Protein AF-0000000076987814 (afdb_homodimer)

Foldseek 3Di:
DWWDFDDADPLGFTWTWDAQPDDPCHRDIATWPAAAQEDDLLHNPPDDPVLVCQLQVVHDQLRHEYEAECQSPVVPLVVLLVVVPASCVVSPNPNHAYEYYHARLADFDDPDAADLFFGWYAYPVGIDTAGLVNVLSSCLRRLHQAYEFGFQLRAEPPDDQVRLLVRLVSQLVSVVVNVVCQVVGDSSVNHAYEGEQHRALDLVSSQVSLLSVLVDPGQAYEYGNNHRHHCCVVVDDLVSVLVSLVSHVVSHDPTHAYEYEHQDDPLSVLVVSSSHHIYYYLSNLLNCLVQQKAFEADQPLPPQDPVLLVVPPDLPQQPDDGIDRLLDPVQLPFFAFSYPPDDFPLRVPGGSNVLNVCVPVVHSVSSSSRSSRSSSVVNVSRVSCSVCSVVVNSSSSSSCRRVPDVPDPD/DWWDFDDADPLGFTWTWDAACDDPCHRDIATWPAAAQEDDLLHNPPDDPVLVCQLQVVHDQLRHEYEAECQSQVVPLVVLLVVVPAQCVVSPNPNHAYEYYHARQADFDDADAADLFFGWYAYPVGIDTAGLVNVLSSCLRRLHQAYEFGFQLRAEPPDDQVRLLVRLVSQLVSVVVNVVCQVVGDSNVNHAYEGEQHRALDLVSSQVSLLSVLVDPGQAYEYGNNHRHHPCVVVDDLVSVVVSLVSHVVSHDPTHAYEYEHQDDPLSVLVVSSSHHIYYYLSNLLNCLVQQKAFEADQPLPPQDPVLLVVPPDLPQFPDDGIDRLLDPVQLPFFAFSYPPDDFPLRVPGGSNVLNVCVPVVHSVSSSSRSSRSSSVVNVSRVSCSVCSVVVNSSSSSSCRRVPDVPDPD

Organism: Strigamia maritima (NCBI:txid126957)

Secondary structure (DSSP, 8-state):
-EEEEEEE-TTS-EEEEEE--SGGGTT-EEEESEEEEE-BTTB-TT--HHHHHHHTTTS-GGGSPEEEEHHHHTTTHHHHHHH-SHHHHHTT-TT--EEEESS-TTSPPPSS---SSEEEEEETTEEEEEEHHHHHHHHHHH--SEEEPP------TT--HHHHHHHHHHHHHHHHHHHHHGGG-TTGGGSEEEEEE--TT-HHHHHHHHHHHTTS--SEEEE--SS-SGGGGGTS-HHHHHHHHHHHGGGS-TTSEEE--S---HHHHHHHHHTT--EEESHHHHHHHHTTEEE------TT--HHHHHH---TT------EEETTSGGGTT--S-SSTT--SHHHHH--HHHHHHHHHTT-HHHHHHHHHHHHHHHHHHHHHHHHHHHTT-HHHHHHHHHH--SS---/-EEEEEEE-TTS-EEEEEE--SGGGTT-EEEESEEEEE-BTTB-TT--HHHHHHHTTTS-GGGSPEEEEHHHHTTTHHHHHHH-SHHHHHTT-TT--EEEESS-TTSPPPSS---SSEEEEEETTEEEEEEHHHHHHHHHHH--SEEEPP------TT--HHHHHHHHHHHHHHHHHHHHHGGG-TTGGGSEEEEEE--TT-HHHHHHHHHHHTTS--SEEEE--SS-SGGGGGTS-HHHHHHHHHHHGGGS-TTSEEE--S---HHHHHHHHHTT--EEESHHHHHHHHTTEEE------TT--HHHHHH---TT------EEETTSGGGTT--S-SSTT--SHHHHH--HHHHHHHHHTT-HHHHHHHHHHHHHHHHHHHHHHHHHHHTT-HHHHHHHHHH--SS---

pLDDT: mean 90.35, std 12.12, range [30.5, 98.62]

Structure (mmCIF, N/CA/C/O backbone):
data_AF-0000000076987814-model_v1
#
loop_
_entity.id
_entity.type
_entity.pdbx_description
1 polymer 'Queuine tRNA-ribosyltransferase accessory subunit 2'
#
loop_
_atom_site.group_PDB
_atom_site.id
_atom_site.type_symbol
_atom_site.label_atom_id
_atom_site.label_alt_id
_atom_site.label_comp_id
_atom_site.label_asym_id
_atom_site.label_entity_id
_atom_site.label_seq_id
_atom_site.pdbx_PDB_ins_code
_atom_site.Cartn_x
_atom_site.Cartn_y
_atom_site.Cartn_z
_atom_site.occupancy
_atom_site.B_iso_or_equiv
_atom_site.auth_seq_id
_atom_site.auth_comp_id
_atom_site.auth_asym_id
_atom_site.auth_atom_id
_atom_site.pdbx_PDB_model_num
ATOM 1 N N . MET A 1 1 ? -7.602 22.953 26.453 1 87.62 1 MET A N 1
ATOM 2 C CA . MET A 1 1 ? -6.246 22.641 26.016 1 87.62 1 MET A CA 1
ATOM 3 C C . MET A 1 1 ? -5.273 23.75 26.406 1 87.62 1 MET A C 1
ATOM 5 O O . MET A 1 1 ? -5.621 24.938 26.359 1 87.62 1 MET A O 1
ATOM 9 N N . LYS A 1 2 ? -4.133 23.297 26.922 1 86.75 2 LYS A N 1
ATOM 10 C CA . LYS A 1 2 ? -3.143 24.281 27.359 1 86.75 2 LYS A CA 1
ATOM 11 C C . LYS A 1 2 ? -1.746 23.906 26.875 1 86.75 2 LYS A C 1
ATOM 13 O O . LYS A 1 2 ? -1.392 22.734 26.828 1 86.75 2 LYS A O 1
ATOM 18 N N . ILE A 1 3 ? -1.062 24.922 26.453 1 90 3 ILE A N 1
ATOM 19 C CA . ILE A 1 3 ? 0.344 24.703 26.125 1 90 3 ILE A CA 1
ATOM 20 C C . ILE A 1 3 ? 1.221 25.219 27.266 1 90 3 ILE A C 1
ATOM 22 O O . ILE A 1 3 ? 0.977 26.297 27.812 1 90 3 ILE A O 1
ATOM 26 N N . ALA A 1 4 ? 2.102 24.391 27.688 1 90.5 4 ALA A N 1
ATOM 27 C CA . ALA A 1 4 ? 3.146 24.766 28.641 1 90.5 4 ALA A CA 1
ATOM 28 C C . ALA A 1 4 ? 4.504 24.859 27.953 1 90.5 4 ALA A C 1
ATOM 30 O O . ALA A 1 4 ? 4.988 23.875 27.391 1 90.5 4 ALA A O 1
ATOM 31 N N . ILE A 1 5 ? 5.043 26.062 28.047 1 91.5 5 ILE A N 1
ATOM 32 C CA . ILE A 1 5 ? 6.344 26.266 27.422 1 91.5 5 ILE A CA 1
ATOM 33 C C . ILE A 1 5 ? 7.453 25.969 28.422 1 91.5 5 ILE A C 1
ATOM 35 O O . ILE A 1 5 ? 7.5 26.578 29.5 1 91.5 5 ILE A O 1
ATOM 39 N N . GLU A 1 6 ? 8.289 25.109 28.109 1 89.81 6 GLU A N 1
ATOM 40 C CA . GLU A 1 6 ? 9.367 24.672 28.984 1 89.81 6 GLU A CA 1
ATOM 41 C C . GLU A 1 6 ? 10.625 25.5 28.766 1 89.81 6 GLU A C 1
ATOM 43 O O . GLU A 1 6 ? 11.367 25.781 29.719 1 89.81 6 GLU A O 1
ATOM 48 N N . ASN A 1 7 ? 10.836 25.766 27.516 1 87.75 7 ASN A N 1
ATOM 49 C CA . ASN A 1 7 ? 12.047 26.484 27.141 1 87.75 7 ASN A CA 1
ATOM 50 C C . ASN A 1 7 ? 11.812 27.391 25.938 1 87.75 7 ASN A C 1
ATOM 52 O O . ASN A 1 7 ? 11.117 27 24.984 1 87.75 7 ASN A O 1
ATOM 56 N N . ILE A 1 8 ? 12.312 28.609 26.109 1 86.25 8 ILE A N 1
ATOM 57 C CA . ILE A 1 8 ? 12.305 29.547 24.984 1 86.25 8 ILE A CA 1
ATOM 58 C C . ILE A 1 8 ? 13.742 29.828 24.562 1 86.25 8 ILE A C 1
ATOM 60 O O . ILE A 1 8 ? 14.555 30.312 25.359 1 86.25 8 ILE A O 1
ATOM 64 N N . GLY A 1 9 ? 13.977 29.484 23.359 1 83.31 9 GLY A N 1
ATOM 65 C CA . GLY A 1 9 ? 15.32 29.719 22.844 1 83.31 9 GLY A CA 1
ATOM 66 C C . GLY A 1 9 ? 15.625 31.188 22.625 1 83.31 9 GLY A C 1
ATOM 67 O O . GLY A 1 9 ? 14.727 32.031 22.672 1 83.31 9 GLY A O 1
ATOM 68 N N . LYS A 1 10 ? 16.875 31.375 22.312 1 78.75 10 LYS A N 1
ATOM 69 C CA . LYS A 1 10 ? 17.359 32.75 22.141 1 78.75 10 LYS A CA 1
ATOM 70 C C . LYS A 1 10 ? 16.625 33.438 21 1 78.75 10 LYS A C 1
ATOM 72 O O . LYS A 1 10 ? 16.391 34.656 21.062 1 78.75 10 LYS A O 1
ATOM 77 N N . LEU A 1 11 ? 16.234 32.688 20.047 1 78.88 11 LEU A N 1
ATOM 78 C CA . LEU A 1 11 ? 15.633 33.281 18.875 1 78.88 11 LEU A CA 1
ATOM 79 C C . LEU A 1 11 ? 14.125 33.031 18.859 1 78.88 11 LEU A C 1
ATOM 81 O O . LEU A 1 11 ? 13.461 33.281 17.844 1 78.88 11 LEU A O 1
ATOM 85 N N . GLY A 1 12 ? 13.578 32.562 19.922 1 84.69 12 GLY A N 1
ATOM 86 C CA . GLY A 1 12 ? 12.125 32.5 20.031 1 84.69 12 GLY A CA 1
ATOM 87 C C . GLY A 1 12 ? 11.562 31.109 19.891 1 84.69 12 GLY A C 1
ATOM 88 O O . GLY A 1 12 ? 10.344 30.922 19.922 1 84.69 12 GLY A O 1
ATOM 89 N N . SER A 1 13 ? 12.43 30.141 19.781 1 91.56 13 SER A N 1
ATOM 90 C CA . SER A 1 13 ? 11.961 28.766 19.688 1 91.56 13 SER A CA 1
ATOM 91 C C . SER A 1 13 ? 11.258 28.328 20.969 1 91.56 13 SER A C 1
ATOM 93 O O . SER A 1 13 ? 11.688 28.688 22.062 1 91.56 13 SER A O 1
ATOM 95 N N . ARG A 1 14 ? 10.172 27.625 20.797 1 94.81 14 ARG A N 1
ATOM 96 C CA . ARG A 1 14 ? 9.344 27.234 21.938 1 94.81 14 ARG A CA 1
ATOM 97 C C . ARG A 1 14 ? 9.305 25.719 22.109 1 94.81 14 ARG A C 1
ATOM 99 O O . ARG A 1 14 ? 8.648 25.016 21.344 1 94.81 14 ARG A O 1
ATOM 106 N N . LEU A 1 15 ? 10.07 25.266 23.078 1 96.44 15 LEU A N 1
ATOM 107 C CA . LEU A 1 15 ? 9.945 23.875 23.5 1 96.44 15 LEU A CA 1
ATOM 108 C C . LEU A 1 15 ? 8.883 23.734 24.578 1 96.44 15 LEU A C 1
ATOM 110 O O . LEU A 1 15 ? 8.93 24.422 25.609 1 96.44 15 LEU A O 1
ATOM 114 N N . GLY A 1 16 ? 7.883 22.938 24.312 1 95.31 16 GLY A N 1
ATOM 115 C CA . GLY A 1 16 ? 6.816 22.812 25.297 1 95.31 16 GLY A CA 1
ATOM 116 C C . GLY A 1 16 ? 6.004 21.531 25.125 1 95.31 16 GLY A C 1
ATOM 117 O O . GLY A 1 16 ? 6.477 20.562 24.531 1 95.31 16 GLY A O 1
ATOM 118 N N . HIS A 1 17 ? 4.918 21.469 25.875 1 95.31 17 HIS A N 1
ATOM 119 C CA . HIS A 1 17 ? 3.986 20.344 25.75 1 95.31 17 HIS A CA 1
ATOM 120 C C . HIS A 1 17 ? 2.541 20.828 25.828 1 95.31 17 HIS A C 1
ATOM 122 O O . HIS A 1 17 ? 2.246 21.797 26.531 1 95.31 17 HIS A O 1
ATOM 128 N N . ILE A 1 18 ? 1.669 20.203 25.016 1 94.81 18 ILE A N 1
ATOM 129 C CA . ILE A 1 18 ? 0.233 20.453 24.984 1 94.81 18 ILE A CA 1
ATOM 130 C C . ILE A 1 18 ? -0.492 19.438 25.859 1 94.81 18 ILE A C 1
ATOM 132 O O . ILE A 1 18 ? -0.278 18.234 25.734 1 94.81 18 ILE A O 1
ATOM 136 N N . THR A 1 19 ? -1.303 19.891 26.734 1 91.94 19 THR A N 1
ATOM 137 C CA . THR A 1 19 ? -2.152 19.016 27.531 1 91.94 19 THR A CA 1
ATOM 138 C C . THR A 1 19 ? -3.619 19.188 27.156 1 91.94 19 THR A C 1
ATOM 140 O O . THR A 1 19 ? -4.125 20.312 27.109 1 91.94 19 THR A O 1
ATOM 143 N N . LEU A 1 20 ? -4.207 18.062 26.875 1 87 20 LEU A N 1
ATOM 144 C CA . LEU A 1 20 ? -5.629 18.078 26.547 1 87 20 LEU A CA 1
ATOM 145 C C . LEU A 1 20 ? -6.469 17.938 27.812 1 87 20 LEU A C 1
ATOM 147 O O . LEU A 1 20 ? -6.188 17.094 28.672 1 87 20 LEU A O 1
ATOM 151 N N . GLU A 1 21 ? -7.414 18.75 27.984 1 80 21 GLU A N 1
ATOM 152 C CA . GLU A 1 21 ? -8.109 18.828 29.266 1 80 21 GLU A CA 1
ATOM 153 C C . GLU A 1 21 ? -9.477 18.156 29.203 1 80 21 GLU A C 1
ATOM 155 O O . GLU A 1 21 ? -10.031 17.766 30.234 1 80 21 GLU A O 1
ATOM 160 N N . THR A 1 22 ? -10.008 17.984 28 1 71.94 22 THR A N 1
ATOM 161 C CA . THR A 1 22 ? -11.383 17.516 27.922 1 71.94 22 THR A CA 1
ATOM 162 C C . THR A 1 22 ? -11.508 16.391 26.891 1 71.94 22 THR A C 1
ATOM 164 O O . THR A 1 22 ? -10.602 16.188 26.078 1 71.94 22 THR A O 1
ATOM 167 N N . GLY A 1 23 ? -12.539 15.648 27.125 1 72.19 23 GLY A N 1
ATOM 168 C CA . GLY A 1 23 ? -12.883 14.648 26.125 1 72.19 23 GLY A CA 1
ATOM 169 C C . GLY A 1 23 ? -12.227 13.305 26.375 1 72.19 23 GLY A C 1
ATOM 170 O O . GLY A 1 23 ? -11.734 13.039 27.469 1 72.19 23 GLY A O 1
ATOM 171 N N . ILE A 1 24 ? -12.227 12.492 25.359 1 77.69 24 ILE A N 1
ATOM 172 C CA . ILE A 1 24 ? -11.773 11.109 25.484 1 77.69 24 ILE A CA 1
ATOM 173 C C . ILE A 1 24 ? -10.25 11.062 25.516 1 77.69 24 ILE A C 1
ATOM 175 O O . ILE A 1 24 ? -9.664 10.047 25.891 1 77.69 24 ILE A O 1
ATOM 179 N N . HIS A 1 25 ? -9.672 12.203 25.234 1 84.88 25 HIS A N 1
ATOM 180 C CA . HIS A 1 25 ? -8.219 12.25 25.172 1 84.88 25 HIS A CA 1
ATOM 181 C C . HIS A 1 25 ? -7.645 13.039 26.344 1 84.88 25 HIS A C 1
ATOM 183 O O . HIS A 1 25 ? -6.48 13.445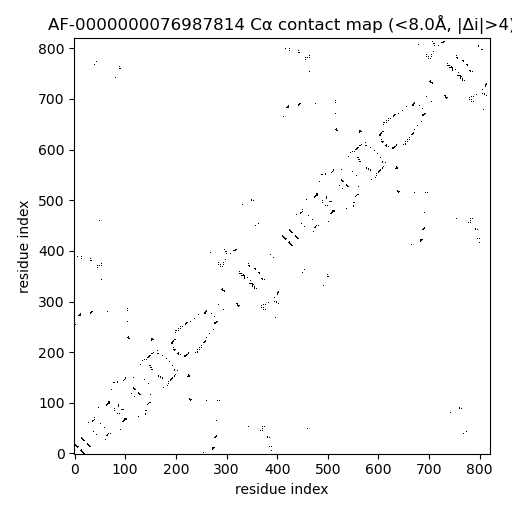 26.328 1 84.88 25 HIS A O 1
ATOM 189 N N . ALA A 1 26 ? -8.445 13.125 27.281 1 83.75 26 ALA A N 1
ATOM 190 C CA . ALA A 1 26 ? -8 13.891 28.453 1 83.75 26 ALA A CA 1
ATOM 191 C C . ALA A 1 26 ? -6.707 13.32 29.016 1 83.75 26 ALA A C 1
ATOM 193 O O . ALA A 1 26 ? -6.516 12.102 29.047 1 83.75 26 ALA A O 1
ATOM 194 N N . ASP A 1 27 ? -5.762 14.188 29.344 1 82.25 27 ASP A N 1
ATOM 195 C CA . ASP A 1 27 ? -4.496 13.914 30.016 1 82.25 27 ASP A CA 1
ATOM 196 C C . ASP A 1 27 ? -3.436 13.445 29.016 1 82.25 27 ASP A C 1
ATOM 198 O O . ASP A 1 27 ? -2.328 13.078 29.422 1 82.25 27 ASP A O 1
ATOM 202 N N . ARG A 1 28 ? -3.854 13.508 27.781 1 89.06 28 ARG A N 1
ATOM 203 C CA . ARG A 1 28 ? -2.818 13.242 26.781 1 89.06 28 ARG A CA 1
ATOM 204 C C . ARG A 1 28 ? -1.859 14.422 26.656 1 89.06 28 ARG A C 1
ATOM 206 O O . ARG A 1 28 ? -2.275 15.578 26.75 1 89.06 28 ARG A O 1
ATOM 213 N N . VAL A 1 29 ? -0.636 14.031 26.469 1 92.31 29 VAL A N 1
ATOM 214 C CA . VAL A 1 29 ? 0.39 15.062 26.375 1 92.31 29 VAL A CA 1
ATOM 215 C C . VAL A 1 29 ? 1.074 14.984 25 1 92.31 29 VAL A C 1
ATOM 217 O O . VAL A 1 29 ? 1.509 13.906 24.578 1 92.31 29 VAL A O 1
ATOM 220 N N . LEU A 1 30 ? 1.099 16.109 24.328 1 95.12 30 LEU A N 1
ATOM 221 C CA . LEU A 1 30 ? 1.775 16.219 23.047 1 95.12 30 LEU A CA 1
ATOM 222 C C . LEU A 1 30 ? 2.971 17.156 23.141 1 95.12 30 LEU A C 1
ATOM 224 O O . LEU A 1 30 ? 2.855 18.266 23.688 1 95.12 30 LEU A O 1
ATOM 228 N N . GLN A 1 31 ? 4.082 16.734 22.594 1 95.31 31 GLN A N 1
ATOM 229 C CA . GLN A 1 31 ? 5.277 17.562 22.656 1 95.31 31 GLN A CA 1
ATOM 230 C C . GLN A 1 31 ? 5.352 18.516 21.453 1 95.31 31 GLN A C 1
ATOM 232 O O . GLN A 1 31 ? 4.941 18.156 20.359 1 95.31 31 GLN A O 1
ATOM 237 N N . THR A 1 32 ? 5.848 19.688 21.641 1 96.5 32 THR A N 1
ATOM 238 C CA . THR A 1 32 ? 6.082 20.656 20.578 1 96.5 32 THR A CA 1
ATOM 239 C C . THR A 1 32 ? 7.57 20.953 20.438 1 96.5 32 THR A C 1
ATOM 241 O O . THR A 1 32 ? 8.312 20.922 21.422 1 96.5 32 THR A O 1
ATOM 244 N N . PRO A 1 33 ? 8.023 21.281 19.297 1 97.38 33 PRO A N 1
ATOM 245 C CA . PRO A 1 33 ? 7.324 21.297 18.016 1 97.38 33 PRO A CA 1
ATOM 246 C C . PRO A 1 33 ? 6.742 19.953 17.625 1 97.38 33 PRO A C 1
ATOM 248 O O . PRO A 1 33 ? 7.418 18.922 17.75 1 97.38 33 PRO A O 1
ATOM 251 N N . LEU A 1 34 ? 5.504 20.016 17.172 1 97.69 34 LEU A N 1
ATOM 252 C CA . LEU A 1 34 ? 4.734 18.812 16.859 1 97.69 34 LEU A CA 1
ATOM 253 C C . LEU A 1 34 ? 4.586 18.625 15.359 1 97.69 34 LEU A C 1
ATOM 255 O O . LEU A 1 34 ? 4.41 19.609 14.625 1 97.69 34 LEU A O 1
ATOM 259 N N . CYS A 1 35 ? 4.676 17.406 14.93 1 97.69 35 CYS A N 1
ATOM 260 C CA . CYS A 1 35 ? 4.395 17.047 13.547 1 97.69 35 CYS A CA 1
ATOM 261 C C . CYS A 1 35 ? 3.125 16.203 13.453 1 97.69 35 CYS A C 1
ATOM 263 O O . CYS A 1 35 ? 3.08 15.078 13.938 1 97.69 35 CYS A O 1
ATOM 265 N N . LEU A 1 36 ? 2.129 16.75 12.82 1 97.94 36 LEU A N 1
ATOM 266 C CA . LEU A 1 36 ? 0.872 16.047 12.617 1 97.94 36 LEU A CA 1
ATOM 267 C C . LEU A 1 36 ? 1.036 14.93 11.594 1 97.94 36 LEU A C 1
ATOM 269 O O . LEU A 1 36 ? 1.896 15.016 10.711 1 97.94 36 LEU A O 1
ATOM 273 N N . LEU A 1 37 ? 0.213 13.914 11.75 1 97 37 LEU A N 1
ATOM 274 C CA . LEU A 1 37 ? 0.14 12.891 10.711 1 97 37 LEU A CA 1
ATOM 275 C C . LEU A 1 37 ? -0.795 13.328 9.586 1 97 37 LEU A C 1
ATOM 277 O O . LEU A 1 37 ? -2.014 13.375 9.773 1 97 37 LEU A O 1
ATOM 281 N N . TYR A 1 38 ? -0.224 13.617 8.508 1 97.12 38 TYR A N 1
ATOM 282 C CA . TYR A 1 38 ? -0.969 14.008 7.316 1 97.12 38 TYR A CA 1
ATOM 283 C C . TYR A 1 38 ? -1.786 12.844 6.773 1 97.12 38 TYR A C 1
ATOM 285 O O . TYR A 1 38 ? -1.31 11.703 6.738 1 97.12 38 TYR A O 1
ATOM 293 N N . THR A 1 39 ? -3.043 13.086 6.414 1 96.56 39 THR A N 1
ATOM 294 C CA . THR A 1 39 ? -3.861 12.062 5.781 1 96.56 39 THR A CA 1
ATOM 295 C C . THR A 1 39 ? -4.434 12.562 4.461 1 96.56 39 THR A C 1
ATOM 297 O O . THR A 1 39 ? -4.586 13.773 4.262 1 96.56 39 THR A O 1
ATOM 300 N N . LYS A 1 40 ? -4.703 11.68 3.617 1 93.56 40 LYS A N 1
ATOM 301 C CA . LYS A 1 40 ? -5.438 11.891 2.371 1 93.56 40 LYS A CA 1
ATOM 302 C C . LYS A 1 40 ? -6.668 10.992 2.303 1 93.56 40 LYS A C 1
ATOM 304 O O . LYS A 1 40 ? -6.559 9.773 2.402 1 93.56 40 LYS A O 1
ATOM 309 N N . SER A 1 41 ? -7.828 11.594 2.25 1 91.12 41 SER A N 1
ATOM 310 C CA . SER A 1 41 ? -9.109 10.891 2.266 1 91.12 41 SER A CA 1
ATOM 311 C C . SER A 1 41 ? -9.227 9.992 3.488 1 91.12 41 SER A C 1
ATOM 313 O O . SER A 1 41 ? -9.75 8.875 3.396 1 91.12 41 SER A O 1
ATOM 315 N N . GLY A 1 42 ? -8.562 10.445 4.531 1 90.5 42 GLY A N 1
ATOM 316 C CA . GLY A 1 42 ? -8.734 9.766 5.809 1 90.5 42 GLY A CA 1
ATOM 317 C C . GLY A 1 42 ? -7.73 8.656 6.035 1 90.5 42 GLY A C 1
ATOM 318 O O . GLY A 1 42 ? -7.859 7.883 6.988 1 90.5 42 GLY A O 1
ATOM 319 N N . CYS A 1 43 ? -6.797 8.492 5.238 1 93.19 43 CYS A N 1
ATOM 320 C CA . CYS A 1 43 ? -5.766 7.488 5.473 1 93.19 43 CYS A CA 1
ATOM 321 C C . CYS A 1 43 ? -4.375 8.102 5.387 1 93.19 43 CYS A C 1
ATOM 323 O O . CYS A 1 43 ? -4.164 9.07 4.652 1 93.19 43 CYS A O 1
ATOM 325 N N . VAL A 1 44 ? -3.48 7.621 6.289 1 94.56 44 VAL A N 1
ATOM 326 C CA . VAL A 1 44 ? -2.082 7.957 6.051 1 94.56 44 VAL A CA 1
ATOM 327 C C . VAL A 1 44 ? -1.615 7.328 4.742 1 94.56 44 VAL A C 1
ATOM 329 O O . VAL A 1 44 ? -1.631 6.102 4.59 1 94.56 44 VAL A O 1
ATOM 332 N N . PRO A 1 45 ? -1.238 8.102 3.855 1 93.12 45 PRO A N 1
ATOM 333 C CA . PRO A 1 45 ? -1.082 7.613 2.484 1 93.12 45 PRO A CA 1
ATOM 334 C C . PRO A 1 45 ? -0.227 6.352 2.402 1 93.12 45 PRO A C 1
ATOM 336 O O . PRO A 1 45 ? 0.875 6.309 2.955 1 93.12 45 PRO A O 1
ATOM 339 N N . HIS A 1 46 ? -0.776 5.305 1.727 1 88.5 46 HIS A N 1
ATOM 340 C CA . HIS A 1 46 ? -0.124 4.066 1.319 1 88.5 46 HIS A CA 1
ATOM 341 C C . HIS A 1 46 ? 0.036 3.115 2.5 1 88.5 46 HIS A C 1
ATOM 343 O O . HIS A 1 46 ? 0.441 1.963 2.324 1 88.5 46 HIS A O 1
ATOM 349 N N . LEU A 1 47 ? -0.259 3.537 3.762 1 92.88 47 LEU A N 1
ATOM 350 C CA . LEU A 1 47 ? 0.087 2.719 4.918 1 92.88 47 LEU A CA 1
ATOM 351 C C . LEU A 1 47 ? -1.166 2.154 5.582 1 92.88 47 LEU A C 1
ATOM 353 O O . LEU A 1 47 ? -2.16 2.865 5.742 1 92.88 47 LEU A O 1
ATOM 357 N N . THR A 1 48 ? -1.095 0.914 5.945 1 90.12 48 THR A N 1
ATOM 358 C CA . THR A 1 48 ? -2.08 0.341 6.855 1 90.12 48 THR A CA 1
ATOM 359 C C . THR A 1 48 ? -1.818 0.793 8.289 1 90.12 48 THR A C 1
ATOM 361 O O . THR A 1 48 ? -0.747 1.321 8.594 1 90.12 48 THR A O 1
ATOM 364 N N . TYR A 1 49 ? -2.809 0.57 9.102 1 88.88 49 TYR A N 1
ATOM 365 C CA . TYR A 1 49 ? -2.664 0.93 10.508 1 88.88 49 TYR A CA 1
ATOM 366 C C . TYR A 1 49 ? -1.511 0.17 11.148 1 88.88 49 TYR A C 1
ATOM 368 O O . TYR A 1 49 ? -0.743 0.739 11.93 1 88.88 49 TYR A O 1
ATOM 376 N N . ASP A 1 50 ? -1.338 -1.052 10.844 1 87.44 50 ASP A N 1
ATOM 377 C CA . ASP A 1 50 ? -0.288 -1.886 11.422 1 87.44 50 ASP A CA 1
ATOM 378 C C . ASP A 1 50 ? 1.097 -1.377 11.023 1 87.44 50 ASP A C 1
ATOM 380 O O . ASP A 1 50 ? 2.004 -1.319 11.859 1 87.44 50 ASP A O 1
ATOM 384 N N . VAL A 1 51 ? 1.214 -1.104 9.805 1 91.25 51 VAL A N 1
ATOM 385 C CA . VAL A 1 51 ? 2.49 -0.583 9.32 1 91.25 51 VAL A CA 1
ATOM 386 C C . VAL A 1 51 ? 2.771 0.772 9.969 1 91.25 51 VAL A C 1
ATOM 388 O O . VAL A 1 51 ? 3.904 1.056 10.367 1 91.25 51 VAL A O 1
ATOM 391 N N . LEU A 1 52 ? 1.759 1.61 10.078 1 92.94 52 LEU A N 1
ATOM 392 C CA . LEU A 1 52 ? 1.901 2.912 10.727 1 92.94 52 LEU A CA 1
ATOM 393 C C . LEU A 1 52 ? 2.389 2.756 12.164 1 92.94 52 LEU A C 1
ATOM 395 O O . LEU A 1 52 ? 3.229 3.531 12.625 1 92.94 52 LEU A O 1
ATOM 399 N N . GLN A 1 53 ? 1.881 1.774 12.828 1 90.31 53 GLN A N 1
ATOM 400 C CA . GLN A 1 53 ? 2.322 1.503 14.195 1 90.31 53 GLN A CA 1
ATOM 401 C C . GLN A 1 53 ? 3.811 1.17 14.234 1 90.31 53 GLN A C 1
ATOM 403 O O . GLN A 1 53 ? 4.523 1.606 15.141 1 90.31 53 GLN A O 1
ATOM 408 N N . THR A 1 54 ? 4.219 0.486 13.234 1 89.81 54 THR A N 1
ATOM 409 C CA . THR A 1 54 ? 5.633 0.128 13.156 1 89.81 54 THR A CA 1
ATOM 410 C C . THR A 1 54 ? 6.488 1.359 12.875 1 89.81 54 THR A C 1
ATOM 412 O O . THR A 1 54 ? 7.562 1.521 13.453 1 89.81 54 THR A O 1
ATOM 415 N N . VAL A 1 55 ? 6.008 2.203 12.062 1 91.69 55 VAL A N 1
ATOM 416 C CA . VAL A 1 55 ? 6.723 3.41 11.664 1 91.69 55 VAL A CA 1
ATOM 417 C C . VAL A 1 55 ? 6.855 4.352 12.859 1 91.69 55 VAL A C 1
ATOM 419 O O . VAL A 1 55 ? 7.871 5.035 13.016 1 91.69 55 VAL A O 1
ATOM 422 N N . THR A 1 56 ? 5.828 4.289 13.688 1 89.75 56 THR A N 1
ATOM 423 C CA . THR A 1 56 ? 5.773 5.238 14.789 1 89.75 56 THR A CA 1
ATOM 424 C C . THR A 1 56 ? 6.164 4.566 16.109 1 89.75 56 THR A C 1
ATOM 426 O O . THR A 1 56 ? 5.84 5.066 17.188 1 89.75 56 THR A O 1
ATOM 429 N N . GLU A 1 57 ? 6.77 3.416 16 1 83.44 57 GLU A N 1
ATOM 430 C CA . GLU A 1 57 ? 7.086 2.619 17.188 1 83.44 57 GLU A CA 1
ATOM 431 C C . GLU A 1 57 ? 7.906 3.424 18.188 1 83.44 57 GLU A C 1
ATOM 433 O O . GLU A 1 57 ? 7.75 3.256 19.391 1 83.44 57 GLU A O 1
ATOM 438 N N . SER A 1 58 ? 8.828 4.195 17.672 1 80.44 58 SER A N 1
ATOM 439 C CA . SER A 1 58 ? 9.688 4.996 18.531 1 80.44 58 SER A CA 1
ATOM 440 C C . SER A 1 58 ? 8.945 6.211 19.078 1 80.44 58 SER A C 1
ATOM 442 O O . SER A 1 58 ? 9.516 6.996 19.844 1 80.44 58 SER A O 1
ATOM 444 N N . HIS A 1 59 ? 7.758 6.336 18.609 1 81.19 59 HIS A N 1
ATOM 445 C CA . HIS A 1 59 ? 6.883 7.422 19.031 1 81.19 59 HIS A CA 1
ATOM 446 C C . HIS A 1 59 ? 5.617 6.883 19.703 1 81.19 59 HIS A C 1
ATOM 448 O O . HIS A 1 59 ? 5.328 5.688 19.609 1 81.19 59 HIS A O 1
ATOM 454 N N . ASP A 1 60 ? 5.051 7.676 20.484 1 78.56 60 ASP A N 1
ATOM 455 C CA . ASP A 1 60 ? 3.691 7.371 20.922 1 78.56 60 ASP A CA 1
ATOM 456 C C . ASP A 1 60 ? 2.666 7.785 19.875 1 78.56 60 ASP A C 1
ATOM 458 O O . ASP A 1 60 ? 2.354 8.969 19.734 1 78.56 60 ASP A O 1
ATOM 462 N N . LEU A 1 61 ? 2.225 6.762 19.125 1 78.06 61 LEU A N 1
ATOM 463 C CA . LEU A 1 61 ? 1.267 7.016 18.062 1 78.06 61 LEU A CA 1
ATOM 464 C C . LEU A 1 61 ? 0.058 7.785 18.578 1 78.06 61 LEU A C 1
ATOM 466 O O . LEU A 1 61 ? -0.51 8.617 17.875 1 78.06 61 LEU A O 1
ATOM 470 N N . SER A 1 62 ? -0.278 7.52 19.781 1 76.88 62 SER A N 1
ATOM 471 C CA . SER A 1 62 ? -1.425 8.203 20.375 1 76.88 62 SER A CA 1
ATOM 472 C C . SER A 1 62 ? -1.15 9.688 20.547 1 76.88 62 SER A C 1
ATOM 474 O O . SER A 1 62 ? -2.08 10.484 20.719 1 76.88 62 SER A O 1
ATOM 476 N N . ALA A 1 63 ? 0.062 10.078 20.422 1 82.12 63 ALA A N 1
ATOM 477 C CA . ALA A 1 63 ? 0.464 11.469 20.625 1 82.12 63 ALA A CA 1
ATOM 478 C C . ALA A 1 63 ? 0.702 12.164 19.281 1 82.12 63 ALA A C 1
ATOM 480 O O . ALA A 1 63 ? 1.309 13.234 19.234 1 82.12 63 ALA A O 1
ATOM 481 N N . LEU A 1 64 ? 0.252 11.539 18.281 1 91.5 64 LEU A N 1
ATOM 482 C CA . LEU A 1 64 ? 0.351 12.125 16.938 1 91.5 64 LEU A CA 1
ATOM 483 C C . LEU A 1 64 ? -1.032 12.328 16.328 1 91.5 64 LEU A C 1
ATOM 485 O O . LEU A 1 64 ? -1.631 11.383 15.82 1 91.5 64 LEU A O 1
ATOM 489 N N . PRO A 1 65 ? -1.512 13.547 16.375 1 95.38 65 PRO A N 1
ATOM 490 C CA . PRO A 1 65 ? -2.846 13.781 15.82 1 95.38 65 PRO A CA 1
ATOM 491 C C . PRO A 1 65 ? -2.904 13.562 14.312 1 95.38 65 PRO A C 1
ATOM 493 O O . PRO A 1 65 ? -1.947 13.875 13.602 1 95.38 65 PRO A O 1
ATOM 496 N N . LEU A 1 66 ? -4.02 13.055 13.891 1 96.75 66 LEU A N 1
ATOM 497 C CA . LEU A 1 66 ? -4.289 12.898 12.461 1 96.75 66 LEU A CA 1
ATOM 498 C C . LEU A 1 66 ? -4.836 14.188 11.867 1 96.75 66 LEU A C 1
ATOM 500 O O . LEU A 1 66 ? -5.785 14.766 12.398 1 96.75 66 LEU A O 1
ATOM 504 N N . GLN A 1 67 ? -4.215 14.617 10.859 1 98.06 67 GLN A N 1
ATOM 505 C CA . GLN A 1 67 ? -4.699 15.789 10.141 1 98.06 67 GLN A CA 1
ATOM 506 C C . GLN A 1 67 ? -5.621 15.391 8.992 1 98.06 67 GLN A C 1
ATOM 508 O O . GLN A 1 67 ? -5.203 14.688 8.062 1 98.06 67 GLN A O 1
ATOM 513 N N . LEU A 1 68 ? -6.859 15.828 9.102 1 97.56 68 LEU A N 1
ATOM 514 C CA . LEU A 1 68 ? -7.852 15.672 8.047 1 97.56 68 LEU A CA 1
ATOM 515 C C . LEU A 1 68 ? -8.102 17 7.332 1 97.56 68 LEU A C 1
ATOM 517 O O . LEU A 1 68 ? -7.723 18.062 7.832 1 97.56 68 LEU A O 1
ATOM 521 N N . ASN A 1 69 ? -8.703 16.922 6.191 1 96.62 69 ASN A N 1
ATOM 522 C CA . ASN A 1 69 ? -9.117 18.141 5.492 1 96.62 69 ASN A CA 1
ATOM 523 C C . ASN A 1 69 ? -10.555 18.031 4.996 1 96.62 69 ASN A C 1
ATOM 525 O O . ASN A 1 69 ? -11.094 16.938 4.875 1 96.62 69 ASN A O 1
ATOM 529 N N . LEU A 1 70 ? -11.109 19.109 4.742 1 97.12 70 LEU A N 1
ATOM 530 C CA . LEU A 1 70 ? -12.523 19.188 4.387 1 97.12 70 LEU A CA 1
ATOM 531 C C . LEU A 1 70 ? -12.82 18.359 3.135 1 97.12 70 LEU A C 1
ATOM 533 O O . LEU A 1 70 ? -13.883 17.75 3.02 1 97.12 70 LEU A O 1
ATOM 537 N N . SER A 1 71 ? -11.914 18.359 2.227 1 94.81 71 SER A N 1
ATOM 538 C CA . SER A 1 71 ? -12.117 17.641 0.979 1 94.81 71 SER A CA 1
ATOM 539 C C . SER A 1 71 ? -12.25 16.141 1.229 1 94.81 71 SER A C 1
ATOM 541 O O . SER A 1 71 ? -12.867 15.422 0.435 1 94.81 71 SER A O 1
ATOM 543 N N . SER A 1 72 ? -11.727 15.664 2.35 1 94.62 72 SER A N 1
ATOM 544 C CA . SER A 1 72 ? -11.75 14.242 2.666 1 94.62 72 SER A CA 1
ATOM 545 C C . SER A 1 72 ? -13.094 13.828 3.262 1 94.62 72 SER A C 1
ATOM 547 O O . SER A 1 72 ? -13.453 12.648 3.236 1 94.62 72 SER A O 1
ATOM 549 N N . VAL A 1 73 ? -13.867 14.789 3.775 1 96 73 VAL A N 1
ATOM 550 C CA . VAL A 1 73 ? -15.008 14.359 4.586 1 96 73 VAL A CA 1
ATOM 551 C C . VAL A 1 73 ? -16.281 15.008 4.062 1 96 73 VAL A C 1
ATOM 553 O O . VAL A 1 73 ? -17.391 14.609 4.441 1 96 73 VAL A O 1
ATOM 556 N N . VAL A 1 74 ? -16.203 15.992 3.174 1 96.75 74 VAL A N 1
ATOM 557 C CA . VAL A 1 74 ? -17.359 16.766 2.744 1 96.75 74 VAL A CA 1
ATOM 558 C C . VAL A 1 74 ? -18.391 15.852 2.094 1 96.75 74 VAL A C 1
ATOM 560 O O . VAL A 1 74 ? -19.594 16.047 2.246 1 96.75 74 VAL A O 1
ATOM 563 N N . GLU A 1 75 ? -17.969 14.812 1.478 1 93.25 75 GLU A N 1
ATOM 564 C CA . GLU A 1 75 ? -18.875 13.914 0.77 1 93.25 75 GLU A CA 1
ATOM 565 C C . GLU A 1 75 ? -19.328 12.766 1.665 1 93.25 75 GLU A C 1
ATOM 567 O O . GLU A 1 75 ? -20.328 12.102 1.379 1 93.25 75 GLU A O 1
ATOM 572 N N . SER A 1 76 ? -18.594 12.516 2.719 1 93.5 76 SER A N 1
ATOM 573 C CA . SER A 1 76 ? -18.844 11.305 3.49 1 93.5 76 SER A CA 1
ATOM 574 C C . SER A 1 76 ? -19.375 11.641 4.887 1 93.5 76 SER A C 1
ATOM 576 O O . SER A 1 76 ? -19.609 10.742 5.695 1 93.5 76 SER A O 1
ATOM 578 N N . HIS A 1 77 ? -19.562 12.914 5.191 1 96 77 HIS A N 1
ATOM 579 C CA . HIS A 1 77 ? -19.906 13.297 6.555 1 96 77 HIS A CA 1
ATOM 580 C C . HIS A 1 77 ? -21.25 12.719 6.965 1 96 77 HIS A C 1
ATOM 582 O O . HIS A 1 77 ? -21.469 12.391 8.141 1 96 77 HIS A O 1
ATOM 588 N N . LYS A 1 78 ? -22.172 12.453 6.039 1 94.81 78 LYS A N 1
ATOM 589 C CA . LYS A 1 78 ? -23.469 11.852 6.367 1 94.81 78 LYS A CA 1
ATOM 590 C C . LYS A 1 78 ? -23.312 10.391 6.754 1 94.81 78 LYS A C 1
ATOM 592 O O . LYS A 1 78 ? -23.938 9.922 7.707 1 94.81 78 LYS A O 1
ATOM 597 N N . ALA A 1 79 ? -22.531 9.75 6.023 1 93.81 79 ALA A N 1
ATOM 598 C CA . ALA A 1 79 ? -22.234 8.359 6.359 1 93.81 79 ALA A CA 1
ATOM 599 C C . ALA A 1 79 ? -21.547 8.25 7.719 1 93.81 79 ALA A C 1
ATOM 601 O O . ALA A 1 79 ? -21.859 7.352 8.508 1 93.81 79 ALA A O 1
ATOM 602 N N . ILE A 1 80 ? -20.609 9.133 7.969 1 95.5 80 ILE A N 1
ATOM 603 C CA . ILE A 1 80 ? -19.906 9.148 9.242 1 95.5 80 ILE A CA 1
ATOM 604 C C . ILE A 1 80 ? -20.875 9.422 10.383 1 95.5 80 ILE A C 1
ATOM 606 O O . ILE A 1 80 ? -20.781 8.812 11.453 1 95.5 80 ILE A O 1
ATOM 610 N N . LYS A 1 81 ? -21.812 10.305 10.109 1 95.94 81 LYS A N 1
ATOM 611 C CA . LYS A 1 81 ? -22.859 10.578 11.094 1 95.94 81 LYS A CA 1
ATOM 612 C C . LYS A 1 81 ? -23.656 9.312 11.414 1 95.94 81 LYS A C 1
ATOM 614 O O . LYS A 1 81 ? -23.906 9.008 12.586 1 95.94 81 LYS A O 1
ATOM 619 N N . ALA A 1 82 ? -23.969 8.602 10.375 1 95.31 82 ALA A N 1
ATOM 620 C CA . ALA A 1 82 ? -24.75 7.371 10.531 1 95.31 82 ALA A CA 1
ATOM 621 C C . ALA A 1 82 ? -23.953 6.312 11.289 1 95.31 82 ALA A C 1
ATOM 623 O O . ALA A 1 82 ? -24.516 5.488 12.008 1 95.31 82 ALA A O 1
ATOM 624 N N . PHE A 1 83 ? -22.672 6.332 11.125 1 93.94 83 PHE A N 1
ATOM 625 C CA . PHE A 1 83 ? -21.766 5.41 11.805 1 93.94 83 PHE A CA 1
ATOM 626 C C . PHE A 1 83 ? -21.781 5.656 13.312 1 93.94 83 PHE A C 1
ATOM 628 O O . PHE A 1 83 ? -21.594 4.723 14.094 1 93.94 83 PHE A O 1
ATOM 635 N N . LYS A 1 84 ? -21.906 6.887 13.805 1 92.56 84 LYS A N 1
ATOM 636 C CA . LYS A 1 84 ? -22.188 7.355 15.156 1 92.56 84 LYS A CA 1
ATOM 637 C C . LYS A 1 84 ? -20.953 7.27 16.047 1 92.56 84 LYS A C 1
ATOM 639 O O . LYS A 1 84 ? -21 7.645 17.219 1 92.56 84 LYS A O 1
ATOM 644 N N . LYS A 1 85 ? -19.812 6.836 15.5 1 92.69 85 LYS A N 1
ATOM 645 C CA . LYS A 1 85 ? -18.656 6.664 16.375 1 92.69 85 LYS A CA 1
ATOM 646 C C . LYS A 1 85 ? -17.547 7.652 16.016 1 92.69 85 LYS A C 1
ATOM 648 O O . LYS A 1 85 ? -16.406 7.508 16.469 1 92.69 85 LYS A O 1
ATOM 653 N N . GLY A 1 86 ? -17.828 8.57 15.133 1 93.44 86 GLY A N 1
ATOM 654 C CA . GLY A 1 86 ? -16.859 9.602 14.789 1 93.44 86 GLY A CA 1
ATOM 655 C C . GLY A 1 86 ? -15.922 9.188 13.664 1 93.44 86 GLY A C 1
ATOM 656 O O . GLY A 1 86 ? -15.852 8.008 13.305 1 93.44 86 GLY A O 1
ATOM 657 N N . VAL A 1 87 ? -15.172 10.18 13.219 1 95.62 87 VAL A N 1
ATOM 658 C CA . VAL A 1 87 ? -14.375 10 12.008 1 95.62 87 VAL A CA 1
ATOM 659 C C . VAL A 1 87 ? -13.164 9.117 12.32 1 95.62 87 VAL A C 1
ATOM 661 O O . VAL A 1 87 ? -12.75 8.312 11.484 1 95.62 87 VAL A O 1
ATOM 664 N N . ALA A 1 88 ? -12.578 9.258 13.469 1 93.69 88 ALA A N 1
ATOM 665 C CA . ALA A 1 88 ? -11.414 8.453 13.844 1 93.69 88 ALA A CA 1
ATOM 666 C C . ALA A 1 88 ? -11.742 6.969 13.789 1 93.69 88 ALA A C 1
ATOM 668 O O . ALA A 1 88 ? -11.023 6.188 13.156 1 93.69 88 ALA A O 1
ATOM 669 N N . SER A 1 89 ? -12.875 6.594 14.336 1 93.62 89 SER A N 1
ATOM 670 C CA . SER A 1 89 ? -13.312 5.199 14.336 1 93.62 89 SER A CA 1
ATOM 671 C C . SER A 1 89 ? -13.719 4.746 12.938 1 93.62 89 SER A C 1
ATOM 673 O O . SER A 1 89 ? -13.461 3.604 12.555 1 93.62 89 SER A O 1
ATOM 675 N N . PHE A 1 90 ? -14.359 5.629 12.242 1 95.06 90 PHE A N 1
ATOM 676 C CA . PHE A 1 90 ? -14.773 5.32 10.875 1 95.06 90 PHE A CA 1
ATOM 677 C C . PHE A 1 90 ? -13.578 4.926 10.023 1 95.06 90 PHE A C 1
ATOM 679 O O . PHE A 1 90 ? -13.664 3.996 9.219 1 95.06 90 PHE A O 1
ATOM 686 N N . MET A 1 91 ? -12.461 5.582 10.258 1 93.94 91 MET A N 1
ATOM 687 C CA . MET A 1 91 ? -11.25 5.383 9.461 1 93.94 91 MET A CA 1
ATOM 688 C C . MET A 1 91 ? -10.406 4.246 10.031 1 93.94 91 MET A C 1
ATOM 690 O O . MET A 1 91 ? -9.367 3.9 9.461 1 93.94 91 MET A O 1
ATOM 694 N N . GLY A 1 92 ? -10.727 3.738 11.141 1 89.5 92 GLY A N 1
ATOM 695 C CA . GLY A 1 92 ? -9.992 2.639 11.742 1 89.5 92 GLY A CA 1
ATOM 696 C C . GLY A 1 92 ? -8.898 3.102 12.68 1 89.5 92 GLY A C 1
ATOM 697 O O . GLY A 1 92 ? -7.996 2.328 13.023 1 89.5 92 GLY A O 1
ATOM 698 N N . PHE A 1 93 ? -8.844 4.301 13.062 1 90.12 93 PHE A N 1
ATOM 699 C CA . PHE A 1 93 ? -7.879 4.867 14 1 90.12 93 PHE A CA 1
ATOM 700 C C . PHE A 1 93 ? -8.508 5.059 15.375 1 90.12 93 PHE A C 1
ATOM 702 O O . PHE A 1 93 ? -8.531 6.172 15.898 1 90.12 93 PHE A O 1
ATOM 709 N N . ASN A 1 94 ? -8.805 3.99 15.961 1 83.88 94 ASN A N 1
ATOM 710 C CA . ASN A 1 94 ? -9.547 4.086 17.219 1 83.88 94 ASN A CA 1
ATOM 711 C C . ASN A 1 94 ? -8.766 4.867 18.266 1 83.88 94 ASN A C 1
ATOM 713 O O . ASN A 1 94 ? -7.586 4.586 18.5 1 83.88 94 ASN A O 1
ATOM 717 N N . ASN A 1 95 ? -9.266 5.98 18.734 1 81.69 95 ASN A N 1
ATOM 718 C CA . ASN A 1 95 ? -8.781 6.777 19.859 1 81.69 95 ASN A CA 1
ATOM 719 C C . ASN A 1 95 ? -7.664 7.727 19.438 1 81.69 95 ASN A C 1
ATOM 721 O O . ASN A 1 95 ? -6.844 8.141 20.25 1 81.69 95 ASN A O 1
ATOM 725 N N . GLN A 1 96 ? -7.582 7.93 18.188 1 90.88 96 GLN A N 1
ATOM 726 C CA . GLN A 1 96 ? -6.609 8.914 17.719 1 90.88 96 GLN A CA 1
ATOM 727 C C . GLN A 1 96 ? -7.203 10.312 17.703 1 90.88 96 GLN A C 1
ATOM 729 O O . GLN A 1 96 ? -8.375 10.492 17.375 1 90.88 96 GLN A O 1
ATOM 734 N N . LEU A 1 97 ? -6.352 11.25 18.109 1 93.88 97 LEU A N 1
ATOM 735 C CA . LEU A 1 97 ? -6.746 12.648 18 1 93.88 97 LEU A CA 1
ATOM 736 C C . LEU A 1 97 ? -6.852 13.062 16.531 1 93.88 97 LEU A C 1
ATOM 738 O O . LEU A 1 97 ? -6 12.703 15.719 1 93.88 97 LEU A O 1
ATOM 742 N N . THR A 1 98 ? -7.945 13.789 16.234 1 95.62 98 THR A N 1
ATOM 743 C CA . THR A 1 98 ? -8.133 14.234 14.859 1 95.62 98 THR A CA 1
ATOM 744 C C . THR A 1 98 ? -8.234 15.75 14.789 1 95.62 98 THR A C 1
ATOM 746 O O . THR A 1 98 ? -8.789 16.391 15.695 1 95.62 98 THR A O 1
ATOM 749 N N . TYR A 1 99 ? -7.672 16.328 13.797 1 97.69 99 TYR A N 1
ATOM 750 C CA . TYR A 1 99 ? -7.668 17.75 13.492 1 97.69 99 TYR A CA 1
ATOM 751 C C . TYR A 1 99 ? -8.211 18.016 12.094 1 97.69 99 TYR A C 1
ATOM 753 O O . TYR A 1 99 ? -7.625 17.578 11.094 1 97.69 99 TYR A O 1
ATOM 761 N N . LEU A 1 100 ? -9.359 18.719 11.992 1 98.25 100 LEU A N 1
ATOM 762 C CA . LEU A 1 100 ? -9.945 19.047 10.695 1 98.25 100 LEU A CA 1
ATOM 763 C C . LEU A 1 100 ? -9.438 20.391 10.188 1 98.25 100 LEU A C 1
ATOM 765 O O . LEU A 1 100 ? -9.617 21.422 10.844 1 98.25 100 LEU A O 1
ATOM 769 N N . THR A 1 101 ? -8.797 20.328 9.055 1 98.06 101 THR A N 1
ATOM 770 C CA . THR A 1 101 ? -8.305 21.531 8.398 1 98.06 101 THR A CA 1
ATOM 771 C C . THR A 1 101 ? -9.094 21.828 7.125 1 98.06 101 THR A C 1
ATOM 773 O O . THR A 1 101 ? -9.906 21 6.688 1 98.06 101 THR A O 1
ATOM 776 N N . ASN A 1 102 ? -8.906 23 6.566 1 96.94 102 ASN A N 1
ATOM 777 C CA . ASN A 1 102 ? -9.734 23.453 5.457 1 96.94 102 ASN A CA 1
ATOM 778 C C . ASN A 1 102 ? -9.305 22.812 4.137 1 96.94 102 ASN A C 1
ATOM 780 O O . ASN A 1 102 ? -10.141 22.359 3.359 1 96.94 102 ASN A O 1
ATOM 784 N N . HIS A 1 103 ? -8.023 22.812 3.932 1 95.31 103 HIS A N 1
ATOM 785 C CA . HIS A 1 103 ? -7.512 22.359 2.646 1 95.31 103 HIS A CA 1
ATOM 786 C C . HIS A 1 103 ? -6.438 21.281 2.832 1 95.31 103 HIS A C 1
ATOM 788 O O . HIS A 1 103 ? -5.844 21.172 3.906 1 95.31 103 HIS A O 1
ATOM 794 N N . ASP A 1 104 ? -6.281 20.469 1.822 1 94.56 104 ASP A N 1
ATOM 795 C CA . ASP A 1 104 ? -5.168 19.531 1.762 1 94.56 104 ASP A CA 1
ATOM 796 C C . ASP A 1 104 ? -3.85 20.25 1.499 1 94.56 104 ASP A C 1
ATOM 798 O O . ASP A 1 104 ? -3.65 20.812 0.422 1 94.56 104 ASP A O 1
ATOM 802 N N . PRO A 1 105 ? -2.955 20.203 2.475 1 93.81 105 PRO A N 1
ATOM 803 C CA . PRO A 1 105 ? -1.707 20.953 2.301 1 93.81 105 PRO A CA 1
ATOM 804 C C . PRO A 1 105 ? -0.88 20.453 1.119 1 93.81 105 PRO A C 1
ATOM 806 O O . PRO A 1 105 ? 0.014 21.156 0.645 1 93.81 105 PRO A O 1
ATOM 809 N N . ALA A 1 106 ? -1.155 19.266 0.607 1 92.19 106 ALA A N 1
ATOM 810 C CA . ALA A 1 106 ? -0.343 18.688 -0.456 1 92.19 106 ALA A CA 1
ATOM 811 C C . ALA A 1 106 ? -0.985 18.906 -1.822 1 92.19 106 ALA A C 1
ATOM 813 O O . ALA A 1 106 ? -0.441 18.484 -2.846 1 92.19 106 ALA A O 1
ATOM 814 N N . THR A 1 107 ? -2.092 19.562 -1.876 1 90.38 107 THR A N 1
ATOM 815 C CA . THR A 1 107 ? -2.807 19.766 -3.133 1 90.38 107 THR A CA 1
ATOM 816 C C . THR A 1 107 ? -3.031 21.25 -3.396 1 90.38 107 THR A C 1
ATOM 818 O O . THR A 1 107 ? -3.479 21.984 -2.512 1 90.38 107 THR A O 1
ATOM 821 N N . LYS A 1 108 ? -2.816 21.625 -4.555 1 88.06 108 LYS A N 1
ATOM 822 C CA . LYS A 1 108 ? -3.035 23.031 -4.941 1 88.06 108 LYS A CA 1
ATOM 823 C C . LYS A 1 108 ? -4.52 23.375 -4.898 1 88.06 108 LYS A C 1
ATOM 825 O O . LYS A 1 108 ? -5.359 22.609 -5.359 1 88.06 108 LYS A O 1
ATOM 830 N N . VAL A 1 109 ? -4.754 24.484 -4.281 1 88.25 109 VAL A N 1
ATOM 831 C CA . VAL A 1 109 ? -6.125 24.969 -4.211 1 88.25 109 VAL A CA 1
ATOM 832 C C . VAL A 1 109 ? -6.418 25.875 -5.406 1 88.25 109 VAL A C 1
ATOM 834 O O . VAL A 1 109 ? -5.641 26.781 -5.707 1 88.25 109 VAL A O 1
ATOM 837 N N . ILE A 1 110 ? -7.52 25.641 -6.047 1 89.75 110 ILE A N 1
ATOM 838 C CA . ILE A 1 110 ? -7.934 26.469 -7.172 1 89.75 110 ILE A CA 1
ATOM 839 C C . ILE A 1 110 ? -8.477 27.797 -6.664 1 89.75 110 ILE A C 1
ATOM 841 O O . ILE A 1 110 ? -9.367 27.828 -5.809 1 89.75 110 ILE A O 1
ATOM 845 N N . SER A 1 111 ? -8.023 28.859 -7.215 1 91.31 111 SER A N 1
ATOM 846 C CA . SER A 1 111 ? -8.328 30.203 -6.73 1 91.31 111 SER A CA 1
ATOM 847 C C . SER A 1 111 ? -9.633 30.719 -7.324 1 91.31 111 SER A C 1
ATOM 849 O O . SER A 1 111 ? -10.055 30.281 -8.398 1 91.31 111 SER A O 1
ATOM 851 N N . GLY A 1 112 ? -10.25 31.625 -6.539 1 91.38 112 GLY A N 1
ATOM 852 C CA . GLY A 1 112 ? -11.297 32.438 -7.117 1 91.38 112 GLY A CA 1
ATOM 853 C C . GLY A 1 112 ? -12.695 31.938 -6.832 1 91.38 112 GLY A C 1
ATOM 854 O O . GLY A 1 112 ? -13.672 32.438 -7.375 1 91.38 112 GLY A O 1
ATOM 855 N N . TYR A 1 113 ? -12.781 30.984 -5.938 1 93.94 113 TYR A N 1
ATOM 856 C CA . TYR A 1 113 ? -14.086 30.359 -5.812 1 93.94 113 TYR A CA 1
ATOM 857 C C . TYR A 1 113 ? -14.648 30.531 -4.406 1 93.94 113 TYR A C 1
ATOM 859 O O . TYR A 1 113 ? -15.734 30.031 -4.098 1 93.94 113 TYR A O 1
ATOM 867 N N . ASN A 1 114 ? -13.93 31.25 -3.539 1 95.56 114 ASN A N 1
ATOM 868 C CA . ASN A 1 114 ? -14.438 31.547 -2.205 1 95.56 114 ASN A CA 1
ATOM 869 C C . ASN A 1 114 ? -15.445 32.688 -2.234 1 95.56 114 ASN A C 1
ATOM 871 O O . ASN A 1 114 ? -15.484 33.469 -3.189 1 95.56 114 ASN A O 1
ATOM 875 N N . GLY A 1 115 ? -16.344 32.719 -1.247 1 94.5 115 GLY A N 1
ATOM 876 C CA . GLY A 1 115 ? -17.375 33.75 -1.226 1 94.5 115 GLY A CA 1
ATOM 877 C C . GLY A 1 115 ? -17.609 34.312 0.159 1 94.5 115 GLY A C 1
ATOM 878 O O . GLY A 1 115 ? -16.875 34.031 1.097 1 94.5 115 GLY A O 1
ATOM 879 N N . LYS A 1 116 ? -18.641 35.094 0.248 1 94.81 116 LYS A N 1
ATOM 880 C CA . LYS A 1 116 ? -18.984 35.812 1.469 1 94.81 116 LYS A CA 1
ATOM 881 C C . LYS A 1 116 ? -19.391 34.875 2.588 1 94.81 116 LYS A C 1
ATOM 883 O O . LYS A 1 116 ? -19.141 35.125 3.764 1 94.81 116 LYS A O 1
ATOM 888 N N . GLN A 1 117 ? -19.875 33.75 2.176 1 95.19 117 GLN A N 1
ATOM 889 C CA . GLN A 1 117 ? -20.469 32.906 3.205 1 95.19 117 GLN A CA 1
ATOM 890 C C . GLN A 1 117 ? -19.609 31.656 3.449 1 95.19 117 GLN A C 1
ATOM 892 O O . GLN A 1 117 ? -19.828 30.922 4.414 1 95.19 117 GLN A O 1
ATOM 897 N N . GLY A 1 118 ? -18.688 31.453 2.525 1 97.75 118 GLY A N 1
ATOM 898 C CA . GLY A 1 118 ? -17.922 30.219 2.686 1 97.75 118 GLY A CA 1
ATOM 899 C C . GLY A 1 118 ? -16.844 30.047 1.643 1 97.75 118 GLY A C 1
ATOM 900 O O . GLY A 1 118 ? -16.484 31 0.952 1 97.75 118 GLY A O 1
ATOM 901 N N . ILE A 1 119 ? -16.297 28.844 1.627 1 97.81 119 ILE A N 1
ATOM 902 C CA . ILE A 1 119 ? -15.156 28.594 0.747 1 97.81 119 ILE A CA 1
ATOM 903 C C . ILE A 1 119 ? -15.469 27.391 -0.158 1 97.81 119 ILE A C 1
ATOM 905 O O . ILE A 1 119 ? -16.375 26.609 0.127 1 97.81 119 ILE A O 1
ATOM 909 N N . ALA A 1 120 ? -14.656 27.359 -1.191 1 97 120 ALA A N 1
ATOM 910 C CA . ALA A 1 120 ? -14.742 26.219 -2.094 1 97 120 ALA A CA 1
ATOM 911 C C . ALA A 1 120 ? -13.703 25.156 -1.729 1 97 120 ALA A C 1
ATOM 913 O O . ALA A 1 120 ? -12.57 25.484 -1.372 1 97 120 ALA A O 1
ATOM 914 N N . VAL A 1 121 ? -14.148 23.938 -1.744 1 95.56 121 VAL A N 1
ATOM 915 C CA . VAL A 1 121 ? -13.25 22.797 -1.562 1 95.56 121 VAL A CA 1
ATOM 916 C C . VAL A 1 121 ? -13.367 21.844 -2.75 1 95.56 121 VAL A C 1
ATOM 918 O O . VAL A 1 121 ? -14.43 21.75 -3.369 1 95.56 121 VAL A O 1
ATOM 921 N N . TRP A 1 122 ? -12.312 21.172 -3.055 1 92.81 122 TRP A N 1
ATOM 922 C CA . TRP A 1 122 ? -12.266 20.344 -4.254 1 92.81 122 TRP A CA 1
ATOM 923 C C . TRP A 1 122 ? -12.023 18.875 -3.893 1 92.81 122 TRP A C 1
ATOM 925 O O . TRP A 1 122 ? -11.102 18.562 -3.143 1 92.81 122 TRP A O 1
ATOM 935 N N . THR A 1 123 ? -12.883 18 -4.41 1 92.44 123 THR A N 1
ATOM 936 C CA . THR A 1 123 ? -12.719 16.547 -4.316 1 92.44 123 THR A CA 1
ATOM 937 C C . THR A 1 123 ? -12.5 15.938 -5.695 1 92.44 123 THR A C 1
ATOM 939 O O . THR A 1 123 ? -12.438 16.656 -6.695 1 92.44 123 THR A O 1
ATOM 942 N N . LYS A 1 124 ? -12.383 14.648 -5.727 1 86.31 124 LYS A N 1
ATOM 943 C CA . LYS A 1 124 ? -12.258 13.961 -7.012 1 86.31 124 LYS A CA 1
ATOM 944 C C . LYS A 1 124 ? -13.547 14.086 -7.828 1 86.31 124 LYS A C 1
ATOM 946 O O . LYS A 1 124 ? -13.516 13.992 -9.055 1 86.31 124 LYS A O 1
ATOM 951 N N . LYS A 1 125 ? -14.602 14.328 -7.199 1 88.38 125 LYS A N 1
ATOM 952 C CA . LYS A 1 125 ? -15.898 14.406 -7.859 1 88.38 125 LYS A CA 1
ATOM 953 C C . LYS A 1 125 ? -16.219 15.844 -8.266 1 88.38 125 LYS A C 1
ATOM 955 O O . LYS A 1 125 ? -17.234 16.094 -8.93 1 88.38 125 LYS A O 1
ATOM 960 N N . GLY A 1 126 ? -15.32 16.797 -7.836 1 91.81 126 GLY A N 1
ATOM 961 C CA . GLY A 1 126 ? -15.539 18.172 -8.266 1 91.81 126 GLY A CA 1
ATOM 962 C C . GLY A 1 126 ? -15.578 19.156 -7.109 1 91.81 126 GLY A C 1
ATOM 963 O O . GLY A 1 126 ? -15.047 18.875 -6.027 1 91.81 126 GLY A O 1
ATOM 964 N N . LYS A 1 127 ? -16.141 20.328 -7.426 1 95.44 127 LYS A N 1
ATOM 965 C CA . LYS A 1 127 ? -16.156 21.453 -6.488 1 95.44 127 LYS A CA 1
ATOM 966 C C . LYS A 1 127 ? -17.328 21.344 -5.512 1 95.44 127 LYS A C 1
ATOM 968 O O . LYS A 1 127 ? -18.438 20.969 -5.902 1 95.44 127 LYS A O 1
ATOM 973 N N . HIS A 1 128 ? -17.094 21.656 -4.223 1 96.75 128 HIS A N 1
ATOM 974 C CA . HIS A 1 128 ? -18.109 21.781 -3.182 1 96.75 128 HIS A CA 1
ATOM 975 C C . HIS A 1 128 ? -18 23.109 -2.463 1 96.75 128 HIS A C 1
ATOM 977 O O . HIS A 1 128 ? -16.906 23.5 -2.008 1 96.75 128 HIS A O 1
ATOM 983 N N . PHE A 1 129 ? -19.047 23.812 -2.418 1 97.69 129 PHE A N 1
ATOM 984 C CA . PHE A 1 129 ? -19.078 25.047 -1.637 1 97.69 129 PHE A CA 1
ATOM 985 C C . PHE A 1 129 ? -19.516 24.766 -0.202 1 97.69 129 PHE A C 1
ATOM 987 O O . PHE A 1 129 ? -20.547 24.141 0.029 1 97.69 129 PHE A O 1
ATOM 994 N N . VAL A 1 130 ? -18.719 25.172 0.763 1 98.31 130 VAL A N 1
ATOM 995 C CA . VAL A 1 130 ? -18.984 24.938 2.178 1 98.31 130 VAL A CA 1
ATOM 996 C C . VAL A 1 130 ? -19.156 26.266 2.908 1 98.31 130 VAL A C 1
ATOM 998 O O . VAL A 1 130 ? -18.172 26.984 3.139 1 98.31 130 VAL A O 1
ATOM 1001 N N . ASP A 1 131 ? -20.328 26.594 3.289 1 98.25 131 ASP A N 1
ATOM 1002 C CA . ASP A 1 131 ? -20.531 27.766 4.133 1 98.25 131 ASP A CA 1
ATOM 1003 C C . ASP A 1 131 ? -20.422 27.406 5.613 1 98.25 131 ASP A C 1
ATOM 1005 O O . ASP A 1 131 ? -20.219 26.25 5.961 1 98.25 131 ASP A O 1
ATOM 1009 N N . VAL A 1 132 ? -20.547 28.406 6.48 1 97.94 132 VAL A N 1
ATOM 1010 C CA . VAL A 1 132 ? -20.312 28.188 7.906 1 97.94 132 VAL A CA 1
ATOM 1011 C C . VAL A 1 132 ? -21.328 27.203 8.453 1 97.94 132 VAL A C 1
ATOM 1013 O O . VAL A 1 132 ? -20.984 26.328 9.258 1 97.94 132 VAL A O 1
ATOM 1016 N N . SER A 1 133 ? -22.547 27.25 8 1 96.94 133 SER A N 1
ATOM 1017 C CA . SER A 1 133 ? -23.594 26.344 8.469 1 96.94 133 SER A CA 1
ATOM 1018 C C . SER A 1 133 ? -23.266 24.906 8.086 1 96.94 133 SER A C 1
ATOM 1020 O O . SER A 1 133 ? -23.344 24 8.93 1 96.94 133 SER A O 1
ATOM 1022 N N . HIS A 1 134 ? -23.016 24.766 6.863 1 97.62 134 HIS A N 1
ATOM 1023 C CA . HIS A 1 134 ? -22.656 23.438 6.391 1 97.62 134 HIS A CA 1
ATOM 1024 C C . HIS A 1 134 ? -21.422 22.906 7.105 1 97.62 134 HIS A C 1
ATOM 1026 O O . HIS A 1 134 ? -21.328 21.734 7.438 1 97.62 134 HIS A O 1
ATOM 1032 N N . PHE A 1 135 ? -20.469 23.766 7.277 1 98.19 135 PHE A N 1
ATOM 1033 C CA . PHE A 1 135 ? -19.234 23.406 7.984 1 98.19 135 PHE A CA 1
ATOM 1034 C C . PHE A 1 135 ? -19.547 22.906 9.391 1 98.19 135 PHE A C 1
ATOM 1036 O O . PHE A 1 135 ? -19 21.906 9.828 1 98.19 135 PHE A O 1
ATOM 1043 N N . MET A 1 136 ? -20.391 23.578 10.039 1 97.06 136 MET A N 1
ATOM 1044 C CA . MET A 1 136 ? -20.766 23.172 11.391 1 97.06 136 MET A CA 1
ATOM 1045 C C . MET A 1 136 ? -21.453 21.812 11.383 1 97.06 136 MET A C 1
ATOM 1047 O O . MET A 1 136 ? -21.234 21 12.281 1 97.06 136 MET A O 1
ATOM 1051 N N . GLU A 1 137 ? -22.234 21.578 10.375 1 96.81 137 GLU A N 1
ATOM 1052 C CA . GLU A 1 137 ? -22.875 20.266 10.227 1 96.81 137 GLU A CA 1
ATOM 1053 C C . GLU A 1 137 ? -21.828 19.172 10.039 1 96.81 137 GLU A C 1
ATOM 1055 O O . GLU A 1 137 ? -21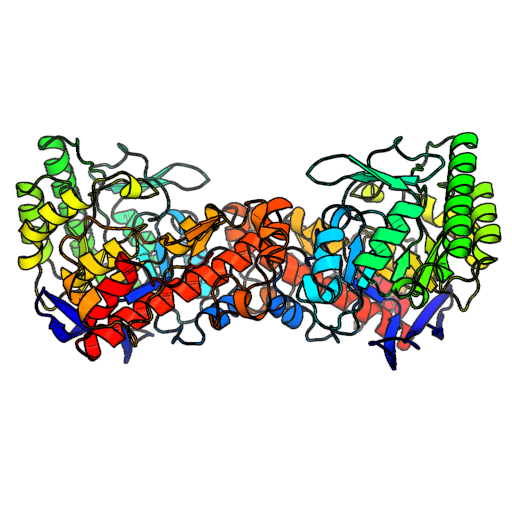.953 18.078 10.625 1 96.81 137 GLU A O 1
ATOM 1060 N N . ILE A 1 138 ? -20.891 19.453 9.219 1 97.94 138 ILE A N 1
ATOM 1061 C CA . ILE A 1 138 ? -19.812 18.5 8.969 1 97.94 138 ILE A CA 1
ATOM 1062 C C . ILE A 1 138 ? -19.078 18.219 10.273 1 97.94 138 ILE A C 1
ATOM 1064 O O . ILE A 1 138 ? -18.844 17.062 10.625 1 97.94 138 ILE A O 1
ATOM 1068 N N . CYS A 1 139 ? -18.734 19.266 11 1 97.38 139 CYS A N 1
ATOM 1069 C CA . CYS A 1 139 ? -18.016 19.109 12.266 1 97.38 139 CYS A CA 1
ATOM 1070 C C . CYS A 1 139 ? -18.828 18.281 13.25 1 97.38 139 CYS A C 1
ATOM 1072 O O . CYS A 1 139 ? -18.297 17.422 13.938 1 97.38 139 CYS A O 1
ATOM 1074 N N . GLU A 1 140 ? -20.094 18.531 13.281 1 96.19 140 GLU A N 1
ATOM 1075 C CA . GLU A 1 140 ? -20.984 17.781 14.172 1 96.19 140 GLU A CA 1
ATOM 1076 C C . GLU A 1 140 ? -21.016 16.297 13.797 1 96.19 140 GLU A C 1
ATOM 1078 O O . GLU A 1 140 ? -21.094 15.438 14.672 1 96.19 140 GLU A O 1
ATOM 1083 N N . SER A 1 141 ? -20.969 16.078 12.547 1 96.19 141 SER A N 1
ATOM 1084 C CA . SER A 1 141 ? -21.062 14.719 12.023 1 96.19 141 SER A CA 1
ATOM 1085 C C . SER A 1 141 ? -19.781 13.938 12.289 1 96.19 141 SER A C 1
ATOM 1087 O O . SER A 1 141 ? -19.828 12.805 12.781 1 96.19 141 SER A O 1
ATOM 1089 N N . ILE A 1 142 ? -18.641 14.508 12.039 1 96.25 142 ILE A N 1
ATOM 1090 C CA . ILE A 1 142 ? -17.406 13.727 12.031 1 96.25 142 ILE A CA 1
ATOM 1091 C C . ILE A 1 142 ? -16.766 13.766 13.422 1 96.25 142 ILE A C 1
ATOM 1093 O O . ILE A 1 142 ? -15.883 12.953 13.727 1 96.25 142 ILE A O 1
ATOM 1097 N N . GLN A 1 143 ? -17.078 14.781 14.234 1 94.31 143 GLN A N 1
ATOM 1098 C CA . GLN A 1 143 ? -16.656 14.891 15.633 1 94.31 143 GLN A CA 1
ATOM 1099 C C . GLN A 1 143 ? -15.133 14.922 15.75 1 94.31 143 GLN A C 1
ATOM 1101 O O . GLN A 1 143 ? -14.547 14.133 16.5 1 94.31 143 GLN A O 1
ATOM 1106 N N . PRO A 1 144 ? -14.531 15.906 15.125 1 95.38 144 PRO A N 1
ATOM 1107 C CA . PRO A 1 144 ? -13.086 16.062 15.312 1 95.38 144 PRO A CA 1
ATOM 1108 C C . PRO A 1 144 ? -12.727 16.594 16.703 1 95.38 144 PRO A C 1
ATOM 1110 O O . PRO A 1 144 ? -13.602 17.094 17.422 1 95.38 144 PRO A O 1
ATOM 1113 N N . ASP A 1 145 ? -11.477 16.422 17.094 1 94.69 145 ASP A N 1
ATOM 1114 C CA . ASP A 1 145 ? -10.992 16.969 18.359 1 94.69 145 ASP A CA 1
ATOM 1115 C C . ASP A 1 145 ? -10.562 18.422 18.203 1 94.69 145 ASP A C 1
ATOM 1117 O O . ASP A 1 145 ? -10.758 19.234 19.109 1 94.69 145 ASP A O 1
ATOM 1121 N N . TRP A 1 146 ? -9.891 18.719 17.125 1 96.5 146 TRP A N 1
ATOM 1122 C CA . TRP A 1 146 ? -9.43 20.047 16.766 1 96.5 146 TRP A CA 1
ATOM 1123 C C . TRP A 1 146 ? -10.062 20.5 15.453 1 96.5 146 TRP A C 1
ATOM 1125 O O . TRP A 1 146 ? -10.273 19.703 14.539 1 96.5 146 TRP A O 1
ATOM 1135 N N . ILE A 1 147 ? -10.383 21.844 15.391 1 97.69 147 ILE A N 1
ATOM 1136 C CA . ILE A 1 147 ? -11.016 22.375 14.195 1 97.69 147 ILE A CA 1
ATOM 1137 C C . ILE A 1 147 ? -10.32 23.672 13.781 1 97.69 147 ILE A C 1
ATOM 1139 O O . ILE A 1 147 ? -10.188 24.594 14.586 1 97.69 147 ILE A O 1
ATOM 1143 N N . GLN A 1 148 ? -9.875 23.688 12.602 1 98.56 148 GLN A N 1
ATOM 1144 C CA . GLN A 1 148 ? -9.578 24.984 12.008 1 98.56 148 GLN A CA 1
ATOM 1145 C C . GLN A 1 148 ? -10.836 25.641 11.453 1 98.56 148 GLN A C 1
ATOM 1147 O O . GLN A 1 148 ? -11.484 25.094 10.555 1 98.56 148 GLN A O 1
ATOM 1152 N N . ILE A 1 149 ? -11.109 26.781 11.914 1 98.25 149 ILE A N 1
ATOM 1153 C CA . ILE A 1 149 ? -12.289 27.484 11.43 1 98.25 149 ILE A CA 1
ATOM 1154 C C . ILE A 1 149 ? -12.086 27.906 9.977 1 98.25 149 ILE A C 1
ATOM 1156 O O . ILE A 1 149 ? -10.961 28.203 9.57 1 98.25 149 ILE A O 1
ATOM 1160 N N . LEU A 1 150 ? -13.18 27.969 9.234 1 98.31 150 LEU A N 1
ATOM 1161 C CA . LEU A 1 150 ? -13.117 28.359 7.828 1 98.31 150 LEU A CA 1
ATOM 1162 C C . LEU A 1 150 ? -12.359 29.672 7.664 1 98.31 150 LEU A C 1
ATOM 1164 O O . LEU A 1 150 ? -12.492 30.578 8.484 1 98.31 150 LEU A O 1
ATOM 1168 N N . SER A 1 151 ? -11.641 29.734 6.586 1 97.75 151 SER A N 1
ATOM 1169 C CA . SER A 1 151 ? -10.906 30.953 6.266 1 97.75 151 SER A CA 1
ATOM 1170 C C . SER A 1 151 ? -10.75 31.125 4.758 1 97.75 151 SER A C 1
ATOM 1172 O O . SER A 1 151 ? -10.703 30.141 4.016 1 97.75 151 SER A O 1
ATOM 1174 N N . ASP A 1 152 ? -10.773 32.312 4.312 1 97 152 ASP A N 1
ATOM 1175 C CA . ASP A 1 152 ? -10.461 32.625 2.926 1 97 152 ASP A CA 1
ATOM 1176 C C . ASP A 1 152 ? -8.977 32.938 2.758 1 97 152 ASP A C 1
ATOM 1178 O O . ASP A 1 152 ? -8.578 34.125 2.719 1 97 152 ASP A O 1
ATOM 1182 N N . ASN A 1 153 ? -8.203 31.922 2.623 1 92.25 153 ASN A N 1
ATOM 1183 C CA . ASN A 1 153 ? -6.75 32.062 2.555 1 92.25 153 ASN A CA 1
ATOM 1184 C C . ASN A 1 153 ? -6.262 32.156 1.111 1 92.25 153 ASN A C 1
ATOM 1186 O O . ASN A 1 153 ? -5.082 31.922 0.835 1 92.25 153 ASN A O 1
ATOM 1190 N N . ASP A 1 154 ? -7.172 32.438 0.194 1 92.94 154 ASP A N 1
ATOM 1191 C CA . ASP A 1 154 ? -6.863 32.469 -1.232 1 92.94 154 ASP A CA 1
ATOM 1192 C C . ASP A 1 154 ? -6.117 33.75 -1.594 1 92.94 154 ASP A C 1
ATOM 1194 O O . ASP A 1 154 ? -6.66 34.625 -2.283 1 92.94 154 ASP A O 1
ATOM 1198 N N . THR A 1 155 ? -4.895 33.844 -1.16 1 91.81 155 THR A N 1
ATOM 1199 C CA . THR A 1 155 ? -4.023 35 -1.451 1 91.81 155 THR A CA 1
ATOM 1200 C C . THR A 1 155 ? -2.67 34.5 -1.969 1 91.81 155 THR A C 1
ATOM 1202 O O . THR A 1 155 ? -2.25 33.375 -1.682 1 91.81 155 THR A O 1
ATOM 1205 N N . GLU A 1 156 ? -2.057 35.312 -2.74 1 86.31 156 GLU A N 1
ATOM 1206 C CA . GLU A 1 156 ? -0.71 35.094 -3.258 1 86.31 156 GLU A CA 1
ATOM 1207 C C . GLU A 1 156 ? 0.106 36.406 -3.244 1 86.31 156 GLU A C 1
ATOM 1209 O O . GLU A 1 156 ? -0.37 37.438 -2.775 1 86.31 156 GLU A O 1
ATOM 1214 N N . ALA A 1 157 ? 1.337 36.219 -3.705 1 83.5 157 ALA A N 1
ATOM 1215 C CA . ALA A 1 157 ? 2.262 37.344 -3.627 1 83.5 157 ALA A CA 1
ATOM 1216 C C . ALA A 1 157 ? 1.744 38.562 -4.43 1 83.5 157 ALA A C 1
ATOM 1218 O O . ALA A 1 157 ? 1.958 39.688 -4.047 1 83.5 157 ALA A O 1
ATOM 1219 N N . ASP A 1 158 ? 0.984 38.219 -5.449 1 86.25 158 ASP A N 1
ATOM 1220 C CA . ASP A 1 158 ? 0.581 39.312 -6.363 1 86.25 158 ASP A CA 1
ATOM 1221 C C . ASP A 1 158 ? -0.855 39.75 -6.09 1 86.25 158 ASP A C 1
ATOM 1223 O O . ASP A 1 158 ? -1.418 40.531 -6.84 1 86.25 158 ASP A O 1
ATOM 1227 N N . SER A 1 159 ? -1.416 39.312 -4.996 1 91.38 159 SER A N 1
ATOM 1228 C CA . SER A 1 159 ? -2.781 39.719 -4.672 1 91.38 159 SER A CA 1
ATOM 1229 C C . SER A 1 159 ? -2.865 41.188 -4.375 1 91.38 159 SER A C 1
ATOM 1231 O O . SER A 1 159 ? -1.98 41.75 -3.723 1 91.38 159 SER A O 1
ATOM 1233 N N . SER A 1 160 ? -3.979 41.844 -4.867 1 94.38 160 SER A N 1
ATOM 1234 C CA . SER A 1 160 ? -4.172 43.25 -4.613 1 94.38 160 SER A CA 1
ATOM 1235 C C . SER A 1 160 ? -4.551 43.5 -3.16 1 94.38 160 SER A C 1
ATOM 1237 O O . SER A 1 160 ? -5.109 42.625 -2.494 1 94.38 160 SER A O 1
ATOM 1239 N N . ASN A 1 161 ? -4.273 44.75 -2.719 1 95 161 ASN A N 1
ATOM 1240 C CA . ASN A 1 161 ? -4.637 45.156 -1.359 1 95 161 ASN A CA 1
ATOM 1241 C C . ASN A 1 161 ? -6.133 45 -1.113 1 95 161 ASN A C 1
ATOM 1243 O O . ASN A 1 161 ? -6.551 44.562 -0.041 1 95 161 ASN A O 1
ATOM 1247 N N . LYS A 1 162 ? -6.855 45.375 -2.078 1 96.25 162 LYS A N 1
ATOM 1248 C CA . LYS A 1 162 ? -8.305 45.281 -1.961 1 96.25 162 LYS A CA 1
ATOM 1249 C C . LYS A 1 162 ? -8.758 43.844 -1.804 1 96.25 162 LYS A C 1
ATOM 1251 O O . LYS A 1 162 ? -9.625 43.531 -0.981 1 96.25 162 LYS A O 1
ATOM 1256 N N . SER A 1 163 ? -8.219 43.062 -2.596 1 95.88 163 SER A N 1
ATOM 1257 C CA . SER A 1 163 ? -8.555 41.625 -2.541 1 95.88 163 SER A CA 1
ATOM 1258 C C . SER A 1 163 ? -8.164 41.031 -1.2 1 95.88 163 SER A C 1
ATOM 1260 O O . SER A 1 163 ? -8.93 40.281 -0.604 1 95.88 163 SER A O 1
ATOM 1262 N N . VAL A 1 164 ? -6.977 41.312 -0.707 1 97.25 164 VAL A N 1
ATOM 1263 C CA . VAL A 1 164 ? -6.48 40.812 0.561 1 97.25 164 VAL A CA 1
ATOM 1264 C C . VAL A 1 164 ? -7.375 41.281 1.703 1 97.25 164 VAL A C 1
ATOM 1266 O O . VAL A 1 164 ? -7.738 40.5 2.584 1 97.25 164 VAL A O 1
ATOM 1269 N N . ASN A 1 165 ? -7.703 42.531 1.646 1 97.75 165 ASN A N 1
ATOM 1270 C CA . ASN A 1 165 ? -8.586 43.094 2.66 1 97.75 165 ASN A CA 1
ATOM 1271 C C . ASN A 1 165 ? -9.93 42.344 2.705 1 97.75 165 ASN A C 1
ATOM 1273 O O . ASN A 1 165 ? -10.406 42 3.781 1 97.75 165 ASN A O 1
ATOM 1277 N N . LYS A 1 166 ? -10.477 42.156 1.576 1 97.56 166 LYS A N 1
ATOM 1278 C CA . LYS A 1 166 ? -11.758 41.469 1.463 1 97.56 166 LYS A CA 1
ATOM 1279 C C . LYS A 1 166 ? -11.656 40.062 2.041 1 97.56 166 LYS A C 1
ATOM 1281 O O . LYS A 1 166 ? -12.57 39.594 2.738 1 97.56 166 LYS A O 1
ATOM 1286 N N . LYS A 1 167 ? -10.648 39.406 1.755 1 97.56 167 LYS A N 1
ATOM 1287 C CA . LYS A 1 167 ? -10.469 38 2.18 1 97.56 167 LYS A CA 1
ATOM 1288 C C . LYS A 1 167 ? -10.25 37.938 3.688 1 97.56 167 LYS A C 1
ATOM 1290 O O . LYS A 1 167 ? -10.766 37.031 4.344 1 97.56 167 LYS A O 1
ATOM 1295 N N . VAL A 1 168 ? -9.484 38.844 4.27 1 98.19 168 VAL A N 1
ATOM 1296 C CA . VAL A 1 168 ? -9.312 38.906 5.715 1 98.19 168 VAL A CA 1
ATOM 1297 C C . VAL A 1 168 ? -10.656 39.156 6.395 1 98.19 168 VAL A C 1
ATOM 1299 O O . VAL A 1 168 ? -10.984 38.5 7.387 1 98.19 168 VAL A O 1
ATOM 1302 N N . ASN A 1 169 ? -11.438 40.062 5.797 1 98.44 169 ASN A N 1
ATOM 1303 C CA . ASN A 1 169 ? -12.758 40.344 6.34 1 98.44 169 ASN A CA 1
ATOM 1304 C C . ASN A 1 169 ? -13.648 39.125 6.32 1 98.44 169 ASN A C 1
ATOM 1306 O O . ASN A 1 169 ? -14.375 38.844 7.281 1 98.44 169 ASN A O 1
ATOM 1310 N N . ARG A 1 170 ? -13.617 38.469 5.293 1 98.38 170 ARG A N 1
ATOM 1311 C CA . ARG A 1 170 ? -14.43 37.25 5.172 1 98.38 170 ARG A CA 1
ATOM 1312 C C . ARG A 1 170 ? -14.039 36.219 6.23 1 98.38 170 ARG A C 1
ATOM 1314 O O . ARG A 1 170 ? -14.906 35.625 6.871 1 98.38 170 ARG A O 1
ATOM 1321 N N . SER A 1 171 ? -12.766 36.031 6.387 1 98.31 171 SER A N 1
ATOM 1322 C CA . SER A 1 171 ? -12.281 35.062 7.371 1 98.31 171 SER A CA 1
ATOM 1323 C C . SER A 1 171 ? -12.742 35.438 8.781 1 98.31 171 SER A C 1
ATOM 1325 O O . SER A 1 171 ? -13.156 34.562 9.547 1 98.31 171 SER A O 1
ATOM 1327 N N . LEU A 1 172 ? -12.656 36.719 9.094 1 98.38 172 LEU A N 1
ATOM 1328 C CA . LEU A 1 172 ? -13.109 37.188 10.398 1 98.38 172 LEU A CA 1
ATOM 1329 C C . LEU A 1 172 ? -14.609 36.969 10.57 1 98.38 172 LEU A C 1
ATOM 1331 O O . LEU A 1 172 ? -15.062 36.594 11.648 1 98.38 172 LEU A O 1
ATOM 1335 N N . GLN A 1 173 ? -15.328 37.188 9.5 1 98.38 173 GLN A N 1
ATOM 1336 C CA . GLN A 1 173 ? -16.766 36.969 9.547 1 98.38 173 GLN A CA 1
ATOM 1337 C C . GLN A 1 173 ? -17.094 35.469 9.75 1 98.38 173 GLN A C 1
ATOM 1339 O O . GLN A 1 173 ? -17.984 35.156 10.523 1 98.38 173 GLN A O 1
ATOM 1344 N N . TYR A 1 174 ? -16.406 34.594 8.969 1 98.56 174 TYR A N 1
ATOM 1345 C CA . TYR A 1 174 ? -16.594 33.188 9.156 1 98.56 174 TYR A CA 1
ATOM 1346 C C . TYR A 1 174 ? -16.375 32.781 10.609 1 98.56 174 TYR A C 1
ATOM 1348 O O . TYR A 1 174 ? -17.141 31.984 11.172 1 98.56 174 TYR A O 1
ATOM 1356 N N . LEU A 1 175 ? -15.305 33.281 11.219 1 98.38 175 LEU A N 1
ATOM 1357 C CA . LEU A 1 175 ? -14.922 33 12.602 1 98.38 175 LEU A CA 1
ATOM 1358 C C . LEU A 1 175 ? -16.016 33.438 13.57 1 98.38 175 LEU A C 1
ATOM 1360 O O . LEU A 1 175 ? -16.438 32.656 14.422 1 98.38 175 LEU A O 1
ATOM 1364 N N . ASP A 1 176 ? -16.484 34.656 13.422 1 98.38 176 ASP A N 1
ATOM 1365 C CA . ASP A 1 176 ? -17.531 35.188 14.297 1 98.38 176 ASP A CA 1
ATOM 1366 C C . ASP A 1 176 ? -18.828 34.406 14.148 1 98.38 176 ASP A C 1
ATOM 1368 O O . ASP A 1 176 ? -19.469 34.062 15.148 1 98.38 176 ASP A O 1
ATOM 1372 N N . ASP A 1 177 ? -19.188 34.125 12.914 1 97.88 177 ASP A N 1
ATOM 1373 C CA . ASP A 1 177 ? -20.406 33.344 12.656 1 97.88 177 ASP A CA 1
ATOM 1374 C C . ASP A 1 177 ? -20.328 31.969 13.32 1 97.88 177 ASP A C 1
ATOM 1376 O O . ASP A 1 177 ? -21.312 31.484 13.867 1 97.88 177 ASP A O 1
ATOM 1380 N N . PHE A 1 178 ? -19.188 31.328 13.227 1 97.75 178 PHE A N 1
ATOM 1381 C CA . PHE A 1 178 ? -19 30.016 13.82 1 97.75 178 PHE A CA 1
ATOM 1382 C C . PHE A 1 178 ? -19.109 30.078 15.344 1 97.75 178 PHE A C 1
ATOM 1384 O O . PHE A 1 178 ? -19.844 29.297 15.953 1 97.75 178 PHE A O 1
ATOM 1391 N N . LEU A 1 179 ? -18.422 31.031 15.992 1 97.12 179 LEU A N 1
ATOM 1392 C CA . LEU A 1 179 ? -18.406 31.172 17.453 1 97.12 179 LEU A CA 1
ATOM 1393 C C . LEU A 1 179 ? -19.797 31.5 17.984 1 97.12 179 LEU A C 1
ATOM 1395 O O . LEU A 1 179 ? -20.172 31 19.047 1 97.12 179 LEU A O 1
ATOM 1399 N N . GLU A 1 180 ? -20.5 32.281 17.219 1 96.56 180 GLU A N 1
ATOM 1400 C CA . GLU A 1 180 ? -21.828 32.688 17.656 1 96.56 180 GLU A CA 1
ATOM 1401 C C . GLU A 1 180 ? -22.797 31.5 17.656 1 96.56 180 GLU A C 1
ATOM 1403 O O . GLU A 1 180 ? -23.75 31.469 18.438 1 96.56 180 GLU A O 1
ATOM 1408 N N . ASN A 1 181 ? -22.516 30.531 16.828 1 94.88 181 ASN A N 1
ATOM 1409 C CA . ASN A 1 181 ? -23.438 29.406 16.672 1 94.88 181 ASN A CA 1
ATOM 1410 C C . ASN A 1 181 ? -22.891 28.141 17.328 1 94.88 181 ASN A C 1
ATOM 1412 O O . ASN A 1 181 ? -23.516 27.078 17.234 1 94.88 181 ASN A O 1
ATOM 1416 N N . LEU A 1 182 ? -21.844 28.188 18.016 1 93.5 182 LEU A N 1
ATOM 1417 C CA . LEU A 1 182 ? -21.141 27.047 18.578 1 93.5 182 LEU A CA 1
ATOM 1418 C C . LEU A 1 182 ? -22.031 26.281 19.547 1 93.5 182 LEU A C 1
ATOM 1420 O O . LEU A 1 182 ? -22.031 25.047 19.562 1 93.5 182 LEU A O 1
ATOM 1424 N N . ASN A 1 183 ? -22.828 26.922 20.312 1 90 183 ASN A N 1
ATOM 1425 C CA . ASN A 1 183 ? -23.641 26.328 21.375 1 90 183 ASN A CA 1
ATOM 1426 C C . ASN A 1 183 ? -24.812 25.531 20.812 1 90 183 ASN A C 1
ATOM 1428 O O . ASN A 1 183 ? -25.438 24.766 21.531 1 90 183 ASN A O 1
ATOM 1432 N N . LYS A 1 184 ? -25 25.672 19.531 1 90.88 184 LYS A N 1
ATOM 1433 C CA . LYS A 1 184 ? -26.109 24.969 18.891 1 90.88 184 LYS A CA 1
ATOM 1434 C C . LYS A 1 184 ? -25.734 23.516 18.562 1 90.88 184 LYS A C 1
ATOM 1436 O O . LYS A 1 184 ? -26.594 22.688 18.281 1 90.88 184 LYS A O 1
ATOM 1441 N N . PHE A 1 185 ? -24.5 23.219 18.719 1 89.75 185 PHE A N 1
ATOM 1442 C CA . PHE A 1 185 ? -24.016 21.906 18.328 1 89.75 185 PHE A CA 1
ATOM 1443 C C . PHE A 1 185 ? -23.344 21.203 19.5 1 89.75 185 PHE A C 1
ATOM 1445 O O . PHE A 1 185 ? -22.328 21.672 20.016 1 89.75 185 PHE A O 1
ATOM 1452 N N . GLU A 1 186 ? -23.766 20.078 19.875 1 86.69 186 GLU A N 1
ATOM 1453 C CA . GLU A 1 186 ? -23.375 19.375 21.094 1 86.69 186 GLU A CA 1
ATOM 1454 C C . GLU A 1 186 ? -21.969 18.797 20.984 1 86.69 186 GLU A C 1
ATOM 1456 O O . GLU A 1 186 ? -21.172 18.906 21.922 1 86.69 186 GLU A O 1
ATOM 1461 N N . ASN A 1 187 ? -21.641 18.188 19.906 1 85.62 187 ASN A N 1
ATOM 1462 C CA . ASN A 1 187 ? -20.344 17.547 19.75 1 85.62 187 ASN A CA 1
ATOM 1463 C C . ASN A 1 187 ? -19.25 18.547 19.453 1 85.62 187 ASN A C 1
ATOM 1465 O O . ASN A 1 187 ? -18.078 18.328 19.812 1 85.62 187 ASN A O 1
ATOM 1469 N N . THR A 1 188 ? -19.578 19.641 18.922 1 83.81 188 THR A N 1
ATOM 1470 C CA . THR A 1 188 ? -18.609 20.625 18.453 1 83.81 188 THR A CA 1
ATOM 1471 C C . THR A 1 188 ? -18.141 21.5 19.609 1 83.81 188 THR A C 1
ATOM 1473 O O . THR A 1 188 ? -17.016 22.016 19.594 1 83.81 188 THR A O 1
ATOM 1476 N N . LYS A 1 189 ? -18.906 21.609 20.625 1 78.81 189 LYS A N 1
ATOM 1477 C CA . LYS A 1 189 ? -18.625 22.531 21.719 1 78.81 189 LYS A CA 1
ATOM 1478 C C . LYS A 1 189 ? -17.375 22.109 22.5 1 78.81 189 LYS A C 1
ATOM 1480 O O . LYS A 1 189 ? -16.75 22.938 23.156 1 78.81 189 LYS A O 1
ATOM 1485 N N . HIS A 1 190 ? -16.953 20.891 22.359 1 82.25 190 HIS A N 1
ATOM 1486 C CA . HIS A 1 190 ? -15.82 20.391 23.125 1 82.25 190 HIS A CA 1
ATOM 1487 C C . HIS A 1 190 ? -14.555 20.375 22.281 1 82.25 190 HIS A C 1
ATOM 1489 O O . HIS A 1 190 ? -13.477 20.031 22.781 1 82.25 190 HIS A O 1
ATOM 1495 N N . CYS A 1 191 ? -14.664 20.812 21.078 1 91.62 191 CYS A N 1
ATOM 1496 C CA . CYS A 1 191 ? -13.516 20.828 20.172 1 91.62 191 CYS A CA 1
ATOM 1497 C C . CYS A 1 191 ? -12.625 22.031 20.453 1 91.62 191 CYS A C 1
ATOM 1499 O O . CYS A 1 191 ? -13.102 23.078 20.891 1 91.62 191 CYS A O 1
ATOM 1501 N N . GLU A 1 192 ? -11.344 21.828 20.312 1 94.56 192 GLU A N 1
ATOM 1502 C CA . GLU A 1 192 ? -10.422 22.953 20.328 1 94.56 192 GLU A CA 1
ATOM 1503 C C . GLU A 1 192 ? -10.43 23.688 18.984 1 94.56 192 GLU A C 1
ATOM 1505 O O . GLU A 1 192 ? -10.32 23.062 17.922 1 94.56 192 GLU A O 1
ATOM 1510 N N . LEU A 1 193 ? -10.609 25.016 19.062 1 96.81 193 LEU A N 1
ATOM 1511 C CA . LEU A 1 193 ? -10.781 25.797 17.859 1 96.81 193 LEU A CA 1
ATOM 1512 C C . LEU A 1 193 ? -9.508 26.562 17.516 1 96.81 193 LEU A C 1
ATOM 1514 O O . LEU A 1 193 ? -8.844 27.094 18.406 1 96.81 193 LEU A O 1
ATOM 1518 N N . PHE A 1 194 ? -9.188 26.562 16.234 1 98.38 194 PHE A N 1
ATOM 1519 C CA . PHE A 1 194 ? -8.047 27.328 15.734 1 98.38 194 PHE A CA 1
ATOM 1520 C C . PHE A 1 194 ? -8.492 28.312 14.656 1 98.38 194 PHE A C 1
ATOM 1522 O O . PHE A 1 194 ? -9.234 27.953 13.75 1 98.38 194 PHE A O 1
ATOM 1529 N N . ALA A 1 195 ? -8.062 29.547 14.773 1 98.62 195 ALA A N 1
ATOM 1530 C CA . ALA A 1 195 ? -8.398 30.594 13.82 1 98.62 195 ALA A CA 1
ATOM 1531 C C . ALA A 1 195 ? -7.219 30.922 12.914 1 98.62 195 ALA A C 1
ATOM 1533 O O . ALA A 1 195 ? -6.062 30.75 13.305 1 98.62 195 ALA A O 1
ATOM 1534 N N . SER A 1 196 ? -7.508 31.438 11.758 1 98.31 196 SER A N 1
ATOM 1535 C CA . SER A 1 196 ? -6.469 31.688 10.766 1 98.31 196 SER A CA 1
ATOM 1536 C C . SER A 1 196 ? -6.008 33.125 10.797 1 98.31 196 SER A C 1
ATOM 1538 O O . SER A 1 196 ? -6.824 34.062 10.945 1 98.31 196 SER A O 1
ATOM 1540 N N . ILE A 1 197 ? -4.723 33.312 10.789 1 98.25 197 ILE A N 1
ATOM 1541 C CA . ILE A 1 197 ? -4.105 34.594 10.539 1 98.25 197 ILE A CA 1
ATOM 1542 C C . ILE A 1 197 ? -3.59 34.656 9.102 1 98.25 197 ILE A C 1
ATOM 1544 O O . ILE A 1 197 ? -2.719 33.875 8.719 1 98.25 197 ILE A O 1
ATOM 1548 N N . GLU A 1 198 ? -4.148 35.594 8.359 1 96.06 198 GLU A N 1
ATOM 1549 C CA . GLU A 1 198 ? -3.848 35.688 6.934 1 96.06 198 GLU A CA 1
ATOM 1550 C C . GLU A 1 198 ? -3.545 37.125 6.523 1 96.06 198 GLU A C 1
ATOM 1552 O O . GLU A 1 198 ? -3.287 37.969 7.375 1 96.06 198 GLU A O 1
ATOM 1557 N N . GLY A 1 199 ? -3.422 37.312 5.223 1 95.56 199 GLY A N 1
ATOM 1558 C CA . GLY A 1 199 ? -3.104 38.625 4.707 1 95.56 199 GLY A CA 1
ATOM 1559 C C . GLY A 1 199 ? -2.053 38.625 3.613 1 95.56 199 GLY A C 1
ATOM 1560 O O . GLY A 1 199 ? -1.556 39.656 3.199 1 95.56 199 GLY A O 1
ATOM 1561 N N . GLY A 1 200 ? -1.768 37.406 3.18 1 93.62 200 GLY A N 1
ATOM 1562 C CA . GLY A 1 200 ? -0.75 37.281 2.146 1 93.62 200 GLY A CA 1
ATOM 1563 C C . GLY A 1 200 ? 0.562 37.938 2.523 1 93.62 200 GLY A C 1
ATOM 1564 O O . GLY A 1 200 ? 1.095 37.688 3.609 1 93.62 200 GLY A O 1
ATOM 1565 N N . PHE A 1 201 ? 1.013 38.781 1.572 1 93.38 201 PHE A N 1
ATOM 1566 C CA . PHE A 1 201 ? 2.279 39.469 1.811 1 93.38 201 PHE A CA 1
ATOM 1567 C C . PHE A 1 201 ? 2.045 40.938 2.17 1 93.38 201 PHE A C 1
ATOM 1569 O O . PHE A 1 201 ? 2.996 41.719 2.26 1 93.38 201 PHE A O 1
ATOM 1576 N N . ASN A 1 202 ? 0.814 41.281 2.4 1 95.31 202 ASN A N 1
ATOM 1577 C CA . ASN A 1 202 ? 0.456 42.625 2.865 1 95.31 202 ASN A CA 1
ATOM 1578 C C . ASN A 1 202 ? 0.645 42.75 4.375 1 95.31 202 ASN A C 1
ATOM 1580 O O . ASN A 1 202 ? -0.179 42.25 5.152 1 95.31 202 ASN A O 1
ATOM 1584 N N . ILE A 1 203 ? 1.602 43.5 4.777 1 96.06 203 ILE A N 1
ATOM 1585 C CA . ILE A 1 203 ? 2.006 43.594 6.176 1 96.06 203 ILE A CA 1
ATOM 1586 C C . ILE A 1 203 ? 0.867 44.219 7.004 1 96.06 203 ILE A C 1
ATOM 1588 O O . ILE A 1 203 ? 0.568 43.719 8.094 1 96.06 203 ILE A O 1
ATOM 1592 N N . ASN A 1 204 ? 0.276 45.219 6.465 1 97.19 204 ASN A N 1
ATOM 1593 C CA . ASN A 1 204 ? -0.806 45.875 7.199 1 97.19 204 ASN A CA 1
ATOM 1594 C C . ASN A 1 204 ? -1.965 44.906 7.457 1 97.19 204 ASN A C 1
ATOM 1596 O O . ASN A 1 204 ? -2.518 44.875 8.555 1 97.19 204 ASN A O 1
ATOM 1600 N N . GLU A 1 205 ? -2.309 44.156 6.457 1 97.62 205 GLU A N 1
ATOM 1601 C CA . GLU A 1 205 ? -3.418 43.219 6.605 1 97.62 205 GLU A CA 1
ATOM 1602 C C . GLU A 1 205 ? -3.035 42.062 7.508 1 97.62 205 GLU A C 1
ATOM 1604 O O . GLU A 1 205 ? -3.875 41.531 8.234 1 97.62 205 GLU A O 1
ATOM 1609 N N . ARG A 1 206 ? -1.774 41.656 7.477 1 97.62 206 ARG A N 1
ATOM 1610 C CA . ARG A 1 206 ? -1.283 40.625 8.383 1 97.62 206 ARG A CA 1
ATOM 1611 C C . ARG A 1 206 ? -1.416 41.062 9.836 1 97.62 206 ARG A C 1
ATOM 1613 O O . ARG A 1 206 ? -1.89 40.281 10.688 1 97.62 206 ARG A O 1
ATOM 1620 N N . ILE A 1 207 ? -1.001 42.281 10.07 1 98.12 207 ILE A N 1
ATOM 1621 C CA . ILE A 1 207 ? -1.068 42.844 11.414 1 98.12 207 ILE A CA 1
ATOM 1622 C C . ILE A 1 207 ? -2.527 42.969 11.844 1 98.12 207 ILE A C 1
ATOM 1624 O O . ILE A 1 207 ? -2.883 42.594 12.961 1 98.12 207 ILE A O 1
ATOM 1628 N N . ARG A 1 208 ? -3.334 43.469 10.945 1 98.38 208 ARG A N 1
ATOM 1629 C CA . ARG A 1 208 ? -4.75 43.594 11.266 1 98.38 208 ARG A CA 1
ATOM 1630 C C . ARG A 1 208 ? -5.391 42.25 11.547 1 98.38 208 ARG A C 1
ATOM 1632 O O . ARG A 1 208 ? -6.145 42.094 12.508 1 98.38 208 ARG A O 1
ATOM 1639 N N . SER A 1 209 ? -5.152 41.312 10.672 1 98.31 209 SER A N 1
ATOM 1640 C CA . SER A 1 209 ? -5.672 39.938 10.844 1 98.31 209 SER A CA 1
ATOM 1641 C C . SER A 1 209 ? -5.266 39.375 12.195 1 98.31 209 SER A C 1
ATOM 1643 O O . SER A 1 209 ? -6.09 38.812 12.906 1 98.31 209 SER A O 1
ATOM 1645 N N . ALA A 1 210 ? -4.004 39.531 12.586 1 98.56 210 ALA A N 1
ATOM 1646 C CA . ALA A 1 210 ? -3.492 39 13.852 1 98.56 210 ALA A CA 1
ATOM 1647 C C . ALA A 1 210 ? -4.176 39.688 15.031 1 98.56 210 ALA A C 1
ATOM 1649 O O . ALA A 1 210 ? -4.672 39 15.938 1 98.56 210 ALA A O 1
ATOM 1650 N N . LYS A 1 211 ? -4.23 41 15 1 98.44 211 LYS A N 1
ATOM 1651 C CA . LYS A 1 211 ? -4.809 41.75 16.109 1 98.44 211 LYS A CA 1
ATOM 1652 C C . LYS A 1 211 ? -6.277 41.406 16.312 1 98.44 211 LYS A C 1
ATOM 1654 O O . LYS A 1 211 ? -6.723 41.219 17.438 1 98.44 211 LYS A O 1
ATOM 1659 N N . GLU A 1 212 ? -6.965 41.344 15.234 1 98.31 212 GLU A N 1
ATOM 1660 C CA . GLU A 1 212 ? -8.398 41.062 15.32 1 98.31 212 GLU A CA 1
ATOM 1661 C C . GLU A 1 212 ? -8.648 39.625 15.734 1 98.31 212 GLU A C 1
ATOM 1663 O O . GLU A 1 212 ? -9.469 39.344 16.609 1 98.31 212 GLU A O 1
ATOM 1668 N N . THR A 1 213 ? -7.992 38.688 15.133 1 98.44 213 THR A N 1
ATOM 1669 C CA . THR A 1 213 ? -8.227 37.25 15.367 1 98.44 213 THR A CA 1
ATOM 1670 C C . THR A 1 213 ? -7.867 36.875 16.797 1 98.44 213 THR A C 1
ATOM 1672 O O . THR A 1 213 ? -8.531 36.031 17.406 1 98.44 213 THR A O 1
ATOM 1675 N N . THR A 1 214 ? -6.832 37.5 17.391 1 97.81 214 THR A N 1
ATOM 1676 C CA . THR A 1 214 ? -6.32 37.125 18.703 1 97.81 214 THR A CA 1
ATOM 1677 C C . THR A 1 214 ? -7.297 37.531 19.797 1 97.81 214 THR A C 1
ATOM 1679 O O . THR A 1 214 ? -7.172 37.125 20.953 1 97.81 214 THR A O 1
ATOM 1682 N N . THR A 1 215 ? -8.266 38.375 19.453 1 97.75 215 THR A N 1
ATOM 1683 C CA . THR A 1 215 ? -9.25 38.812 20.438 1 97.75 215 THR A CA 1
ATOM 1684 C C . THR A 1 215 ? -10.32 37.75 20.641 1 97.75 215 THR A C 1
ATOM 1686 O O . THR A 1 215 ? -11.094 37.812 21.609 1 97.75 215 THR A O 1
ATOM 1689 N N . ARG A 1 216 ? -10.414 36.75 19.781 1 97.38 216 ARG A N 1
ATOM 1690 C CA . ARG A 1 216 ? -11.438 35.719 19.859 1 97.38 216 ARG A CA 1
ATOM 1691 C C . ARG A 1 216 ? -10.969 34.562 20.719 1 97.38 216 ARG A C 1
ATOM 1693 O O . ARG A 1 216 ? -9.773 34.281 20.828 1 97.38 216 ARG A O 1
ATOM 1700 N N . PRO A 1 217 ? -11.875 33.875 21.359 1 95.38 217 PRO A N 1
ATOM 1701 C CA . PRO A 1 217 ? -11.547 32.781 22.297 1 95.38 217 PRO A CA 1
ATOM 1702 C C . PRO A 1 217 ? -11.258 31.469 21.594 1 95.38 217 PRO A C 1
ATOM 1704 O O . PRO A 1 217 ? -12.078 30.562 21.625 1 95.38 217 PRO A O 1
ATOM 1707 N N . VAL A 1 218 ? -10.07 31.344 21.031 1 96.56 218 VAL A N 1
ATOM 1708 C CA . VAL A 1 218 ? -9.641 30.125 20.359 1 96.56 218 VAL A CA 1
ATOM 1709 C C . VAL A 1 218 ? -8.391 29.578 21.016 1 96.56 218 VAL A C 1
ATOM 1711 O O . VAL A 1 218 ? -7.766 30.25 21.844 1 96.56 218 VAL A O 1
ATOM 1714 N N . ALA A 1 219 ? -8.078 28.344 20.719 1 95.62 219 ALA A N 1
ATOM 1715 C CA . ALA A 1 219 ? -6.965 27.641 21.344 1 95.62 219 ALA A CA 1
ATOM 1716 C C . ALA A 1 219 ? -5.633 28.016 20.703 1 95.62 219 ALA A C 1
ATOM 1718 O O . ALA A 1 219 ? -4.574 27.875 21.312 1 95.62 219 ALA A O 1
ATOM 1719 N N . GLY A 1 220 ? -5.688 28.469 19.484 1 97.81 220 GLY A N 1
ATOM 1720 C CA . GLY A 1 220 ? -4.484 28.844 18.766 1 97.81 220 GLY A CA 1
ATOM 1721 C C . GLY A 1 220 ? -4.762 29.406 17.391 1 97.81 220 GLY A 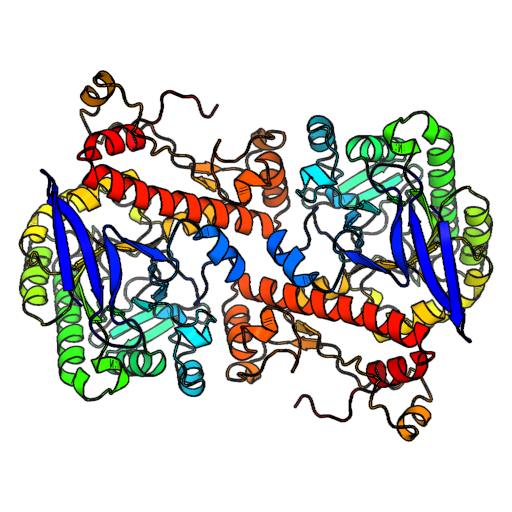C 1
ATOM 1722 O O . GLY A 1 220 ? -5.91 29.703 17.047 1 97.81 220 GLY A O 1
ATOM 1723 N N . PHE A 1 221 ? -3.637 29.562 16.656 1 98.62 221 PHE A N 1
ATOM 1724 C CA . PHE A 1 221 ? -3.766 30.281 15.406 1 98.62 221 PHE A CA 1
ATOM 1725 C C . PHE A 1 221 ? -3.027 29.562 14.281 1 98.62 221 PHE A C 1
ATOM 1727 O O . PHE A 1 221 ? -1.926 29.047 14.492 1 98.62 221 PHE A O 1
ATOM 1734 N N . VAL A 1 222 ? -3.693 29.438 13.125 1 98.44 222 VAL A N 1
ATOM 1735 C CA . VAL A 1 222 ? -3.096 28.891 11.914 1 98.44 222 VAL A CA 1
ATOM 1736 C C . VAL A 1 222 ? -2.545 30.031 11.055 1 98.44 222 VAL A C 1
ATOM 1738 O O . VAL A 1 222 ? -3.285 30.938 10.664 1 98.44 222 VAL A O 1
ATOM 1741 N N . ILE A 1 223 ? -1.273 30.016 10.812 1 97.38 223 ILE A N 1
ATOM 1742 C CA . ILE A 1 223 ? -0.639 31.016 9.961 1 97.38 223 ILE A CA 1
ATOM 1743 C C . ILE A 1 223 ? -0.641 30.531 8.508 1 97.38 223 ILE A C 1
ATOM 1745 O O . ILE A 1 223 ? 0.02 29.547 8.18 1 97.38 223 ILE A O 1
ATOM 1749 N N . GLU A 1 224 ? -1.395 31.203 7.625 1 95.25 224 GLU A N 1
ATOM 1750 C CA . GLU A 1 224 ? -1.552 30.719 6.25 1 95.25 224 GLU A CA 1
ATOM 1751 C C . GLU A 1 224 ? -1.857 31.875 5.301 1 95.25 224 GLU A C 1
ATOM 1753 O O . GLU A 1 224 ? -1.747 33.031 5.68 1 95.25 224 GLU A O 1
ATOM 1758 N N . GLY A 1 225 ? -2.031 31.609 4.066 1 92.88 225 GLY A N 1
ATOM 1759 C CA . GLY A 1 225 ? -2.391 32.594 3.07 1 92.88 225 GLY A CA 1
ATOM 1760 C C . GLY A 1 225 ? -1.199 33.125 2.283 1 92.88 225 GLY A C 1
ATOM 1761 O O . GLY A 1 225 ? -1.291 34.156 1.604 1 92.88 225 GLY A O 1
ATOM 1762 N N . PHE A 1 226 ? -0.093 32.438 2.418 1 90 226 PHE A N 1
ATOM 1763 C CA . PHE A 1 226 ? 1.079 32.875 1.66 1 90 226 PHE A CA 1
ATOM 1764 C C . PHE A 1 226 ? 1.053 32.281 0.254 1 90 226 PHE A C 1
ATOM 1766 O O . PHE A 1 226 ? 1.65 32.844 -0.669 1 90 226 PHE A O 1
ATOM 1773 N N . HIS A 1 227 ? 0.465 31.094 0.153 1 80.31 227 HIS A N 1
ATOM 1774 C CA . HIS A 1 227 ? 0.354 30.391 -1.116 1 80.31 227 HIS A CA 1
ATOM 1775 C C . HIS A 1 227 ? -0.867 29.469 -1.131 1 80.31 227 HIS A C 1
ATOM 1777 O O . HIS A 1 227 ? -1.506 29.266 -0.097 1 80.31 227 HIS A O 1
ATOM 1783 N N . ASN A 1 228 ? -1.128 29 -2.361 1 76.5 228 ASN A N 1
ATOM 1784 C CA . ASN A 1 228 ? -2.293 28.141 -2.551 1 76.5 228 ASN A CA 1
ATOM 1785 C C . ASN A 1 228 ? -1.928 26.672 -2.439 1 76.5 228 ASN A C 1
ATOM 1787 O O . ASN A 1 228 ? -2.285 25.875 -3.305 1 76.5 228 ASN A O 1
ATOM 1791 N N . GLU A 1 229 ? -1.221 26.328 -1.396 1 70.69 229 GLU A N 1
ATOM 1792 C CA . GLU A 1 229 ? -0.898 24.953 -1.002 1 70.69 229 GLU A CA 1
ATOM 1793 C C . GLU A 1 229 ? -0.222 24.203 -2.141 1 70.69 229 GLU A C 1
ATOM 1795 O O . GLU A 1 229 ? 0.145 24.797 -3.156 1 70.69 229 GLU A O 1
ATOM 1800 N N . GLY A 1 230 ? 0.133 22.906 -1.961 1 73 230 GLY A N 1
ATOM 1801 C CA . GLY A 1 230 ? 0.825 22.109 -2.961 1 73 230 GLY A CA 1
ATOM 1802 C C . GLY A 1 230 ? 2.312 22.406 -3.031 1 73 230 GLY A C 1
ATOM 1803 O O . GLY A 1 230 ? 2.975 22.531 -1.999 1 73 230 GLY A O 1
ATOM 1804 N N . THR A 1 231 ? 2.777 22.328 -4.273 1 68.75 231 THR A N 1
ATOM 1805 C CA . THR A 1 231 ? 4.219 22.453 -4.461 1 68.75 231 THR A CA 1
ATOM 1806 C C . THR A 1 231 ? 4.617 23.906 -4.664 1 68.75 231 THR A C 1
ATOM 1808 O O . THR A 1 231 ? 5.77 24.203 -5 1 68.75 231 THR A O 1
ATOM 1811 N N . GLU A 1 232 ? 3.705 24.703 -4.41 1 58.38 232 GLU A N 1
ATOM 1812 C CA . GLU A 1 232 ? 3.945 26.109 -4.699 1 58.38 232 GLU A CA 1
ATOM 1813 C C . GLU A 1 232 ? 4.906 26.719 -3.686 1 58.38 232 GLU A C 1
ATOM 1815 O O . GLU A 1 232 ? 5.566 27.719 -3.973 1 58.38 232 GLU A O 1
ATOM 1820 N N . ILE A 1 233 ? 4.965 26.156 -2.65 1 54.06 233 ILE A N 1
ATOM 1821 C CA . ILE A 1 233 ? 5.859 26.688 -1.629 1 54.06 233 ILE A CA 1
ATOM 1822 C C . ILE A 1 233 ? 7.305 26.594 -2.109 1 54.06 233 ILE A C 1
ATOM 1824 O O . ILE A 1 233 ? 8.125 27.453 -1.801 1 54.06 233 ILE A O 1
ATOM 1828 N N . GLU A 1 234 ? 7.512 25.547 -2.824 1 56.25 234 GLU A N 1
ATOM 1829 C CA . GLU A 1 234 ? 8.852 25.406 -3.381 1 56.25 234 GLU A CA 1
ATOM 1830 C C . GLU A 1 234 ? 9.211 26.594 -4.27 1 56.25 234 GLU A C 1
ATOM 1832 O O . GLU A 1 234 ? 10.391 26.953 -4.402 1 56.25 234 GLU A O 1
ATOM 1837 N N . LYS A 1 235 ? 8.086 27.203 -4.738 1 52.31 235 LYS A N 1
ATOM 1838 C CA . LYS A 1 235 ? 8.281 28.312 -5.68 1 52.31 235 LYS A CA 1
ATOM 1839 C C . LYS A 1 235 ? 8.375 29.641 -4.953 1 52.31 235 LYS A C 1
ATOM 1841 O O . LYS A 1 235 ? 9.039 30.562 -5.426 1 52.31 235 LYS A O 1
ATOM 1846 N N . SER A 1 236 ? 7.508 29.781 -3.936 1 57.72 236 SER A N 1
ATOM 1847 C CA . SER A 1 236 ? 7.512 31.047 -3.203 1 57.72 236 SER A CA 1
ATOM 1848 C C . SER A 1 236 ? 8.836 31.266 -2.469 1 57.72 236 SER A C 1
ATOM 1850 O O . SER A 1 236 ? 9.453 30.297 -2.004 1 57.72 236 SER A O 1
ATOM 1852 N N . LYS A 1 237 ? 9.312 32.469 -2.621 1 72.62 237 LYS A N 1
ATOM 1853 C CA . LYS A 1 237 ? 10.562 32.781 -1.95 1 72.62 237 LYS A CA 1
ATOM 1854 C C . LYS A 1 237 ? 10.398 32.75 -0.433 1 72.62 237 LYS A C 1
ATOM 1856 O O . LYS A 1 237 ? 9.695 33.594 0.137 1 72.62 237 LYS A O 1
ATOM 1861 N N . PHE A 1 238 ? 10.695 31.766 0.249 1 85 238 PHE A N 1
ATOM 1862 C CA . PHE A 1 238 ? 10.648 31.578 1.693 1 85 238 PHE A CA 1
ATOM 1863 C C . PHE A 1 238 ? 11.203 32.781 2.422 1 85 238 PHE A C 1
ATOM 1865 O O . PHE A 1 238 ? 10.758 33.125 3.525 1 85 238 PHE A O 1
ATOM 1872 N N . GLU A 1 239 ? 12.039 33.531 1.706 1 85.69 239 GLU A N 1
ATOM 1873 C CA . GLU A 1 239 ? 12.594 34.75 2.297 1 85.69 239 GLU A CA 1
ATOM 1874 C C . GLU A 1 239 ? 11.508 35.812 2.508 1 85.69 239 GLU A C 1
ATOM 1876 O O . GLU A 1 239 ? 11.523 36.531 3.508 1 85.69 239 GLU A O 1
ATOM 1881 N N . ASP A 1 240 ? 10.695 35.875 1.602 1 88.25 240 ASP A N 1
ATOM 1882 C CA . ASP A 1 240 ? 9.586 36.812 1.713 1 88.25 240 ASP A CA 1
ATOM 1883 C C . ASP A 1 240 ? 8.656 36.438 2.863 1 88.25 240 ASP A C 1
ATOM 1885 O O . ASP A 1 240 ? 8.148 37.344 3.564 1 88.25 240 ASP A O 1
ATOM 1889 N N . ILE A 1 241 ? 8.461 35.219 3.049 1 90.5 241 ILE A N 1
ATOM 1890 C CA . ILE A 1 241 ? 7.613 34.719 4.133 1 90.5 241 ILE A CA 1
ATOM 1891 C C . ILE A 1 241 ? 8.25 35.094 5.477 1 90.5 241 ILE A C 1
ATOM 1893 O O . ILE A 1 241 ? 7.562 35.562 6.391 1 90.5 241 ILE A O 1
ATOM 1897 N N . LYS A 1 242 ? 9.555 34.969 5.508 1 90.56 242 LYS A N 1
ATOM 1898 C CA . LYS A 1 242 ? 10.281 35.281 6.73 1 90.56 242 LYS A CA 1
ATOM 1899 C C . LYS A 1 242 ? 10.07 36.75 7.129 1 90.56 242 LYS A C 1
ATOM 1901 O O . LYS A 1 242 ? 9.828 37.031 8.297 1 90.56 242 LYS A O 1
ATOM 1906 N N . ASN A 1 243 ? 10.141 37.531 6.156 1 91.06 243 ASN A N 1
ATOM 1907 C CA . ASN A 1 243 ? 10.031 38.938 6.391 1 91.06 243 ASN A CA 1
ATOM 1908 C C . ASN A 1 243 ? 8.641 39.344 6.891 1 91.06 243 ASN A C 1
ATOM 1910 O O . ASN A 1 243 ? 8.5 40.25 7.715 1 91.06 243 ASN A O 1
ATOM 1914 N N . VAL A 1 244 ? 7.703 38.656 6.395 1 93.62 244 VAL A N 1
ATOM 1915 C CA . VAL A 1 244 ? 6.328 38.969 6.793 1 93.62 244 VAL A CA 1
ATOM 1916 C C . VAL A 1 244 ? 6.074 38.438 8.203 1 93.62 244 VAL A C 1
ATOM 1918 O O . VAL A 1 244 ? 5.426 39.094 9.016 1 93.62 244 VAL A O 1
ATOM 1921 N N . LEU A 1 245 ? 6.609 37.312 8.547 1 94.44 245 LEU A N 1
ATOM 1922 C CA . LEU A 1 245 ? 6.367 36.656 9.82 1 94.44 245 LEU A CA 1
ATOM 1923 C C . LEU A 1 245 ? 6.832 37.5 10.984 1 94.44 245 LEU A C 1
ATOM 1925 O O . LEU A 1 245 ? 6.141 37.625 12 1 94.44 245 LEU A O 1
ATOM 1929 N N . VAL A 1 246 ? 7.93 38.188 10.844 1 91.94 246 VAL A N 1
ATOM 1930 C CA . VAL A 1 246 ? 8.531 38.938 11.938 1 91.94 246 VAL A CA 1
ATOM 1931 C C . VAL A 1 246 ? 7.645 40.125 12.281 1 91.94 246 VAL A C 1
ATOM 1933 O O . VAL A 1 246 ? 7.699 40.656 13.398 1 91.94 246 VAL A O 1
ATOM 1936 N N . GLU A 1 247 ? 6.766 40.5 11.398 1 94.81 247 GLU A N 1
ATOM 1937 C CA . GLU A 1 247 ? 5.992 41.75 11.547 1 94.81 247 GLU A CA 1
ATOM 1938 C C . GLU A 1 247 ? 4.773 41.5 12.445 1 94.81 247 GLU A C 1
ATOM 1940 O O . GLU A 1 247 ? 4.219 42.469 12.992 1 94.81 247 GLU A O 1
ATOM 1945 N N . PHE A 1 248 ? 4.371 40.25 12.578 1 95.38 248 PHE A N 1
ATOM 1946 C CA . PHE A 1 248 ? 3.107 40.094 13.289 1 95.38 248 PHE A CA 1
ATOM 1947 C C . PHE A 1 248 ? 3.193 39 14.328 1 95.38 248 PHE A C 1
ATOM 1949 O O . PHE A 1 248 ? 2.322 38.875 15.195 1 95.38 248 PHE A O 1
ATOM 1956 N N . MET A 1 249 ? 4.184 38.188 14.383 1 94.94 249 MET A N 1
ATOM 1957 C CA . MET A 1 249 ? 4.246 37 15.234 1 94.94 249 MET A CA 1
ATOM 1958 C C . MET A 1 249 ? 4.164 37.406 16.703 1 94.94 249 MET A C 1
ATOM 1960 O O . MET A 1 249 ? 3.59 36.656 17.516 1 94.94 249 MET A O 1
ATOM 1964 N N . ASP A 1 250 ? 4.719 38.5 17.062 1 93.5 250 ASP A N 1
ATOM 1965 C CA . ASP A 1 250 ? 4.758 38.969 18.453 1 93.5 250 ASP A CA 1
ATOM 1966 C C . ASP A 1 250 ? 3.365 39.344 18.938 1 93.5 250 ASP A C 1
ATOM 1968 O O . ASP A 1 250 ? 3.141 39.5 20.141 1 93.5 250 ASP A O 1
ATOM 1972 N N . LEU A 1 251 ? 2.441 39.562 17.984 1 96.69 251 LEU A N 1
ATOM 1973 C CA . LEU A 1 251 ? 1.076 39.938 18.344 1 96.69 251 LEU A CA 1
ATOM 1974 C C . LEU A 1 251 ? 0.299 38.719 18.844 1 96.69 251 LEU A C 1
ATOM 1976 O O . LEU A 1 251 ? -0.77 38.875 19.438 1 96.69 251 LEU A O 1
ATOM 1980 N N . ILE A 1 252 ? 0.783 37.5 18.609 1 96.5 252 ILE A N 1
ATOM 1981 C CA . ILE A 1 252 ? 0.119 36.281 19.047 1 96.5 252 ILE A CA 1
ATOM 1982 C C . ILE A 1 252 ? 0.46 36 20.5 1 96.5 252 ILE A C 1
ATOM 1984 O O . ILE A 1 252 ? 1.635 35.969 20.875 1 96.5 252 ILE A O 1
ATOM 1988 N N . PRO A 1 253 ? -0.536 35.812 21.328 1 95.5 253 PRO A N 1
ATOM 1989 C CA . PRO A 1 253 ? -0.27 35.562 22.75 1 95.5 253 PRO A CA 1
ATOM 1990 C C . PRO A 1 253 ? 0.656 34.344 22.953 1 95.5 253 PRO A C 1
ATOM 1992 O O . PRO A 1 253 ? 0.55 33.344 22.234 1 95.5 253 PRO A O 1
ATOM 1995 N N . ARG A 1 254 ? 1.489 34.375 23.969 1 91.69 254 ARG A N 1
ATOM 1996 C CA . ARG A 1 254 ? 2.518 33.375 24.234 1 91.69 254 ARG A CA 1
ATOM 1997 C C . ARG A 1 254 ? 1.895 32.062 24.641 1 91.69 254 ARG A C 1
ATOM 1999 O O . ARG A 1 254 ? 2.484 31 24.422 1 91.69 254 ARG A O 1
ATOM 2006 N N . ASP A 1 255 ? 0.742 32.125 25.188 1 93.75 255 ASP A N 1
ATOM 2007 C CA . ASP A 1 255 ? 0.121 30.922 25.703 1 93.75 255 ASP A CA 1
ATOM 2008 C C . ASP A 1 255 ? -0.798 30.281 24.672 1 93.75 255 ASP A C 1
ATOM 2010 O O . ASP A 1 255 ? -1.581 29.391 25 1 93.75 255 ASP A O 1
ATOM 2014 N N . LYS A 1 256 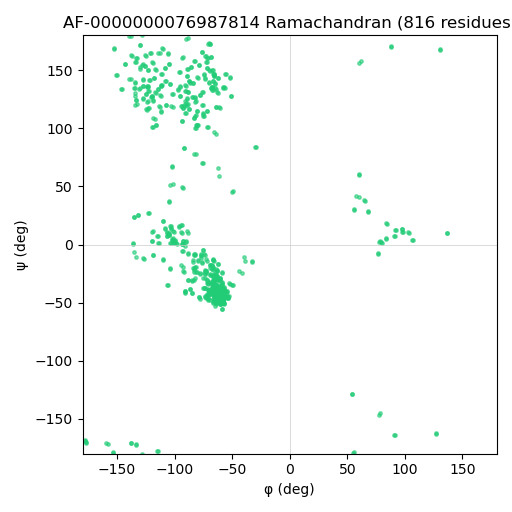? -0.762 30.75 23.438 1 96.31 256 LYS A N 1
ATOM 2015 C CA . LYS A 1 256 ? -1.568 30.188 22.359 1 96.31 256 LYS A CA 1
ATOM 2016 C C . LYS A 1 256 ? -0.694 29.469 21.328 1 96.31 256 LYS A C 1
ATOM 2018 O O . LYS A 1 256 ? 0.45 29.859 21.094 1 96.31 256 LYS A O 1
ATOM 2023 N N . LEU A 1 257 ? -1.247 28.438 20.781 1 97.19 257 LEU A N 1
ATOM 2024 C CA . LEU A 1 257 ? -0.524 27.609 19.828 1 97.19 257 LEU A CA 1
ATOM 2025 C C . LEU A 1 257 ? -0.406 28.328 18.469 1 97.19 257 LEU A C 1
ATOM 2027 O O . LEU A 1 257 ? -1.308 29.062 18.078 1 97.19 257 LEU A O 1
ATOM 2031 N N . ARG A 1 258 ? 0.693 28.094 17.812 1 97.88 258 ARG A N 1
ATOM 2032 C CA . ARG A 1 258 ? 0.969 28.594 16.469 1 97.88 258 ARG A CA 1
ATOM 2033 C C . ARG A 1 258 ? 1.175 27.422 15.492 1 97.88 258 ARG A C 1
ATOM 2035 O O . ARG A 1 258 ? 2.072 26.609 15.688 1 97.88 258 ARG A O 1
ATOM 2042 N N . ILE A 1 259 ? 0.363 27.406 14.406 1 98.25 259 ILE A N 1
ATOM 2043 C CA . ILE A 1 259 ? 0.364 26.266 13.5 1 98.25 259 ILE A CA 1
ATOM 2044 C C . ILE A 1 259 ? 0.688 26.734 12.078 1 98.25 259 ILE A C 1
ATOM 2046 O O . ILE A 1 259 ? 0.184 27.766 11.633 1 98.25 259 ILE A O 1
ATOM 2050 N N . MET A 1 260 ? 1.51 26.062 11.422 1 97.12 260 MET A N 1
ATOM 2051 C CA . MET A 1 260 ? 1.729 26.25 9.992 1 97.12 260 MET A CA 1
ATOM 2052 C C . MET A 1 260 ? 1.734 24.922 9.25 1 97.12 260 MET A C 1
ATOM 2054 O O . MET A 1 260 ? 2.57 24.062 9.523 1 97.12 260 MET A O 1
ATOM 2058 N N . HIS A 1 261 ? 0.797 24.828 8.297 1 94.88 261 HIS A N 1
ATOM 2059 C CA . HIS A 1 261 ? 0.7 23.641 7.449 1 94.88 261 HIS A CA 1
ATOM 2060 C C . HIS A 1 261 ? 1.49 23.828 6.16 1 94.88 261 HIS A C 1
ATOM 2062 O O . HIS A 1 261 ? 1.82 24.953 5.781 1 94.88 261 HIS A O 1
ATOM 2068 N N . GLY A 1 262 ? 1.812 22.641 5.492 1 93.56 262 GLY A N 1
ATOM 2069 C CA . GLY A 1 262 ? 2.318 22.703 4.129 1 93.56 262 GLY A CA 1
ATOM 2070 C C . GLY A 1 262 ? 3.576 21.891 3.92 1 93.56 262 GLY A C 1
ATOM 2071 O O . GLY A 1 262 ? 4.176 21.406 4.883 1 93.56 262 GLY A O 1
ATOM 2072 N N . ILE A 1 263 ? 3.836 21.766 2.643 1 93.75 263 ILE A N 1
ATOM 2073 C CA . ILE A 1 263 ? 5.082 21.109 2.262 1 93.75 263 ILE A CA 1
ATOM 2074 C C . ILE A 1 263 ? 6.266 22.016 2.6 1 93.75 263 ILE A C 1
ATOM 2076 O O . ILE A 1 263 ? 6.551 22.984 1.874 1 93.75 263 ILE A O 1
ATOM 2080 N N . LEU A 1 264 ? 6.926 21.719 3.715 1 92.88 264 LEU A N 1
ATOM 2081 C CA . LEU A 1 264 ? 8.039 22.531 4.199 1 92.88 264 LEU A CA 1
ATOM 2082 C C . LEU A 1 264 ? 9.336 21.734 4.207 1 92.88 264 LEU A C 1
ATOM 2084 O O . LEU A 1 264 ? 9.375 20.609 4.738 1 92.88 264 LEU A O 1
ATOM 2088 N N . LEU A 1 265 ? 10.336 22.328 3.648 1 91.25 265 LEU A N 1
ATOM 2089 C CA . LEU A 1 265 ? 11.656 21.719 3.66 1 91.25 265 LEU A CA 1
ATOM 2090 C C . LEU A 1 265 ? 12.266 21.75 5.059 1 91.25 265 LEU A C 1
ATOM 2092 O O . LEU A 1 265 ? 11.891 22.594 5.879 1 91.25 265 LEU A O 1
ATOM 2096 N N . PRO A 1 266 ? 13.25 20.891 5.285 1 93.81 266 PRO A N 1
ATOM 2097 C CA . PRO A 1 266 ? 13.836 20.812 6.625 1 93.81 266 PRO A CA 1
ATOM 2098 C C . PRO A 1 266 ? 14.406 22.141 7.102 1 93.81 266 PRO A C 1
ATOM 2100 O O . PRO A 1 266 ? 14.219 22.516 8.258 1 93.81 266 PRO A O 1
ATOM 2103 N N . HIS A 1 267 ? 15.102 22.891 6.258 1 91 267 HIS A N 1
ATOM 2104 C CA . HIS A 1 267 ? 15.656 24.172 6.68 1 91 267 HIS A CA 1
ATOM 2105 C C . HIS A 1 267 ? 14.555 25.172 6.98 1 91 267 HIS A C 1
ATOM 2107 O O . HIS A 1 267 ? 14.719 26.047 7.84 1 91 267 HIS A O 1
ATOM 2113 N N . GLN A 1 268 ? 13.453 25.047 6.289 1 92.38 268 GLN A N 1
ATOM 2114 C CA . GLN A 1 268 ? 12.32 25.922 6.543 1 92.38 268 GLN A CA 1
ATOM 2115 C C . GLN A 1 268 ? 11.672 25.609 7.887 1 92.38 268 GLN A C 1
ATOM 2117 O O . GLN A 1 268 ? 11.297 26.516 8.633 1 92.38 268 GLN A O 1
ATOM 2122 N N . ILE A 1 269 ? 11.555 24.312 8.172 1 96.12 269 ILE A N 1
ATOM 2123 C CA . ILE A 1 269 ? 11.031 23.875 9.461 1 96.12 269 ILE A CA 1
ATOM 2124 C C . ILE A 1 269 ? 11.875 24.469 10.586 1 96.12 269 ILE A C 1
ATOM 2126 O O . ILE A 1 269 ? 11.336 25.031 11.547 1 96.12 269 ILE A O 1
ATOM 2130 N N . LEU A 1 270 ? 13.156 24.391 10.445 1 94.56 270 LEU A N 1
ATOM 2131 C CA . LEU A 1 270 ? 14.055 24.875 11.484 1 94.56 270 LEU A CA 1
ATOM 2132 C C . LEU A 1 270 ? 13.914 26.375 11.688 1 94.56 270 LEU A C 1
ATOM 2134 O O . LEU A 1 270 ? 13.898 26.859 12.82 1 94.56 270 LEU A O 1
ATOM 2138 N N . HIS A 1 271 ? 13.805 27.062 10.609 1 92.94 271 HIS A N 1
ATOM 2139 C CA . HIS A 1 271 ? 13.609 28.5 10.695 1 92.94 271 HIS A CA 1
ATOM 2140 C C . HIS A 1 271 ? 12.297 28.844 11.391 1 92.94 271 HIS A C 1
ATOM 2142 O O . HIS A 1 271 ? 12.258 29.719 12.258 1 92.94 271 HIS A O 1
ATOM 2148 N N . LEU A 1 272 ? 11.273 28.156 11 1 96.06 272 LEU A N 1
ATOM 2149 C CA . LEU A 1 272 ? 9.945 28.438 11.539 1 96.06 272 LEU A CA 1
ATOM 2150 C C . LEU A 1 272 ? 9.875 28.078 13.016 1 96.06 272 LEU A C 1
ATOM 2152 O O . LEU A 1 272 ? 9.203 28.75 13.797 1 96.06 272 LEU A O 1
ATOM 2156 N N . VAL A 1 273 ? 10.531 27 13.367 1 96.88 273 VAL A N 1
ATOM 2157 C CA . VAL A 1 273 ? 10.641 26.656 14.773 1 96.88 273 VAL A CA 1
ATOM 2158 C C . VAL A 1 273 ? 11.312 27.781 15.547 1 96.88 273 VAL A C 1
ATOM 2160 O O . VAL A 1 273 ? 10.859 28.156 16.625 1 96.88 273 VAL A O 1
ATOM 2163 N N . GLU A 1 274 ? 12.305 28.344 14.969 1 93.5 274 GLU A N 1
ATOM 2164 C CA . GLU A 1 274 ? 13.039 29.438 15.594 1 93.5 274 GLU A CA 1
ATOM 2165 C C . GLU A 1 274 ? 12.148 30.672 15.75 1 93.5 274 GLU A C 1
ATOM 2167 O O . GLU A 1 274 ? 12.359 31.484 16.641 1 93.5 274 GLU A O 1
ATOM 2172 N N . LYS A 1 275 ? 11.195 30.75 14.914 1 93.69 275 LYS A N 1
ATOM 2173 C CA . LYS A 1 275 ? 10.289 31.891 14.953 1 93.69 275 LYS A CA 1
ATOM 2174 C C . LYS A 1 275 ? 9.086 31.609 15.844 1 93.69 275 LYS A C 1
ATOM 2176 O O . LYS A 1 275 ? 8.18 32.438 15.953 1 93.69 275 LYS A O 1
ATOM 2181 N N . GLY A 1 276 ? 9.008 30.438 16.406 1 95 276 GLY A N 1
ATOM 2182 C CA . GLY A 1 276 ? 8.039 30.172 17.453 1 95 276 GLY A CA 1
ATOM 2183 C C . GLY A 1 276 ? 6.836 29.375 16.969 1 95 276 GLY A C 1
ATOM 2184 O O . GLY A 1 276 ? 5.84 29.266 17.688 1 95 276 GLY A O 1
ATOM 2185 N N . ILE A 1 277 ? 6.871 28.828 15.789 1 97.25 277 ILE A N 1
ATOM 2186 C CA . ILE A 1 277 ? 5.797 27.953 15.336 1 97.25 277 ILE A CA 1
ATOM 2187 C C . ILE A 1 277 ? 5.844 26.641 16.109 1 97.25 277 ILE A C 1
ATOM 2189 O O . ILE A 1 277 ? 6.914 26.062 16.297 1 97.25 277 ILE A O 1
ATOM 2193 N N . ASP A 1 278 ? 4.668 26.109 16.5 1 97.81 278 ASP A N 1
ATOM 2194 C CA . ASP A 1 278 ? 4.59 24.969 17.422 1 97.81 278 ASP A CA 1
ATOM 2195 C C . ASP A 1 278 ? 4.215 23.688 16.688 1 97.81 278 ASP A C 1
ATOM 2197 O O . ASP A 1 278 ? 4.57 22.594 17.109 1 97.81 278 ASP A O 1
ATOM 2201 N N . ILE A 1 279 ? 3.371 23.781 15.656 1 98.38 279 ILE A N 1
ATOM 2202 C CA . ILE A 1 279 ? 2.783 22.594 15.047 1 98.38 279 ILE A CA 1
ATOM 2203 C C . ILE A 1 279 ? 2.957 22.656 13.531 1 98.38 279 ILE A C 1
ATOM 2205 O O . ILE A 1 279 ? 2.721 23.703 12.914 1 98.38 279 ILE A O 1
ATOM 2209 N N . PHE A 1 280 ? 3.369 21.578 12.977 1 98.25 280 PHE A N 1
ATOM 2210 C CA . PHE A 1 280 ? 3.568 21.359 11.547 1 98.25 280 PHE A CA 1
ATOM 2211 C C . PHE A 1 280 ? 2.855 20.094 11.086 1 98.25 280 PHE A C 1
ATOM 2213 O O . PHE A 1 280 ? 2.107 19.484 11.852 1 98.25 280 PHE A O 1
ATOM 2220 N N . ASP A 1 281 ? 2.961 19.781 9.781 1 97.44 281 ASP A N 1
ATOM 2221 C CA . ASP A 1 281 ? 2.354 18.547 9.32 1 97.44 281 ASP A CA 1
ATOM 2222 C C . ASP A 1 281 ? 3.34 17.719 8.492 1 97.44 281 ASP A C 1
ATOM 2224 O O . ASP A 1 281 ? 4.465 18.156 8.242 1 97.44 281 ASP A O 1
ATOM 2228 N N . SER A 1 282 ? 2.959 16.516 8.164 1 97.38 282 SER A N 1
ATOM 2229 C CA . SER A 1 282 ? 3.838 15.578 7.469 1 97.38 282 SER A CA 1
ATOM 2230 C C . SER A 1 282 ? 3.451 15.453 6 1 97.38 282 SER A C 1
ATOM 2232 O O . SER A 1 282 ? 3.561 14.375 5.414 1 97.38 282 SER A O 1
ATOM 2234 N N . SER A 1 283 ? 3.033 16.531 5.352 1 96.56 283 SER A N 1
ATOM 2235 C CA . SER A 1 283 ? 2.709 16.5 3.93 1 96.56 283 SER A CA 1
ATOM 2236 C C . SER A 1 283 ? 3.969 16.406 3.076 1 96.56 283 SER A C 1
ATOM 2238 O O . SER A 1 283 ? 3.938 15.867 1.972 1 96.56 283 SER A O 1
ATOM 2240 N N . TYR A 1 284 ? 5.09 16.828 3.629 1 96.25 284 TYR A N 1
ATOM 2241 C CA . TYR A 1 284 ? 6.352 16.797 2.896 1 96.25 284 TYR A CA 1
ATOM 2242 C C . TYR A 1 284 ? 6.777 15.359 2.605 1 96.25 284 TYR A C 1
ATOM 2244 O O . TYR A 1 284 ? 7.121 15.031 1.469 1 96.25 284 TYR A O 1
ATOM 2252 N N . PRO A 1 285 ? 6.758 14.461 3.605 1 97.38 285 PRO A N 1
ATOM 2253 C CA . PRO A 1 285 ? 7.086 13.055 3.33 1 97.38 285 PRO A CA 1
ATOM 2254 C C . PRO A 1 285 ? 6.23 12.461 2.217 1 97.38 285 PRO A C 1
ATOM 2256 O O . PRO A 1 285 ? 6.734 11.703 1.385 1 97.38 285 PRO A O 1
ATOM 2259 N N . PHE A 1 286 ? 5.02 12.734 2.164 1 96.75 286 PHE A N 1
ATOM 2260 C CA . PHE A 1 286 ? 4.141 12.25 1.108 1 96.75 286 PHE A CA 1
ATOM 2261 C C . PHE A 1 286 ? 4.566 12.797 -0.249 1 96.75 286 PHE A C 1
ATOM 2263 O O . PHE A 1 286 ? 4.688 12.039 -1.217 1 96.75 286 PHE A O 1
ATOM 2270 N N . TYR A 1 287 ? 4.762 14.109 -0.266 1 95.38 287 TYR A N 1
ATOM 2271 C CA . TYR A 1 287 ? 5.164 14.781 -1.498 1 95.38 287 TYR A CA 1
ATOM 2272 C C . TYR A 1 287 ? 6.438 14.164 -2.064 1 95.38 287 TYR A C 1
ATOM 2274 O O . TYR A 1 287 ? 6.523 13.898 -3.266 1 95.38 287 TYR A O 1
ATOM 2282 N N . ILE A 1 288 ? 7.414 13.93 -1.152 1 96 288 ILE A N 1
ATOM 2283 C CA . ILE A 1 288 ? 8.695 13.359 -1.546 1 96 288 ILE A CA 1
ATOM 2284 C C . ILE A 1 288 ? 8.492 11.938 -2.059 1 96 288 ILE A C 1
ATOM 2286 O O . ILE A 1 288 ? 9.156 11.508 -3.006 1 96 288 ILE A O 1
ATOM 2290 N N . THR A 1 289 ? 7.629 11.203 -1.471 1 97.12 289 THR A N 1
ATOM 2291 C CA . THR A 1 289 ? 7.312 9.836 -1.887 1 97.12 289 THR A CA 1
ATOM 2292 C C . THR A 1 289 ? 6.723 9.828 -3.293 1 97.12 289 THR A C 1
ATOM 2294 O O . THR A 1 289 ? 7.105 9 -4.125 1 97.12 289 THR A O 1
ATOM 2297 N N . GLU A 1 290 ? 5.797 10.766 -3.57 1 94.75 290 GLU A N 1
ATOM 2298 C CA . GLU A 1 290 ? 5.156 10.852 -4.879 1 94.75 290 GLU A CA 1
ATOM 2299 C C . GLU A 1 290 ? 6.176 11.164 -5.973 1 94.75 290 GLU A C 1
ATOM 2301 O O . GLU A 1 290 ? 5.973 10.812 -7.137 1 94.75 290 GLU A O 1
ATOM 2306 N N . LYS A 1 291 ? 7.285 11.727 -5.539 1 94.88 291 LYS A N 1
ATOM 2307 C CA . LYS A 1 291 ? 8.359 12.039 -6.477 1 94.88 291 LYS A CA 1
ATOM 2308 C C . LYS A 1 291 ? 9.336 10.875 -6.609 1 94.88 291 LYS A C 1
ATOM 2310 O O . LYS A 1 291 ? 10.375 11 -7.27 1 94.88 291 LYS A O 1
ATOM 2315 N N . LYS A 1 292 ? 9.055 9.781 -5.934 1 97.44 292 LYS A N 1
ATOM 2316 C CA . LYS A 1 292 ? 9.875 8.57 -5.938 1 97.44 292 LYS A CA 1
ATOM 2317 C C . LYS A 1 292 ? 11.211 8.812 -5.242 1 97.44 292 LYS A C 1
ATOM 2319 O O . LYS A 1 292 ? 12.203 8.156 -5.555 1 97.44 292 LYS A O 1
ATOM 2324 N N . CYS A 1 293 ? 11.195 9.758 -4.293 1 97.25 293 CYS A N 1
ATOM 2325 C CA . CYS A 1 293 ? 12.422 10.125 -3.596 1 97.25 293 CYS A CA 1
ATOM 2326 C C . CYS A 1 293 ? 12.406 9.617 -2.16 1 97.25 293 CYS A C 1
ATOM 2328 O O . CYS A 1 293 ? 11.344 9.375 -1.594 1 97.25 293 CYS A O 1
ATOM 2330 N N . GLY A 1 294 ? 13.602 9.367 -1.616 1 98 294 GLY A N 1
ATOM 2331 C CA . GLY A 1 294 ? 13.812 9.094 -0.202 1 98 294 GLY A CA 1
ATOM 2332 C C . GLY A 1 294 ? 14.57 10.203 0.509 1 98 294 GLY A C 1
ATOM 2333 O O . GLY A 1 294 ? 15.516 10.766 -0.044 1 98 294 GLY A O 1
ATOM 2334 N N . LEU A 1 295 ? 14.07 10.539 1.719 1 97.38 295 LEU A N 1
ATOM 2335 C CA . LEU A 1 295 ? 14.766 11.523 2.543 1 97.38 295 LEU A CA 1
ATOM 2336 C C . LEU A 1 295 ? 16.109 10.969 3.033 1 97.38 295 LEU A C 1
ATOM 2338 O O . LEU A 1 295 ? 16.172 9.828 3.486 1 97.38 295 LEU A O 1
ATOM 2342 N N . VAL A 1 296 ? 17.188 11.844 2.914 1 96.06 296 VAL A N 1
ATOM 2343 C CA . VAL A 1 296 ? 18.484 11.297 3.25 1 96.06 296 VAL A CA 1
ATOM 2344 C C . VAL A 1 296 ? 19.266 12.305 4.098 1 96.06 296 VAL A C 1
ATOM 2346 O O . VAL A 1 296 ? 20.422 12.047 4.473 1 96.06 296 VAL A O 1
ATOM 2349 N N . PHE A 1 297 ? 18.75 13.43 4.438 1 93 297 PHE A N 1
ATOM 2350 C CA . PHE A 1 297 ? 19.469 14.445 5.191 1 93 297 PHE A CA 1
ATOM 2351 C C . PHE A 1 297 ? 19.75 13.969 6.609 1 93 297 PHE A C 1
ATOM 2353 O O . PHE A 1 297 ? 18.969 13.195 7.176 1 93 297 PHE A O 1
ATOM 2360 N N . SER A 1 298 ? 20.844 14.453 7.152 1 91.75 298 SER A N 1
ATOM 2361 C CA . SER A 1 298 ? 21.234 14.047 8.5 1 91.75 298 SER A CA 1
ATOM 2362 C C . SER A 1 298 ? 20.75 15.055 9.539 1 91.75 298 SER A C 1
ATOM 2364 O O . SER A 1 298 ? 20.656 16.25 9.258 1 91.75 298 SER A O 1
ATOM 2366 N N . PHE A 1 299 ? 20.469 14.508 10.695 1 93.25 299 PHE A N 1
ATOM 2367 C CA . PHE A 1 299 ? 20.172 15.359 11.844 1 93.25 299 PHE A CA 1
ATOM 2368 C C . PHE A 1 299 ? 20.906 14.859 13.094 1 93.25 299 PHE A C 1
ATOM 2370 O O . PHE A 1 299 ? 20.438 15.055 14.211 1 93.25 299 PHE A O 1
ATOM 2377 N N . ASP A 1 300 ? 21.969 14.156 12.789 1 89.62 300 ASP A N 1
ATOM 2378 C CA . ASP A 1 300 ? 22.859 13.75 13.867 1 89.62 300 ASP A CA 1
ATOM 2379 C C . ASP A 1 300 ? 23.812 14.883 14.25 1 89.62 300 ASP A C 1
ATOM 2381 O O . ASP A 1 300 ? 24.859 15.055 13.633 1 89.62 300 ASP A O 1
ATOM 2385 N N . TYR A 1 301 ? 23.609 15.578 15.32 1 88.75 301 TYR A N 1
ATOM 2386 C CA . TYR A 1 301 ? 24.359 16.781 15.688 1 88.75 301 TYR A CA 1
ATOM 2387 C C . TYR A 1 301 ? 25.344 16.469 16.797 1 88.75 301 TYR A C 1
ATOM 2389 O O . TYR A 1 301 ? 25.969 17.391 17.344 1 88.75 301 TYR A O 1
ATOM 2397 N N . ASN A 1 302 ? 25.5 15.234 17.125 1 82.62 302 ASN A N 1
ATOM 2398 C CA . ASN A 1 302 ? 26.375 14.883 18.234 1 82.62 302 ASN A CA 1
ATOM 2399 C C . ASN A 1 302 ? 27.844 15.055 17.859 1 82.62 302 ASN A C 1
ATOM 2401 O O . ASN A 1 302 ? 28.703 15.242 18.734 1 82.62 302 ASN A O 1
ATOM 2405 N N . HIS A 1 303 ? 28.234 15.008 16.562 1 70.81 303 HIS A N 1
ATOM 2406 C CA . HIS A 1 303 ? 29.641 15.055 16.172 1 70.81 303 HIS A CA 1
ATOM 2407 C C . HIS A 1 303 ? 29.984 16.391 15.516 1 70.81 303 HIS A C 1
ATOM 2409 O O . HIS A 1 303 ? 31.016 16.5 14.836 1 70.81 303 HIS A O 1
ATOM 2415 N N . VAL A 1 304 ? 29.219 17.281 15.617 1 65.06 304 VAL A N 1
ATOM 2416 C CA . VAL A 1 304 ? 29.5 18.547 14.938 1 65.06 304 VAL A CA 1
ATOM 2417 C C . VAL A 1 304 ? 30.594 19.297 15.688 1 65.06 304 VAL A C 1
ATOM 2419 O O . VAL A 1 304 ? 30.5 19.5 16.891 1 65.06 304 VAL A O 1
ATOM 2422 N N . GLU A 1 305 ? 31.812 19.312 14.898 1 58.94 305 GLU A N 1
ATOM 2423 C CA . GLU A 1 305 ? 32.969 20.047 15.422 1 58.94 305 GLU A CA 1
ATOM 2424 C C . GLU A 1 305 ? 32.688 21.547 15.492 1 58.94 305 GLU A C 1
ATOM 2426 O O . GLU A 1 305 ? 31.906 22.078 14.695 1 58.94 305 GLU A O 1
ATOM 2431 N N . ASN A 1 306 ? 33.219 22.234 16.453 1 54.47 306 ASN A N 1
ATOM 2432 C CA . ASN A 1 306 ? 33.094 23.656 16.75 1 54.47 306 ASN A CA 1
ATOM 2433 C C . ASN A 1 306 ? 33.344 24.516 15.516 1 54.47 306 ASN A C 1
ATOM 2435 O O . ASN A 1 306 ? 32.688 25.547 15.344 1 54.47 306 ASN A O 1
ATOM 2439 N N . ASP A 1 307 ? 34.25 24.109 14.633 1 49.31 307 ASP A N 1
ATOM 2440 C CA . ASP A 1 307 ? 34.625 24.938 13.484 1 49.31 307 ASP A CA 1
ATOM 2441 C C . ASP A 1 307 ? 33.5 25.031 12.484 1 49.31 307 ASP A C 1
ATOM 2443 O O . ASP A 1 307 ? 33.281 26.078 11.875 1 49.31 307 ASP A O 1
ATOM 2447 N N . LYS A 1 308 ? 32.812 24.047 12.203 1 52.94 308 LYS A N 1
ATOM 2448 C CA . LYS A 1 308 ? 31.719 24.109 11.258 1 52.94 308 LYS A CA 1
ATOM 2449 C C . LYS A 1 308 ? 30.562 24.938 11.82 1 52.94 308 LYS A C 1
ATOM 2451 O O . LYS A 1 308 ? 29.812 25.562 11.062 1 52.94 308 LYS A O 1
ATOM 2456 N N . LEU A 1 309 ? 30.594 25.047 13.055 1 51.91 309 LEU A N 1
ATOM 2457 C CA . LEU A 1 309 ? 29.609 25.859 13.758 1 51.91 309 LEU A CA 1
ATOM 2458 C C . LEU A 1 309 ? 29.75 27.344 13.391 1 51.91 309 LEU A C 1
ATOM 2460 O O . LEU A 1 309 ? 28.766 28.062 13.266 1 51.91 309 LEU A O 1
ATOM 2464 N N . ASN A 1 310 ? 31.016 27.609 13.109 1 49.59 310 ASN A N 1
ATOM 2465 C CA . ASN A 1 310 ? 31.328 29 12.773 1 49.59 310 ASN A CA 1
ATOM 2466 C C . ASN A 1 310 ? 31.062 29.281 11.297 1 49.59 310 ASN A C 1
ATOM 2468 O O . ASN A 1 310 ? 31.031 30.438 10.883 1 49.59 310 ASN A O 1
ATOM 2472 N N . GLN A 1 311 ? 30.891 28.297 10.57 1 46.66 311 GLN A N 1
ATOM 2473 C CA . GLN A 1 311 ? 30.703 28.484 9.141 1 46.66 311 GLN A CA 1
ATOM 2474 C C . GLN A 1 311 ? 29.234 28.812 8.828 1 46.66 311 GLN A C 1
ATOM 2476 O O . GLN A 1 311 ? 28.938 29.422 7.801 1 46.66 311 GLN A O 1
ATOM 2481 N N . LEU A 1 312 ? 28.281 28.391 9.516 1 51.22 312 LEU A N 1
ATOM 2482 C CA . LEU A 1 312 ? 26.875 28.703 9.242 1 51.22 312 LEU A CA 1
ATOM 2483 C C . LEU A 1 312 ? 26.625 30.203 9.352 1 51.22 312 LEU A C 1
ATOM 2485 O O . LEU A 1 312 ? 26.406 30.719 10.445 1 51.22 312 LEU A O 1
ATOM 2489 N N . LYS A 1 313 ? 27.281 31.078 8.375 1 46.78 313 LYS A N 1
ATOM 2490 C CA . LYS A 1 313 ? 27.156 32.531 8.391 1 46.78 313 LYS A CA 1
ATOM 2491 C C . LYS A 1 313 ? 25.812 32.969 7.812 1 46.78 313 LYS A C 1
ATOM 2493 O O . LYS A 1 313 ? 25.281 34.031 8.188 1 46.78 313 LYS A O 1
ATOM 2498 N N . SER A 1 314 ? 25.422 32.406 6.672 1 45.5 314 SER A N 1
ATOM 2499 C CA . SER A 1 314 ? 24.188 32.844 6.051 1 45.5 314 SER A CA 1
ATOM 2500 C C . SER A 1 314 ? 23.344 31.656 5.586 1 45.5 314 SER A C 1
ATOM 2502 O O . SER A 1 314 ? 23.891 30.578 5.34 1 45.5 314 SER A O 1
ATOM 2504 N N . THR A 1 315 ? 22.078 31.484 5.902 1 49.75 315 THR A N 1
ATOM 2505 C CA . THR A 1 315 ? 21.062 30.531 5.457 1 49.75 315 THR A CA 1
ATOM 2506 C C . THR A 1 315 ? 21.172 30.281 3.955 1 49.75 315 THR A C 1
ATOM 2508 O O . THR A 1 315 ? 20.484 29.422 3.41 1 49.75 315 THR A O 1
ATOM 2511 N N . GLN A 1 316 ? 21.953 31.078 3.332 1 48.47 316 GLN A N 1
ATOM 2512 C CA . GLN A 1 316 ? 22 31.031 1.874 1 48.47 316 GLN A CA 1
ATOM 2513 C C . GLN A 1 316 ? 22.812 29.828 1.391 1 48.47 316 GLN A C 1
ATOM 2515 O O . GLN A 1 316 ? 22.672 29.391 0.244 1 48.47 316 GLN A O 1
ATOM 2520 N N . ASP A 1 317 ? 23.469 29.266 2.326 1 54.06 317 ASP A N 1
ATOM 2521 C CA . ASP A 1 317 ? 24.438 28.281 1.853 1 54.06 317 ASP A CA 1
ATOM 2522 C C . ASP A 1 317 ? 23.906 26.859 2.016 1 54.06 317 ASP A C 1
ATOM 2524 O O . ASP A 1 317 ? 24.359 26.109 2.883 1 54.06 317 ASP A O 1
ATOM 2528 N N . ILE A 1 318 ? 22.672 26.734 1.456 1 61.56 318 ILE A N 1
ATOM 2529 C CA . ILE A 1 318 ? 22.141 25.391 1.54 1 61.56 318 ILE A CA 1
ATOM 2530 C C . ILE A 1 318 ? 22.844 24.484 0.524 1 61.56 318 ILE A C 1
ATOM 2532 O O . ILE A 1 318 ? 22.781 24.734 -0.682 1 61.56 318 ILE A O 1
ATOM 2536 N N . ASN A 1 319 ? 23.609 23.531 1.016 1 63.75 319 ASN A N 1
ATOM 2537 C CA . ASN A 1 319 ? 24.312 22.578 0.15 1 63.75 319 ASN A CA 1
ATOM 2538 C C . ASN A 1 319 ? 23.875 21.156 0.439 1 63.75 319 ASN A C 1
ATOM 2540 O O . ASN A 1 319 ? 24.469 20.203 -0.072 1 63.75 319 ASN A O 1
ATOM 2544 N N . THR A 1 320 ? 22.812 21.156 1.22 1 74.81 320 THR A N 1
ATOM 2545 C CA . THR A 1 320 ? 22.438 19.812 1.641 1 74.81 320 THR A CA 1
ATOM 2546 C C . THR A 1 320 ? 21.438 19.203 0.656 1 74.81 320 THR A C 1
ATOM 2548 O O . THR A 1 320 ? 20.531 19.875 0.17 1 74.81 320 THR A O 1
ATOM 2551 N N . ILE A 1 321 ? 21.688 18.016 0.394 1 83.81 321 ILE A N 1
ATOM 2552 C CA . ILE A 1 321 ? 20.734 17.188 -0.336 1 83.81 321 ILE A CA 1
ATOM 2553 C C . ILE A 1 321 ? 19.75 16.547 0.644 1 83.81 321 ILE A C 1
ATOM 2555 O O . ILE A 1 321 ? 20.156 15.789 1.522 1 83.81 321 ILE A O 1
ATOM 2559 N N . TYR A 1 322 ? 18.484 16.922 0.491 1 92.56 322 TYR A N 1
ATOM 2560 C CA . TYR A 1 322 ? 17.5 16.438 1.451 1 92.56 322 TYR A CA 1
ATOM 2561 C C . TYR A 1 322 ? 16.922 15.094 1.002 1 92.56 322 TYR A C 1
ATOM 2563 O O . TYR A 1 322 ? 16.516 14.281 1.831 1 92.56 322 TYR A O 1
ATOM 2571 N N . GLU A 1 323 ? 16.875 14.945 -0.318 1 94.06 323 GLU A N 1
ATOM 2572 C CA . GLU A 1 323 ? 16.234 13.758 -0.86 1 94.06 323 GLU A CA 1
ATOM 2573 C C . GLU A 1 323 ? 16.953 13.25 -2.105 1 94.06 323 GLU A C 1
ATOM 2575 O O . GLU A 1 323 ? 17.656 14.008 -2.77 1 94.06 323 GLU A O 1
ATOM 2580 N N . ILE A 1 324 ? 16.828 12.008 -2.389 1 96 324 ILE A N 1
ATOM 2581 C CA . ILE A 1 324 ? 17.406 11.359 -3.561 1 96 324 ILE A CA 1
ATOM 2582 C C . ILE A 1 324 ? 16.328 10.602 -4.324 1 96 324 ILE A C 1
ATOM 2584 O O . ILE A 1 324 ? 15.469 9.953 -3.719 1 96 324 ILE A O 1
ATOM 2588 N N . ASP A 1 325 ? 16.312 10.711 -5.652 1 97 325 ASP A N 1
ATOM 2589 C CA . ASP A 1 325 ? 15.406 9.961 -6.523 1 97 325 ASP A CA 1
ATOM 2590 C C . ASP A 1 325 ? 15.922 8.539 -6.754 1 97 325 ASP A C 1
ATOM 2592 O O . ASP A 1 325 ? 16.891 8.336 -7.484 1 97 325 ASP A O 1
ATOM 2596 N N . PHE A 1 326 ? 15.219 7.582 -6.297 1 97.12 326 PHE A N 1
ATOM 2597 C CA . PHE A 1 326 ? 15.711 6.211 -6.32 1 97.12 326 PHE A CA 1
ATOM 2598 C C . PHE A 1 326 ? 15.258 5.496 -7.586 1 97.12 326 PHE A C 1
ATOM 2600 O O . PHE A 1 326 ? 15.578 4.32 -7.789 1 97.12 326 PHE A O 1
ATOM 2607 N N . SER A 1 327 ? 14.594 6.188 -8.445 1 96.56 327 SER A N 1
ATOM 2608 C CA . SER A 1 327 ? 14.227 5.605 -9.734 1 96.56 327 SER A CA 1
ATOM 2609 C C . SER A 1 327 ? 15.383 5.699 -10.727 1 96.56 327 SER A C 1
ATOM 2611 O O . SER A 1 327 ? 15.328 5.102 -11.805 1 96.56 327 SER A O 1
ATOM 2613 N N . GLU A 1 328 ? 16.406 6.418 -10.32 1 96.31 328 GLU A N 1
ATOM 2614 C CA . GLU A 1 328 ? 17.562 6.586 -11.195 1 96.31 328 GLU A CA 1
ATOM 2615 C C . GLU A 1 328 ? 18.281 5.262 -11.422 1 96.31 328 GLU A C 1
ATOM 2617 O O . GLU A 1 328 ? 18.406 4.449 -10.5 1 96.31 328 GLU A O 1
ATOM 2622 N N . LYS A 1 329 ? 18.859 5.02 -12.547 1 93.75 329 LYS A N 1
ATOM 2623 C CA . LYS A 1 329 ? 19.484 3.775 -12.977 1 93.75 329 LYS A CA 1
ATOM 2624 C C . LYS A 1 329 ? 20.703 3.445 -12.109 1 93.75 329 LYS A C 1
ATOM 2626 O O . LYS A 1 329 ? 21.016 2.273 -11.883 1 93.75 329 LYS A O 1
ATOM 2631 N N . ARG A 1 330 ? 21.312 4.43 -11.555 1 94.88 330 ARG A N 1
ATOM 2632 C CA . ARG A 1 330 ? 22.547 4.23 -10.789 1 94.88 330 ARG A CA 1
ATOM 2633 C C . ARG A 1 330 ? 22.266 3.416 -9.523 1 94.88 330 ARG A C 1
ATOM 2635 O O . ARG A 1 330 ? 23.188 2.863 -8.93 1 94.88 330 ARG A O 1
ATOM 2642 N N . PHE A 1 331 ? 21.031 3.266 -9.172 1 96.5 331 PHE A N 1
ATOM 2643 C CA . PHE A 1 331 ? 20.734 2.572 -7.926 1 96.5 331 PHE A CA 1
ATOM 2644 C C . PHE A 1 331 ? 20.344 1.125 -8.195 1 96.5 331 PHE A C 1
ATOM 2646 O O . PHE A 1 331 ? 20.078 0.364 -7.258 1 96.5 331 PHE A O 1
ATOM 2653 N N . SER A 1 332 ? 20.391 0.667 -9.383 1 94.56 332 SER A N 1
ATOM 2654 C CA . SER A 1 332 ? 19.938 -0.672 -9.75 1 94.56 332 SER A CA 1
ATOM 2655 C C . SER A 1 332 ? 20.828 -1.742 -9.125 1 94.56 332 SER A C 1
ATOM 2657 O O . SER A 1 332 ? 20.422 -2.898 -9 1 94.56 332 SER A O 1
ATOM 2659 N N . ASP A 1 333 ? 22.031 -1.413 -8.711 1 94.62 333 ASP A N 1
ATOM 2660 C CA . ASP A 1 333 ? 22.938 -2.385 -8.102 1 94.62 333 ASP A CA 1
ATOM 2661 C C . ASP A 1 333 ? 23.547 -1.836 -6.812 1 94.62 333 ASP A C 1
ATOM 2663 O O . ASP A 1 333 ? 24.672 -2.191 -6.449 1 94.62 333 ASP A O 1
ATOM 2667 N N . ASP A 1 334 ? 22.859 -0.916 -6.172 1 96.5 334 ASP A N 1
ATOM 2668 C CA . ASP A 1 334 ? 23.234 -0.399 -4.859 1 96.5 334 ASP A CA 1
ATOM 2669 C C . ASP A 1 334 ? 22.516 -1.164 -3.742 1 96.5 334 ASP A C 1
ATOM 2671 O O . ASP A 1 334 ? 21.328 -0.966 -3.512 1 96.5 334 ASP A O 1
ATOM 2675 N N . PHE A 1 335 ? 23.25 -1.994 -3.051 1 96.5 335 PHE A N 1
ATOM 2676 C CA . PHE A 1 335 ? 22.609 -2.908 -2.107 1 96.5 335 PHE A CA 1
ATOM 2677 C C . PHE A 1 335 ? 22.641 -2.332 -0.697 1 96.5 335 PHE A C 1
ATOM 2679 O O . PHE A 1 335 ? 22.406 -3.053 0.278 1 96.5 335 PHE A O 1
ATOM 2686 N N . SER A 1 336 ? 22.906 -1.044 -0.585 1 96.88 336 SER A N 1
ATOM 2687 C CA . SER A 1 336 ? 22.828 -0.342 0.691 1 96.88 336 SER A CA 1
ATOM 2688 C C . SER A 1 336 ? 21.391 0.083 0.998 1 96.88 336 SER A C 1
ATOM 2690 O O . SER A 1 336 ? 20.547 0.122 0.103 1 96.88 336 SER A O 1
ATOM 2692 N N . PRO A 1 337 ? 21.125 0.308 2.297 1 97.19 337 PRO A N 1
ATOM 2693 C CA . PRO A 1 337 ? 19.828 0.901 2.633 1 97.19 337 PRO A CA 1
ATOM 2694 C C . PRO A 1 337 ? 19.703 2.357 2.188 1 97.19 337 PRO A C 1
ATOM 2696 O O . PRO A 1 337 ? 20.688 2.947 1.729 1 97.19 337 PRO A O 1
ATOM 2699 N N . ILE A 1 338 ? 18.531 2.922 2.314 1 97.62 338 ILE A N 1
ATOM 2700 C CA . ILE A 1 338 ? 18.344 4.324 1.954 1 97.62 338 ILE A CA 1
ATOM 2701 C C . ILE A 1 338 ? 19.281 5.195 2.799 1 97.62 338 ILE A C 1
ATOM 2703 O O . ILE A 1 338 ? 20.047 6 2.262 1 97.62 338 ILE A O 1
ATOM 2707 N N . VAL A 1 339 ? 19.172 5.059 4.105 1 96.44 339 VAL A N 1
ATOM 2708 C CA . VAL A 1 339 ? 20.047 5.727 5.062 1 96.44 339 VAL A CA 1
ATOM 2709 C C . VAL A 1 339 ? 20.688 4.691 5.988 1 96.44 339 VAL A C 1
ATOM 2711 O O . VAL A 1 339 ? 19.984 3.857 6.57 1 96.44 339 VAL A O 1
ATOM 2714 N N . HIS A 1 340 ? 22.016 4.766 6.121 1 94.62 340 HIS A N 1
ATOM 2715 C CA . HIS A 1 340 ? 22.734 3.846 6.992 1 94.62 340 HIS A CA 1
ATOM 2716 C C . HIS A 1 340 ? 22.297 4.02 8.445 1 94.62 340 HIS A C 1
ATOM 2718 O O . HIS A 1 340 ? 22.109 5.145 8.914 1 94.62 340 HIS A O 1
ATOM 2724 N N . ASN A 1 341 ? 21.984 2.992 9.156 1 91.5 341 ASN A N 1
ATOM 2725 C CA . ASN A 1 341 ? 21.656 2.93 10.578 1 91.5 341 ASN A CA 1
ATOM 2726 C C . ASN A 1 341 ? 20.219 3.379 10.844 1 91.5 341 ASN A C 1
ATOM 2728 O O . ASN A 1 341 ? 19.812 3.521 11.992 1 91.5 341 ASN A O 1
ATOM 2732 N N . CYS A 1 342 ? 19.547 3.689 9.773 1 95.25 342 CYS A N 1
ATOM 2733 C CA . CYS A 1 342 ? 18.125 3.971 9.961 1 95.25 342 CYS A CA 1
ATOM 2734 C C . CYS A 1 342 ? 17.391 2.742 10.484 1 95.25 342 CYS A C 1
ATOM 2736 O O . CYS A 1 342 ? 17.672 1.619 10.062 1 95.25 342 CYS A O 1
ATOM 2738 N N . GLN A 1 343 ? 16.422 2.918 11.359 1 94.44 343 GLN A N 1
ATOM 2739 C CA . GLN A 1 343 ? 15.797 1.796 12.039 1 94.44 343 GLN A CA 1
ATOM 2740 C C . GLN A 1 343 ? 14.43 1.484 11.438 1 94.44 343 GLN A C 1
ATOM 2742 O O . GLN A 1 343 ? 13.711 0.616 11.938 1 94.44 343 GLN A O 1
ATOM 2747 N N . CYS A 1 344 ? 14.023 2.188 10.43 1 95.25 344 CYS A N 1
ATOM 2748 C CA . CYS A 1 344 ? 12.719 1.89 9.836 1 95.25 344 CYS A CA 1
ATOM 2749 C C . CYS A 1 344 ? 12.734 0.538 9.133 1 95.25 344 CYS A C 1
ATOM 2751 O O . CYS A 1 344 ? 13.805 0.027 8.789 1 95.25 344 CYS A O 1
ATOM 2753 N N . ILE A 1 345 ? 11.633 -0.046 8.867 1 92.81 345 ILE A N 1
ATOM 2754 C CA . ILE A 1 345 ? 11.531 -1.395 8.32 1 92.81 345 ILE A CA 1
ATOM 2755 C C . ILE A 1 345 ? 12.031 -1.406 6.883 1 92.81 345 ILE A C 1
ATOM 2757 O O . ILE A 1 345 ? 12.594 -2.406 6.422 1 92.81 345 ILE A O 1
ATOM 2761 N N . THR A 1 346 ? 11.859 -0.359 6.148 1 96.5 346 THR A N 1
ATOM 2762 C CA . THR A 1 346 ? 12.367 -0.278 4.785 1 96.5 346 THR A CA 1
ATOM 2763 C C . THR A 1 346 ? 13.883 -0.418 4.762 1 96.5 346 THR A C 1
ATOM 2765 O O . THR A 1 346 ? 14.422 -1.268 4.051 1 96.5 346 THR A O 1
ATOM 2768 N N . CYS A 1 347 ? 14.539 0.345 5.543 1 96.75 347 CYS A N 1
ATOM 2769 C CA . CYS A 1 347 ? 16 0.352 5.543 1 96.75 347 CYS A CA 1
ATOM 2770 C C . CYS A 1 347 ? 16.547 -0.929 6.16 1 96.75 347 CYS A C 1
ATOM 2772 O O . CYS A 1 347 ? 17.609 -1.407 5.758 1 96.75 347 CYS A O 1
ATOM 2774 N N . LYS A 1 348 ? 15.836 -1.479 7.059 1 94.31 348 LYS A N 1
ATOM 2775 C CA . LYS A 1 348 ? 16.297 -2.689 7.727 1 94.31 348 LYS A CA 1
ATOM 2776 C C . LYS A 1 348 ? 16.188 -3.906 6.816 1 94.31 348 LYS A C 1
ATOM 2778 O O . LYS A 1 348 ? 16.984 -4.832 6.898 1 94.31 348 LYS A O 1
ATOM 2783 N N . ASN A 1 349 ? 15.211 -3.848 5.902 1 92.88 349 ASN A N 1
ATOM 2784 C CA . ASN A 1 349 ? 14.867 -5.09 5.215 1 92.88 349 ASN A CA 1
ATOM 2785 C C . ASN A 1 349 ? 15.094 -4.98 3.711 1 92.88 349 ASN A C 1
ATOM 2787 O O . ASN A 1 349 ? 15.047 -5.98 2.996 1 92.88 349 ASN A O 1
ATOM 2791 N N . HIS A 1 350 ? 15.367 -3.838 3.236 1 95.56 350 HIS A N 1
ATOM 2792 C CA . HIS A 1 350 ? 15.445 -3.66 1.79 1 95.56 350 HIS A CA 1
ATOM 2793 C C . HIS A 1 350 ? 16.641 -2.787 1.41 1 95.56 350 HIS A C 1
ATOM 2795 O O . HIS A 1 350 ? 17.188 -2.084 2.256 1 95.56 350 HIS A O 1
ATOM 2801 N N . THR A 1 351 ? 16.984 -2.861 0.152 1 96.75 351 THR A N 1
ATOM 2802 C CA . THR A 1 351 ? 18.109 -2.107 -0.394 1 96.75 351 THR A CA 1
ATOM 2803 C C . THR A 1 351 ? 17.625 -1.069 -1.401 1 96.75 351 THR A C 1
ATOM 2805 O O . THR A 1 351 ? 16.484 -1.144 -1.881 1 96.75 351 THR A O 1
ATOM 2808 N N . ARG A 1 352 ? 18.516 -0.155 -1.706 1 97.69 352 ARG A N 1
ATOM 2809 C CA . ARG A 1 352 ? 18.25 0.828 -2.75 1 97.69 352 ARG A CA 1
ATOM 2810 C C . ARG A 1 352 ? 17.984 0.146 -4.086 1 97.69 352 ARG A C 1
ATOM 2812 O O . ARG A 1 352 ? 17.125 0.591 -4.859 1 97.69 352 ARG A O 1
ATOM 2819 N N . ALA A 1 353 ? 18.672 -0.969 -4.312 1 96.88 353 ALA A N 1
ATOM 2820 C CA . ALA A 1 353 ? 18.5 -1.703 -5.562 1 96.88 353 ALA A CA 1
ATOM 2821 C C . ALA A 1 353 ? 17.094 -2.275 -5.68 1 96.88 353 ALA A C 1
ATOM 2823 O O . ALA A 1 353 ? 16.469 -2.193 -6.742 1 96.88 353 ALA A O 1
ATOM 2824 N N . TYR A 1 354 ? 16.609 -2.852 -4.633 1 96.31 354 TYR A N 1
ATOM 2825 C CA . TYR A 1 354 ? 15.266 -3.41 -4.648 1 96.31 354 TYR A CA 1
ATOM 2826 C C . TYR A 1 354 ? 14.219 -2.312 -4.82 1 96.31 354 TYR A C 1
ATOM 2828 O O . TYR A 1 354 ? 13.273 -2.459 -5.598 1 96.31 354 TYR A O 1
ATOM 2836 N N . ILE A 1 355 ? 14.414 -1.235 -4.129 1 97.38 355 ILE A N 1
ATOM 2837 C CA . ILE A 1 355 ? 13.492 -0.108 -4.25 1 97.38 355 ILE A CA 1
ATOM 2838 C C . ILE A 1 355 ? 13.484 0.4 -5.691 1 97.38 355 ILE A C 1
ATOM 2840 O O . ILE A 1 355 ? 12.422 0.659 -6.258 1 97.38 355 ILE A O 1
ATOM 2844 N N . ASN A 1 356 ? 14.656 0.553 -6.246 1 97.25 356 ASN A N 1
ATOM 2845 C CA . ASN A 1 356 ? 14.773 0.956 -7.645 1 97.25 356 ASN A CA 1
ATOM 2846 C C . ASN A 1 356 ? 14 0.023 -8.562 1 97.25 356 ASN A C 1
ATOM 2848 O O . ASN A 1 356 ? 13.266 0.482 -9.445 1 97.25 356 ASN A O 1
ATOM 2852 N N . HIS A 1 357 ? 14.164 -1.248 -8.297 1 94.94 357 HIS A N 1
ATOM 2853 C CA . HIS A 1 357 ? 13.453 -2.26 -9.07 1 94.94 357 HIS A CA 1
ATOM 2854 C C . HIS A 1 357 ? 11.945 -2.047 -8.992 1 94.94 357 HIS A C 1
ATOM 2856 O O . HIS A 1 357 ? 11.258 -2.041 -10.023 1 94.94 357 HIS A O 1
ATOM 2862 N N . LEU A 1 358 ? 11.438 -1.87 -7.84 1 95.38 358 LEU A N 1
ATOM 2863 C CA . LEU A 1 358 ? 10 -1.692 -7.633 1 95.38 358 LEU A CA 1
ATOM 2864 C C . LEU A 1 358 ? 9.508 -0.424 -8.32 1 95.38 358 LEU A C 1
ATOM 2866 O O . LEU A 1 358 ? 8.445 -0.426 -8.945 1 95.38 358 LEU A O 1
ATOM 2870 N N . LEU A 1 359 ? 10.266 0.644 -8.234 1 96 359 LEU A N 1
ATOM 2871 C CA . LEU A 1 359 ? 9.867 1.924 -8.812 1 96 359 LEU A CA 1
ATOM 2872 C C . LEU A 1 359 ? 9.891 1.86 -10.336 1 96 359 LEU A C 1
ATOM 2874 O O . LEU A 1 359 ? 8.984 2.377 -10.992 1 96 359 LEU A O 1
ATOM 2878 N N . THR A 1 360 ? 10.875 1.242 -10.852 1 93.25 360 THR A N 1
ATOM 2879 C CA . THR A 1 360 ? 11.023 1.192 -12.297 1 93.25 360 THR A CA 1
ATOM 2880 C C . THR A 1 360 ? 10.023 0.223 -12.914 1 93.25 360 THR A C 1
ATOM 2882 O O . THR A 1 360 ? 9.695 0.331 -14.102 1 93.25 360 THR A O 1
ATOM 2885 N N . THR A 1 361 ? 9.562 -0.758 -12.141 1 91.62 361 THR A N 1
ATOM 2886 C CA . THR A 1 361 ? 8.547 -1.682 -12.625 1 91.62 361 THR A CA 1
ATOM 2887 C C . THR A 1 361 ? 7.152 -1.198 -12.234 1 91.62 361 THR A C 1
ATOM 2889 O O . THR A 1 361 ? 6.16 -1.893 -12.469 1 91.62 361 THR A O 1
ATOM 2892 N N . SER A 1 362 ? 7.023 -0.049 -11.539 1 90.88 362 SER A N 1
ATOM 2893 C CA . SER A 1 362 ? 5.785 0.643 -11.195 1 90.88 362 SER A CA 1
ATOM 2894 C C . SER A 1 362 ? 4.934 -0.191 -10.242 1 90.88 362 SER A C 1
ATOM 2896 O O . SER A 1 362 ? 3.721 -0.3 -10.422 1 90.88 362 SER A O 1
ATOM 2898 N N . GLU A 1 363 ? 5.637 -0.821 -9.383 1 91.25 363 GLU A N 1
ATOM 2899 C CA . GLU A 1 363 ? 4.914 -1.545 -8.336 1 91.25 363 GLU A CA 1
ATOM 2900 C C . GLU A 1 363 ? 4.594 -0.634 -7.156 1 91.25 363 GLU A C 1
ATOM 2902 O O . GLU A 1 363 ? 5.449 0.133 -6.707 1 91.25 363 GLU A O 1
ATOM 2907 N N . MET A 1 364 ? 3.432 -0.793 -6.648 1 91.56 364 MET A N 1
ATOM 2908 C CA . MET A 1 364 ? 2.93 0.082 -5.594 1 91.56 364 MET A CA 1
ATOM 2909 C C . MET A 1 364 ? 3.77 -0.054 -4.328 1 91.56 364 MET A C 1
ATOM 2911 O O . MET A 1 364 ? 3.908 0.902 -3.564 1 91.56 364 MET A O 1
ATOM 2915 N N . LEU A 1 365 ? 4.312 -1.186 -4.137 1 94 365 LEU A N 1
ATOM 2916 C CA . LEU A 1 365 ? 5.109 -1.422 -2.938 1 94 365 LEU A CA 1
ATOM 2917 C C . LEU A 1 365 ? 6.277 -0.442 -2.859 1 94 365 LEU A C 1
ATOM 2919 O O . LEU A 1 365 ? 6.723 -0.089 -1.767 1 94 365 LEU A O 1
ATOM 2923 N N . GLY A 1 366 ? 6.809 -0.042 -4.055 1 95.81 366 GLY A N 1
ATOM 2924 C CA . GLY A 1 366 ? 7.855 0.97 -4.051 1 95.81 366 GLY A CA 1
ATOM 2925 C C . GLY A 1 366 ? 7.457 2.232 -3.311 1 95.81 366 GLY A C 1
ATOM 2926 O O . GLY A 1 366 ? 8.211 2.729 -2.471 1 95.81 366 GLY A O 1
ATOM 2927 N N . SER A 1 367 ? 6.285 2.717 -3.568 1 95.81 367 SER A N 1
ATOM 2928 C CA . SER A 1 367 ? 5.766 3.91 -2.906 1 95.81 367 SER A CA 1
ATOM 2929 C C . SER A 1 367 ? 5.516 3.654 -1.424 1 95.81 367 SER A C 1
ATOM 2931 O O . SER A 1 367 ? 5.746 4.531 -0.59 1 95.81 367 SER A O 1
ATOM 2933 N N . VAL A 1 368 ? 5.055 2.475 -1.12 1 95.69 368 VAL A N 1
ATOM 2934 C CA . VAL A 1 368 ? 4.793 2.121 0.271 1 95.69 368 VAL A CA 1
ATOM 2935 C C . VAL A 1 368 ? 6.094 2.15 1.068 1 95.69 368 VAL A C 1
ATOM 2937 O O . VAL A 1 368 ? 6.156 2.756 2.141 1 95.69 368 VAL A O 1
ATOM 2940 N N . LEU A 1 369 ? 7.121 1.516 0.542 1 96.69 369 LEU A N 1
ATOM 2941 C CA . LEU A 1 369 ? 8.406 1.446 1.23 1 96.69 369 LEU A CA 1
ATOM 2942 C C . LEU A 1 369 ? 9 2.838 1.407 1 96.69 369 LEU A C 1
ATOM 2944 O O . LEU A 1 369 ? 9.539 3.158 2.471 1 96.69 369 LEU A O 1
ATOM 2948 N N . LEU A 1 370 ? 8.852 3.625 0.327 1 97.88 370 LEU A N 1
ATOM 2949 C CA . LEU A 1 370 ? 9.359 4.988 0.419 1 97.88 370 LEU A CA 1
ATOM 2950 C C . LEU A 1 370 ? 8.586 5.789 1.461 1 97.88 370 LEU A C 1
ATOM 2952 O O . LEU A 1 370 ? 9.172 6.551 2.23 1 97.88 370 LEU A O 1
ATOM 2956 N N . MET A 1 371 ? 7.293 5.613 1.493 1 97.62 371 MET A N 1
ATOM 2957 C CA . MET A 1 371 ? 6.465 6.332 2.459 1 97.62 371 MET A CA 1
ATOM 2958 C C . MET A 1 371 ? 6.84 5.945 3.887 1 97.62 371 MET A C 1
ATOM 2960 O O . MET A 1 371 ? 6.906 6.801 4.77 1 97.62 371 MET A O 1
ATOM 2964 N N . ILE A 1 372 ? 7.09 4.684 4.141 1 97.19 372 ILE A N 1
ATOM 2965 C CA . ILE A 1 372 ? 7.512 4.188 5.445 1 97.19 372 ILE A CA 1
ATOM 2966 C C . ILE A 1 372 ? 8.789 4.902 5.879 1 97.19 372 ILE A C 1
ATOM 2968 O O . ILE A 1 372 ? 8.852 5.461 6.977 1 97.19 372 ILE A O 1
ATOM 2972 N N . HIS A 1 373 ? 9.758 4.938 5.016 1 98.19 373 HIS A N 1
ATOM 2973 C CA . HIS A 1 373 ? 11.047 5.547 5.332 1 98.19 373 HIS A CA 1
ATOM 2974 C C . HIS A 1 373 ? 10.906 7.051 5.531 1 98.19 373 HIS A C 1
ATOM 2976 O O . HIS A 1 373 ? 11.398 7.598 6.52 1 98.19 373 HIS A O 1
ATOM 2982 N N . ASN A 1 374 ? 10.25 7.641 4.578 1 98.19 374 ASN A N 1
ATOM 2983 C CA . ASN A 1 374 ? 10.164 9.102 4.586 1 98.19 374 ASN A CA 1
ATOM 2984 C C . ASN A 1 374 ? 9.422 9.609 5.82 1 98.19 374 ASN A C 1
ATOM 2986 O O . ASN A 1 374 ? 9.836 10.586 6.441 1 98.19 374 ASN A O 1
ATOM 2990 N N . LEU A 1 375 ? 8.312 8.969 6.168 1 98.06 375 LEU A N 1
ATOM 2991 C CA . LEU A 1 375 ? 7.566 9.375 7.352 1 98.06 375 LEU A CA 1
ATOM 2992 C C . LEU A 1 375 ? 8.383 9.133 8.617 1 98.06 375 LEU A C 1
ATOM 2994 O O . LEU A 1 375 ? 8.445 10 9.492 1 98.06 375 LEU A O 1
ATOM 2998 N N . HIS A 1 376 ? 9.008 8 8.703 1 97.5 376 HIS A N 1
ATOM 2999 C CA . HIS A 1 376 ? 9.859 7.691 9.852 1 97.5 376 HIS A CA 1
ATOM 3000 C C . HIS A 1 376 ? 10.961 8.734 10.016 1 97.5 376 HIS A C 1
ATOM 3002 O O . HIS A 1 376 ? 11.156 9.266 11.109 1 97.5 376 HIS A O 1
ATOM 3008 N N . HIS A 1 377 ? 11.648 8.984 8.922 1 97.38 377 HIS A N 1
ATOM 3009 C CA . HIS A 1 377 ? 12.773 9.914 8.93 1 97.38 377 HIS A CA 1
ATOM 3010 C C . HIS A 1 377 ? 12.328 11.305 9.367 1 97.38 377 HIS A C 1
ATOM 3012 O O . HIS A 1 377 ? 13.008 11.953 10.172 1 97.38 377 HIS A O 1
ATOM 3018 N N . TYR A 1 378 ? 11.234 11.695 8.898 1 97.56 378 TYR A N 1
ATOM 3019 C CA . TYR A 1 378 ? 10.711 13.023 9.18 1 97.56 378 TYR A CA 1
ATOM 3020 C C . TYR A 1 378 ? 10.273 13.148 10.633 1 97.56 378 TYR A C 1
ATOM 3022 O O . TYR A 1 378 ? 10.531 14.164 11.281 1 97.56 378 TYR A O 1
ATOM 3030 N N . LEU A 1 379 ? 9.609 12.148 11.156 1 97.38 379 LEU A N 1
ATOM 3031 C CA . LEU A 1 379 ? 9.211 12.156 12.555 1 97.38 379 LEU A CA 1
ATOM 3032 C C . LEU A 1 379 ? 10.43 12.141 13.469 1 97.38 379 LEU A C 1
ATOM 3034 O O . LEU A 1 379 ? 10.43 12.805 14.508 1 97.38 379 LEU A O 1
ATOM 3038 N N . MET A 1 380 ? 11.445 11.422 13.07 1 96.81 380 MET A N 1
ATOM 3039 C CA . MET A 1 380 ? 12.68 11.406 13.844 1 96.81 380 MET A CA 1
ATOM 3040 C C . MET A 1 380 ? 13.367 12.766 13.82 1 96.81 380 MET A C 1
ATOM 3042 O O . MET A 1 380 ? 13.992 13.172 14.797 1 96.81 380 MET A O 1
ATOM 3046 N N . PHE A 1 381 ? 13.273 13.391 12.742 1 97.12 381 PHE A N 1
ATOM 3047 C CA . PHE A 1 381 ? 13.789 14.75 12.625 1 97.12 381 PHE A CA 1
ATOM 3048 C C . PHE A 1 381 ? 13.133 15.672 13.648 1 97.12 381 PHE A C 1
ATOM 3050 O O . PHE A 1 381 ? 13.82 16.438 14.336 1 97.12 381 PHE A O 1
ATOM 3057 N N . PHE A 1 382 ? 11.859 15.594 13.805 1 97.69 382 PHE A N 1
ATOM 3058 C CA . PHE A 1 382 ? 11.156 16.406 14.781 1 97.69 382 PHE A CA 1
ATOM 3059 C C . PHE A 1 382 ? 11.57 16.047 16.203 1 97.69 382 PHE A C 1
ATOM 3061 O O . PHE A 1 382 ? 11.664 16.906 17.078 1 97.69 382 PHE A O 1
ATOM 3068 N N . GLN A 1 383 ? 11.75 14.773 16.422 1 96.62 383 GLN A N 1
ATOM 3069 C CA . GLN A 1 383 ? 12.289 14.359 17.703 1 96.62 383 GLN A CA 1
ATOM 3070 C C . GLN A 1 383 ? 13.656 14.977 17.953 1 96.62 383 GLN A C 1
ATOM 3072 O O . GLN A 1 383 ? 13.945 15.43 19.078 1 96.62 383 GLN A O 1
ATOM 3077 N N . ALA A 1 384 ? 14.492 14.984 16.922 1 96.19 384 ALA A N 1
ATOM 3078 C CA . ALA A 1 384 ? 15.82 15.586 17.031 1 96.19 384 ALA A CA 1
ATOM 3079 C C . ALA A 1 384 ? 15.727 17.078 17.344 1 96.19 384 ALA A C 1
ATOM 3081 O O . ALA A 1 384 ? 16.531 17.609 18.109 1 96.19 384 ALA A O 1
ATOM 3082 N N . ILE A 1 385 ? 14.781 17.719 16.75 1 97 385 ILE A N 1
ATOM 3083 C CA . ILE A 1 385 ? 14.562 19.141 17.016 1 97 385 ILE A CA 1
ATOM 3084 C C . ILE A 1 385 ? 14.258 19.344 18.5 1 97 385 ILE A C 1
ATOM 3086 O O . ILE A 1 385 ? 14.922 20.141 19.156 1 97 385 ILE A O 1
ATOM 3090 N N . ARG A 1 386 ? 13.32 18.594 19.078 1 96.62 386 ARG A N 1
ATOM 3091 C CA . ARG A 1 386 ? 12.938 18.719 20.484 1 96.62 386 ARG A CA 1
ATOM 3092 C C . ARG A 1 386 ? 14.117 18.422 21.391 1 96.62 386 ARG A C 1
ATOM 3094 O O . ARG A 1 386 ? 14.375 19.156 22.359 1 96.62 386 ARG A O 1
ATOM 3101 N N . ASN A 1 387 ? 14.789 17.344 21.047 1 95.75 387 ASN A N 1
ATOM 3102 C CA . ASN A 1 387 ? 15.938 16.953 21.859 1 95.75 387 ASN A CA 1
ATOM 3103 C C . ASN A 1 387 ? 17.031 18.016 21.844 1 95.75 387 ASN A C 1
ATOM 3105 O O . ASN A 1 387 ? 17.641 18.312 22.875 1 95.75 387 ASN A O 1
ATOM 3109 N N . SER A 1 388 ? 17.328 18.5 20.688 1 94.5 388 SER A N 1
ATOM 3110 C CA . SER A 1 388 ? 18.375 19.5 20.562 1 94.5 388 SER A CA 1
ATOM 3111 C C . SER A 1 388 ? 18.016 20.766 21.344 1 94.5 388 SER A C 1
ATOM 3113 O O . SER A 1 388 ? 18.891 21.391 21.953 1 94.5 388 SER A O 1
ATOM 3115 N N . MET A 1 389 ? 16.797 21.172 21.297 1 95.12 389 MET A N 1
ATOM 3116 C CA . MET A 1 389 ? 16.328 22.328 22.047 1 95.12 389 MET A CA 1
ATOM 3117 C C . MET A 1 389 ? 16.453 22.094 23.547 1 95.12 389 MET A C 1
ATOM 3119 O O . MET A 1 389 ? 16.891 22.969 24.297 1 95.12 389 MET A O 1
ATOM 3123 N N . ALA A 1 390 ? 16.094 20.891 23.984 1 94.38 390 ALA A N 1
ATOM 3124 C CA . ALA A 1 390 ? 16.172 20.531 25.391 1 94.38 390 ALA A CA 1
ATOM 3125 C C . ALA A 1 390 ? 17.625 20.578 25.891 1 94.38 390 ALA A C 1
ATOM 3127 O O . ALA A 1 390 ? 17.875 20.922 27.047 1 94.38 390 ALA A O 1
ATOM 3128 N N . LEU A 1 391 ? 18.547 20.328 25 1 93 391 LEU A N 1
ATOM 3129 C CA . LEU A 1 391 ? 19.969 20.25 25.359 1 93 391 LEU A CA 1
ATOM 3130 C C . LEU A 1 391 ? 20.703 21.531 24.984 1 93 391 LEU A C 1
ATOM 3132 O O . LEU A 1 391 ? 21.922 21.578 25.047 1 93 391 LEU A O 1
ATOM 3136 N N . ASN A 1 392 ? 20.047 22.484 24.516 1 90.94 392 ASN A N 1
ATOM 3137 C CA . ASN A 1 392 ? 20.625 23.75 24.078 1 90.94 392 ASN A CA 1
ATOM 3138 C C . ASN A 1 392 ? 21.625 23.531 22.953 1 90.94 392 ASN A C 1
ATOM 3140 O O . ASN A 1 392 ? 22.719 24.109 22.984 1 90.94 392 ASN A O 1
ATOM 3144 N N . LYS A 1 393 ? 21.25 22.656 22.062 1 91.31 393 LYS A N 1
ATOM 3145 C CA . LYS A 1 393 ? 22.109 22.344 20.922 1 91.31 393 LYS A CA 1
ATOM 3146 C C . LYS A 1 393 ? 21.375 22.578 19.594 1 91.31 393 LYS A C 1
ATOM 3148 O O . LYS A 1 393 ? 21.625 21.891 18.609 1 91.31 393 LYS A O 1
ATOM 3153 N N . PHE A 1 394 ? 20.438 23.453 19.594 1 92.62 394 PHE A N 1
ATOM 3154 C CA . PHE A 1 394 ? 19.625 23.703 18.406 1 92.62 394 PHE A CA 1
ATOM 3155 C C . PHE A 1 394 ? 20.484 24.234 17.266 1 92.62 394 PHE A C 1
ATOM 3157 O O . PHE A 1 394 ? 20.281 23.875 16.094 1 92.62 394 PHE A O 1
ATOM 3164 N N . THR A 1 395 ? 21.453 25.031 17.578 1 89.25 395 THR A N 1
ATOM 3165 C CA . THR A 1 395 ? 22.328 25.609 16.562 1 89.25 395 THR A CA 1
ATOM 3166 C C . THR A 1 395 ? 23.172 24.516 15.906 1 89.25 395 THR A C 1
ATOM 3168 O O . THR A 1 395 ? 23.406 24.562 14.703 1 89.25 395 THR A O 1
ATOM 3171 N N . ALA A 1 396 ? 23.609 23.562 16.672 1 89.75 396 ALA A N 1
ATOM 3172 C CA . ALA A 1 396 ? 24.359 22.422 16.125 1 89.75 396 ALA A CA 1
ATOM 3173 C C . ALA A 1 396 ? 23.5 21.625 15.141 1 89.75 396 ALA A C 1
ATOM 3175 O O . ALA A 1 396 ? 23.984 21.219 14.078 1 89.75 396 ALA A O 1
ATOM 3176 N N . LEU A 1 397 ? 22.266 21.422 15.531 1 92.88 397 LEU A N 1
ATOM 3177 C CA . LEU A 1 397 ? 21.344 20.703 14.656 1 92.88 397 LEU A CA 1
ATOM 3178 C C . LEU A 1 397 ? 21.156 21.453 13.344 1 92.88 397 LEU A C 1
ATOM 3180 O O . LEU A 1 397 ? 21.219 20.859 12.266 1 92.88 397 LEU A O 1
ATOM 3184 N N . LYS A 1 398 ? 20.938 22.734 13.461 1 90.56 398 LYS A N 1
ATOM 3185 C CA . LYS A 1 398 ? 20.766 23.562 12.273 1 90.56 398 LYS A CA 1
ATOM 3186 C C . LYS A 1 398 ? 21.969 23.453 11.336 1 90.56 398 LYS A C 1
ATOM 3188 O O . LYS A 1 398 ? 21.797 23.359 10.117 1 90.56 398 LYS A O 1
ATOM 3193 N N . THR A 1 399 ? 23.109 23.391 11.906 1 87.94 399 THR A N 1
ATOM 3194 C CA . THR A 1 399 ? 24.344 23.328 11.125 1 87.94 399 THR A CA 1
ATOM 3195 C C . THR A 1 399 ? 24.422 22.016 10.344 1 87.94 399 THR A C 1
ATOM 3197 O O . THR A 1 399 ? 24.734 22.016 9.148 1 87.94 399 THR A O 1
ATOM 3200 N N . VAL A 1 400 ? 24.078 20.984 10.961 1 88.81 400 VAL A N 1
ATOM 3201 C CA . VAL A 1 400 ? 24.156 19.672 10.328 1 88.81 400 VAL A CA 1
ATOM 3202 C C . VAL A 1 400 ? 23.125 19.562 9.211 1 88.81 400 VAL A C 1
ATOM 3204 O O . VAL A 1 400 ? 23.422 19.062 8.125 1 88.81 400 VAL A O 1
ATOM 3207 N N . VAL A 1 401 ? 21.953 20.047 9.477 1 91.38 401 VAL A N 1
ATOM 3208 C CA . VAL A 1 401 ? 20.844 19.891 8.523 1 91.38 401 VAL A CA 1
ATOM 3209 C C . VAL A 1 401 ? 21.078 20.797 7.32 1 91.38 401 VAL A C 1
ATOM 3211 O O . VAL A 1 401 ? 20.75 20.438 6.188 1 91.38 401 VAL A O 1
ATOM 3214 N N . LEU A 1 402 ? 21.688 21.969 7.496 1 86 402 LEU A N 1
ATOM 3215 C CA . LEU A 1 402 ? 21.859 22.953 6.434 1 86 402 LEU A CA 1
ATOM 3216 C C . LEU A 1 402 ? 23.125 22.688 5.629 1 86 402 LEU A C 1
ATOM 3218 O O . LEU A 1 402 ? 23.156 22.906 4.418 1 86 402 LEU A O 1
ATOM 3222 N N . LEU A 1 403 ? 24.188 22.281 6.266 1 76 403 LEU A N 1
ATOM 3223 C CA . LEU A 1 403 ? 25.484 22.172 5.59 1 76 403 LEU A CA 1
ATOM 3224 C C . LEU A 1 403 ? 25.797 20.719 5.258 1 76 403 LEU A C 1
ATOM 3226 O O . LEU A 1 403 ? 26.656 20.453 4.406 1 76 403 LEU A O 1
ATOM 3230 N N . GLY A 1 404 ? 24.922 19.812 5.512 1 68.12 404 GLY A N 1
ATOM 3231 C CA . GLY A 1 404 ? 25.25 18.422 5.289 1 68.12 404 GLY A CA 1
ATOM 3232 C C . GLY A 1 404 ? 26.406 17.922 6.125 1 68.12 404 GLY A C 1
ATOM 3233 O O . GLY A 1 404 ? 27.047 18.719 6.828 1 68.12 404 GLY A O 1
ATOM 3234 N N . HIS A 1 405 ? 26.5 16.484 6.348 1 53.84 405 HIS A N 1
ATOM 3235 C CA . HIS A 1 405 ? 27.75 15.945 6.848 1 53.84 405 HIS A CA 1
ATOM 3236 C C . HIS A 1 405 ? 28.812 15.891 5.746 1 53.84 405 HIS A C 1
ATOM 3238 O O . HIS A 1 405 ? 28.469 15.773 4.566 1 53.84 405 HIS A O 1
ATOM 3244 N N . ASN A 1 406 ? 29.891 16.547 5.902 1 42.38 406 ASN A N 1
ATOM 3245 C CA . ASN A 1 406 ? 30.984 16.219 5 1 42.38 406 ASN A CA 1
ATOM 3246 C C . ASN A 1 406 ? 30.969 14.742 4.625 1 42.38 406 ASN A C 1
ATOM 3248 O O . ASN A 1 406 ? 31.906 14.25 3.99 1 42.38 406 ASN A O 1
ATOM 3252 N N . ASP A 1 407 ? 30.344 13.969 5.215 1 38.91 407 ASP A N 1
ATOM 3253 C CA . ASP A 1 407 ? 30.531 12.578 4.824 1 38.91 407 ASP A CA 1
ATOM 3254 C C . ASP A 1 407 ? 29.719 12.242 3.574 1 38.91 407 ASP A C 1
ATOM 3256 O O . ASP A 1 407 ? 28.531 12.578 3.488 1 38.91 407 ASP A O 1
ATOM 3260 N N . LYS A 1 408 ? 30.25 12.148 2.428 1 34.62 408 LYS A N 1
ATOM 3261 C CA . LYS A 1 408 ? 29.844 11.75 1.079 1 34.62 408 LYS A CA 1
ATOM 3262 C C . LYS A 1 408 ? 28.734 10.711 1.117 1 34.62 408 LYS A C 1
ATOM 3264 O O . LYS A 1 408 ? 28.938 9.594 1.6 1 34.62 408 LYS A O 1
ATOM 3269 N N . VAL A 1 409 ? 27.453 10.867 1.232 1 35.94 409 VAL A N 1
ATOM 3270 C CA . VAL A 1 409 ? 26.5 9.906 0.662 1 35.94 409 VAL A CA 1
ATOM 3271 C C . VAL A 1 409 ? 26.859 9.648 -0.802 1 35.94 409 VAL A C 1
ATOM 3273 O O . VAL A 1 409 ? 26.562 10.477 -1.672 1 35.94 409 VAL A O 1
ATOM 3276 N N . THR A 1 410 ? 28 9.445 -1.171 1 30.5 410 THR A N 1
ATOM 3277 C CA . THR A 1 410 ? 28.359 9 -2.508 1 30.5 410 THR A CA 1
ATOM 3278 C C . THR A 1 410 ? 27.609 7.719 -2.877 1 30.5 410 THR A C 1
ATOM 3280 O O . THR A 1 410 ? 27.438 6.832 -2.039 1 30.5 410 THR A O 1
ATOM 3283 N N . MET B 1 1 ? 12.953 -33.844 -3.963 1 87.56 1 MET B N 1
ATOM 3284 C CA . MET B 1 1 ? 11.602 -33.531 -3.525 1 87.56 1 MET B CA 1
ATOM 3285 C C . MET B 1 1 ? 10.664 -34.719 -3.762 1 87.56 1 MET B C 1
ATOM 3287 O O . MET B 1 1 ? 10.781 -35.406 -4.77 1 87.56 1 MET B O 1
ATOM 3291 N N . LYS B 1 2 ? 9.859 -34.969 -2.732 1 86.62 2 LYS B N 1
ATOM 3292 C CA . LYS B 1 2 ? 8.938 -36.094 -2.84 1 86.62 2 LYS B CA 1
ATOM 3293 C C . LYS B 1 2 ? 7.539 -35.719 -2.381 1 86.62 2 LYS B C 1
ATOM 3295 O O . LYS B 1 2 ? 7.379 -34.938 -1.429 1 86.62 2 LYS B O 1
ATOM 3300 N N . ILE B 1 3 ? 6.594 -36.219 -3.133 1 89.94 3 ILE B N 1
ATOM 3301 C CA . ILE B 1 3 ? 5.211 -36.062 -2.688 1 89.94 3 ILE B CA 1
ATOM 3302 C C . ILE B 1 3 ? 4.715 -37.375 -2.08 1 89.94 3 ILE B C 1
ATOM 3304 O O . ILE B 1 3 ? 4.957 -38.438 -2.629 1 89.94 3 ILE B O 1
ATOM 3308 N N . ALA B 1 4 ? 4.176 -37.25 -0.924 1 90.62 4 ALA B N 1
ATOM 3309 C CA . ALA B 1 4 ? 3.479 -38.344 -0.281 1 90.62 4 ALA B CA 1
ATOM 3310 C C . ALA B 1 4 ? 1.968 -38.125 -0.286 1 90.62 4 ALA B C 1
ATOM 3312 O O . ALA B 1 4 ? 1.479 -37.125 0.263 1 90.62 4 ALA B O 1
ATOM 3313 N N . ILE B 1 5 ? 1.319 -39.094 -0.923 1 91.5 5 ILE B N 1
ATOM 3314 C CA . ILE B 1 5 ? -0.133 -39 -1 1 91.5 5 ILE B CA 1
ATOM 3315 C C . ILE B 1 5 ? -0.767 -39.688 0.196 1 91.5 5 ILE B C 1
ATOM 3317 O O . ILE B 1 5 ? -0.533 -40.875 0.414 1 91.5 5 ILE B O 1
ATOM 3321 N N . GLU B 1 6 ? -1.512 -39 0.932 1 89.88 6 GLU B N 1
ATOM 3322 C CA . GLU B 1 6 ? -2.135 -39.531 2.143 1 89.88 6 GLU B CA 1
ATOM 3323 C C . GLU B 1 6 ? -3.51 -40.125 1.844 1 89.88 6 GLU B C 1
ATOM 3325 O O . GLU B 1 6 ? -3.914 -41.125 2.463 1 89.88 6 GLU B O 1
ATOM 3330 N N . ASN B 1 7 ? -4.188 -39.406 0.99 1 88 7 ASN B N 1
ATOM 3331 C CA . ASN B 1 7 ? -5.551 -39.812 0.657 1 88 7 ASN B CA 1
ATOM 3332 C C . ASN B 1 7 ? -5.891 -39.5 -0.796 1 88 7 ASN B C 1
ATOM 3334 O O . ASN B 1 7 ? -5.516 -38.438 -1.31 1 88 7 ASN B O 1
ATOM 3338 N N . ILE B 1 8 ? -6.484 -40.531 -1.405 1 86.44 8 ILE B N 1
ATOM 3339 C CA . ILE B 1 8 ? -7.012 -40.344 -2.752 1 86.44 8 ILE B CA 1
ATOM 3340 C C . ILE B 1 8 ? -8.539 -40.438 -2.729 1 86.44 8 ILE B C 1
ATOM 3342 O O . ILE B 1 8 ? -9.086 -41.469 -2.322 1 86.44 8 ILE B O 1
ATOM 3346 N N . GLY B 1 9 ? -9.109 -39.375 -3.1 1 83.38 9 GLY B N 1
ATOM 3347 C CA . GLY B 1 9 ? -10.562 -39.375 -3.109 1 83.38 9 GLY B CA 1
ATOM 3348 C C . GLY B 1 9 ? -11.148 -40.25 -4.203 1 83.38 9 GLY B C 1
ATOM 3349 O O . GLY B 1 9 ? -10.43 -40.688 -5.098 1 83.38 9 GLY B O 1
ATOM 3350 N N . LYS B 1 10 ? -12.445 -40.344 -4.102 1 79 10 LYS B N 1
ATOM 3351 C CA . LYS B 1 10 ? -13.172 -41.219 -5.031 1 79 10 LYS B CA 1
ATOM 3352 C C . LYS B 1 10 ? -13 -40.719 -6.473 1 79 10 LYS B C 1
ATOM 3354 O O . LYS B 1 10 ? -12.945 -41.531 -7.398 1 79 10 LYS B O 1
ATOM 3359 N N . LEU B 1 11 ? -12.844 -39.469 -6.609 1 79 11 LEU B N 1
ATOM 3360 C CA . LEU B 1 11 ? -12.781 -38.906 -7.957 1 79 11 LEU B CA 1
ATOM 3361 C C . LEU B 1 11 ? -11.352 -38.5 -8.312 1 79 11 LEU B C 1
ATOM 3363 O O . LEU B 1 11 ? -11.133 -37.844 -9.32 1 79 11 LEU B O 1
ATOM 3367 N N . GLY B 1 12 ? -10.406 -38.875 -7.512 1 84.75 12 GLY B N 1
ATOM 3368 C CA . GLY B 1 12 ? -9.023 -38.688 -7.914 1 84.75 12 GLY B CA 1
ATOM 3369 C C . GLY B 1 12 ? -8.328 -37.562 -7.168 1 84.75 12 GLY B C 1
ATOM 3370 O O . GLY B 1 12 ? -7.164 -37.25 -7.438 1 84.75 12 GLY B O 1
ATOM 3371 N N . SER B 1 13 ? -9.023 -36.969 -6.23 1 91.62 13 SER B N 1
ATOM 3372 C CA . SER B 1 13 ? -8.406 -35.906 -5.449 1 91.62 13 SER B CA 1
ATOM 3373 C C . SER B 1 13 ? -7.246 -36.438 -4.613 1 91.62 13 SER B C 1
ATOM 3375 O O . SER B 1 13 ? -7.312 -37.531 -4.078 1 91.62 13 SER B O 1
ATOM 3377 N N . ARG B 1 14 ? -6.176 -35.656 -4.578 1 94.81 14 ARG B N 1
ATOM 3378 C CA . ARG B 1 14 ? -4.957 -36.094 -3.912 1 94.81 14 ARG B CA 1
ATOM 3379 C C . ARG B 1 14 ? -4.629 -35.219 -2.719 1 94.81 14 ARG B C 1
ATOM 3381 O O . ARG B 1 14 ? -4.203 -34.062 -2.889 1 94.81 14 ARG B O 1
ATOM 3388 N N . LEU B 1 15 ? -4.922 -35.75 -1.54 1 96.44 15 LEU B N 1
ATOM 3389 C CA . LEU B 1 15 ? -4.441 -35.094 -0.319 1 96.44 15 LEU B CA 1
ATOM 3390 C C . LEU B 1 15 ? -3.061 -35.625 0.062 1 96.44 15 LEU B C 1
ATOM 3392 O O . LEU B 1 15 ? -2.863 -36.844 0.186 1 96.44 15 LEU B O 1
ATOM 3396 N N . GLY B 1 16 ? -2.102 -34.75 0.112 1 95.31 16 GLY B N 1
ATOM 3397 C CA . GLY B 1 16 ? -0.755 -35.188 0.419 1 95.31 16 GLY B CA 1
ATOM 3398 C C . GLY B 1 16 ? 0.138 -34.094 0.965 1 95.31 16 GLY B C 1
ATOM 3399 O O . GLY B 1 16 ? -0.352 -33.094 1.479 1 95.31 16 GLY B O 1
ATOM 3400 N N . HIS B 1 17 ? 1.402 -34.406 1.102 1 95.25 17 HIS B N 1
ATOM 3401 C CA . HIS B 1 17 ? 2.393 -33.438 1.511 1 95.25 17 HIS B CA 1
ATOM 3402 C C . HIS B 1 17 ? 3.686 -33.562 0.717 1 95.25 17 HIS B C 1
ATOM 3404 O O . HIS B 1 17 ? 4.051 -34.688 0.324 1 95.25 17 HIS B O 1
ATOM 3410 N N . ILE B 1 18 ? 4.312 -32.438 0.393 1 94.81 18 ILE B N 1
ATOM 3411 C CA . ILE B 1 18 ? 5.594 -32.344 -0.306 1 94.81 18 ILE B CA 1
ATOM 3412 C C . ILE B 1 18 ? 6.723 -32.188 0.707 1 94.81 18 ILE B C 1
ATOM 3414 O O . ILE B 1 18 ? 6.664 -31.344 1.585 1 94.81 18 ILE B O 1
ATOM 3418 N N . THR B 1 19 ? 7.711 -33 0.612 1 91.88 19 THR B N 1
ATOM 3419 C CA . THR B 1 19 ? 8.906 -32.844 1.432 1 91.88 19 THR B CA 1
ATOM 3420 C C . THR B 1 19 ? 10.109 -32.469 0.574 1 91.88 19 THR B C 1
ATOM 3422 O O . THR B 1 19 ? 10.383 -33.094 -0.444 1 91.88 19 THR B O 1
ATOM 3425 N N . LEU B 1 20 ? 10.727 -31.422 1.023 1 87.06 20 LEU B N 1
ATOM 3426 C CA . LEU B 1 20 ? 11.93 -30.984 0.33 1 87.06 20 LEU B CA 1
ATOM 3427 C C . LEU B 1 20 ? 13.164 -31.672 0.886 1 87.06 20 LEU B C 1
ATOM 3429 O O . LEU B 1 20 ? 13.336 -31.781 2.104 1 87.06 20 LEU B O 1
ATOM 3433 N N . GLU B 1 21 ? 13.977 -32.188 0.082 1 80.31 21 GLU B N 1
ATOM 3434 C CA . GLU B 1 21 ? 15.047 -33.062 0.54 1 80.31 21 GLU B CA 1
ATOM 3435 C C . GLU B 1 21 ? 16.391 -32.344 0.52 1 80.31 21 GLU B C 1
ATOM 3437 O O . GLU B 1 21 ? 17.328 -32.75 1.214 1 80.31 21 GLU B O 1
ATOM 3442 N N . THR B 1 22 ? 16.5 -31.281 -0.259 1 72.19 22 THR B N 1
ATOM 3443 C CA . THR B 1 22 ? 17.828 -30.672 -0.433 1 72.19 22 THR B CA 1
ATOM 3444 C C . THR B 1 22 ? 17.75 -29.156 -0.272 1 72.19 22 THR B C 1
ATOM 3446 O O . THR B 1 22 ? 16.672 -28.578 -0.289 1 72.19 22 THR B O 1
ATOM 3449 N N . GLY B 1 23 ? 18.906 -28.672 0.058 1 72.31 23 GLY B N 1
ATOM 3450 C CA . GLY B 1 23 ? 19.031 -27.219 0.074 1 72.31 23 GLY B CA 1
ATOM 3451 C C . GLY B 1 23 ? 18.734 -26.609 1.429 1 72.31 23 GLY B C 1
ATOM 3452 O O . GLY B 1 23 ? 18.703 -27.312 2.439 1 72.31 23 GLY B O 1
ATOM 3453 N N . ILE B 1 24 ? 18.516 -25.328 1.416 1 77.5 24 ILE B N 1
ATOM 3454 C CA . ILE B 1 24 ? 18.359 -24.562 2.652 1 77.5 24 ILE B CA 1
ATOM 3455 C C . ILE B 1 24 ? 16.969 -24.797 3.232 1 77.5 24 ILE B C 1
ATOM 3457 O O . ILE B 1 24 ? 16.719 -24.484 4.402 1 77.5 24 ILE B O 1
ATOM 3461 N N . HIS B 1 25 ? 16.141 -25.453 2.436 1 85 25 HIS B N 1
ATOM 3462 C CA . HIS B 1 25 ? 14.773 -25.672 2.879 1 85 25 HIS B CA 1
ATOM 3463 C C . HIS B 1 25 ? 14.523 -27.141 3.189 1 85 25 HIS B C 1
ATOM 3465 O O . HIS B 1 25 ? 13.375 -27.578 3.268 1 85 25 HIS B O 1
ATOM 3471 N N . ALA B 1 26 ? 15.578 -27.766 3.398 1 83.88 26 ALA B N 1
ATOM 3472 C CA . ALA B 1 26 ? 15.453 -29.188 3.678 1 83.88 26 ALA B CA 1
ATOM 3473 C C . ALA B 1 26 ? 14.539 -29.438 4.875 1 83.88 26 ALA B C 1
ATOM 3475 O O . ALA B 1 26 ? 14.555 -28.672 5.844 1 83.88 26 ALA B O 1
ATOM 3476 N N . ASP B 1 27 ? 13.633 -30.406 4.754 1 82.44 27 ASP B N 1
ATOM 3477 C CA . ASP B 1 27 ? 12.742 -30.906 5.789 1 82.44 27 ASP B CA 1
ATOM 3478 C C . ASP B 1 27 ? 11.492 -30.047 5.906 1 82.44 27 ASP B C 1
ATOM 3480 O O . ASP B 1 27 ? 10.664 -30.266 6.793 1 82.44 27 ASP B O 1
ATOM 3484 N N . ARG B 1 28 ? 11.438 -29.109 4.984 1 89.06 28 ARG B N 1
ATOM 3485 C CA . ARG B 1 28 ? 10.18 -28.375 4.949 1 89.06 28 ARG B CA 1
ATOM 3486 C C . ARG B 1 28 ? 9.062 -29.219 4.352 1 89.06 28 ARG B C 1
ATOM 3488 O O . ARG B 1 28 ? 9.297 -29.984 3.422 1 89.06 28 ARG B O 1
ATOM 3495 N N . VAL B 1 29 ? 7.926 -29 4.945 1 92.25 29 VAL B N 1
ATOM 3496 C CA . VAL B 1 29 ? 6.777 -29.781 4.492 1 92.25 29 VAL B CA 1
ATOM 3497 C C . VAL B 1 29 ? 5.688 -28.844 3.979 1 92.25 29 VAL B C 1
ATOM 3499 O O . VAL B 1 29 ? 5.316 -27.891 4.656 1 92.25 29 VAL B O 1
ATOM 3502 N N . LEU B 1 30 ? 5.258 -29.109 2.777 1 95.12 30 LEU B N 1
ATOM 3503 C CA . LEU B 1 30 ? 4.168 -28.359 2.162 1 95.12 30 LEU B CA 1
ATOM 3504 C C . LEU B 1 30 ? 2.951 -29.25 1.945 1 95.12 30 LEU B C 1
ATOM 3506 O O . LEU B 1 30 ? 3.076 -30.359 1.43 1 95.12 30 LEU B O 1
ATOM 3510 N N . GLN B 1 31 ? 1.804 -28.75 2.312 1 95.31 31 GLN B N 1
ATOM 3511 C CA . GLN B 1 31 ? 0.585 -29.531 2.154 1 95.31 31 GLN B CA 1
ATOM 3512 C C . GLN B 1 31 ? -0.043 -29.297 0.783 1 95.31 31 GLN B C 1
ATOM 3514 O O . GLN B 1 31 ? 0.01 -28.188 0.247 1 95.31 31 GLN B O 1
ATOM 3519 N N . THR B 1 32 ? -0.632 -30.297 0.212 1 96.5 32 THR B N 1
ATOM 3520 C CA . THR B 1 32 ? -1.366 -30.203 -1.045 1 96.5 32 THR B CA 1
ATOM 3521 C C . THR B 1 32 ? -2.84 -30.531 -0.837 1 96.5 32 THR B C 1
ATOM 3523 O O . THR B 1 32 ? -3.182 -31.359 0.022 1 96.5 32 THR B O 1
ATOM 3526 N N . PRO B 1 33 ? -3.705 -30 -1.588 1 97.38 33 PRO B N 1
ATOM 3527 C CA . PRO B 1 33 ? -3.5 -28.969 -2.611 1 97.38 33 PRO B CA 1
ATOM 3528 C C . PRO B 1 33 ? -2.879 -27.688 -2.051 1 97.38 33 PRO B C 1
ATOM 3530 O O . PRO B 1 33 ? -3.303 -27.203 -0.999 1 97.38 33 PRO B O 1
ATOM 3533 N N . LEU B 1 34 ? -1.909 -27.203 -2.803 1 97.69 34 LEU B N 1
ATOM 3534 C CA . LEU B 1 34 ? -1.115 -26.062 -2.373 1 97.69 34 LEU B CA 1
ATOM 3535 C C . LEU B 1 34 ? -1.469 -24.812 -3.186 1 97.69 34 LEU B C 1
ATOM 3537 O O . LEU B 1 34 ? -1.711 -24.906 -4.391 1 97.69 34 LEU B O 1
ATOM 3541 N N . CYS B 1 35 ? -1.504 -23.703 -2.514 1 97.62 35 CYS B N 1
ATOM 3542 C CA . CYS B 1 35 ? -1.669 -22.406 -3.162 1 97.62 35 CYS B CA 1
ATOM 3543 C C . CYS B 1 35 ? -0.396 -21.578 -3.053 1 97.62 35 CYS B C 1
ATOM 3545 O O . CYS B 1 35 ? -0.01 -21.172 -1.956 1 97.62 35 CYS B O 1
ATOM 3547 N N . LEU B 1 36 ? 0.224 -21.328 -4.168 1 97.88 36 LEU B N 1
ATOM 3548 C CA . LEU B 1 36 ? 1.433 -20.5 -4.203 1 97.88 36 LEU B CA 1
ATOM 3549 C C . LEU B 1 36 ? 1.104 -19.031 -3.945 1 97.88 36 LEU B C 1
ATOM 3551 O O . LEU B 1 36 ? -0.007 -18.594 -4.23 1 97.88 36 LEU B O 1
ATOM 3555 N N . LEU B 1 37 ? 2.078 -18.359 -3.404 1 97 37 LEU B N 1
ATOM 3556 C CA . LEU B 1 37 ? 1.949 -16.906 -3.301 1 97 37 LEU B CA 1
ATOM 3557 C C . LEU B 1 37 ? 2.357 -16.219 -4.605 1 97 37 LEU B C 1
ATOM 3559 O O . LEU B 1 37 ? 3.539 -16.203 -4.953 1 97 37 LEU B O 1
ATOM 3563 N N . TYR B 1 38 ? 1.414 -15.719 -5.254 1 97.12 38 TYR B N 1
ATOM 3564 C CA . TYR B 1 38 ? 1.628 -15 -6.504 1 97.12 38 TYR B CA 1
ATOM 3565 C C . TYR B 1 38 ? 2.385 -13.695 -6.262 1 97.12 38 TYR B C 1
ATOM 3567 O O . TYR B 1 38 ? 2.113 -12.984 -5.289 1 97.12 38 TYR B O 1
ATOM 3575 N N . THR B 1 39 ? 3.381 -13.406 -7.09 1 96.56 39 THR B N 1
ATOM 3576 C CA . THR B 1 39 ? 4.082 -12.125 -7 1 96.56 39 THR B CA 1
ATOM 3577 C C . THR B 1 39 ? 4.074 -11.414 -8.352 1 96.56 39 THR B C 1
ATOM 3579 O O . THR B 1 39 ? 3.953 -12.047 -9.398 1 96.56 39 THR B O 1
ATOM 3582 N N . LYS B 1 40 ? 4.168 -10.172 -8.297 1 93.56 40 LYS B N 1
ATOM 3583 C CA . LYS B 1 40 ? 4.383 -9.289 -9.445 1 93.56 40 LYS B CA 1
ATOM 3584 C C . LYS B 1 40 ? 5.641 -8.445 -9.258 1 93.56 40 LYS B C 1
ATOM 3586 O O . LYS B 1 40 ? 5.762 -7.711 -8.273 1 93.56 40 LYS B O 1
ATOM 3591 N N . SER B 1 41 ? 6.602 -8.625 -10.125 1 91.31 41 SER B N 1
ATOM 3592 C CA . SER B 1 41 ? 7.902 -7.961 -10.039 1 91.31 41 SER B CA 1
ATOM 3593 C C . SER B 1 41 ? 8.578 -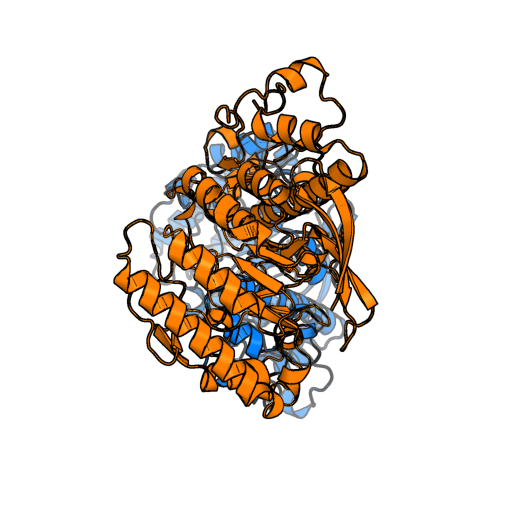8.234 -8.703 1 91.31 41 SER B C 1
ATOM 3595 O O . SER B 1 41 ? 9.195 -7.34 -8.117 1 91.31 41 SER B O 1
ATOM 3597 N N . GLY B 1 42 ? 8.25 -9.398 -8.188 1 90.75 42 GLY B N 1
ATOM 3598 C CA . GLY B 1 42 ? 8.961 -9.852 -7 1 90.75 42 GLY B CA 1
ATOM 3599 C C . GLY B 1 42 ? 8.289 -9.43 -5.707 1 90.75 42 GLY B C 1
ATOM 3600 O O . GLY B 1 42 ? 8.859 -9.586 -4.625 1 90.75 42 GLY B O 1
ATOM 3601 N N . CYS B 1 43 ? 7.18 -8.883 -5.734 1 93.25 43 CYS B N 1
ATOM 3602 C CA . CYS B 1 43 ? 6.465 -8.547 -4.508 1 93.25 43 CYS B CA 1
ATOM 3603 C C . CYS B 1 43 ? 5.051 -9.109 -4.527 1 93.25 43 CYS B C 1
ATOM 3605 O O . CYS B 1 43 ? 4.453 -9.258 -5.594 1 93.25 43 CYS B O 1
ATOM 3607 N N . VAL B 1 44 ? 4.613 -9.578 -3.332 1 94.56 44 VAL B N 1
ATOM 3608 C CA . VAL B 1 44 ? 3.184 -9.852 -3.234 1 94.56 44 VAL B CA 1
ATOM 3609 C C . VAL B 1 44 ? 2.396 -8.555 -3.393 1 94.56 44 VAL B C 1
ATOM 3611 O O . VAL B 1 44 ? 2.553 -7.625 -2.596 1 94.56 44 VAL B O 1
ATOM 3614 N N . PRO B 1 45 ? 1.618 -8.492 -4.352 1 93.19 45 PRO B N 1
ATOM 3615 C CA . PRO B 1 45 ? 1.075 -7.195 -4.754 1 93.19 45 PRO B CA 1
ATOM 3616 C C . PRO B 1 45 ? 0.456 -6.43 -3.586 1 93.19 45 PRO B C 1
ATOM 3618 O O . PRO B 1 45 ? -0.362 -6.98 -2.846 1 93.19 45 PRO B O 1
ATOM 3621 N N . HIS B 1 46 ? 0.898 -5.152 -3.414 1 88.56 46 HIS B N 1
ATOM 3622 C CA . HIS B 1 46 ? 0.346 -4.133 -2.531 1 88.56 46 HIS B CA 1
ATOM 3623 C C . HIS B 1 46 ? 0.752 -4.383 -1.082 1 88.56 46 HIS B C 1
ATOM 3625 O O . HIS B 1 46 ? 0.492 -3.551 -0.208 1 88.56 46 HIS B O 1
ATOM 3631 N N . LEU B 1 47 ? 1.404 -5.531 -0.742 1 92.88 47 LEU B N 1
ATOM 3632 C CA . LEU B 1 47 ? 1.611 -5.883 0.658 1 92.88 47 LEU B CA 1
ATOM 3633 C C . LEU B 1 47 ? 3.088 -5.797 1.027 1 92.88 47 LEU B C 1
ATOM 3635 O O . LEU B 1 47 ? 3.951 -6.234 0.265 1 92.88 47 LEU B O 1
ATOM 3639 N N . THR B 1 48 ? 3.344 -5.242 2.168 1 90.25 48 THR B N 1
ATOM 3640 C CA . THR B 1 48 ? 4.66 -5.367 2.783 1 90.25 48 THR B CA 1
ATOM 3641 C C . THR B 1 48 ? 4.844 -6.754 3.396 1 90.25 48 THR B C 1
ATOM 3643 O O . THR B 1 48 ? 3.873 -7.492 3.566 1 90.25 48 THR B O 1
ATOM 3646 N N . TYR B 1 49 ? 6.074 -7.039 3.688 1 88.94 49 TYR B N 1
ATOM 3647 C CA . TYR B 1 49 ? 6.371 -8.32 4.312 1 88.94 49 TYR B CA 1
ATOM 3648 C C . TYR B 1 49 ? 5.645 -8.461 5.645 1 88.94 49 TYR B C 1
ATOM 3650 O O . TYR B 1 49 ? 5.113 -9.531 5.957 1 88.94 49 TYR B O 1
ATOM 3658 N N . ASP B 1 50 ? 5.57 -7.445 6.414 1 87.44 50 ASP B N 1
ATOM 3659 C CA . ASP B 1 50 ? 4.93 -7.473 7.727 1 87.44 50 ASP B CA 1
ATOM 3660 C C . ASP B 1 50 ? 3.432 -7.742 7.602 1 87.44 50 ASP B C 1
ATOM 3662 O O . ASP B 1 50 ? 2.869 -8.531 8.367 1 87.44 50 ASP B O 1
ATOM 3666 N N . VAL B 1 51 ? 2.854 -7.059 6.715 1 91.25 51 VAL B N 1
ATOM 3667 C CA . VAL B 1 51 ? 1.426 -7.258 6.492 1 91.25 51 VAL B CA 1
ATOM 3668 C C . VAL B 1 51 ? 1.175 -8.68 5.988 1 91.25 51 VAL B C 1
ATOM 3670 O O . VAL B 1 51 ? 0.219 -9.336 6.41 1 91.25 51 VAL B O 1
ATOM 3673 N N . LEU B 1 52 ? 2.01 -9.164 5.098 1 92.94 52 LEU B N 1
ATOM 3674 C CA . LEU B 1 52 ? 1.894 -10.523 4.582 1 92.94 52 LEU B CA 1
ATOM 3675 C C . LEU B 1 52 ? 1.963 -11.539 5.719 1 92.94 52 LEU B C 1
ATOM 3677 O O . LEU B 1 52 ? 1.222 -12.523 5.723 1 92.94 52 LEU B O 1
ATOM 3681 N N . GLN B 1 53 ? 2.834 -11.289 6.652 1 90.25 53 GLN B N 1
ATOM 3682 C CA . GLN B 1 53 ? 2.939 -12.172 7.812 1 90.25 53 GLN B CA 1
ATOM 3683 C C . GLN B 1 53 ? 1.629 -12.211 8.594 1 90.25 53 GLN B C 1
ATOM 3685 O O . GLN B 1 53 ? 1.212 -13.273 9.055 1 90.25 53 GLN B O 1
ATOM 3690 N N . THR B 1 54 ? 1.009 -11.094 8.641 1 89.69 54 THR B N 1
ATOM 3691 C CA . THR B 1 54 ? -0.267 -11.023 9.344 1 89.69 54 THR B CA 1
ATOM 3692 C C . THR B 1 54 ? -1.349 -11.781 8.57 1 89.69 54 THR B C 1
ATOM 3694 O O . THR B 1 54 ? -2.166 -12.484 9.172 1 89.69 54 THR B O 1
ATOM 3697 N N . VAL B 1 55 ? -1.32 -11.68 7.316 1 91.69 55 VAL B N 1
ATOM 3698 C CA . VAL B 1 55 ? -2.312 -12.312 6.449 1 91.69 55 VAL B CA 1
ATOM 3699 C C . VAL B 1 55 ? -2.166 -13.828 6.52 1 91.69 55 VAL B C 1
ATOM 3701 O O . VAL B 1 55 ? -3.16 -14.555 6.465 1 91.69 55 VAL B O 1
ATOM 3704 N N . THR B 1 56 ? -0.914 -14.227 6.695 1 89.62 56 THR B N 1
ATOM 3705 C CA . THR B 1 56 ? -0.633 -15.656 6.637 1 89.62 56 THR B CA 1
ATOM 3706 C C . THR B 1 56 ? -0.438 -16.219 8.039 1 89.62 56 THR B C 1
ATOM 3708 O O . THR B 1 56 ? 0.152 -17.297 8.203 1 89.62 56 THR B O 1
ATOM 3711 N N . GLU B 1 57 ? -0.847 -15.477 9.023 1 83 57 GLU B N 1
ATOM 3712 C CA . GLU B 1 57 ? -0.61 -15.852 10.414 1 83 57 GLU B CA 1
ATOM 3713 C C . GLU B 1 57 ? -1.157 -17.25 10.703 1 83 57 GLU B C 1
ATOM 3715 O O . GLU B 1 57 ? -0.571 -18 11.484 1 83 57 GLU B O 1
ATOM 3720 N N . SER B 1 58 ? -2.316 -17.531 10.164 1 80.19 58 SER B N 1
ATOM 3721 C CA . SER B 1 58 ? -2.951 -18.812 10.383 1 80.19 58 SER B CA 1
ATOM 3722 C C . SER B 1 58 ? -2.273 -19.922 9.57 1 80.19 58 SER B C 1
ATOM 3724 O O . SER B 1 58 ? -2.658 -21.078 9.648 1 80.19 58 SER B O 1
ATOM 3726 N N . HIS B 1 59 ? -1.355 -19.484 8.805 1 81.06 59 HIS B N 1
ATOM 3727 C CA . HIS B 1 59 ? -0.569 -20.375 7.961 1 81.06 59 HIS B CA 1
ATOM 3728 C C . HIS B 1 59 ? 0.914 -20.297 8.312 1 81.06 59 HIS B C 1
ATOM 3730 O O . HIS B 1 59 ? 1.338 -19.391 9.039 1 81.06 59 HIS B O 1
ATOM 3736 N N . ASP B 1 60 ? 1.604 -21.297 7.992 1 78.31 60 ASP B N 1
ATOM 3737 C CA . ASP B 1 60 ? 3.061 -21.188 8.008 1 78.31 60 ASP B CA 1
ATOM 3738 C C . ASP B 1 60 ? 3.582 -20.547 6.73 1 78.31 60 ASP B C 1
ATOM 3740 O O . ASP B 1 60 ? 3.635 -21.188 5.68 1 78.31 60 ASP B O 1
ATOM 3744 N N . LEU B 1 61 ? 3.883 -19.25 6.871 1 77.88 61 LEU B N 1
ATOM 3745 C CA . LEU B 1 61 ? 4.363 -18.484 5.719 1 77.88 61 LEU B CA 1
ATOM 3746 C C . LEU B 1 61 ? 5.539 -19.203 5.055 1 77.88 61 LEU B C 1
ATOM 3748 O O . LEU B 1 61 ? 5.688 -19.156 3.834 1 77.88 61 LEU B O 1
ATOM 3752 N N . SER B 1 62 ? 6.309 -19.844 5.848 1 76.88 62 SER B N 1
ATOM 3753 C CA . SER B 1 62 ? 7.465 -20.547 5.309 1 76.88 62 SER B CA 1
ATOM 3754 C C . SER B 1 62 ? 7.035 -21.719 4.43 1 76.88 62 SER B C 1
ATOM 3756 O O . SER B 1 62 ? 7.828 -22.219 3.633 1 76.88 62 SER B O 1
ATOM 3758 N N . ALA B 1 63 ? 5.809 -22.078 4.484 1 82.12 63 ALA B N 1
ATOM 3759 C CA . ALA B 1 63 ? 5.281 -23.203 3.727 1 82.12 63 ALA B CA 1
ATOM 3760 C C . ALA B 1 63 ? 4.496 -22.734 2.508 1 82.12 63 ALA B C 1
ATOM 3762 O O . ALA B 1 63 ? 3.754 -23.5 1.9 1 82.12 63 ALA B O 1
ATOM 3763 N N . LEU B 1 64 ? 4.66 -21.516 2.215 1 91.44 64 LEU B N 1
ATOM 3764 C CA . LEU B 1 64 ? 4.016 -20.953 1.032 1 91.44 64 LEU B CA 1
ATOM 3765 C C . LEU B 1 64 ? 5.055 -20.422 0.047 1 91.44 64 LEU B C 1
ATOM 3767 O O . LEU B 1 64 ? 5.582 -19.328 0.228 1 91.44 64 LEU B O 1
ATOM 3771 N N . PRO B 1 65 ? 5.328 -21.188 -0.977 1 95.31 65 PRO B N 1
ATOM 3772 C CA . PRO B 1 65 ? 6.336 -20.734 -1.939 1 95.31 65 PRO B CA 1
ATOM 3773 C C . PRO B 1 65 ? 5.902 -19.484 -2.693 1 95.31 65 PRO B C 1
ATOM 3775 O O . PRO B 1 65 ? 4.723 -19.328 -3.016 1 95.31 65 PRO B O 1
ATOM 3778 N N . LEU B 1 66 ? 6.867 -18.672 -2.965 1 96.75 66 LEU B N 1
ATOM 3779 C CA . LEU B 1 66 ? 6.648 -17.484 -3.789 1 96.75 66 LEU B CA 1
ATOM 3780 C C . LEU B 1 66 ? 6.746 -17.828 -5.27 1 96.75 66 LEU B C 1
ATOM 3782 O O . LEU B 1 66 ? 7.715 -18.453 -5.707 1 96.75 66 LEU B O 1
ATOM 3786 N N . GLN B 1 67 ? 5.762 -17.469 -5.965 1 98.06 67 GLN B N 1
ATOM 3787 C CA . GLN B 1 67 ? 5.773 -17.656 -7.41 1 98.06 67 GLN B CA 1
ATOM 3788 C C . GLN B 1 67 ? 6.293 -16.406 -8.117 1 98.06 67 GLN B C 1
ATOM 3790 O O . GLN B 1 67 ? 5.691 -15.336 -8.023 1 98.06 67 GLN B O 1
ATOM 3795 N N . LEU B 1 68 ? 7.41 -16.594 -8.805 1 97.56 68 LEU B N 1
ATOM 3796 C CA . LEU B 1 68 ? 7.988 -15.555 -9.664 1 97.56 68 LEU B CA 1
ATOM 3797 C C . LEU B 1 68 ? 7.762 -15.883 -11.133 1 97.56 68 LEU B C 1
ATOM 3799 O O . LEU B 1 68 ? 7.402 -17.016 -11.477 1 97.56 68 LEU B O 1
ATOM 3803 N N . ASN B 1 69 ? 7.945 -14.914 -11.961 1 96.62 69 ASN B N 1
ATOM 3804 C CA . ASN B 1 69 ? 7.895 -15.156 -13.398 1 96.62 69 ASN B CA 1
ATOM 3805 C C . ASN B 1 69 ? 9.07 -14.5 -14.117 1 96.62 69 ASN B C 1
ATOM 3807 O O . ASN B 1 69 ? 9.703 -13.586 -13.578 1 96.62 69 ASN B O 1
ATOM 3811 N N . LEU B 1 70 ? 9.32 -14.938 -15.234 1 97.12 70 LEU B N 1
ATOM 3812 C CA . LEU B 1 70 ? 10.492 -14.516 -15.992 1 97.12 70 LEU B CA 1
ATOM 3813 C C . LEU B 1 70 ? 10.461 -13.008 -16.25 1 97.12 70 LEU B C 1
ATOM 3815 O O . LEU B 1 70 ? 11.508 -12.352 -16.234 1 97.12 70 LEU B O 1
ATOM 3819 N N . SER B 1 71 ? 9.32 -12.492 -16.469 1 94.81 71 SER B N 1
ATOM 3820 C CA . SER B 1 71 ? 9.195 -11.062 -16.75 1 94.81 71 SER B CA 1
ATOM 3821 C C . SER B 1 71 ? 9.641 -10.227 -15.562 1 94.81 71 SER B C 1
ATOM 3823 O O . SER B 1 71 ? 10.055 -9.07 -15.727 1 94.81 71 SER B O 1
ATOM 3825 N N . SER B 1 72 ? 9.609 -10.805 -14.375 1 94.62 72 SER B N 1
ATOM 3826 C CA . SER B 1 72 ? 9.961 -10.078 -13.156 1 94.62 72 SER B CA 1
ATOM 3827 C C . SER B 1 72 ? 11.477 -10.023 -12.969 1 94.62 72 SER B C 1
ATOM 3829 O O . SER B 1 72 ? 11.984 -9.164 -12.258 1 94.62 72 SER B O 1
ATOM 3831 N N . VAL B 1 73 ? 12.219 -10.914 -13.625 1 96 73 VAL B N 1
ATOM 3832 C CA . VAL B 1 73 ? 13.609 -11.047 -13.227 1 96 73 VAL B CA 1
ATOM 3833 C C . VAL B 1 73 ? 14.516 -10.891 -14.453 1 96 73 VAL B C 1
ATOM 3835 O O . VAL B 1 73 ? 15.727 -10.727 -14.312 1 96 73 VAL B O 1
ATOM 3838 N N . VAL B 1 74 ? 13.969 -10.914 -15.656 1 96.81 74 VAL B N 1
ATOM 3839 C CA . VAL B 1 74 ? 14.773 -10.938 -16.875 1 96.81 74 VAL B CA 1
ATOM 3840 C C . VAL B 1 74 ? 15.641 -9.688 -16.953 1 96.81 74 VAL B C 1
ATOM 3842 O O . VAL B 1 74 ? 16.781 -9.734 -17.422 1 96.81 74 VAL B O 1
ATOM 3845 N N . GLU B 1 75 ? 15.203 -8.609 -16.406 1 93.31 75 GLU B N 1
ATOM 3846 C CA . GLU B 1 75 ? 15.945 -7.355 -16.5 1 93.31 75 GLU B CA 1
ATOM 3847 C C . GLU B 1 75 ? 16.844 -7.164 -15.281 1 93.31 75 GLU B C 1
ATOM 3849 O O . GLU B 1 75 ? 17.781 -6.348 -15.312 1 93.31 75 GLU B O 1
ATOM 3854 N N . SER B 1 76 ? 16.594 -7.879 -14.227 1 93.5 76 SER B N 1
ATOM 3855 C CA . SER B 1 76 ? 17.281 -7.59 -12.977 1 93.5 76 SER B CA 1
ATOM 3856 C C . SER B 1 76 ? 18.203 -8.742 -12.57 1 93.5 76 SER B C 1
ATOM 3858 O O . SER B 1 76 ? 18.844 -8.695 -11.523 1 93.5 76 SER B O 1
ATOM 3860 N N . HIS B 1 77 ? 18.281 -9.797 -13.391 1 95.94 77 HIS B N 1
ATOM 3861 C CA . HIS B 1 77 ? 19.016 -10.992 -12.984 1 95.94 77 HIS B CA 1
ATOM 3862 C C . HIS B 1 77 ? 20.5 -10.688 -12.781 1 95.94 77 HIS B C 1
ATOM 3864 O O . HIS B 1 77 ? 21.141 -11.289 -11.914 1 95.94 77 HIS B O 1
ATOM 3870 N N . LYS B 1 78 ? 21.062 -9.688 -13.453 1 94.75 78 LYS B N 1
ATOM 3871 C CA . LYS B 1 78 ? 22.469 -9.32 -13.273 1 94.75 78 LYS B CA 1
ATOM 3872 C C . LYS B 1 78 ? 22.688 -8.648 -11.922 1 94.75 78 LYS B C 1
ATOM 3874 O O . LYS B 1 78 ? 23.672 -8.922 -11.234 1 94.75 78 LYS B O 1
ATOM 3879 N N . ALA B 1 79 ? 21.797 -7.816 -11.625 1 93.75 79 ALA B N 1
ATOM 3880 C CA . ALA B 1 79 ? 21.875 -7.172 -10.312 1 93.75 79 ALA B CA 1
ATOM 3881 C C . ALA B 1 79 ? 21.734 -8.195 -9.188 1 93.75 79 ALA B C 1
ATOM 3883 O O . ALA B 1 79 ? 22.438 -8.117 -8.18 1 93.75 79 ALA B O 1
ATOM 3884 N N . ILE B 1 80 ? 20.812 -9.109 -9.359 1 95.56 80 ILE B N 1
ATOM 3885 C CA . ILE B 1 80 ? 20.594 -10.148 -8.367 1 95.56 80 ILE B CA 1
ATOM 3886 C C . ILE B 1 80 ? 21.844 -11.008 -8.227 1 95.56 80 ILE B C 1
ATOM 3888 O O . ILE B 1 80 ? 22.219 -11.398 -7.121 1 95.56 80 ILE B O 1
ATOM 3892 N N . LYS B 1 81 ? 22.469 -11.266 -9.352 1 95.94 81 LYS B N 1
ATOM 3893 C CA . LYS B 1 81 ? 23.734 -12 -9.32 1 95.94 81 LYS B CA 1
ATOM 3894 C C . LYS B 1 81 ? 24.781 -11.266 -8.484 1 95.94 81 LYS B C 1
ATOM 3896 O O . LYS B 1 81 ? 25.469 -11.875 -7.66 1 95.94 81 LYS B O 1
ATOM 3901 N N . ALA B 1 82 ? 24.828 -9.984 -8.695 1 95.25 82 ALA B N 1
ATOM 3902 C CA . ALA B 1 82 ? 25.797 -9.148 -7.98 1 95.25 82 ALA B CA 1
ATOM 3903 C C . ALA B 1 82 ? 25.484 -9.117 -6.484 1 95.25 82 ALA B C 1
ATOM 3905 O O . ALA B 1 82 ? 26.391 -8.992 -5.66 1 95.25 82 ALA B O 1
ATOM 3906 N N . PHE B 1 83 ? 24.234 -9.211 -6.16 1 93.81 83 PHE B N 1
ATOM 3907 C CA . PHE B 1 83 ? 23.781 -9.234 -4.773 1 93.81 83 PHE B CA 1
ATOM 3908 C C . PHE B 1 83 ? 24.281 -10.492 -4.066 1 93.81 83 PHE B C 1
ATOM 3910 O O . PHE B 1 83 ? 24.531 -10.477 -2.859 1 93.81 83 PHE B O 1
ATOM 3917 N N . LYS B 1 84 ? 24.359 -11.648 -4.703 1 92.56 84 LYS B N 1
ATOM 3918 C CA . LYS B 1 84 ? 25.016 -12.898 -4.344 1 92.56 84 LYS B CA 1
ATOM 3919 C C . LYS B 1 84 ? 24.203 -13.68 -3.322 1 92.56 84 LYS B C 1
ATOM 3921 O O . LYS B 1 84 ? 24.594 -14.773 -2.906 1 92.56 84 LYS B O 1
ATOM 3926 N N . LYS B 1 85 ? 23.016 -13.188 -2.947 1 92.69 85 LYS B N 1
ATOM 3927 C CA . LYS B 1 85 ? 22.281 -13.891 -1.904 1 92.69 85 LYS B CA 1
ATOM 3928 C C . LYS B 1 85 ? 20.984 -14.469 -2.451 1 92.69 85 LYS B C 1
ATOM 3930 O O . LYS B 1 85 ? 20.109 -14.883 -1.684 1 92.69 85 LYS B O 1
ATOM 3935 N N . GLY B 1 86 ? 20.797 -14.398 -3.734 1 93.38 86 GLY B N 1
ATOM 3936 C CA . GLY B 1 86 ? 19.609 -14.992 -4.348 1 93.38 86 GLY B CA 1
ATOM 3937 C C . GLY B 1 86 ? 18.422 -14.047 -4.395 1 93.38 86 GLY B C 1
ATOM 3938 O O . GLY B 1 86 ? 18.422 -13.008 -3.727 1 93.38 86 GLY B O 1
ATOM 3939 N N . VAL B 1 87 ? 17.422 -14.5 -5.125 1 95.62 87 VAL B N 1
ATOM 3940 C CA . VAL B 1 87 ? 16.297 -13.625 -5.434 1 95.62 87 VAL B CA 1
ATOM 3941 C C . VAL B 1 87 ? 15.422 -13.445 -4.195 1 95.62 87 VAL B C 1
ATOM 3943 O O . VAL B 1 87 ? 14.875 -12.367 -3.963 1 95.62 87 VAL B O 1
ATOM 3946 N N . ALA B 1 88 ? 15.258 -14.477 -3.414 1 93.69 88 ALA B N 1
ATOM 3947 C CA . ALA B 1 88 ? 14.438 -14.391 -2.209 1 93.69 88 ALA B CA 1
ATOM 3948 C C . ALA B 1 88 ? 14.953 -13.312 -1.268 1 93.69 88 ALA B C 1
ATOM 3950 O O . ALA B 1 88 ? 14.203 -12.438 -0.833 1 93.69 88 ALA B O 1
ATOM 3951 N N . SER B 1 89 ? 16.25 -13.281 -1.062 1 93.56 89 SER B N 1
ATOM 3952 C CA . SER B 1 89 ? 16.875 -12.281 -0.197 1 93.56 89 SER B CA 1
ATOM 3953 C C . SER B 1 89 ? 16.844 -10.898 -0.834 1 93.56 89 SER B C 1
ATOM 3955 O O . SER B 1 89 ? 16.656 -9.898 -0.143 1 93.56 89 SER B O 1
ATOM 3957 N N . PHE B 1 90 ? 17.047 -10.875 -2.121 1 94.94 90 PHE B N 1
ATOM 3958 C CA . PHE B 1 90 ? 17.016 -9.617 -2.848 1 94.94 90 PHE B CA 1
ATOM 3959 C C . PHE B 1 90 ? 15.672 -8.914 -2.65 1 94.94 90 PHE B C 1
ATOM 3961 O O . PHE B 1 90 ? 15.625 -7.695 -2.484 1 94.94 90 PHE B O 1
ATOM 3968 N N . MET B 1 91 ? 14.625 -9.703 -2.59 1 94 91 MET B N 1
ATOM 3969 C CA . MET B 1 91 ? 13.266 -9.172 -2.502 1 94 91 MET B CA 1
ATOM 3970 C C . MET B 1 91 ? 12.859 -8.953 -1.048 1 94 91 MET B C 1
ATOM 3972 O O . MET B 1 91 ? 11.758 -8.477 -0.772 1 94 91 MET B O 1
ATOM 3976 N N . GLY B 1 92 ? 13.617 -9.367 -0.137 1 89.56 92 GLY B N 1
ATOM 3977 C CA . GLY B 1 92 ? 13.32 -9.188 1.274 1 89.56 92 GLY B CA 1
ATOM 3978 C C . GLY B 1 92 ? 12.555 -10.352 1.875 1 89.56 92 GLY B C 1
ATOM 3979 O O . GLY B 1 92 ? 11.961 -10.219 2.947 1 89.56 92 GLY B O 1
ATOM 3980 N N . PHE B 1 93 ? 12.445 -11.445 1.248 1 90.06 93 PHE B N 1
ATOM 3981 C CA . PHE B 1 93 ? 11.789 -12.656 1.725 1 90.06 93 PHE B CA 1
ATOM 3982 C C . PHE B 1 93 ? 12.82 -13.68 2.182 1 90.06 93 PHE B C 1
ATOM 3984 O O . PHE B 1 93 ? 12.859 -14.797 1.665 1 90.06 93 PHE B O 1
ATOM 3991 N N . ASN B 1 94 ? 13.453 -13.359 3.211 1 83.81 94 ASN B N 1
ATOM 3992 C CA . ASN B 1 94 ? 14.547 -14.219 3.637 1 83.81 94 ASN B CA 1
ATOM 3993 C C . ASN B 1 94 ? 14.062 -15.625 3.969 1 83.81 94 ASN B C 1
ATOM 3995 O O . ASN B 1 94 ? 13.109 -15.797 4.73 1 83.81 94 ASN B O 1
ATOM 3999 N N . ASN B 1 95 ? 14.523 -16.641 3.262 1 81.62 95 ASN B N 1
ATOM 4000 C CA . ASN B 1 95 ? 14.328 -18.062 3.521 1 81.62 95 ASN B CA 1
ATOM 4001 C C . ASN B 1 95 ? 13 -18.547 2.963 1 81.62 95 ASN B C 1
ATOM 4003 O O . ASN B 1 95 ? 12.445 -19.547 3.441 1 81.62 95 ASN B O 1
ATOM 4007 N N . GLN B 1 96 ? 12.461 -17.812 2.094 1 90.88 96 GLN B N 1
ATOM 4008 C CA . GLN B 1 96 ? 11.242 -18.266 1.438 1 90.88 96 GLN B CA 1
ATOM 4009 C C . GLN B 1 96 ? 11.562 -19.109 0.204 1 90.88 96 GLN B C 1
ATOM 4011 O O . GLN B 1 96 ? 12.516 -18.812 -0.522 1 90.88 96 GLN B O 1
ATOM 4016 N N . LEU B 1 97 ? 10.766 -20.141 0.049 1 93.81 97 LEU B N 1
ATOM 4017 C CA . LEU B 1 97 ? 10.867 -20.938 -1.175 1 93.81 97 LEU B CA 1
ATOM 4018 C C . LEU B 1 97 ? 10.398 -20.125 -2.381 1 93.81 97 LEU B C 1
ATOM 4020 O O . LEU B 1 97 ? 9.391 -19.422 -2.307 1 93.81 97 LEU B O 1
ATOM 4024 N N . THR B 1 98 ? 11.188 -20.234 -3.457 1 95.62 98 THR B N 1
ATOM 4025 C CA . THR B 1 98 ? 10.82 -19.5 -4.664 1 95.62 98 THR B CA 1
ATOM 4026 C C . THR B 1 98 ? 10.648 -20.453 -5.844 1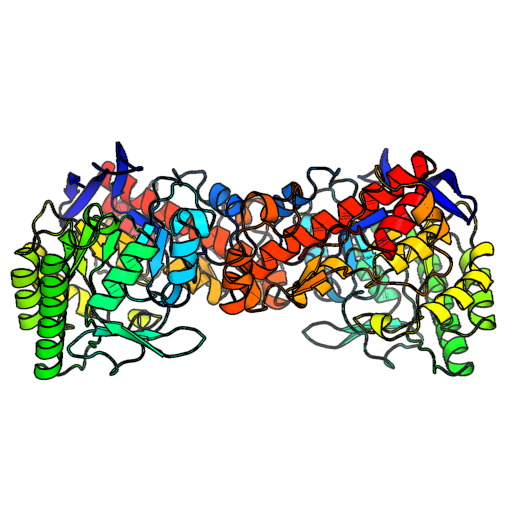 95.62 98 THR B C 1
ATOM 4028 O O . THR B 1 98 ? 11.375 -21.438 -5.961 1 95.62 98 THR B O 1
ATOM 4031 N N . TYR B 1 99 ? 9.703 -20.203 -6.656 1 97.62 99 TYR B N 1
ATOM 4032 C CA . TYR B 1 99 ? 9.367 -20.938 -7.875 1 97.62 99 TYR B CA 1
ATOM 4033 C C . TYR B 1 99 ? 9.344 -20 -9.078 1 97.62 99 TYR B C 1
ATOM 4035 O O . TYR B 1 99 ? 8.523 -19.078 -9.148 1 97.62 99 TYR B O 1
ATOM 4043 N N . LEU B 1 100 ? 10.258 -20.234 -10.047 1 98.25 100 LEU B N 1
ATOM 4044 C CA . LEU B 1 100 ? 10.305 -19.406 -11.258 1 98.25 100 LEU B CA 1
ATOM 4045 C C . LEU B 1 100 ? 9.445 -20.016 -12.359 1 98.25 100 LEU B C 1
ATOM 4047 O O . LEU B 1 100 ? 9.68 -21.156 -12.773 1 98.25 100 LEU B O 1
ATOM 4051 N N . THR B 1 101 ? 8.477 -19.25 -12.781 1 98.06 101 THR B N 1
ATOM 4052 C CA . THR B 1 101 ? 7.598 -19.656 -13.875 1 98.06 101 THR B CA 1
ATOM 4053 C C . THR B 1 101 ? 7.848 -18.797 -15.109 1 98.06 101 THR B C 1
ATOM 4055 O O . THR B 1 101 ? 8.57 -17.797 -15.047 1 98.06 101 THR B O 1
ATOM 4058 N N . ASN B 1 102 ? 7.293 -19.203 -16.219 1 96.88 102 ASN B N 1
ATOM 4059 C CA . ASN B 1 102 ? 7.605 -18.562 -17.5 1 96.88 102 ASN B CA 1
ATOM 4060 C C . ASN B 1 102 ? 6.852 -17.25 -17.672 1 96.88 102 ASN B C 1
ATOM 4062 O O . ASN B 1 102 ? 7.434 -16.25 -18.078 1 96.88 102 ASN B O 1
ATOM 4066 N N . HIS B 1 103 ? 5.59 -17.297 -17.344 1 95.31 103 HIS B N 1
ATOM 4067 C CA . HIS B 1 103 ? 4.746 -16.141 -17.594 1 95.31 103 HIS B CA 1
ATOM 4068 C C . HIS B 1 103 ? 3.986 -15.734 -16.344 1 95.31 103 HIS B C 1
ATOM 4070 O O . HIS B 1 103 ? 3.82 -16.531 -15.422 1 95.31 103 HIS B O 1
ATOM 4076 N N . ASP B 1 104 ? 3.633 -14.477 -16.297 1 94.5 104 ASP B N 1
ATOM 4077 C CA . ASP B 1 104 ? 2.727 -13.984 -15.258 1 94.5 104 ASP B CA 1
ATOM 4078 C C . ASP B 1 104 ? 1.305 -14.484 -15.492 1 94.5 104 ASP B C 1
ATOM 4080 O O . ASP B 1 104 ? 0.658 -14.109 -16.469 1 94.5 104 ASP B O 1
ATOM 4084 N N . PRO B 1 105 ? 0.822 -15.297 -14.57 1 93.81 105 PRO B N 1
ATOM 4085 C CA . PRO B 1 105 ? -0.509 -15.867 -14.781 1 93.81 105 PRO B CA 1
ATOM 4086 C C . PRO B 1 105 ? -1.606 -14.805 -14.836 1 93.81 105 PRO B C 1
ATOM 4088 O O . PRO B 1 105 ? -2.709 -15.078 -15.32 1 93.81 105 PRO B O 1
ATOM 4091 N N . ALA B 1 106 ? -1.342 -13.609 -14.367 1 92.12 106 ALA B N 1
ATOM 4092 C CA . ALA B 1 106 ? -2.371 -12.57 -14.289 1 92.12 106 ALA B CA 1
ATOM 4093 C C . ALA B 1 106 ? -2.287 -11.625 -15.484 1 92.12 106 ALA B C 1
ATOM 4095 O O . ALA B 1 106 ? -3.08 -1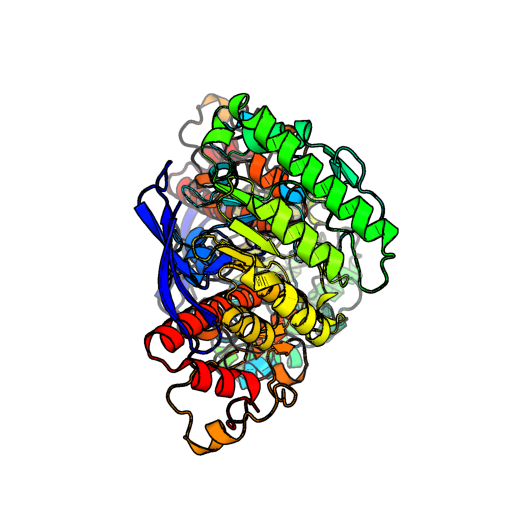0.688 -15.594 1 92.12 106 ALA B O 1
ATOM 4096 N N . THR B 1 107 ? -1.38 -11.844 -16.375 1 90.38 107 THR B N 1
ATOM 4097 C CA . THR B 1 107 ? -1.188 -10.953 -17.516 1 90.38 107 THR B CA 1
ATOM 4098 C C . THR B 1 107 ? -1.301 -11.711 -18.828 1 90.38 107 THR B C 1
ATOM 4100 O O . THR B 1 107 ? -0.687 -12.766 -18.984 1 90.38 107 THR B O 1
ATOM 4103 N N . LYS B 1 108 ? -1.972 -11.172 -19.719 1 88.06 108 LYS B N 1
ATOM 4104 C CA . LYS B 1 108 ? -2.119 -11.789 -21.031 1 88.06 108 LYS B CA 1
ATOM 4105 C C . LYS B 1 108 ? -0.787 -11.82 -21.781 1 88.06 108 LYS B C 1
ATOM 4107 O O . LYS B 1 108 ? -0.05 -10.828 -21.781 1 88.06 108 LYS B O 1
ATOM 4112 N N . VAL B 1 109 ? -0.539 -12.961 -22.297 1 88.19 109 VAL B N 1
ATOM 4113 C CA . VAL B 1 109 ? 0.682 -13.117 -23.078 1 88.19 109 VAL B CA 1
ATOM 4114 C C . VAL B 1 109 ? 0.397 -12.805 -24.547 1 88.19 109 VAL B C 1
ATOM 4116 O O . VAL B 1 109 ? -0.564 -13.32 -25.125 1 88.19 109 VAL B O 1
ATOM 4119 N N . ILE B 1 110 ? 1.229 -12.008 -25.141 1 89.75 110 ILE B N 1
ATOM 4120 C CA . ILE B 1 110 ? 1.096 -11.68 -26.562 1 89.75 110 ILE B CA 1
ATOM 4121 C C . ILE B 1 110 ? 1.563 -12.852 -27.406 1 89.75 110 ILE B C 1
ATOM 4123 O O . ILE B 1 110 ? 2.672 -13.359 -27.219 1 89.75 110 ILE B O 1
ATOM 4127 N N . SER B 1 111 ? 0.787 -13.242 -28.359 1 91.38 111 SER B N 1
ATOM 4128 C CA . SER B 1 111 ? 1.025 -14.438 -29.156 1 91.38 111 SER B CA 1
ATOM 4129 C C . SER B 1 111 ? 1.946 -14.148 -30.328 1 91.38 111 SER B C 1
ATOM 4131 O O . SER B 1 111 ? 2.025 -13.016 -30.797 1 91.38 111 SER B O 1
ATOM 4133 N N . GLY B 1 112 ? 2.646 -15.234 -30.734 1 91.38 112 GLY B N 1
ATOM 4134 C CA . GLY B 1 112 ? 3.283 -15.195 -32.031 1 91.38 112 GLY B CA 1
ATOM 4135 C C . GLY B 1 112 ? 4.758 -14.836 -31.969 1 91.38 112 GLY B C 1
ATOM 4136 O O . GLY B 1 112 ? 5.395 -14.625 -33 1 91.38 112 GLY B O 1
ATOM 4137 N N . TYR B 1 113 ? 5.289 -14.836 -30.781 1 94 113 TYR B N 1
ATOM 4138 C CA . TYR B 1 113 ? 6.641 -14.297 -30.703 1 94 113 TYR B CA 1
ATOM 4139 C C . TYR B 1 113 ? 7.621 -15.344 -30.188 1 94 113 TYR B C 1
ATOM 4141 O O . TYR B 1 113 ? 8.805 -15.062 -30.016 1 94 113 TYR B O 1
ATOM 4149 N N . ASN B 1 114 ? 7.141 -16.578 -29.953 1 95.62 114 ASN B N 1
ATOM 4150 C CA . ASN B 1 114 ? 8.031 -17.672 -29.562 1 95.62 114 ASN B CA 1
ATOM 4151 C C . ASN B 1 114 ? 8.773 -18.25 -30.766 1 95.62 114 ASN B C 1
ATOM 4153 O O . ASN B 1 114 ? 8.359 -18.047 -31.906 1 95.62 114 ASN B O 1
ATOM 4157 N N . GLY B 1 115 ? 9.93 -18.844 -30.5 1 94.56 115 GLY B N 1
ATOM 4158 C CA . GLY B 1 115 ? 10.727 -19.375 -31.578 1 94.56 115 GLY B CA 1
ATOM 4159 C C . GLY B 1 115 ? 11.344 -20.734 -31.266 1 94.56 115 GLY B C 1
ATOM 4160 O O . GLY B 1 115 ? 11.031 -21.328 -30.234 1 94.56 115 GLY B O 1
ATOM 4161 N N . LYS B 1 116 ? 12.203 -21.156 -32.125 1 94.88 116 LYS B N 1
ATOM 4162 C CA . LYS B 1 116 ? 12.82 -22.469 -32.062 1 94.88 116 LYS B CA 1
ATOM 4163 C C . LYS B 1 116 ? 13.734 -22.578 -30.828 1 94.88 116 LYS B C 1
ATOM 4165 O O . LYS B 1 116 ? 13.883 -23.656 -30.25 1 94.88 116 LYS B O 1
ATOM 4170 N N . GLN B 1 117 ? 14.219 -21.453 -30.438 1 95.19 117 GLN B N 1
ATOM 4171 C CA . GLN B 1 117 ? 15.258 -21.547 -29.422 1 95.19 117 GLN B CA 1
ATOM 4172 C C . GLN B 1 117 ? 14.742 -21.031 -28.078 1 95.19 117 GLN B C 1
ATOM 4174 O O . GLN B 1 117 ? 15.406 -21.188 -27.047 1 95.19 117 GLN B O 1
ATOM 4179 N N . GLY B 1 118 ? 13.602 -20.375 -28.156 1 97.75 118 GLY B N 1
ATOM 4180 C CA . GLY B 1 118 ? 13.148 -19.797 -26.906 1 97.75 118 GLY B CA 1
ATOM 4181 C C . GLY B 1 118 ? 11.812 -19.094 -27.016 1 97.75 118 GLY B C 1
ATOM 4182 O O . GLY B 1 118 ? 11.086 -19.281 -28 1 97.75 118 GLY B O 1
ATOM 4183 N N . ILE B 1 119 ? 11.5 -18.359 -25.953 1 97.81 119 ILE B N 1
ATOM 4184 C CA . ILE B 1 119 ? 10.188 -17.719 -25.906 1 97.81 119 ILE B CA 1
ATOM 4185 C C . ILE B 1 119 ? 10.352 -16.219 -25.672 1 97.81 119 ILE B C 1
ATOM 4187 O O . ILE B 1 119 ? 11.414 -15.758 -25.25 1 97.81 119 ILE B O 1
ATOM 4191 N N . ALA B 1 120 ? 9.25 -15.562 -25.984 1 96.94 120 ALA B N 1
ATOM 4192 C CA . ALA B 1 120 ? 9.195 -14.133 -25.719 1 96.94 120 ALA B CA 1
ATOM 4193 C C . ALA B 1 120 ? 8.531 -13.852 -24.375 1 96.94 120 ALA B C 1
ATOM 4195 O O . ALA B 1 120 ? 7.555 -14.508 -24 1 96.94 120 ALA B O 1
ATOM 4196 N N . VAL B 1 121 ? 9.133 -12.961 -23.641 1 95.62 121 VAL B N 1
ATOM 4197 C CA . VAL B 1 121 ? 8.539 -12.477 -22.406 1 95.62 121 VAL B CA 1
ATOM 4198 C C . VAL B 1 121 ? 8.391 -10.953 -22.453 1 95.62 121 VAL B C 1
ATOM 4200 O O . VAL B 1 121 ? 9.172 -10.273 -23.109 1 95.62 121 VAL B O 1
ATOM 4203 N N . TRP B 1 122 ? 7.418 -10.445 -21.781 1 92.75 122 TRP B N 1
ATOM 4204 C CA . TRP B 1 122 ? 7.09 -9.023 -21.875 1 92.75 122 TRP B CA 1
ATOM 4205 C C . TRP B 1 122 ? 7.223 -8.352 -20.516 1 92.75 122 TRP B C 1
ATOM 4207 O O . TRP B 1 122 ? 6.668 -8.828 -19.516 1 92.75 122 TRP B O 1
ATOM 4217 N N . THR B 1 123 ? 7.984 -7.246 -20.484 1 92.38 123 THR B N 1
ATOM 4218 C CA . THR B 1 123 ? 8.094 -6.375 -19.312 1 92.38 123 THR B CA 1
ATOM 4219 C C . THR B 1 123 ? 7.512 -4.996 -19.609 1 92.38 123 THR B C 1
ATOM 4221 O O . THR B 1 123 ? 7 -4.754 -20.703 1 92.38 123 THR B O 1
ATOM 4224 N N . LYS B 1 124 ? 7.594 -4.121 -18.641 1 86.38 124 LYS B N 1
ATOM 4225 C CA . LYS B 1 124 ? 7.145 -2.75 -18.875 1 86.38 124 LYS B CA 1
ATOM 4226 C C . LYS B 1 124 ? 8.039 -2.037 -19.875 1 86.38 124 LYS B C 1
ATOM 4228 O O . LYS B 1 124 ? 7.605 -1.083 -20.531 1 86.38 124 LYS B O 1
ATOM 4233 N N . LYS B 1 125 ? 9.195 -2.504 -20.047 1 88.44 125 LYS B N 1
ATOM 4234 C CA . LYS B 1 125 ? 10.156 -1.869 -20.938 1 88.44 125 LYS B CA 1
ATOM 4235 C C . LYS B 1 125 ? 10.094 -2.475 -22.328 1 88.44 125 LYS B C 1
ATOM 4237 O O . LYS B 1 125 ? 10.758 -1.995 -23.25 1 88.44 125 LYS B O 1
ATOM 4242 N N . GLY B 1 126 ? 9.25 -3.566 -22.469 1 91.75 126 GLY B N 1
ATOM 4243 C CA . GLY B 1 126 ? 9.094 -4.137 -23.797 1 91.75 126 GLY B CA 1
ATOM 4244 C C . GLY B 1 126 ? 9.367 -5.629 -23.828 1 91.75 126 GLY B C 1
ATOM 4245 O O . GLY B 1 126 ? 9.305 -6.309 -22.812 1 91.75 126 GLY B O 1
ATOM 4246 N N . LYS B 1 127 ? 9.586 -6.094 -25.078 1 95.38 127 LYS B N 1
ATOM 4247 C CA . LYS B 1 127 ? 9.742 -7.523 -25.344 1 95.38 127 LYS B CA 1
ATOM 4248 C C . LYS B 1 127 ? 11.18 -7.977 -25.094 1 95.38 127 LYS B C 1
ATOM 4250 O O . LYS B 1 127 ? 12.125 -7.273 -25.438 1 95.38 127 LYS B O 1
ATOM 4255 N N . HIS B 1 128 ? 11.352 -9.164 -24.469 1 96.75 128 HIS B N 1
ATOM 4256 C CA . HIS B 1 128 ? 12.633 -9.852 -24.297 1 96.75 128 HIS B CA 1
ATOM 4257 C C . HIS B 1 128 ? 12.562 -11.281 -24.797 1 96.75 128 HIS B C 1
ATOM 4259 O O . HIS B 1 128 ? 11.656 -12.031 -24.438 1 96.75 128 HIS B O 1
ATOM 4265 N N . PHE B 1 129 ? 13.438 -11.617 -25.656 1 97.69 129 PHE B N 1
ATOM 4266 C CA . PHE B 1 129 ? 13.539 -13 -26.094 1 97.69 129 PHE B CA 1
ATOM 4267 C C . PHE B 1 129 ? 14.484 -13.789 -25.203 1 97.69 129 PHE B C 1
ATOM 4269 O O . PHE B 1 129 ? 15.625 -13.383 -24.984 1 97.69 129 PHE B O 1
ATOM 4276 N N . VAL B 1 130 ? 14.031 -14.898 -24.656 1 98.31 130 VAL B N 1
ATOM 4277 C CA . VAL B 1 130 ? 14.805 -15.719 -23.734 1 98.31 130 VAL B CA 1
ATOM 4278 C C . VAL B 1 130 ? 14.992 -17.125 -24.328 1 98.31 130 VAL B C 1
ATOM 4280 O O . VAL B 1 130 ? 14.055 -17.906 -24.359 1 98.31 130 VAL B O 1
ATOM 4283 N N . ASP B 1 131 ? 16.156 -17.422 -24.734 1 98.25 131 ASP B N 1
ATOM 4284 C CA . ASP B 1 131 ? 16.453 -18.797 -25.156 1 98.25 131 ASP B CA 1
ATOM 4285 C C . ASP B 1 131 ? 16.938 -19.641 -23.984 1 98.25 131 ASP B C 1
ATOM 4287 O O . ASP B 1 131 ? 17.047 -19.156 -22.859 1 98.25 131 ASP B O 1
ATOM 4291 N N . VAL B 1 132 ? 17.172 -20.922 -24.219 1 97.88 132 VAL B N 1
ATOM 4292 C CA . VAL B 1 132 ? 17.484 -21.859 -23.156 1 97.88 132 VAL B CA 1
ATOM 4293 C C . VAL B 1 132 ? 18.766 -21.438 -22.453 1 97.88 132 VAL B C 1
ATOM 4295 O O . VAL B 1 132 ? 18.859 -21.484 -21.219 1 97.88 132 VAL B O 1
ATOM 4298 N N . SER B 1 133 ? 19.734 -20.953 -23.188 1 96.88 133 SER B N 1
ATOM 4299 C CA . SER B 1 133 ? 21 -20.516 -22.609 1 96.88 133 SER B CA 1
ATOM 4300 C C . SER B 1 133 ? 20.812 -19.328 -21.672 1 96.88 133 SER B C 1
ATOM 4302 O O . SER B 1 133 ? 21.297 -19.328 -20.547 1 96.88 133 SER B O 1
ATOM 4304 N N . HIS B 1 134 ? 20.156 -18.391 -22.219 1 97.62 134 HIS B N 1
ATOM 4305 C CA . HIS B 1 134 ? 19.875 -17.203 -21.406 1 97.62 134 HIS B CA 1
ATOM 4306 C C . HIS B 1 134 ? 19.062 -17.578 -20.172 1 97.62 134 HIS B C 1
ATOM 4308 O O . HIS B 1 134 ? 19.297 -17.031 -19.078 1 97.62 134 HIS B O 1
ATOM 4314 N N . PHE B 1 135 ? 18.109 -18.422 -20.359 1 98.19 135 PHE B N 1
ATOM 4315 C CA . PHE B 1 135 ? 17.281 -18.891 -19.266 1 98.19 135 PHE B CA 1
ATOM 4316 C C . PHE B 1 135 ? 18.125 -19.531 -18.172 1 98.19 135 PHE B C 1
ATOM 4318 O O . PHE B 1 135 ? 17.938 -19.266 -16.984 1 98.19 135 PHE B O 1
ATOM 4325 N N . MET B 1 136 ? 19.031 -20.312 -18.547 1 97.06 136 MET B N 1
ATOM 4326 C CA . MET B 1 136 ? 19.906 -20.969 -17.594 1 97.06 136 MET B CA 1
ATOM 4327 C C . MET B 1 136 ? 20.75 -19.953 -16.844 1 97.06 136 MET B C 1
ATOM 4329 O O . MET B 1 136 ? 21 -20.094 -15.641 1 97.06 136 MET B O 1
ATOM 4333 N N . GLU B 1 137 ? 21.172 -18.938 -17.531 1 96.75 137 GLU B N 1
ATOM 4334 C CA . GLU B 1 137 ? 21.906 -17.844 -16.891 1 96.75 137 GLU B CA 1
ATOM 4335 C C . GLU B 1 137 ? 21.062 -17.141 -15.844 1 96.75 137 GLU B C 1
ATOM 4337 O O . GLU B 1 137 ? 21.547 -16.828 -14.75 1 96.75 137 GLU B O 1
ATOM 4342 N N . ILE B 1 138 ? 19.859 -16.891 -16.234 1 97.94 138 ILE B N 1
ATOM 4343 C CA . ILE B 1 138 ? 18.922 -16.234 -15.312 1 97.94 138 ILE B CA 1
ATOM 4344 C C . ILE B 1 138 ? 18.734 -17.109 -14.07 1 97.94 138 ILE B C 1
ATOM 4346 O O . ILE B 1 138 ? 18.844 -16.625 -12.938 1 97.94 138 ILE B O 1
ATOM 4350 N N . CYS B 1 139 ? 18.516 -18.391 -14.289 1 97.31 139 CYS B N 1
ATOM 4351 C CA . CYS B 1 139 ? 18.312 -19.328 -13.18 1 97.31 139 CYS B CA 1
ATOM 4352 C C . CYS B 1 139 ? 19.547 -19.359 -12.273 1 97.31 139 CYS B C 1
ATOM 4354 O O . CYS B 1 139 ? 19.406 -19.359 -11.047 1 97.31 139 CYS B O 1
ATOM 4356 N N . GLU B 1 140 ? 20.672 -19.359 -12.875 1 96.12 140 GLU B N 1
ATOM 4357 C CA . GLU B 1 140 ? 21.922 -19.359 -12.102 1 96.12 140 GLU B CA 1
ATOM 4358 C C . GLU B 1 140 ? 22.047 -18.094 -11.258 1 96.12 140 GLU B C 1
ATOM 4360 O O . GLU B 1 140 ? 22.547 -18.141 -10.133 1 96.12 140 GLU B O 1
ATOM 4365 N N . SER B 1 141 ? 21.625 -17.031 -11.82 1 96.12 141 SER B N 1
ATOM 4366 C CA . SER B 1 141 ? 21.734 -15.727 -11.18 1 96.12 141 SER B CA 1
ATOM 4367 C C . SER B 1 141 ? 20.766 -15.602 -10.008 1 96.12 141 SER B C 1
ATOM 4369 O O . SER B 1 141 ? 21.156 -15.203 -8.914 1 96.12 141 SER B O 1
ATOM 4371 N N . ILE B 1 142 ? 19.531 -15.984 -10.172 1 96.25 142 ILE B N 1
ATOM 4372 C CA . ILE B 1 142 ? 18.5 -15.656 -9.188 1 96.25 142 ILE B CA 1
ATOM 4373 C C . ILE B 1 142 ? 18.391 -16.797 -8.172 1 96.25 142 ILE B C 1
ATOM 4375 O O . ILE B 1 142 ? 17.812 -16.609 -7.09 1 96.25 142 ILE B O 1
ATOM 4379 N N . GLN B 1 143 ? 18.797 -18.016 -8.523 1 94.25 143 GLN B N 1
ATOM 4380 C CA . GLN B 1 143 ? 18.875 -19.172 -7.637 1 94.25 143 GLN B CA 1
ATOM 4381 C C . GLN B 1 143 ? 17.516 -19.516 -7.062 1 94.25 143 GLN B C 1
ATOM 4383 O O . GLN B 1 143 ? 17.344 -19.609 -5.844 1 94.25 143 GLN B O 1
ATOM 4388 N N . PRO B 1 144 ? 16.578 -19.828 -7.938 1 95.31 144 PRO B N 1
ATOM 4389 C CA . PRO B 1 144 ? 15.281 -20.281 -7.441 1 95.31 144 PRO B CA 1
ATOM 4390 C C . PRO B 1 144 ? 15.336 -21.703 -6.883 1 95.31 144 PRO B C 1
ATOM 4392 O O . PRO B 1 144 ? 16.312 -22.438 -7.117 1 95.31 144 PRO B O 1
ATOM 4395 N N . ASP B 1 145 ? 14.336 -22.078 -6.09 1 94.69 145 ASP B N 1
ATOM 4396 C CA . ASP B 1 145 ? 14.242 -23.438 -5.57 1 94.69 145 ASP B CA 1
ATOM 4397 C C . ASP B 1 145 ? 13.555 -24.359 -6.574 1 94.69 145 ASP B C 1
ATOM 4399 O O . ASP B 1 145 ? 13.922 -25.531 -6.695 1 94.69 145 ASP B O 1
ATOM 4403 N N . TRP B 1 146 ? 12.531 -23.875 -7.188 1 96.44 146 TRP B N 1
ATOM 4404 C CA . TRP B 1 146 ? 11.766 -24.578 -8.219 1 96.44 146 TRP B CA 1
ATOM 4405 C C . TRP B 1 146 ? 11.828 -23.828 -9.547 1 96.44 146 TRP B C 1
ATOM 4407 O O . TRP B 1 146 ? 11.828 -22.594 -9.57 1 96.44 146 TRP B O 1
ATOM 4417 N N . ILE B 1 147 ? 11.891 -24.625 -10.656 1 97.62 147 ILE B N 1
ATOM 4418 C CA . ILE B 1 147 ? 11.977 -24.016 -11.977 1 97.62 147 ILE B CA 1
ATOM 4419 C C . ILE B 1 147 ? 10.984 -24.688 -12.922 1 97.62 147 ILE B C 1
ATOM 4421 O O . ILE B 1 147 ? 11 -25.922 -13.078 1 97.62 147 ILE B O 1
ATOM 4425 N N . GLN B 1 148 ? 10.172 -23.922 -13.477 1 98.56 148 GLN B N 1
ATOM 4426 C CA . GLN B 1 148 ? 9.484 -24.391 -14.672 1 98.56 148 GLN B CA 1
ATOM 4427 C C . GLN B 1 148 ? 10.359 -24.234 -15.914 1 98.56 148 GLN B C 1
ATOM 4429 O O . GLN B 1 148 ? 10.734 -23.109 -16.266 1 98.56 148 GLN B O 1
ATOM 4434 N N . ILE B 1 149 ? 10.578 -25.281 -16.578 1 98.19 149 ILE B N 1
ATOM 4435 C CA . ILE B 1 149 ? 11.398 -25.203 -17.781 1 98.19 149 ILE B CA 1
ATOM 4436 C C . ILE B 1 149 ? 10.633 -24.469 -18.875 1 98.19 149 ILE B C 1
ATOM 4438 O O . ILE B 1 149 ? 9.406 -24.547 -18.953 1 98.19 149 ILE B O 1
ATOM 4442 N N . LEU B 1 150 ? 11.375 -23.797 -19.75 1 98.25 150 LEU B N 1
ATOM 4443 C CA . LEU B 1 150 ? 10.773 -23.047 -20.844 1 98.25 150 LEU B CA 1
ATOM 4444 C C . LEU B 1 150 ? 9.805 -23.922 -21.641 1 98.25 150 LEU B C 1
ATOM 4446 O O . LEU B 1 150 ? 10.078 -25.109 -21.859 1 98.25 150 LEU B O 1
ATOM 4450 N N . SER B 1 151 ? 8.766 -23.281 -22.062 1 97.69 151 SER B N 1
ATOM 4451 C CA . SER B 1 151 ? 7.781 -23.984 -22.891 1 97.69 151 SER B CA 1
ATOM 4452 C C . SER B 1 151 ? 7.09 -23.016 -23.859 1 97.69 151 SER B C 1
ATOM 4454 O O . SER B 1 151 ? 6.953 -21.828 -23.562 1 97.69 151 SER B O 1
ATOM 4456 N N . ASP B 1 152 ? 6.773 -23.484 -24.984 1 96.88 152 ASP B N 1
ATOM 4457 C CA . ASP B 1 152 ? 5.953 -22.75 -25.938 1 96.88 152 ASP B CA 1
ATOM 4458 C C . ASP B 1 152 ? 4.473 -23.078 -25.766 1 96.88 152 ASP B C 1
ATOM 4460 O O . ASP B 1 152 ? 3.912 -23.891 -26.5 1 96.88 152 ASP B O 1
ATOM 4464 N N . ASN B 1 153 ? 3.865 -22.406 -24.828 1 92.12 153 ASN B N 1
ATOM 4465 C CA . ASN B 1 153 ? 2.479 -22.688 -24.469 1 92.12 153 ASN B CA 1
ATOM 4466 C C . ASN B 1 153 ? 1.514 -21.766 -25.219 1 92.12 153 ASN B C 1
ATOM 4468 O O . ASN B 1 153 ? 0.365 -21.594 -24.812 1 92.12 153 ASN B O 1
ATOM 4472 N N . ASP B 1 154 ? 2.002 -21.141 -26.266 1 92.81 154 ASP B N 1
ATOM 4473 C CA . ASP B 1 154 ? 1.216 -20.172 -27.047 1 92.81 154 ASP B CA 1
ATOM 4474 C C . ASP B 1 154 ? 0.199 -20.891 -27.938 1 92.81 154 ASP B C 1
ATOM 4476 O O . ASP B 1 154 ? 0.326 -20.891 -29.156 1 92.81 154 ASP B O 1
ATOM 4480 N N . THR B 1 155 ? -0.801 -21.469 -27.328 1 91.81 155 THR B N 1
ATOM 4481 C CA . THR B 1 155 ? -1.884 -22.156 -28.016 1 91.81 155 THR B CA 1
ATOM 4482 C C . THR B 1 155 ? -3.242 -21.688 -27.516 1 91.81 155 THR B C 1
ATOM 4484 O O . THR B 1 155 ? -3.357 -21.219 -26.375 1 91.81 155 THR B O 1
ATOM 4487 N N . GLU B 1 156 ? -4.191 -21.75 -28.359 1 86.38 156 GLU B N 1
ATOM 4488 C CA . GLU B 1 156 ? -5.578 -21.438 -28.047 1 86.38 156 GLU B CA 1
ATOM 4489 C C . GLU B 1 156 ? -6.531 -22.438 -28.688 1 86.38 156 GLU B C 1
ATOM 4491 O O . GLU B 1 156 ? -6.094 -23.391 -29.328 1 86.38 156 GLU B O 1
ATOM 4496 N N . ALA B 1 157 ? -7.801 -22.188 -28.406 1 83.69 157 ALA B N 1
ATOM 4497 C CA . ALA B 1 157 ? -8.805 -23.141 -28.859 1 83.69 157 ALA B CA 1
ATOM 4498 C C . ALA B 1 157 ? -8.797 -23.281 -30.391 1 83.69 157 ALA B C 1
ATOM 4500 O O . ALA B 1 157 ? -9.039 -24.359 -30.922 1 83.69 157 ALA B O 1
ATOM 4501 N N . ASP B 1 158 ? -8.406 -22.203 -31.016 1 86.12 158 ASP B N 1
ATOM 4502 C CA . ASP B 1 158 ? -8.516 -22.172 -32.469 1 86.12 158 ASP B CA 1
ATOM 4503 C C . ASP B 1 158 ? -7.168 -22.453 -33.125 1 86.12 158 ASP B C 1
ATOM 4505 O O . ASP B 1 158 ? -7.031 -22.359 -34.344 1 86.12 158 ASP B O 1
ATOM 4509 N N . SER B 1 159 ? -6.211 -22.875 -32.375 1 91.38 159 SER B N 1
ATOM 4510 C CA . SER B 1 159 ? -4.902 -23.172 -32.938 1 91.38 159 SER B CA 1
ATOM 4511 C C . SER B 1 159 ? -4.957 -24.375 -33.875 1 91.38 159 SER B C 1
ATOM 4513 O O . SER B 1 159 ? -5.637 -25.359 -33.594 1 91.38 159 SER B O 1
ATOM 4515 N N . SER B 1 160 ? -4.188 -24.25 -35 1 94.38 160 SER B N 1
ATOM 4516 C CA . SER B 1 160 ? -4.141 -25.359 -35.969 1 94.38 160 SER B CA 1
ATOM 4517 C C . SER B 1 160 ? -3.33 -26.516 -35.406 1 94.38 160 SER B C 1
ATOM 4519 O O . SER B 1 160 ? -2.447 -26.328 -34.562 1 94.38 160 SER B O 1
ATOM 4521 N N . ASN B 1 161 ? -3.633 -27.719 -35.969 1 95 161 ASN B N 1
ATOM 4522 C CA . ASN B 1 161 ? -2.893 -28.906 -35.562 1 95 161 ASN B CA 1
ATOM 4523 C C . ASN B 1 161 ? -1.397 -28.75 -35.844 1 95 161 ASN B C 1
ATOM 4525 O O . ASN B 1 161 ? -0.571 -29.156 -35 1 95 161 ASN B O 1
ATOM 4529 N N . LYS B 1 162 ? -1.129 -28.188 -36.938 1 96.25 162 LYS B N 1
ATOM 4530 C CA . LYS B 1 162 ? 0.27 -27.984 -37.281 1 96.25 162 LYS B CA 1
ATOM 4531 C C . LYS B 1 162 ? 0.967 -27.062 -36.312 1 96.25 162 LYS B C 1
ATOM 4533 O O . LYS B 1 162 ? 2.102 -27.328 -35.906 1 96.25 162 LYS B O 1
ATOM 4538 N N . SER B 1 163 ? 0.321 -26.047 -36 1 95.88 163 SER B N 1
ATOM 4539 C CA . SER B 1 163 ? 0.872 -25.094 -35.062 1 95.88 163 SER B CA 1
ATOM 4540 C C . SER B 1 163 ? 1.067 -25.719 -33.688 1 95.88 163 SER B C 1
ATOM 4542 O O . SER B 1 163 ? 2.107 -25.531 -33.062 1 95.88 163 SER B O 1
ATOM 4544 N N . VAL B 1 164 ? 0.093 -26.469 -33.219 1 97.19 164 VAL B N 1
ATOM 4545 C CA . VAL B 1 164 ? 0.155 -27.125 -31.906 1 97.19 164 VAL B CA 1
ATOM 4546 C C . VAL B 1 164 ? 1.304 -28.125 -31.891 1 97.19 164 VAL B C 1
ATOM 4548 O O . VAL B 1 164 ? 2.066 -28.188 -30.922 1 97.19 164 VAL B O 1
ATOM 4551 N N . ASN B 1 165 ? 1.391 -28.859 -32.938 1 97.75 165 ASN B N 1
ATOM 4552 C CA . ASN B 1 165 ? 2.471 -29.844 -33.062 1 97.75 165 ASN B CA 1
ATOM 4553 C C . ASN B 1 165 ? 3.84 -29.172 -32.969 1 97.75 165 ASN B C 1
ATOM 4555 O O . ASN B 1 165 ? 4.711 -29.641 -32.219 1 97.75 165 ASN B O 1
ATOM 4559 N N . LYS B 1 166 ? 3.996 -28.125 -33.688 1 97.56 166 LYS B N 1
ATOM 4560 C CA . LYS B 1 166 ? 5.246 -27.375 -33.688 1 97.56 166 LYS B CA 1
ATOM 4561 C C . LYS B 1 166 ? 5.582 -26.859 -32.281 1 97.56 166 LYS B C 1
ATOM 4563 O O . LYS B 1 166 ? 6.734 -26.922 -31.844 1 97.56 166 LYS B O 1
ATOM 4568 N N . LYS B 1 167 ? 4.652 -26.391 -31.625 1 97.5 167 LYS B N 1
ATOM 4569 C CA . LYS B 1 167 ? 4.848 -25.797 -30.297 1 97.5 167 LYS B CA 1
ATOM 4570 C C . LYS B 1 167 ? 5.184 -26.875 -29.266 1 97.5 167 LYS B C 1
ATOM 4572 O O . LYS B 1 167 ? 6.039 -26.672 -28.406 1 97.5 167 LYS B O 1
ATOM 4577 N N . VAL B 1 168 ? 4.527 -28.031 -29.328 1 98.12 168 VAL B N 1
ATOM 4578 C CA . VAL B 1 168 ? 4.855 -29.156 -28.453 1 98.12 168 VAL B CA 1
ATOM 4579 C C . VAL B 1 168 ? 6.297 -29.594 -28.703 1 98.12 168 VAL B C 1
ATOM 4581 O O . VAL B 1 168 ? 7.051 -29.828 -27.75 1 98.12 168 VAL B O 1
ATOM 4584 N N . ASN B 1 169 ? 6.66 -29.656 -29.984 1 98.38 169 ASN B N 1
ATOM 4585 C CA . ASN B 1 169 ? 8.031 -30.031 -30.328 1 98.38 169 ASN B CA 1
ATOM 4586 C C . ASN B 1 169 ? 9.047 -29.047 -29.75 1 98.38 169 ASN B C 1
ATOM 4588 O O . ASN B 1 169 ? 10.086 -29.469 -29.234 1 98.38 169 ASN B O 1
ATOM 4592 N N . ARG B 1 170 ? 8.766 -27.859 -29.859 1 98.38 170 ARG B N 1
ATOM 4593 C CA . ARG B 1 170 ? 9.664 -26.844 -29.328 1 98.38 170 ARG B CA 1
ATOM 4594 C C . ARG B 1 170 ? 9.828 -26.984 -27.828 1 98.38 170 ARG B C 1
ATOM 4596 O O . ARG B 1 170 ? 10.945 -26.938 -27.312 1 98.38 170 ARG B O 1
ATOM 4603 N N . SER B 1 171 ? 8.742 -27.172 -27.141 1 98.25 171 SER B N 1
ATOM 4604 C CA . SER B 1 171 ? 8.789 -27.328 -25.688 1 98.25 171 SER B CA 1
ATOM 4605 C C . SER B 1 171 ? 9.641 -28.516 -25.281 1 98.25 171 SER B C 1
ATOM 4607 O O . SER B 1 171 ? 10.43 -28.438 -24.344 1 98.25 171 SER B O 1
ATOM 4609 N N . LEU B 1 172 ? 9.461 -29.625 -26 1 98.38 172 LEU B N 1
ATOM 4610 C CA . LEU B 1 172 ? 10.258 -30.812 -25.734 1 98.38 172 LEU B CA 1
ATOM 4611 C C . LEU B 1 172 ? 11.734 -30.562 -25.984 1 98.38 172 LEU B C 1
ATOM 4613 O O . LEU B 1 172 ? 12.594 -31.016 -25.219 1 98.38 172 LEU B O 1
ATOM 4617 N N . GLN B 1 173 ? 12 -29.812 -27.016 1 98.38 173 GLN B N 1
ATOM 4618 C CA . GLN B 1 173 ? 13.383 -29.469 -27.328 1 98.38 173 GLN B CA 1
ATOM 4619 C C . GLN B 1 173 ? 13.984 -28.578 -26.25 1 98.38 173 GLN B C 1
ATOM 4621 O O . GLN B 1 173 ? 15.133 -28.766 -25.844 1 98.38 173 GLN B O 1
ATOM 4626 N N . TYR B 1 174 ? 13.227 -27.531 -25.844 1 98.56 174 TYR B N 1
ATOM 4627 C CA . TYR B 1 174 ? 13.695 -26.688 -24.75 1 98.56 174 TYR B CA 1
ATOM 4628 C C . TYR B 1 174 ? 14.047 -27.516 -23.516 1 98.56 174 TYR B C 1
ATOM 4630 O O . TYR B 1 174 ? 15.078 -27.281 -22.891 1 98.56 174 TYR B O 1
ATOM 4638 N N . LEU B 1 175 ? 13.195 -28.469 -23.172 1 98.38 175 LEU B N 1
ATOM 4639 C CA . LEU B 1 175 ? 13.359 -29.344 -22.016 1 98.38 175 LEU B CA 1
ATOM 4640 C C . LEU B 1 175 ? 14.641 -30.172 -22.125 1 98.38 175 LEU B C 1
ATOM 4642 O O . LEU B 1 175 ? 15.453 -30.203 -21.203 1 98.38 175 LEU B O 1
ATOM 4646 N N . ASP B 1 176 ? 14.82 -30.797 -23.266 1 98.38 176 ASP B N 1
ATOM 4647 C CA . ASP B 1 176 ? 16 -31.625 -23.5 1 98.38 176 ASP B CA 1
ATOM 4648 C C . ASP B 1 176 ? 17.281 -30.781 -23.453 1 98.38 176 ASP B C 1
ATOM 4650 O O . ASP B 1 176 ? 18.266 -31.188 -22.828 1 98.38 176 ASP B O 1
ATOM 4654 N N . ASP B 1 177 ? 17.234 -29.641 -24.109 1 97.81 177 ASP B N 1
ATOM 4655 C CA . ASP B 1 177 ? 18.391 -28.734 -24.109 1 97.81 177 ASP B CA 1
ATOM 4656 C C . ASP B 1 177 ? 18.766 -28.312 -22.688 1 97.81 177 ASP B C 1
ATOM 4658 O O . ASP B 1 177 ? 19.938 -28.234 -22.359 1 97.81 177 ASP B O 1
ATOM 4662 N N . PHE B 1 178 ? 17.797 -28.016 -21.891 1 97.69 178 PHE B N 1
ATOM 4663 C CA . PHE B 1 178 ? 18.031 -27.594 -20.516 1 97.69 178 PHE B CA 1
ATOM 4664 C C . PHE B 1 178 ? 18.656 -28.734 -19.703 1 97.69 178 PHE B C 1
ATOM 4666 O O . PHE B 1 178 ? 19.656 -28.531 -19.031 1 97.69 178 PHE B O 1
ATOM 4673 N N . LEU B 1 179 ? 18.094 -29.938 -19.766 1 97.06 179 LEU B N 1
ATOM 4674 C CA . LEU B 1 179 ? 18.547 -31.094 -19 1 97.06 179 LEU B CA 1
ATOM 4675 C C . LEU B 1 179 ? 19.969 -31.484 -19.391 1 97.06 179 LEU B C 1
ATOM 4677 O O . LEU B 1 179 ? 20.781 -31.859 -18.547 1 97.06 179 LEU B O 1
ATOM 4681 N N . GLU B 1 180 ? 20.219 -31.344 -20.656 1 96.5 180 GLU B N 1
ATOM 4682 C CA . GLU B 1 180 ? 21.547 -31.719 -21.172 1 96.5 180 GLU B CA 1
ATOM 4683 C C . GLU B 1 180 ? 22.625 -30.781 -20.625 1 96.5 180 GLU B C 1
ATOM 4685 O O . GLU B 1 180 ? 23.781 -31.172 -20.484 1 96.5 180 GLU B O 1
ATOM 4690 N N . ASN B 1 181 ? 22.234 -29.578 -20.328 1 94.75 181 ASN B N 1
ATOM 4691 C CA . ASN B 1 181 ? 23.219 -28.562 -19.922 1 94.75 181 ASN B CA 1
ATOM 4692 C C . ASN B 1 181 ? 23.141 -28.281 -18.438 1 94.75 181 ASN B C 1
ATOM 4694 O O . ASN B 1 181 ? 23.844 -27.406 -17.922 1 94.75 181 ASN B O 1
ATOM 4698 N N . LEU B 1 182 ? 22.406 -28.984 -17.703 1 93.38 182 LEU B N 1
ATOM 4699 C CA . LEU B 1 182 ? 22.125 -28.734 -16.281 1 93.38 182 LEU B CA 1
ATOM 4700 C C . LEU B 1 182 ? 23.406 -28.781 -15.461 1 93.38 182 LEU B C 1
ATOM 4702 O O . LEU B 1 182 ? 23.609 -27.969 -14.555 1 93.38 182 LEU B O 1
ATOM 4706 N N . ASN B 1 183 ? 24.297 -29.641 -15.75 1 89.94 183 ASN B N 1
ATOM 4707 C CA . ASN B 1 183 ? 25.5 -29.891 -14.961 1 89.94 183 ASN B CA 1
ATOM 4708 C C . ASN B 1 183 ? 26.531 -28.766 -15.133 1 89.94 183 ASN B C 1
ATOM 4710 O O . ASN B 1 183 ? 27.484 -28.672 -14.367 1 89.94 183 ASN B O 1
ATOM 4714 N N . LYS B 1 184 ? 26.234 -27.891 -16.062 1 90.81 184 LYS B N 1
ATOM 4715 C CA . LYS B 1 184 ? 27.156 -26.781 -16.312 1 90.81 184 LYS B CA 1
ATOM 4716 C C . LYS B 1 184 ? 26.922 -25.641 -15.32 1 90.81 184 LYS B C 1
ATOM 4718 O O . LYS B 1 184 ? 27.75 -24.734 -15.203 1 90.81 184 LYS B O 1
ATOM 4723 N N . PHE B 1 185 ? 25.875 -25.75 -14.578 1 89.62 185 PHE B N 1
ATOM 4724 C CA . PHE B 1 185 ? 25.5 -24.656 -13.688 1 89.62 185 PHE B CA 1
ATOM 4725 C C . PHE B 1 185 ? 25.406 -25.141 -12.25 1 89.62 185 PHE B C 1
ATOM 4727 O O . PHE B 1 185 ? 24.578 -26 -11.93 1 89.62 185 PHE B O 1
ATOM 4734 N N . GLU B 1 186 ? 26.109 -24.578 -11.352 1 86.56 186 GLU B N 1
ATOM 4735 C CA . GLU B 1 186 ? 26.281 -25.062 -9.984 1 86.56 186 GLU B CA 1
ATOM 4736 C C . GLU B 1 186 ? 25.031 -24.828 -9.148 1 86.56 186 GLU B C 1
ATOM 4738 O O . GLU B 1 186 ? 24.609 -25.703 -8.391 1 86.56 186 GLU B O 1
ATOM 4743 N N . ASN B 1 187 ? 24.453 -23.688 -9.227 1 85.31 187 ASN B N 1
ATOM 4744 C CA . ASN B 1 187 ? 23.297 -23.344 -8.398 1 85.31 187 ASN B CA 1
ATOM 4745 C C . ASN B 1 187 ? 22.016 -23.984 -8.922 1 85.31 187 ASN B C 1
ATOM 4747 O O . ASN B 1 187 ? 21.109 -24.281 -8.148 1 85.31 187 ASN B O 1
ATOM 4751 N N . THR B 1 188 ? 21.969 -24.266 -10.133 1 83.44 188 THR B N 1
ATOM 4752 C CA . THR B 1 188 ? 20.75 -24.75 -10.789 1 83.44 188 THR B CA 1
ATOM 4753 C C . THR B 1 188 ? 20.578 -26.25 -10.586 1 83.44 188 THR B C 1
ATOM 4755 O O . THR B 1 188 ? 19.453 -26.75 -10.578 1 83.44 188 THR B O 1
ATOM 4758 N N . LYS B 1 189 ? 21.625 -26.922 -10.312 1 78.62 189 LYS B N 1
ATOM 4759 C CA . LYS B 1 189 ? 21.594 -28.391 -10.242 1 78.62 189 LYS B CA 1
ATOM 4760 C C . LYS B 1 189 ? 20.766 -28.875 -9.055 1 78.62 189 LYS B C 1
ATOM 4762 O O . LYS B 1 189 ? 20.297 -30 -9.039 1 78.62 189 LYS B O 1
ATOM 4767 N N . HIS B 1 190 ? 20.531 -28.016 -8.094 1 82 190 HIS B N 1
ATOM 4768 C CA . HIS B 1 190 ? 19.812 -28.422 -6.887 1 82 190 HIS B CA 1
ATOM 4769 C C . HIS B 1 190 ? 18.359 -28 -6.941 1 82 190 HIS B C 1
ATOM 4771 O O . HIS B 1 190 ? 17.578 -28.297 -6.027 1 82 190 HIS B O 1
ATOM 4777 N N . CYS B 1 191 ? 17.969 -27.391 -8.023 1 91.5 191 CYS B N 1
ATOM 4778 C CA . CYS B 1 191 ? 16.594 -26.938 -8.18 1 91.5 191 CYS B CA 1
ATOM 4779 C C . CYS B 1 191 ? 15.672 -28.078 -8.578 1 91.5 191 CYS B C 1
ATOM 4781 O O . CYS B 1 191 ? 16.094 -29.016 -9.258 1 91.5 191 CYS B O 1
ATOM 4783 N N . GLU B 1 192 ? 14.477 -28.047 -8.062 1 94.5 192 GLU B N 1
ATOM 4784 C CA . GLU B 1 192 ? 13.453 -28.953 -8.57 1 94.5 192 GLU B CA 1
ATOM 4785 C C . GLU B 1 192 ? 12.875 -28.453 -9.891 1 94.5 192 GLU B C 1
ATOM 4787 O O . GLU B 1 192 ? 12.516 -27.281 -10.023 1 94.5 192 GLU B O 1
ATOM 4792 N N . LEU B 1 193 ? 12.875 -29.391 -10.859 1 96.75 193 LEU B N 1
ATOM 4793 C CA . LEU B 1 193 ? 12.492 -29 -12.219 1 96.75 193 LEU B CA 1
ATOM 4794 C C . LEU B 1 193 ? 11.078 -29.469 -12.539 1 96.75 193 LEU B C 1
ATOM 4796 O O . LEU B 1 193 ? 10.688 -30.578 -12.164 1 96.75 193 LEU B O 1
ATOM 4800 N N . PHE B 1 194 ? 10.336 -28.594 -13.195 1 98.31 194 PHE B N 1
ATOM 4801 C CA . PHE B 1 194 ? 8.984 -28.922 -13.656 1 98.31 194 PHE B CA 1
ATOM 4802 C C . PHE B 1 194 ? 8.867 -28.719 -15.156 1 98.31 194 PHE B C 1
ATOM 4804 O O . PHE B 1 194 ? 9.305 -27.703 -15.695 1 98.31 194 PHE B O 1
ATOM 4811 N N . ALA B 1 195 ? 8.312 -29.703 -15.836 1 98.62 195 ALA B N 1
ATOM 4812 C CA . ALA B 1 195 ? 8.133 -29.656 -17.281 1 98.62 195 ALA B CA 1
ATOM 4813 C C . ALA B 1 195 ? 6.672 -29.391 -17.641 1 98.62 195 ALA B C 1
ATOM 4815 O O . ALA B 1 195 ? 5.77 -29.734 -16.875 1 98.62 195 ALA B O 1
ATOM 4816 N N . SER B 1 196 ? 6.469 -28.844 -18.812 1 98.25 196 SER B N 1
ATOM 4817 C CA . SER B 1 196 ? 5.125 -28.453 -19.219 1 98.25 196 SER B CA 1
ATOM 4818 C C . SER B 1 196 ? 4.48 -29.531 -20.094 1 98.25 196 SER B C 1
ATOM 4820 O O . SER B 1 196 ? 5.145 -30.109 -20.953 1 98.25 196 SER B O 1
ATOM 4822 N N . ILE B 1 197 ? 3.268 -29.828 -19.781 1 98.19 197 ILE B N 1
ATOM 4823 C CA . ILE B 1 197 ? 2.406 -30.609 -20.672 1 98.19 197 ILE B CA 1
ATOM 4824 C C . ILE B 1 197 ? 1.426 -29.688 -21.375 1 98.19 197 ILE B C 1
ATOM 4826 O O . ILE B 1 197 ? 0.61 -29.016 -20.734 1 98.19 197 ILE B O 1
ATOM 4830 N N . GLU B 1 198 ? 1.533 -29.688 -22.703 1 96.12 198 GLU B N 1
ATOM 4831 C CA . GLU B 1 198 ? 0.75 -28.766 -23.5 1 96.12 198 GLU B CA 1
ATOM 4832 C C . GLU B 1 198 ? 0.096 -29.469 -24.688 1 96.12 198 GLU B C 1
ATOM 4834 O O . GLU B 1 198 ? 0.013 -30.703 -24.703 1 96.12 198 GLU B O 1
ATOM 4839 N N . GLY B 1 199 ? -0.495 -28.656 -25.547 1 95.56 199 GLY B N 1
ATOM 4840 C CA . GLY B 1 199 ? -1.179 -29.219 -26.703 1 95.56 199 GLY B CA 1
ATOM 4841 C C . GLY B 1 199 ? -2.525 -28.578 -26.969 1 95.56 199 GLY B C 1
ATOM 4842 O O . GLY B 1 199 ? -3.295 -29.047 -27.812 1 95.56 199 GLY B O 1
ATOM 4843 N N . GLY B 1 200 ? -2.744 -27.5 -26.25 1 93.56 200 GLY B N 1
ATOM 4844 C CA . GLY B 1 200 ? -4.023 -26.828 -26.422 1 93.56 200 GLY B CA 1
ATOM 4845 C C . GLY B 1 200 ? -5.211 -27.75 -26.234 1 93.56 200 GLY B C 1
ATOM 4846 O O . GLY B 1 200 ? -5.293 -28.453 -25.219 1 93.56 200 GLY B O 1
ATOM 4847 N N . PHE B 1 201 ? -6.082 -27.688 -27.25 1 93.38 201 PHE B N 1
ATOM 4848 C CA . PHE B 1 201 ? -7.281 -28.516 -27.172 1 93.38 201 PHE B CA 1
ATOM 4849 C C . PHE B 1 201 ? -7.176 -29.719 -28.094 1 93.38 201 PHE B C 1
ATOM 4851 O O . PHE B 1 201 ? -8.148 -30.453 -28.281 1 93.38 201 PHE B O 1
ATOM 4858 N N . ASN B 1 202 ? -6.012 -29.922 -28.641 1 95.31 202 ASN B N 1
ATOM 4859 C CA . ASN B 1 202 ? -5.73 -31.094 -29.453 1 95.31 202 ASN B CA 1
ATOM 4860 C C . ASN B 1 202 ? -5.406 -32.312 -28.594 1 95.31 202 ASN B C 1
ATOM 4862 O O . ASN B 1 202 ? -4.301 -32.406 -28.062 1 95.31 202 ASN B O 1
ATOM 4866 N N . ILE B 1 203 ? -6.277 -33.281 -28.594 1 96.06 203 ILE B N 1
ATOM 4867 C CA . ILE B 1 203 ? -6.18 -34.406 -27.688 1 96.06 203 ILE B CA 1
ATOM 4868 C C . ILE B 1 203 ? -4.938 -35.25 -28.031 1 96.06 203 ILE B C 1
ATOM 4870 O O . ILE B 1 203 ? -4.203 -35.656 -27.125 1 96.06 203 ILE B O 1
ATOM 4874 N N . ASN B 1 204 ? -4.746 -35.438 -29.281 1 97.19 204 ASN B N 1
ATOM 4875 C CA . ASN B 1 204 ? -3.596 -36.219 -29.688 1 97.19 204 ASN B CA 1
ATOM 4876 C C . ASN B 1 204 ? -2.285 -35.594 -29.25 1 97.19 204 ASN B C 1
ATOM 4878 O O . ASN B 1 204 ? -1.39 -36.281 -28.75 1 97.19 204 ASN B O 1
ATOM 4882 N N . GLU B 1 205 ? -2.193 -34.312 -29.422 1 97.62 205 GLU B N 1
ATOM 4883 C CA . GLU B 1 205 ? -0.968 -33.625 -29.031 1 97.62 205 GLU B CA 1
ATOM 4884 C C . GLU B 1 205 ? -0.827 -33.562 -27.516 1 97.62 205 GLU B C 1
ATOM 4886 O O . GLU B 1 205 ? 0.286 -33.594 -26.984 1 97.62 205 GLU B O 1
ATOM 4891 N N . ARG B 1 206 ? -1.939 -33.469 -26.797 1 97.62 206 ARG B N 1
ATOM 4892 C CA . ARG B 1 206 ? -1.916 -33.5 -25.328 1 97.62 206 ARG B CA 1
ATOM 4893 C C . ARG B 1 206 ? -1.361 -34.844 -24.844 1 97.62 206 ARG B C 1
ATOM 4895 O O . ARG B 1 206 ? -0.508 -34.875 -23.953 1 97.62 206 ARG B O 1
ATOM 4902 N N . ILE B 1 207 ? -1.859 -35.875 -25.438 1 98.12 207 ILE B N 1
ATOM 4903 C CA . ILE B 1 207 ? -1.423 -37.219 -25.078 1 98.12 207 ILE B CA 1
ATOM 4904 C C . ILE B 1 207 ? 0.057 -37.375 -25.422 1 98.12 207 ILE B C 1
ATOM 4906 O O . ILE B 1 207 ? 0.833 -37.875 -24.594 1 98.12 207 ILE B O 1
ATOM 4910 N N . ARG B 1 208 ? 0.417 -36.938 -26.578 1 98.31 208 ARG B N 1
ATOM 4911 C CA . ARG B 1 208 ? 1.814 -37.031 -26.984 1 98.31 208 ARG B CA 1
ATOM 4912 C C . ARG B 1 208 ? 2.715 -36.25 -26.062 1 98.31 208 ARG B C 1
ATOM 4914 O O . ARG B 1 208 ? 3.77 -36.719 -25.641 1 98.31 208 ARG B O 1
ATOM 4921 N N . SER B 1 209 ? 2.338 -35 -25.812 1 98.31 209 SER B N 1
ATOM 4922 C CA . SER B 1 209 ? 3.092 -34.156 -24.906 1 98.31 209 SER B CA 1
ATOM 4923 C C . SER B 1 209 ? 3.273 -34.812 -23.547 1 98.31 209 SER B C 1
ATOM 4925 O O . SER B 1 209 ? 4.375 -34.812 -23 1 98.31 209 SER B O 1
ATOM 4927 N N . ALA B 1 210 ? 2.219 -35.406 -22.984 1 98.56 210 ALA B N 1
ATOM 4928 C CA . ALA B 1 210 ? 2.266 -36.062 -21.688 1 98.56 210 ALA B CA 1
ATOM 4929 C C . ALA B 1 210 ? 3.201 -37.25 -21.719 1 98.56 210 ALA B C 1
ATOM 4931 O O . ALA B 1 210 ? 4.082 -37.375 -20.859 1 98.56 210 ALA B O 1
ATOM 4932 N N . LYS B 1 211 ? 3.023 -38.094 -22.703 1 98.44 211 LYS B N 1
ATOM 4933 C CA . LYS B 1 211 ? 3.818 -39.312 -22.812 1 98.44 211 LYS B CA 1
ATOM 4934 C C . LYS B 1 211 ? 5.305 -39 -22.938 1 98.44 211 LYS B C 1
ATOM 4936 O O . LYS B 1 211 ? 6.137 -39.625 -22.281 1 98.44 211 LYS B O 1
ATOM 4941 N N . GLU B 1 212 ? 5.582 -38.062 -23.766 1 98.31 212 GLU B N 1
ATOM 4942 C CA . GLU B 1 212 ? 6.98 -37.719 -24 1 98.31 212 GLU B CA 1
ATOM 4943 C C . GLU B 1 212 ? 7.586 -37.031 -22.797 1 98.31 212 GLU B C 1
ATOM 4945 O O . GLU B 1 212 ? 8.695 -37.344 -22.359 1 98.31 212 GLU B O 1
ATOM 4950 N N . THR B 1 213 ? 6.922 -36.062 -22.25 1 98.38 213 THR B N 1
ATOM 4951 C CA . THR B 1 213 ? 7.445 -35.25 -21.156 1 98.38 213 THR B CA 1
ATOM 4952 C C . THR B 1 213 ? 7.668 -36.094 -19.906 1 98.38 213 THR B C 1
ATOM 4954 O O . THR B 1 213 ? 8.633 -35.875 -19.172 1 98.38 213 THR B O 1
ATOM 4957 N N . THR B 1 214 ? 6.809 -37.094 -19.656 1 97.75 214 THR B N 1
ATOM 4958 C CA . THR B 1 214 ? 6.852 -37.875 -18.422 1 97.75 214 THR B CA 1
ATOM 4959 C C . THR B 1 214 ? 8.062 -38.812 -18.422 1 97.75 214 THR B C 1
ATOM 4961 O O . THR B 1 214 ? 8.414 -39.375 -17.391 1 97.75 214 THR B O 1
ATOM 4964 N N . THR B 1 215 ? 8.711 -38.969 -19.562 1 97.75 215 THR B N 1
ATOM 4965 C CA . THR B 1 215 ? 9.898 -39.812 -19.641 1 97.75 215 THR B CA 1
ATOM 4966 C C . THR B 1 215 ? 11.125 -39.062 -19.109 1 97.75 215 THR B C 1
ATOM 4968 O O . THR B 1 215 ? 12.164 -39.688 -18.859 1 97.75 215 THR B O 1
ATOM 4971 N N . ARG B 1 216 ? 11.07 -37.781 -18.938 1 97.38 216 ARG B N 1
ATOM 4972 C CA . ARG B 1 216 ? 12.211 -36.969 -18.484 1 97.38 216 ARG B CA 1
ATOM 4973 C C . ARG B 1 216 ? 12.266 -36.906 -16.969 1 97.38 216 ARG B C 1
ATOM 4975 O O . ARG B 1 216 ? 11.234 -37 -16.297 1 97.38 216 ARG B O 1
ATOM 4982 N N . PRO B 1 217 ? 13.438 -36.75 -16.406 1 95.31 217 PRO B N 1
ATOM 4983 C CA . PRO B 1 217 ? 13.625 -36.781 -14.953 1 95.31 217 PRO B CA 1
ATOM 4984 C C . PRO B 1 217 ? 13.32 -35.438 -14.305 1 95.31 217 PRO B C 1
ATOM 4986 O O . PRO B 1 217 ? 14.234 -34.719 -13.898 1 95.31 217 PRO B O 1
ATOM 4989 N N . VAL B 1 218 ? 12.047 -35.125 -14.125 1 96.5 218 VAL B N 1
ATOM 4990 C CA . VAL B 1 218 ? 11.609 -33.875 -13.5 1 96.5 218 VAL B CA 1
ATOM 4991 C C . VAL B 1 218 ? 10.766 -34.188 -12.266 1 96.5 218 VAL B C 1
ATOM 4993 O O . VAL B 1 218 ? 10.375 -35.344 -12.047 1 96.5 218 VAL B O 1
ATOM 4996 N N . ALA B 1 219 ? 10.562 -33.219 -11.453 1 95.56 219 ALA B N 1
ATOM 4997 C CA . ALA B 1 219 ? 9.867 -33.375 -10.18 1 95.56 219 ALA B CA 1
ATOM 4998 C C . ALA B 1 219 ? 8.359 -33.375 -10.375 1 95.56 219 ALA B C 1
ATOM 5000 O O . ALA B 1 219 ? 7.613 -33.875 -9.531 1 95.56 219 ALA B O 1
ATOM 5001 N N . GLY B 1 220 ? 7.906 -32.781 -11.445 1 97.75 220 GLY B N 1
ATOM 5002 C CA . GLY B 1 220 ? 6.48 -32.688 -11.734 1 97.75 220 GLY B CA 1
ATOM 5003 C C . GLY B 1 220 ? 6.176 -32.031 -13.047 1 97.75 220 GLY B C 1
ATOM 5004 O O . GLY B 1 220 ? 7.074 -31.781 -13.859 1 97.75 220 GLY B O 1
ATOM 5005 N N . PHE B 1 221 ? 4.867 -31.766 -13.195 1 98.56 221 PHE B N 1
ATOM 5006 C CA . PHE B 1 221 ? 4.438 -31.312 -14.516 1 98.56 221 PHE B CA 1
ATOM 5007 C C . PHE B 1 221 ? 3.482 -30.125 -14.398 1 98.56 221 PHE B C 1
ATOM 5009 O O . PHE B 1 221 ? 2.613 -30.109 -13.523 1 98.56 221 PHE B O 1
ATOM 5016 N N . VAL B 1 222 ? 3.721 -29.109 -15.227 1 98.44 222 VAL B N 1
ATOM 5017 C CA . VAL B 1 222 ? 2.836 -27.953 -15.344 1 98.44 222 VAL B CA 1
ATOM 5018 C C . VAL B 1 222 ? 1.851 -28.172 -16.484 1 98.44 222 VAL B C 1
ATOM 5020 O O . VAL B 1 222 ? 2.258 -28.391 -17.641 1 98.44 222 VAL B O 1
ATOM 5023 N N . ILE B 1 223 ? 0.594 -28.188 -16.188 1 97.38 223 ILE B N 1
ATOM 5024 C CA . ILE B 1 223 ? -0.444 -28.344 -17.203 1 97.38 223 ILE B CA 1
ATOM 5025 C C . ILE B 1 223 ? -0.867 -26.969 -17.703 1 97.38 223 ILE B C 1
ATOM 5027 O O . ILE B 1 223 ? -1.438 -26.172 -16.969 1 97.38 223 ILE B O 1
ATOM 5031 N N . GLU B 1 224 ? -0.589 -26.641 -18.984 1 95.25 224 GLU B N 1
ATOM 5032 C CA . GLU B 1 224 ? -0.845 -25.312 -19.5 1 95.25 224 GLU B CA 1
ATOM 5033 C C . GLU B 1 224 ? -1.073 -25.344 -21.016 1 95.25 224 GLU B C 1
ATOM 5035 O O . GLU B 1 224 ? -1.224 -26.406 -21.609 1 95.25 224 GLU B O 1
ATOM 5040 N N . GLY B 1 225 ? -1.287 -24.234 -21.609 1 92.88 225 GLY B N 1
ATOM 5041 C CA . GLY B 1 225 ? -1.461 -24.109 -23.047 1 92.88 225 GLY B CA 1
ATOM 5042 C C . GLY B 1 225 ? -2.916 -24.062 -23.469 1 92.88 225 GLY B C 1
ATOM 5043 O O . GLY B 1 225 ? -3.23 -24.234 -24.656 1 92.88 225 GLY B O 1
ATOM 5044 N N . PHE B 1 226 ? -3.781 -23.875 -22.516 1 90 226 PHE B N 1
ATOM 5045 C CA . PHE B 1 226 ? -5.195 -23.797 -22.859 1 90 226 PHE B CA 1
ATOM 5046 C C . PHE B 1 226 ? -5.566 -22.375 -23.281 1 90 226 PHE B C 1
ATOM 5048 O O . PHE B 1 226 ? -6.535 -22.172 -24.016 1 90 226 PHE B O 1
ATOM 5055 N N . HIS B 1 227 ? -4.855 -21.422 -22.688 1 80.31 227 HIS B N 1
ATOM 5056 C CA . HIS B 1 227 ? -5.078 -20 -22.969 1 80.31 227 HIS B CA 1
ATOM 5057 C C . HIS B 1 227 ? -3.809 -19.188 -22.734 1 80.31 227 HIS B C 1
ATOM 5059 O O . HIS B 1 227 ? -2.824 -19.703 -22.203 1 80.31 227 HIS B O 1
ATOM 5065 N N . ASN B 1 228 ? -3.91 -17.938 -23.219 1 76.5 228 ASN B N 1
ATOM 5066 C CA . ASN B 1 228 ? -2.762 -17.047 -23.109 1 76.5 228 ASN B CA 1
ATOM 5067 C C . ASN B 1 228 ? -2.824 -16.203 -21.844 1 76.5 228 ASN B C 1
ATOM 5069 O O . ASN B 1 228 ? -2.662 -14.984 -21.891 1 76.5 228 ASN B O 1
ATOM 5073 N N . GLU B 1 229 ? -3.086 -16.844 -20.719 1 70.31 229 GLU B N 1
ATOM 5074 C CA . GLU B 1 229 ? -3.039 -16.266 -19.375 1 70.31 229 GLU B CA 1
ATOM 5075 C C . GLU B 1 229 ? -3.947 -15.047 -19.266 1 70.31 229 GLU B C 1
ATOM 5077 O O . GLU B 1 229 ? -4.738 -14.766 -20.172 1 70.31 229 GLU B O 1
ATOM 5082 N N . GLY B 1 230 ? -4 -14.367 -18.109 1 72.62 230 GLY B N 1
ATOM 5083 C CA . GLY B 1 230 ? -4.863 -13.219 -17.891 1 72.62 230 GLY B CA 1
ATOM 5084 C C . GLY B 1 230 ? -6.309 -13.602 -17.641 1 72.62 230 GLY B C 1
ATOM 5085 O O . GLY B 1 230 ? -6.586 -14.555 -16.906 1 72.62 230 GLY B O 1
ATOM 5086 N N . THR B 1 231 ? -7.156 -12.711 -18.125 1 68.31 231 THR B N 1
ATOM 5087 C CA . THR B 1 231 ? -8.57 -12.883 -17.828 1 68.31 231 THR B CA 1
ATOM 5088 C C . THR B 1 231 ? -9.242 -13.773 -18.875 1 68.31 231 THR B C 1
ATOM 5090 O O . THR B 1 231 ? -10.469 -13.914 -18.891 1 68.31 231 THR B O 1
ATOM 5093 N N . GLU B 1 232 ? -8.43 -14.32 -19.625 1 58.47 232 GLU B N 1
ATOM 5094 C CA . GLU B 1 232 ? -8.969 -15.094 -20.75 1 58.47 232 GLU B CA 1
ATOM 5095 C C . GLU B 1 232 ? -9.602 -16.406 -20.25 1 58.47 232 GLU B C 1
ATOM 5097 O O . GLU B 1 232 ? -10.469 -16.969 -20.922 1 58.47 232 GLU B O 1
ATOM 5102 N N . ILE B 1 233 ? -9.188 -16.766 -19.203 1 53.88 233 ILE B N 1
ATOM 5103 C CA . ILE B 1 233 ? -9.734 -18.016 -18.688 1 53.88 233 ILE B CA 1
ATOM 5104 C C . ILE B 1 233 ? -11.227 -17.859 -18.406 1 53.88 233 ILE B C 1
ATOM 5106 O O . ILE B 1 233 ? -12 -18.797 -18.547 1 53.88 233 ILE B O 1
ATOM 5110 N N . GLU B 1 234 ? -11.523 -16.656 -18 1 55.84 234 GLU B N 1
ATOM 5111 C CA . GLU B 1 234 ? -12.938 -16.375 -17.766 1 55.84 234 GLU B CA 1
ATOM 5112 C C . GLU B 1 234 ? -13.766 -16.594 -19.031 1 55.84 234 GLU B C 1
ATOM 5114 O O . GLU B 1 234 ? -14.953 -16.906 -18.969 1 55.84 234 GLU B O 1
ATOM 5119 N N . LYS B 1 235 ? -12.969 -16.469 -20.156 1 53.22 235 LYS B N 1
ATOM 5120 C CA . LYS B 1 235 ? -13.648 -16.547 -21.453 1 53.22 235 LYS B CA 1
ATOM 5121 C C . LYS B 1 235 ? -13.695 -17.984 -21.969 1 53.22 235 LYS B C 1
ATOM 5123 O O . LYS B 1 235 ? -14.602 -18.344 -22.719 1 53.22 235 LYS B O 1
ATOM 5128 N N . SER B 1 236 ? -12.57 -18.703 -21.812 1 57.34 236 SER B N 1
ATOM 5129 C CA . SER B 1 236 ? -12.531 -20.078 -22.297 1 57.34 236 SER B CA 1
ATOM 5130 C C . SER B 1 236 ? -13.523 -20.953 -21.531 1 57.34 236 SER B C 1
ATOM 5132 O O . SER B 1 236 ? -13.781 -20.734 -20.344 1 57.34 236 SER B O 1
ATOM 5134 N N . LYS B 1 237 ? -14.242 -21.719 -22.297 1 71.25 237 LYS B N 1
ATOM 5135 C CA . LYS B 1 237 ? -15.219 -22.625 -21.688 1 71.25 237 LYS B CA 1
ATOM 5136 C C . LYS B 1 237 ? -14.539 -23.672 -20.828 1 71.25 237 LYS B C 1
ATOM 5138 O O . LYS B 1 237 ? -13.82 -24.531 -21.328 1 71.25 237 LYS B O 1
ATOM 5143 N N . PHE B 1 238 ? -14.375 -23.562 -19.594 1 85.12 238 PHE B N 1
ATOM 5144 C CA . PHE B 1 238 ? -13.805 -24.469 -18.609 1 85.12 238 PHE B CA 1
ATOM 5145 C C . PHE B 1 238 ? -14.258 -25.906 -18.875 1 85.12 238 PHE B C 1
ATOM 5147 O O . PHE B 1 238 ? -13.516 -26.859 -18.609 1 85.12 238 PHE B O 1
ATOM 5154 N N . GLU B 1 239 ? -15.383 -26.016 -19.531 1 85.56 239 GLU B N 1
ATOM 5155 C CA . GLU B 1 239 ? -15.891 -27.344 -19.875 1 85.56 239 GLU B CA 1
ATOM 5156 C C . GLU B 1 239 ? -14.977 -28.031 -20.891 1 85.56 239 GLU B C 1
ATOM 5158 O O . GLU B 1 239 ? -14.758 -29.234 -20.812 1 85.56 239 GLU B O 1
ATOM 5163 N N . ASP B 1 240 ? -14.578 -27.281 -21.766 1 88.19 240 ASP B N 1
ATOM 5164 C CA . ASP B 1 240 ? -13.664 -27.828 -22.766 1 88.19 240 ASP B CA 1
ATOM 5165 C C . ASP B 1 240 ? -12.352 -28.266 -22.141 1 88.19 240 ASP B C 1
ATOM 5167 O O . ASP B 1 240 ? -11.773 -29.281 -22.531 1 88.19 240 ASP B O 1
ATOM 5171 N N . ILE B 1 241 ? -11.906 -27.547 -21.203 1 90.56 241 ILE B N 1
ATOM 5172 C CA . ILE B 1 241 ? -10.672 -27.875 -20.5 1 90.56 241 ILE B CA 1
ATOM 5173 C C . ILE B 1 241 ? -10.844 -29.188 -19.734 1 90.56 241 ILE B C 1
ATOM 5175 O O . ILE B 1 241 ? -9.969 -30.047 -19.766 1 90.56 241 ILE B O 1
ATOM 5179 N N . LYS B 1 242 ? -12.031 -29.328 -19.188 1 90.5 242 LYS B N 1
ATOM 5180 C CA . LYS B 1 242 ? -12.336 -30.547 -18.438 1 90.5 242 LYS B CA 1
ATOM 5181 C C . LYS B 1 242 ? -12.234 -31.781 -19.328 1 90.5 242 LYS B C 1
ATOM 5183 O O . LYS B 1 242 ? -11.648 -32.812 -18.938 1 90.5 242 LYS B O 1
ATOM 5188 N N . ASN B 1 243 ? -12.758 -31.609 -20.438 1 91 243 ASN B N 1
ATOM 5189 C CA . ASN B 1 243 ? -12.805 -32.719 -21.391 1 91 243 ASN B CA 1
ATOM 5190 C C . ASN B 1 243 ? -11.406 -33.125 -21.844 1 91 243 ASN B C 1
ATOM 5192 O O . ASN B 1 243 ? -11.133 -34.312 -22.062 1 91 243 ASN B O 1
ATOM 5196 N N . VAL B 1 244 ? -10.609 -32.156 -21.984 1 93.56 244 VAL B N 1
ATOM 5197 C CA . VAL B 1 244 ? -9.242 -32.438 -22.438 1 93.56 244 VAL B CA 1
ATOM 5198 C C . VAL B 1 244 ? -8.445 -33.062 -21.312 1 93.56 244 VAL B C 1
ATOM 5200 O O . VAL B 1 244 ? -7.668 -34 -21.531 1 93.56 244 VAL B O 1
ATOM 5203 N N . LEU B 1 245 ? -8.633 -32.656 -20.109 1 94.38 245 LEU B N 1
ATOM 5204 C CA . LEU B 1 245 ? -7.867 -33.094 -18.938 1 94.38 245 LEU B CA 1
ATOM 5205 C C . LEU B 1 245 ? -8.031 -34.594 -18.734 1 94.38 245 LEU B C 1
ATOM 5207 O O . LEU B 1 245 ? -7.059 -35.312 -18.453 1 94.38 245 LEU B O 1
ATOM 5211 N N . VAL B 1 246 ? -9.195 -35.125 -18.922 1 91.88 246 VAL B N 1
ATOM 5212 C CA . VAL B 1 246 ? -9.492 -36.5 -18.609 1 91.88 246 VAL B CA 1
ATOM 5213 C C . VAL B 1 246 ? -8.742 -37.406 -19.594 1 91.88 246 VAL B C 1
ATOM 5215 O O . VAL B 1 246 ? -8.5 -38.594 -19.281 1 91.88 246 VAL B O 1
ATOM 5218 N N . GLU B 1 247 ? -8.305 -36.875 -20.688 1 94.88 247 GLU B N 1
ATOM 5219 C CA . GLU B 1 247 ? -7.734 -37.688 -21.75 1 94.88 247 GLU B CA 1
ATOM 5220 C C . GLU B 1 247 ? -6.266 -38 -21.484 1 94.88 247 GLU B C 1
ATOM 5222 O O . GLU B 1 247 ? -5.711 -38.969 -22.047 1 94.88 247 GLU B O 1
ATOM 5227 N N . PHE B 1 248 ? -5.633 -37.188 -20.625 1 95.38 248 PHE B N 1
ATOM 5228 C CA . PHE B 1 248 ? -4.195 -37.438 -20.531 1 95.38 248 PHE B CA 1
ATOM 5229 C C . PHE B 1 248 ? -3.738 -37.438 -19.078 1 95.38 248 PHE B C 1
ATOM 5231 O O . PHE B 1 248 ? -2.613 -37.844 -18.781 1 95.38 248 PHE B O 1
ATOM 5238 N N . MET B 1 249 ? -4.504 -37.125 -18.125 1 94.81 249 MET B N 1
ATOM 5239 C CA . MET B 1 249 ? -4.082 -36.969 -16.75 1 94.81 249 MET B CA 1
ATOM 5240 C C . MET B 1 249 ? -3.557 -38.281 -16.172 1 94.81 249 MET B C 1
ATOM 5242 O O . MET B 1 249 ? -2.633 -38.281 -15.359 1 94.81 249 MET B O 1
ATOM 5246 N N . ASP B 1 250 ? -4.137 -39.344 -16.578 1 93.38 250 ASP B N 1
ATOM 5247 C CA . ASP B 1 250 ? -3.764 -40.688 -16.078 1 93.38 250 ASP B CA 1
ATOM 5248 C C . ASP B 1 250 ? -2.371 -41.062 -16.562 1 93.38 250 ASP B C 1
ATOM 5250 O O . ASP B 1 250 ? -1.771 -42 -16.031 1 93.38 250 ASP B O 1
ATOM 5254 N N . LEU B 1 251 ? -1.882 -40.375 -17.578 1 96.62 251 LEU B N 1
ATOM 5255 C CA . LEU B 1 251 ? -0.555 -40.656 -18.109 1 96.62 251 LEU B CA 1
ATOM 5256 C C . LEU B 1 251 ? 0.532 -40.094 -17.203 1 96.62 251 LEU B C 1
ATOM 5258 O O . LEU B 1 251 ? 1.703 -40.469 -17.328 1 96.62 251 LEU B O 1
ATOM 5262 N N . ILE B 1 252 ? 0.193 -39.188 -16.297 1 96.38 252 ILE B N 1
ATOM 5263 C CA . ILE B 1 252 ? 1.15 -38.562 -15.375 1 96.38 252 ILE B CA 1
ATOM 5264 C C . ILE B 1 252 ? 1.383 -39.5 -14.188 1 96.38 252 ILE B C 1
ATOM 5266 O O . ILE B 1 252 ? 0.43 -39.938 -13.531 1 96.38 252 ILE B O 1
ATOM 5270 N N . PRO B 1 253 ? 2.621 -39.812 -13.922 1 95.5 253 PRO B N 1
ATOM 5271 C CA . PRO B 1 253 ? 2.904 -40.719 -12.797 1 95.5 253 PRO B CA 1
ATOM 5272 C C . PRO B 1 253 ? 2.307 -40.219 -11.477 1 95.5 253 PRO B C 1
ATOM 5274 O O . PRO B 1 253 ? 2.314 -39 -11.211 1 95.5 253 PRO B O 1
ATOM 5277 N N . ARG B 1 254 ? 1.884 -41.125 -10.609 1 91.69 254 ARG B N 1
ATOM 5278 C CA . ARG B 1 254 ? 1.18 -40.812 -9.375 1 91.69 254 ARG B CA 1
ATOM 5279 C C . ARG B 1 254 ? 2.107 -40.125 -8.375 1 91.69 254 ARG B C 1
ATOM 5281 O O . ARG B 1 254 ? 1.654 -39.344 -7.531 1 91.69 254 ARG B O 1
ATOM 5288 N N . ASP B 1 255 ? 3.348 -40.375 -8.516 1 93.62 255 ASP B N 1
ATOM 5289 C CA . ASP B 1 255 ? 4.297 -39.844 -7.535 1 93.62 255 ASP B CA 1
ATOM 5290 C C . ASP B 1 255 ? 4.887 -38.531 -8 1 93.62 255 ASP B C 1
ATOM 5292 O O . ASP B 1 255 ? 5.863 -38.031 -7.43 1 93.62 255 ASP B O 1
ATOM 5296 N N . LYS B 1 256 ? 4.352 -37.938 -9.062 1 96.25 256 LYS B N 1
ATOM 5297 C CA . LYS B 1 256 ? 4.812 -36.656 -9.57 1 96.25 256 LYS B CA 1
ATOM 5298 C C . LYS B 1 256 ? 3.762 -35.562 -9.359 1 96.25 256 LYS B C 1
ATOM 5300 O O . LYS B 1 256 ? 2.561 -35.844 -9.391 1 96.25 256 LYS B O 1
ATOM 5305 N N . LEU B 1 257 ? 4.254 -34.375 -9.125 1 97.19 257 LEU B N 1
ATOM 5306 C CA . LEU B 1 257 ? 3.383 -33.25 -8.844 1 97.19 257 LEU B CA 1
ATOM 5307 C C . LEU B 1 257 ? 2.697 -32.781 -10.109 1 97.19 257 LEU B C 1
ATOM 5309 O O . LEU B 1 257 ? 3.279 -32.812 -11.195 1 97.19 257 LEU B O 1
ATOM 5313 N N . ARG B 1 258 ? 1.493 -32.312 -9.961 1 97.88 258 ARG B N 1
ATOM 5314 C CA . ARG B 1 258 ? 0.696 -31.703 -11.023 1 97.88 258 ARG B CA 1
ATOM 5315 C C . ARG B 1 258 ? 0.354 -30.25 -10.68 1 97.88 258 ARG B C 1
ATOM 5317 O O . ARG B 1 258 ? -0.276 -29.984 -9.656 1 97.88 258 ARG B O 1
ATOM 5324 N N . ILE B 1 259 ? 0.726 -29.328 -11.586 1 98.25 259 ILE B N 1
ATOM 5325 C CA . ILE B 1 259 ? 0.591 -27.906 -11.297 1 98.25 259 ILE B CA 1
ATOM 5326 C C . ILE B 1 259 ? -0.271 -27.234 -12.367 1 98.25 259 ILE B C 1
ATOM 5328 O O . ILE B 1 259 ? -0.121 -27.516 -13.562 1 98.25 259 ILE B O 1
ATOM 5332 N N . MET B 1 260 ? -1.144 -26.422 -11.977 1 97.06 260 MET B N 1
ATOM 5333 C CA . MET B 1 260 ? -1.873 -25.547 -12.898 1 97.06 260 MET B CA 1
ATOM 5334 C C . MET B 1 260 ? -1.926 -24.125 -12.367 1 97.06 260 MET B C 1
ATOM 5336 O O . MET B 1 260 ? -2.467 -23.875 -11.289 1 97.06 260 MET B O 1
ATOM 5340 N N . HIS B 1 261 ? -1.368 -23.219 -13.172 1 94.88 261 HIS B N 1
ATOM 5341 C CA . HIS B 1 261 ? -1.384 -21.797 -12.844 1 94.88 261 HIS B CA 1
ATOM 5342 C C . HIS B 1 261 ? -2.59 -21.109 -13.469 1 94.88 261 HIS B C 1
ATOM 5344 O O . HIS B 1 261 ? -3.207 -21.641 -14.398 1 94.88 261 HIS B O 1
ATOM 5350 N N . GLY B 1 262 ? -2.926 -19.875 -12.898 1 93.56 262 GLY B N 1
ATOM 5351 C CA . GLY B 1 262 ? -3.875 -19 -13.578 1 93.56 262 GLY B CA 1
ATOM 5352 C C . GLY B 1 262 ? -4.984 -18.5 -12.672 1 93.56 262 GLY B C 1
ATOM 5353 O O . GLY B 1 262 ? -5.129 -18.969 -11.539 1 93.56 262 GLY B O 1
ATOM 5354 N N . ILE B 1 263 ? -5.652 -17.547 -13.258 1 93.75 263 ILE B N 1
ATOM 5355 C CA . ILE B 1 263 ? -6.832 -17.031 -12.578 1 93.75 263 ILE B CA 1
ATOM 5356 C C . ILE B 1 263 ? -7.953 -18.062 -12.633 1 93.75 263 ILE B C 1
ATOM 5358 O O . ILE B 1 263 ? -8.617 -18.219 -13.656 1 93.75 263 ILE B O 1
ATOM 5362 N N . LEU B 1 264 ? -8.133 -18.766 -11.523 1 92.81 264 LEU B N 1
ATOM 5363 C CA . LEU B 1 264 ? -9.125 -19.844 -11.438 1 92.81 264 LEU B CA 1
ATOM 5364 C C . LEU B 1 264 ? -10.188 -19.516 -10.398 1 92.81 264 LEU B C 1
ATOM 5366 O O . LEU B 1 264 ? -9.867 -19.172 -9.266 1 92.81 264 LEU B O 1
ATOM 5370 N N . LEU B 1 265 ? -11.414 -19.672 -10.82 1 91.25 265 LEU B N 1
ATOM 5371 C CA . LEU B 1 265 ? -12.531 -19.469 -9.906 1 91.25 265 LEU B CA 1
ATOM 5372 C C . LEU B 1 265 ? -12.617 -20.609 -8.898 1 91.25 265 LEU B C 1
ATOM 5374 O O . LEU B 1 265 ? -12.125 -21.719 -9.156 1 91.25 265 LEU B O 1
ATOM 5378 N N . PRO B 1 266 ? -13.32 -20.344 -7.789 1 93.81 266 PRO B N 1
ATOM 5379 C CA . PRO B 1 266 ? -13.383 -21.359 -6.734 1 93.81 266 PRO B CA 1
ATOM 5380 C C . PRO B 1 266 ? -13.961 -22.688 -7.23 1 93.81 266 PRO B C 1
ATOM 5382 O O . PRO B 1 266 ? -13.445 -23.75 -6.887 1 93.81 266 PRO B O 1
ATOM 5385 N N . HIS B 1 267 ? -15.008 -22.688 -8.031 1 91 267 HIS B N 1
ATOM 5386 C CA . HIS B 1 267 ? -15.578 -23.938 -8.523 1 91 267 HIS B CA 1
ATOM 5387 C C . HIS B 1 267 ? -14.617 -24.656 -9.453 1 91 267 HIS B C 1
ATOM 5389 O O . HIS B 1 267 ? -14.609 -25.891 -9.523 1 91 267 HIS B O 1
ATOM 5395 N N . GLN B 1 268 ? -13.828 -23.891 -10.156 1 92.38 268 GLN B N 1
ATOM 5396 C CA . GLN B 1 268 ? -12.82 -24.484 -11.039 1 92.38 268 GLN B CA 1
ATOM 5397 C C . GLN B 1 268 ? -11.711 -25.156 -10.234 1 92.38 268 GLN B C 1
ATOM 5399 O O . GLN B 1 268 ? -11.258 -26.25 -10.586 1 92.38 268 GLN B O 1
ATOM 5404 N N . ILE B 1 269 ? -11.297 -24.484 -9.164 1 96.06 269 ILE B N 1
ATOM 5405 C CA . ILE B 1 269 ? -10.297 -25.047 -8.258 1 96.06 269 ILE B CA 1
ATOM 5406 C C . ILE B 1 269 ? -10.781 -26.391 -7.734 1 96.06 269 ILE B C 1
ATOM 5408 O O . ILE B 1 269 ? -10.047 -27.375 -7.762 1 96.06 269 ILE B O 1
ATOM 5412 N N . LEU B 1 270 ? -12.008 -26.438 -7.328 1 94.62 270 LEU B N 1
ATOM 5413 C CA . LEU B 1 270 ? -12.555 -27.656 -6.742 1 94.62 270 LEU B CA 1
ATOM 5414 C C . LEU B 1 270 ? -12.594 -28.781 -7.773 1 94.62 270 LEU B C 1
ATOM 5416 O O . LEU B 1 270 ? -12.258 -29.922 -7.461 1 94.62 270 LEU B O 1
ATOM 5420 N N . HIS B 1 271 ? -12.969 -28.438 -8.938 1 92.88 271 HIS B N 1
ATOM 5421 C CA . HIS B 1 271 ? -12.992 -29.438 -10 1 92.88 271 HIS B CA 1
ATOM 5422 C C . HIS B 1 271 ? -11.594 -29.953 -10.289 1 92.88 271 HIS B C 1
ATOM 5424 O O . HIS B 1 271 ? -11.391 -31.172 -10.43 1 92.88 271 HIS B O 1
ATOM 5430 N N . LEU B 1 272 ? -10.68 -29.062 -10.391 1 96 272 LEU B N 1
ATOM 5431 C CA . LEU B 1 272 ? -9.312 -29.422 -10.734 1 96 272 LEU B CA 1
ATOM 5432 C C . LEU B 1 272 ? -8.672 -30.25 -9.617 1 96 272 LEU B C 1
ATOM 5434 O O . LEU B 1 272 ? -7.891 -31.172 -9.883 1 96 272 LEU B O 1
ATOM 5438 N N . VAL B 1 273 ? -8.984 -29.891 -8.398 1 96.81 273 VAL B N 1
ATOM 5439 C CA . VAL B 1 273 ? -8.539 -30.703 -7.266 1 96.81 273 VAL B CA 1
ATOM 5440 C C . VAL B 1 273 ? -9.078 -32.125 -7.406 1 96.81 273 VAL B C 1
ATOM 5442 O O . VAL B 1 273 ? -8.344 -33.094 -7.195 1 96.81 273 VAL B O 1
ATOM 5445 N N . GLU B 1 274 ? -10.289 -32.219 -7.812 1 93.44 274 GLU B N 1
ATOM 5446 C CA . GLU B 1 274 ? -10.914 -33.531 -7.992 1 93.44 274 GLU B CA 1
ATOM 5447 C C . GLU B 1 274 ? -10.242 -34.344 -9.109 1 93.44 274 GLU B C 1
ATOM 5449 O O . GLU B 1 274 ? -10.258 -35.562 -9.102 1 93.44 274 GLU B O 1
ATOM 5454 N N . LYS B 1 275 ? -9.656 -33.625 -9.977 1 93.56 275 LYS B N 1
ATOM 5455 C CA . LYS B 1 275 ? -8.992 -34.281 -11.102 1 93.56 275 LYS B CA 1
ATOM 5456 C C . LYS B 1 275 ? -7.523 -34.531 -10.789 1 93.56 275 LYS B C 1
ATOM 5458 O O . LYS B 1 275 ? -6.781 -35.031 -11.641 1 93.56 275 LYS B O 1
ATOM 5463 N N . GLY B 1 276 ? -7.07 -34.156 -9.625 1 94.94 276 GLY B N 1
ATOM 5464 C CA . GLY B 1 276 ? -5.77 -34.594 -9.148 1 94.94 276 GLY B CA 1
ATOM 5465 C C . GLY B 1 276 ? -4.699 -33.5 -9.266 1 94.94 276 GLY B C 1
ATOM 5466 O O . GLY B 1 276 ? -3.512 -33.781 -9.102 1 94.94 276 GLY B O 1
ATOM 5467 N N . ILE B 1 277 ? -5.051 -32.312 -9.555 1 97.25 277 ILE B N 1
ATOM 5468 C CA . ILE B 1 277 ? -4.074 -31.219 -9.555 1 97.25 277 ILE B CA 1
ATOM 5469 C C . ILE B 1 277 ? -3.641 -30.906 -8.125 1 97.25 277 ILE B C 1
ATOM 5471 O O . ILE B 1 277 ? -4.473 -30.844 -7.219 1 97.25 277 ILE B O 1
ATOM 5475 N N . ASP B 1 278 ? -2.328 -30.641 -7.914 1 97.81 278 ASP B N 1
ATOM 5476 C CA . ASP B 1 278 ? -1.763 -30.547 -6.574 1 97.81 278 ASP B CA 1
ATOM 5477 C C . ASP B 1 278 ? -1.465 -29.094 -6.207 1 97.81 278 ASP B C 1
ATOM 5479 O O . ASP B 1 278 ? -1.472 -28.734 -5.027 1 97.81 278 ASP B O 1
ATOM 5483 N N . ILE B 1 279 ? -1.05 -28.281 -7.18 1 98.38 279 ILE B N 1
ATOM 5484 C CA . ILE B 1 279 ? -0.531 -26.953 -6.879 1 98.38 279 ILE B CA 1
ATOM 5485 C C . ILE B 1 279 ? -1.224 -25.922 -7.766 1 98.38 279 ILE B C 1
ATOM 5487 O O . ILE B 1 279 ? -1.383 -26.125 -8.969 1 98.38 279 ILE B O 1
ATOM 5491 N N . PHE B 1 280 ? -1.622 -24.859 -7.16 1 98.25 280 PHE B N 1
ATOM 5492 C CA . PHE B 1 280 ? -2.266 -23.703 -7.785 1 98.25 280 PHE B CA 1
ATOM 5493 C C . PHE B 1 280 ? -1.565 -22.406 -7.387 1 98.25 280 PHE B C 1
ATOM 5495 O O . PHE B 1 280 ? -0.509 -22.438 -6.754 1 98.25 280 PHE B O 1
ATOM 5502 N N . ASP B 1 281 ? -2.061 -21.266 -7.895 1 97.44 281 ASP B N 1
ATOM 5503 C CA . ASP B 1 281 ? -1.462 -20.016 -7.473 1 97.44 281 ASP B CA 1
ATOM 5504 C C . ASP B 1 281 ? -2.533 -19.016 -7.023 1 97.44 281 ASP B C 1
ATOM 5506 O O . ASP B 1 281 ? -3.729 -19.297 -7.113 1 97.44 281 ASP B O 1
ATOM 5510 N N . SER B 1 282 ? -2.105 -17.906 -6.465 1 97.31 282 SER B N 1
ATOM 5511 C CA . SER B 1 282 ? -3.016 -16.922 -5.898 1 97.31 282 SER B CA 1
ATOM 5512 C C . SER B 1 282 ? -3.145 -15.703 -6.809 1 97.31 282 SER B C 1
ATOM 5514 O O . SER B 1 282 ? -3.279 -14.578 -6.332 1 97.31 282 SER B O 1
ATOM 5516 N N . SER B 1 283 ? -3.15 -15.891 -8.117 1 96.56 283 SER B N 1
ATOM 5517 C CA . SER B 1 283 ? -3.334 -14.781 -9.047 1 96.56 283 SER B CA 1
ATOM 5518 C C . SER B 1 283 ? -4.781 -14.297 -9.055 1 96.56 283 SER B C 1
ATOM 5520 O O . SER B 1 283 ? -5.047 -13.125 -9.328 1 96.56 283 SER B O 1
ATOM 5522 N N . TYR B 1 284 ? -5.695 -15.148 -8.641 1 96.25 284 TYR B N 1
ATOM 5523 C CA . TYR B 1 284 ? -7.109 -14.797 -8.617 1 96.25 284 TYR B CA 1
ATOM 5524 C C . TYR B 1 284 ? -7.383 -13.695 -7.602 1 96.25 284 TYR B C 1
ATOM 5526 O O . TYR B 1 284 ? -8.039 -12.695 -7.914 1 96.25 284 TYR B O 1
ATOM 5534 N N . PRO B 1 285 ? -6.879 -13.828 -6.359 1 97.38 285 PRO B N 1
ATOM 5535 C CA . PRO B 1 285 ? -7.055 -12.75 -5.387 1 97.38 285 PRO B CA 1
ATOM 5536 C C . PRO B 1 285 ? -6.551 -11.398 -5.906 1 97.38 285 PRO B C 1
ATOM 5538 O O . PRO B 1 285 ? -7.184 -10.367 -5.672 1 97.38 285 PRO B O 1
ATOM 5541 N N . PHE B 1 286 ? -5.492 -11.359 -6.562 1 96.75 286 PHE B N 1
ATOM 5542 C CA . PHE B 1 286 ? -4.965 -10.125 -7.137 1 96.75 286 PHE B CA 1
ATOM 5543 C C . PHE B 1 286 ? -5.918 -9.57 -8.188 1 96.75 286 PHE B C 1
ATOM 5545 O O . PHE B 1 286 ? -6.246 -8.383 -8.172 1 96.75 286 PHE B O 1
ATOM 5552 N N . TYR B 1 287 ? -6.316 -10.453 -9.086 1 95.31 287 TYR B N 1
ATOM 5553 C CA . TYR B 1 287 ? -7.219 -10.07 -10.164 1 95.31 287 TYR B CA 1
ATOM 5554 C C . TYR B 1 287 ? -8.492 -9.445 -9.609 1 95.31 287 TYR B C 1
ATOM 5556 O O . TYR B 1 287 ? -8.945 -8.406 -10.102 1 95.31 287 TYR B O 1
ATOM 5564 N N . ILE B 1 288 ? -9.039 -10.109 -8.57 1 96 288 ILE B N 1
ATOM 5565 C CA . ILE B 1 288 ? -10.273 -9.648 -7.941 1 96 288 ILE B CA 1
ATOM 5566 C C . ILE B 1 288 ? -10.039 -8.289 -7.277 1 96 288 ILE B C 1
ATOM 5568 O O . ILE B 1 288 ? -10.914 -7.422 -7.297 1 96 288 ILE B O 1
ATOM 5572 N N . THR B 1 289 ? -8.914 -8.086 -6.695 1 97.06 289 THR B N 1
ATOM 5573 C CA . THR B 1 289 ? -8.555 -6.828 -6.059 1 97.06 289 THR B CA 1
ATOM 5574 C C . THR B 1 289 ? -8.492 -5.699 -7.086 1 97.06 289 THR B C 1
ATOM 5576 O O . THR B 1 289 ? -9.008 -4.605 -6.844 1 97.06 289 THR B O 1
ATOM 5579 N N . GLU B 1 290 ? -7.887 -5.98 -8.258 1 94.81 290 GLU B N 1
ATOM 5580 C CA . GLU B 1 290 ? -7.762 -4.98 -9.312 1 94.81 290 GLU B CA 1
ATOM 5581 C C . GLU B 1 290 ? -9.133 -4.555 -9.836 1 94.81 290 GLU B C 1
ATOM 5583 O O . GLU B 1 290 ? -9.289 -3.439 -10.336 1 94.81 290 GLU B O 1
ATOM 5588 N N . LYS B 1 291 ? -10.094 -5.414 -9.602 1 94.88 291 LYS B N 1
ATOM 5589 C CA . LYS B 1 291 ? -11.461 -5.117 -10.016 1 94.88 291 LYS B CA 1
ATOM 5590 C C . LYS B 1 291 ? -12.227 -4.395 -8.906 1 94.88 291 LYS B C 1
ATOM 5592 O O . LYS B 1 291 ? -13.43 -4.164 -9.031 1 94.88 291 LYS B O 1
ATOM 5597 N N . LYS B 1 292 ? -11.555 -4.117 -7.809 1 97.44 292 LYS B N 1
ATOM 5598 C CA . LYS B 1 292 ? -12.125 -3.439 -6.645 1 97.44 292 LYS B CA 1
ATOM 5599 C C . LYS B 1 292 ? -13.164 -4.316 -5.949 1 97.44 292 LYS B C 1
ATOM 5601 O O . LYS B 1 292 ? -14.086 -3.811 -5.309 1 97.44 292 LYS B O 1
ATOM 5606 N N . CYS B 1 293 ? -12.969 -5.637 -6.078 1 97.31 293 CYS B N 1
ATOM 5607 C CA . CYS B 1 293 ? -13.922 -6.582 -5.508 1 97.31 293 CYS B CA 1
ATOM 5608 C C . CYS B 1 293 ? -13.336 -7.285 -4.293 1 97.31 293 CYS B C 1
ATOM 5610 O O . CYS B 1 293 ? -12.109 -7.371 -4.152 1 97.31 293 CYS B O 1
ATOM 5612 N N . GLY B 1 294 ? -14.203 -7.695 -3.379 1 98 294 GLY B N 1
ATOM 5613 C CA . GLY B 1 294 ? -13.859 -8.578 -2.273 1 98 294 GLY B CA 1
ATOM 5614 C C . GLY B 1 294 ? -14.5 -9.953 -2.393 1 98 294 GLY B C 1
ATOM 5615 O O . GLY B 1 294 ? -15.656 -10.07 -2.805 1 98 294 GLY B O 1
ATOM 5616 N N . LEU B 1 295 ? -13.672 -10.984 -2.096 1 97.44 295 LEU B N 1
ATOM 5617 C CA . LEU B 1 295 ? -14.195 -12.344 -2.082 1 97.44 295 LEU B CA 1
ATOM 5618 C C . LEU B 1 295 ? -15.172 -12.547 -0.93 1 97.44 295 LEU B C 1
ATOM 5620 O O . LEU B 1 295 ? -14.906 -12.125 0.198 1 97.44 295 LEU B O 1
ATOM 5624 N N . VAL B 1 296 ? -16.344 -13.219 -1.258 1 96.12 296 VAL B N 1
ATOM 5625 C CA . VAL B 1 296 ? -17.359 -13.305 -0.209 1 96.12 296 VAL B CA 1
ATOM 5626 C C . VAL B 1 296 ? -17.938 -14.711 -0.172 1 96.12 296 VAL B C 1
ATOM 5628 O O . VAL B 1 296 ? -18.828 -15 0.633 1 96.12 296 VAL B O 1
ATOM 5631 N N . PHE B 1 297 ? -17.531 -15.633 -0.975 1 93.06 297 PHE B N 1
ATOM 5632 C CA . PHE B 1 297 ? -18.094 -16.969 -1.016 1 93.06 297 PHE B CA 1
ATOM 5633 C C . PHE B 1 297 ? -17.797 -17.734 0.267 1 93.06 297 PHE B C 1
ATOM 5635 O O . PHE B 1 297 ? -16.75 -17.5 0.898 1 93.06 297 PHE B O 1
ATOM 5642 N N . SER B 1 298 ? -18.688 -18.625 0.622 1 91.75 298 SER B N 1
ATOM 5643 C CA . SER B 1 298 ? -18.516 -19.391 1.85 1 91.75 298 SER B CA 1
ATOM 5644 C C . SER B 1 298 ? -17.875 -20.75 1.568 1 91.75 298 SER B C 1
ATOM 5646 O O . SER B 1 298 ? -18.062 -21.328 0.498 1 91.75 298 SER B O 1
ATOM 5648 N N . PHE B 1 299 ? -17.125 -21.188 2.551 1 93.31 299 PHE B N 1
ATOM 5649 C CA . PHE B 1 299 ? -16.578 -22.547 2.514 1 93.31 299 PHE B CA 1
ATOM 5650 C C . PHE B 1 299 ? -16.75 -23.219 3.867 1 93.31 299 PHE B C 1
ATOM 5652 O O . PHE B 1 299 ? -15.953 -24.094 4.223 1 93.31 299 PHE B O 1
ATOM 5659 N N . ASP B 1 300 ? -17.719 -22.703 4.574 1 89.75 300 ASP B N 1
ATOM 5660 C CA . ASP B 1 300 ? -18.109 -23.359 5.82 1 89.75 300 ASP B CA 1
ATOM 5661 C C . ASP B 1 300 ? -19.031 -24.547 5.551 1 89.75 300 ASP B C 1
ATOM 5663 O O . ASP B 1 300 ? -20.234 -24.375 5.406 1 89.75 300 ASP B O 1
ATOM 5667 N N . TYR B 1 301 ? -18.594 -25.766 5.605 1 88.81 301 TYR B N 1
ATOM 5668 C CA . TYR B 1 301 ? -19.344 -26.953 5.215 1 88.81 301 TYR B CA 1
ATOM 5669 C C . TYR B 1 301 ? -19.828 -27.719 6.438 1 88.81 301 TYR B C 1
ATOM 5671 O O . TYR B 1 301 ? -20.359 -28.828 6.312 1 88.81 301 TYR B O 1
ATOM 5679 N N . ASN B 1 302 ? -19.656 -27.141 7.586 1 82.5 302 ASN B N 1
ATOM 5680 C CA . ASN B 1 302 ? -20.047 -27.859 8.797 1 82.5 302 ASN B CA 1
ATOM 5681 C C . ASN B 1 302 ? -21.562 -27.938 8.953 1 82.5 302 ASN B C 1
ATOM 5683 O O . ASN B 1 302 ? -22.078 -28.828 9.633 1 82.5 302 ASN B O 1
ATOM 5687 N N . HIS B 1 303 ? -22.359 -27.031 8.367 1 70.75 303 HIS B N 1
ATOM 5688 C CA . HIS B 1 303 ? -23.797 -27 8.586 1 70.75 303 HIS B CA 1
ATOM 5689 C C . HIS B 1 303 ? -24.547 -27.469 7.348 1 70.75 303 HIS B C 1
ATOM 5691 O O . HIS B 1 303 ? -25.75 -27.219 7.219 1 70.75 303 HIS B O 1
ATOM 5697 N N . VAL B 1 304 ? -23.953 -28.016 6.492 1 65.19 304 VAL B N 1
ATOM 5698 C CA . VAL B 1 304 ? -24.641 -28.406 5.27 1 65.19 304 VAL B CA 1
ATOM 5699 C C . VAL B 1 304 ? -25.5 -29.641 5.539 1 65.19 304 VAL B C 1
ATOM 5701 O O . VAL B 1 304 ? -25.016 -30.641 6.078 1 65.19 304 VAL B O 1
ATOM 5704 N N . GLU B 1 305 ? -26.906 -29.266 5.473 1 58.62 305 GLU B N 1
ATOM 5705 C CA . GLU B 1 305 ? -27.891 -30.328 5.652 1 58.62 305 GLU B CA 1
ATOM 5706 C C . GLU B 1 305 ? -27.828 -31.328 4.504 1 58.62 305 GLU B C 1
ATOM 5708 O O . GLU B 1 305 ? -27.484 -30.969 3.377 1 58.62 305 GLU B O 1
ATOM 5713 N N . ASN B 1 306 ? -28.094 -32.594 4.762 1 54.34 306 ASN B N 1
ATOM 5714 C CA . ASN B 1 306 ? -28.078 -33.75 3.861 1 54.34 306 ASN B CA 1
ATOM 5715 C C . ASN B 1 306 ? -28.875 -33.469 2.584 1 54.34 306 ASN B C 1
ATOM 5717 O O . ASN B 1 306 ? -28.484 -33.906 1.505 1 54.34 306 ASN B O 1
ATOM 5721 N N . ASP B 1 307 ? -29.984 -32.688 2.676 1 48.78 307 ASP B N 1
ATOM 5722 C CA . ASP B 1 307 ? -30.859 -32.469 1.526 1 48.78 307 ASP B CA 1
ATOM 5723 C C . ASP B 1 307 ? -30.172 -31.609 0.472 1 48.78 307 ASP B C 1
ATOM 5725 O O . ASP B 1 307 ? -30.359 -31.812 -0.728 1 48.78 307 ASP B O 1
ATOM 5729 N N . LYS B 1 308 ? -29.516 -30.641 0.759 1 53.91 308 LYS B N 1
ATOM 5730 C CA . LYS B 1 308 ? -28.844 -29.812 -0.229 1 53.91 308 LYS B CA 1
ATOM 5731 C C . LYS B 1 308 ? -27.703 -30.578 -0.906 1 53.91 308 LYS B C 1
ATOM 5733 O O . LYS B 1 308 ? -27.375 -30.312 -2.062 1 53.91 308 LYS B O 1
ATOM 5738 N N . LEU B 1 309 ? -27.312 -31.578 -0.234 1 52.88 309 LEU B N 1
ATOM 5739 C CA . LEU B 1 309 ? -26.281 -32.469 -0.754 1 52.88 309 LEU B CA 1
ATOM 5740 C C . LEU B 1 309 ? -26.766 -33.219 -1.994 1 52.88 309 LEU B C 1
ATOM 5742 O O . LEU B 1 309 ? -26 -33.438 -2.938 1 52.88 309 LEU B O 1
ATOM 5746 N N . ASN B 1 310 ? -28.047 -33.406 -1.933 1 50.09 310 ASN B N 1
ATOM 5747 C CA . ASN B 1 310 ? -28.656 -34.125 -3.043 1 50.09 310 ASN B CA 1
ATOM 5748 C C . ASN B 1 310 ? -28.969 -33.219 -4.215 1 50.09 310 ASN B C 1
ATOM 5750 O O . ASN B 1 310 ? -29.25 -33.656 -5.32 1 50.09 310 ASN B O 1
ATOM 5754 N N . GLN B 1 311 ? -28.953 -32.031 -4.016 1 47.81 311 GLN B N 1
ATOM 5755 C CA . GLN B 1 311 ? -29.281 -31.094 -5.066 1 47.81 311 GLN B CA 1
ATOM 5756 C C . GLN B 1 311 ? -28.094 -30.828 -5.98 1 47.81 311 GLN B C 1
ATOM 5758 O O . GLN B 1 311 ? -28.266 -30.438 -7.137 1 47.81 311 GLN B O 1
ATOM 5763 N N . LEU B 1 312 ? -26.938 -30.906 -5.574 1 50.38 312 LEU B N 1
ATOM 5764 C CA . LEU B 1 312 ? -25.828 -30.656 -6.477 1 50.38 312 LEU B CA 1
ATOM 5765 C C . LEU B 1 312 ? -25.828 -31.656 -7.629 1 50.38 312 LEU B C 1
ATOM 5767 O O . LEU B 1 312 ? -25.219 -32.719 -7.523 1 50.38 312 LEU B O 1
ATOM 5771 N N . LYS B 1 313 ? -26.969 -31.641 -8.375 1 47.53 313 LYS B N 1
ATOM 5772 C CA . LYS B 1 313 ? -27.078 -32.594 -9.469 1 47.53 313 LYS B CA 1
ATOM 5773 C C . LYS B 1 313 ? -26.109 -32.25 -10.594 1 47.53 313 LYS B C 1
ATOM 5775 O O . LYS B 1 313 ? -25.656 -33.125 -11.328 1 47.53 313 LYS B O 1
ATOM 5780 N N . SER B 1 314 ? -26 -31 -11.078 1 44 314 SER B N 1
ATOM 5781 C CA . SER B 1 314 ? -25.125 -30.672 -12.195 1 44 314 SER B CA 1
ATOM 5782 C C . SER B 1 314 ? -24.328 -29.406 -11.906 1 44 314 SER B C 1
ATOM 5784 O O . SER B 1 314 ? -24.734 -28.562 -11.109 1 44 314 SER B O 1
ATOM 5786 N N . THR B 1 315 ? -22.969 -29.281 -12.062 1 49.78 315 THR B N 1
ATOM 5787 C CA . THR B 1 315 ? -22 -28.188 -12.016 1 49.78 315 THR B CA 1
ATOM 5788 C C . THR B 1 315 ? -22.578 -26.938 -12.664 1 49.78 315 THR B C 1
ATOM 5790 O O . THR B 1 315 ? -21.953 -25.859 -12.617 1 49.78 315 THR B O 1
ATOM 5793 N N . GLN B 1 316 ? -23.625 -27.109 -13.352 1 48.38 316 GLN B N 1
ATOM 5794 C CA . GLN B 1 316 ? -24.188 -26.016 -14.156 1 48.38 316 GLN B CA 1
ATOM 5795 C C . GLN B 1 316 ? -24.938 -25.016 -13.289 1 48.38 316 GLN B C 1
ATOM 5797 O O . GLN B 1 316 ? -25.156 -23.875 -13.695 1 48.38 316 GLN B O 1
ATOM 5802 N N . ASP B 1 317 ? -25.062 -25.406 -12.102 1 54.34 317 ASP B N 1
ATOM 5803 C CA . ASP B 1 317 ? -25.984 -24.578 -11.312 1 54.34 317 ASP B CA 1
ATOM 5804 C C . ASP B 1 317 ? -25.219 -23.656 -10.359 1 54.34 317 ASP B C 1
ATOM 5806 O O . ASP B 1 317 ? -25.234 -23.875 -9.141 1 54.34 317 ASP B O 1
ATOM 5810 N N . ILE B 1 318 ? -24.281 -22.969 -11.031 1 61.47 318 ILE B N 1
ATOM 5811 C CA . ILE B 1 318 ? -23.547 -22.031 -10.188 1 61.47 318 ILE B CA 1
ATOM 5812 C C . ILE B 1 318 ? -24.406 -20.812 -9.891 1 61.47 318 ILE B C 1
ATOM 5814 O O . ILE B 1 318 ? -24.797 -20.078 -10.805 1 61.47 318 ILE B O 1
ATOM 5818 N N . ASN B 1 319 ? -24.812 -20.656 -8.633 1 64.19 319 ASN B N 1
ATOM 5819 C CA . ASN B 1 319 ? -25.594 -19.5 -8.211 1 64.19 319 ASN B CA 1
ATOM 5820 C C . ASN B 1 319 ? -24.875 -18.688 -7.148 1 64.19 319 ASN B C 1
ATOM 5822 O O . ASN B 1 319 ? -25.453 -17.766 -6.566 1 64.19 319 ASN B O 1
ATOM 5826 N N . THR B 1 320 ? -23.625 -19.094 -7.059 1 75.38 320 THR B N 1
ATOM 5827 C CA . THR B 1 320 ? -22.906 -18.438 -5.969 1 75.38 320 THR B CA 1
ATOM 5828 C C . THR B 1 320 ? -22.234 -17.156 -6.457 1 75.38 320 THR B C 1
ATOM 5830 O O . THR B 1 320 ? -21.672 -17.125 -7.555 1 75.38 320 THR B O 1
ATOM 5833 N N . ILE B 1 321 ? -22.375 -16.219 -5.66 1 84.25 321 ILE B N 1
ATOM 5834 C CA . ILE B 1 321 ? -21.609 -14.984 -5.832 1 84.25 321 ILE B CA 1
ATOM 5835 C C . ILE B 1 321 ? -20.25 -15.117 -5.129 1 84.25 321 ILE B C 1
ATOM 5837 O O . ILE B 1 321 ? -20.203 -15.305 -3.912 1 84.25 321 ILE B O 1
ATOM 5841 N N . TYR B 1 322 ? -19.203 -15.055 -5.938 1 92.62 322 TYR B N 1
ATOM 5842 C CA . TYR B 1 322 ? -17.875 -15.266 -5.352 1 92.62 322 TYR B CA 1
ATOM 5843 C C . TYR B 1 322 ? -17.281 -13.961 -4.84 1 92.62 322 TYR B C 1
ATOM 5845 O O . TYR B 1 322 ? -16.484 -13.953 -3.9 1 92.62 322 TYR B O 1
ATOM 5853 N N . GLU B 1 323 ? -17.672 -12.898 -5.531 1 94.06 323 GLU B N 1
ATOM 5854 C CA . GLU B 1 323 ? -17.078 -11.609 -5.211 1 94.06 323 GLU B CA 1
ATOM 5855 C C . GLU B 1 323 ? -18.094 -10.477 -5.332 1 94.06 323 GLU B C 1
ATOM 5857 O O . GLU B 1 323 ? -19.094 -10.609 -6.035 1 94.06 323 GLU B O 1
ATOM 5862 N N . ILE B 1 324 ? -17.875 -9.414 -4.633 1 96.06 324 ILE B N 1
ATOM 5863 C CA . ILE B 1 324 ? -18.719 -8.219 -4.652 1 96.06 324 ILE B CA 1
ATOM 5864 C C . ILE B 1 324 ? -17.859 -6.988 -4.934 1 96.06 324 ILE B C 1
ATOM 5866 O O . ILE B 1 324 ? -16.766 -6.859 -4.395 1 96.06 324 ILE B O 1
ATOM 5870 N N . ASP B 1 325 ? -18.328 -6.094 -5.801 1 97.06 325 ASP B N 1
ATOM 5871 C CA . ASP B 1 325 ? -17.672 -4.816 -6.086 1 97.06 325 ASP B CA 1
ATOM 5872 C C . ASP B 1 325 ? -18 -3.783 -5.012 1 97.06 325 ASP B C 1
ATOM 5874 O O . ASP B 1 325 ? -19.109 -3.266 -4.953 1 97.06 325 ASP B O 1
ATOM 5878 N N . PHE B 1 326 ? -17.047 -3.363 -4.285 1 97.19 326 PHE B N 1
ATOM 5879 C CA . PHE B 1 326 ? -17.281 -2.51 -3.127 1 97.19 326 PHE B CA 1
ATOM 5880 C C . PHE B 1 326 ? -17.188 -1.038 -3.512 1 97.19 326 PHE B C 1
ATOM 5882 O O . PHE B 1 326 ? -17.375 -0.158 -2.668 1 97.19 326 PHE B O 1
ATOM 5889 N N . SER B 1 327 ? -16.984 -0.773 -4.762 1 96.56 327 SER B N 1
ATOM 5890 C CA . SER B 1 327 ? -17 0.609 -5.23 1 96.56 327 SER B CA 1
ATOM 5891 C C . SER B 1 327 ? -18.422 1.086 -5.488 1 96.56 327 SER B C 1
ATOM 5893 O O . SER B 1 327 ? -18.656 2.277 -5.711 1 96.56 327 SER B O 1
ATOM 5895 N N . GLU B 1 328 ? -19.344 0.15 -5.406 1 96.38 328 GLU B N 1
ATOM 5896 C CA . GLU B 1 328 ? -20.7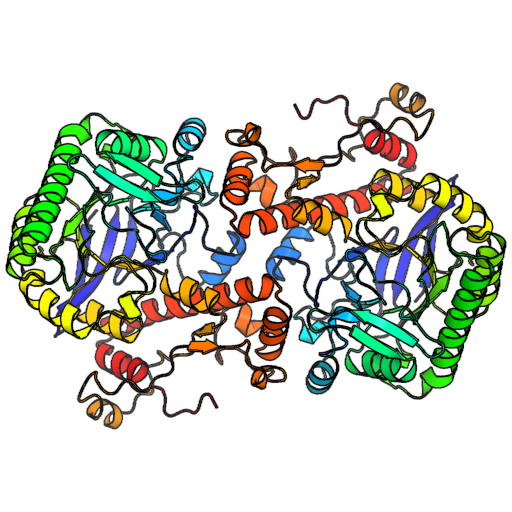5 0.491 -5.648 1 96.38 328 GLU B CA 1
ATOM 5897 C C . GLU B 1 328 ? -21.281 1.426 -4.566 1 96.38 328 GLU B C 1
ATOM 5899 O O . GLU B 1 328 ? -20.938 1.279 -3.391 1 96.38 328 GLU B O 1
ATOM 5904 N N . LYS B 1 329 ? -22.156 2.312 -4.867 1 93.81 329 LYS B N 1
ATOM 5905 C CA . LYS B 1 329 ? -22.688 3.357 -3.994 1 93.81 329 LYS B CA 1
ATOM 5906 C C . LYS B 1 329 ? -23.469 2.756 -2.822 1 93.81 329 LYS B C 1
ATOM 5908 O O . LYS B 1 329 ? -23.484 3.33 -1.731 1 93.81 329 LYS B O 1
ATOM 5913 N N . ARG B 1 330 ? -24 1.597 -2.998 1 94.94 330 ARG B N 1
ATOM 5914 C CA . ARG B 1 330 ? -24.828 0.976 -1.974 1 94.94 330 ARG B CA 1
ATOM 5915 C C . ARG B 1 330 ? -24.016 0.649 -0.727 1 94.94 330 ARG B C 1
ATOM 5917 O O . ARG B 1 330 ? -24.578 0.438 0.35 1 94.94 330 ARG B O 1
ATOM 5924 N N . PHE B 1 331 ? -22.734 0.687 -0.829 1 96.62 331 PHE B N 1
ATOM 5925 C CA . PHE B 1 331 ? -21.906 0.291 0.311 1 96.62 331 PHE B CA 1
ATOM 5926 C C . PHE B 1 331 ? -21.406 1.515 1.065 1 96.62 331 PHE B C 1
ATOM 5928 O O . PHE B 1 331 ? -20.734 1.385 2.088 1 96.62 331 PHE B O 1
ATOM 5935 N N . SER B 1 332 ? -21.781 2.676 0.705 1 94.62 332 SER B N 1
ATOM 5936 C CA . SER B 1 332 ? -21.281 3.912 1.303 1 94.62 332 SER B CA 1
ATOM 5937 C C . SER B 1 332 ? -21.719 4.035 2.76 1 94.62 332 SER B C 1
ATOM 5939 O O . SER B 1 332 ? -21.109 4.781 3.531 1 94.62 332 SER B O 1
ATOM 5941 N N . ASP B 1 333 ? -22.75 3.322 3.186 1 94.75 333 ASP B N 1
ATOM 5942 C CA . ASP B 1 333 ? -23.219 3.387 4.566 1 94.75 333 ASP B CA 1
ATOM 5943 C C . ASP B 1 333 ? -23.422 1.987 5.141 1 94.75 333 ASP B C 1
ATOM 5945 O O . ASP B 1 333 ? -24.281 1.785 6 1 94.75 333 ASP B O 1
ATOM 5949 N N . ASP B 1 334 ? -22.719 1.021 4.613 1 96.56 334 ASP B N 1
ATOM 5950 C CA . ASP B 1 334 ? -22.688 -0.338 5.145 1 96.56 334 ASP B CA 1
ATOM 5951 C C . ASP B 1 334 ? -21.531 -0.53 6.113 1 96.56 334 ASP B C 1
ATOM 5953 O O . ASP B 1 334 ? -20.375 -0.641 5.695 1 96.56 334 ASP B O 1
ATOM 5957 N N . PHE B 1 335 ? -21.828 -0.601 7.375 1 96.56 335 PHE B N 1
ATOM 5958 C CA . PHE B 1 335 ? -20.766 -0.578 8.383 1 96.56 335 PHE B CA 1
ATOM 5959 C C . PHE B 1 335 ? -20.391 -1.993 8.805 1 96.56 335 PHE B C 1
ATOM 5961 O O . PHE B 1 335 ? -19.734 -2.188 9.828 1 96.56 335 PHE B O 1
ATOM 5968 N N . SER B 1 336 ? -20.812 -2.98 8.023 1 96.88 336 SER B N 1
ATOM 5969 C CA . SER B 1 336 ? -20.406 -4.363 8.234 1 96.88 336 SER B CA 1
ATOM 5970 C C . SER B 1 336 ? -19.047 -4.645 7.613 1 96.88 336 SER B C 1
ATOM 5972 O O . SER B 1 336 ? -18.578 -3.883 6.766 1 96.88 336 SER B O 1
ATOM 5974 N N . PRO B 1 337 ? -18.391 -5.691 8.133 1 97.25 337 PRO B N 1
ATOM 5975 C CA . PRO B 1 337 ? -17.156 -6.125 7.453 1 97.25 337 PRO B CA 1
ATOM 5976 C C . PRO B 1 337 ? -17.438 -6.758 6.094 1 97.25 337 PRO B C 1
ATOM 5978 O O . PRO B 1 337 ? -18.594 -6.973 5.73 1 97.25 337 PRO B O 1
ATOM 5981 N N . ILE B 1 338 ? -16.391 -7.039 5.34 1 97.62 338 ILE B N 1
ATOM 5982 C CA . ILE B 1 338 ? -16.578 -7.684 4.043 1 97.62 338 ILE B CA 1
ATOM 5983 C C . ILE B 1 338 ? -17.281 -9.023 4.23 1 97.62 338 ILE B C 1
ATOM 5985 O O . ILE B 1 338 ? -18.297 -9.289 3.59 1 97.62 338 ILE B O 1
ATOM 5989 N N . VAL B 1 339 ? -16.703 -9.867 5.066 1 96.44 339 VAL B N 1
ATOM 5990 C CA . VAL B 1 339 ? -17.297 -11.148 5.449 1 96.44 339 VAL B CA 1
ATOM 5991 C C . VAL B 1 339 ? -17.406 -11.234 6.969 1 96.44 339 VAL B C 1
ATOM 5993 O O . VAL B 1 339 ? -16.422 -10.992 7.684 1 96.44 339 VAL B O 1
ATOM 5996 N N . HIS B 1 340 ? -18.594 -11.586 7.457 1 94.69 340 HIS B N 1
ATOM 5997 C CA . HIS B 1 340 ? -18.812 -11.719 8.891 1 94.69 340 HIS B CA 1
ATOM 5998 C C . HIS B 1 340 ? -17.938 -12.82 9.484 1 94.69 340 HIS B C 1
ATOM 6000 O O . HIS B 1 340 ? -17.781 -13.883 8.875 1 94.69 340 HIS B O 1
ATOM 6006 N N . ASN B 1 341 ? -17.234 -12.594 10.539 1 91.5 341 ASN B N 1
ATOM 6007 C CA . ASN B 1 341 ? -16.438 -13.531 11.312 1 91.5 341 ASN B CA 1
ATOM 6008 C C . ASN B 1 341 ? -15.086 -13.797 10.648 1 91.5 341 ASN B C 1
ATOM 6010 O O . ASN B 1 341 ? -14.336 -14.672 11.086 1 91.5 341 ASN B O 1
ATOM 6014 N N . CYS B 1 342 ? -14.891 -13.125 9.562 1 95.25 342 CYS B N 1
ATOM 6015 C CA . CYS B 1 342 ? -13.555 -13.227 8.977 1 95.25 342 CYS B CA 1
ATOM 6016 C C . CYS B 1 342 ? -12.5 -12.68 9.93 1 95.25 342 CYS B C 1
ATOM 6018 O O . CYS B 1 342 ? -12.727 -11.664 10.602 1 95.25 342 CYS B O 1
ATOM 6020 N N . GLN B 1 343 ? -11.328 -13.273 9.984 1 94.38 343 GLN B N 1
ATOM 6021 C CA . GLN B 1 343 ? -10.328 -12.93 10.992 1 94.38 343 GLN B CA 1
ATOM 6022 C C . GLN B 1 343 ? -9.219 -12.07 10.391 1 94.38 343 GLN B C 1
ATOM 6024 O O . GLN B 1 343 ? -8.25 -11.734 11.07 1 94.38 343 GLN B O 1
ATOM 6029 N N . CYS B 1 344 ? -9.305 -11.742 9.133 1 95.25 344 CYS B N 1
ATOM 6030 C CA . CYS B 1 344 ? -8.258 -10.914 8.555 1 95.25 344 CYS B CA 1
ATOM 6031 C C . CYS B 1 344 ? -8.305 -9.5 9.125 1 95.25 344 CYS B C 1
ATOM 6033 O O . CYS B 1 344 ? -9.328 -9.078 9.664 1 95.25 344 CYS B O 1
ATOM 6035 N N . ILE B 1 345 ? -7.277 -8.742 9.023 1 92.88 345 ILE B N 1
ATOM 6036 C CA . ILE B 1 345 ? -7.16 -7.426 9.641 1 92.88 345 ILE B CA 1
ATOM 6037 C C . ILE B 1 345 ? -8.125 -6.453 8.977 1 92.88 345 ILE B C 1
ATOM 6039 O O . ILE B 1 345 ? -8.648 -5.539 9.625 1 92.88 345 ILE B O 1
ATOM 6043 N N . THR B 1 346 ? -8.375 -6.586 7.711 1 96.5 346 THR B N 1
ATOM 6044 C CA . THR B 1 346 ? -9.328 -5.727 7.016 1 96.5 346 THR B CA 1
ATOM 6045 C C . THR B 1 346 ? -10.727 -5.855 7.625 1 96.5 346 THR B C 1
ATOM 6047 O O . THR B 1 346 ? -11.336 -4.859 8 1 96.5 346 THR B O 1
ATOM 6050 N N . CYS B 1 347 ? -11.18 -7.039 7.762 1 96.75 347 CYS B N 1
ATOM 6051 C CA . CYS B 1 347 ? -12.531 -7.273 8.258 1 96.75 347 CYS B CA 1
ATOM 6052 C C . CYS B 1 347 ? -12.625 -6.949 9.742 1 96.75 347 CYS B C 1
ATOM 6054 O O . CYS B 1 347 ? -13.672 -6.508 10.219 1 96.75 347 CYS B O 1
ATOM 6056 N N . LYS B 1 348 ? -11.562 -7.121 10.43 1 94.31 348 LYS B N 1
ATOM 6057 C CA . LYS B 1 348 ? -11.578 -6.875 11.867 1 94.31 348 LYS B CA 1
ATOM 6058 C C . LYS B 1 348 ? -11.586 -5.379 12.172 1 94.31 348 LYS B C 1
ATOM 6060 O O . LYS B 1 348 ? -12.156 -4.949 13.172 1 94.31 348 LYS B O 1
ATOM 6065 N N . ASN B 1 349 ? -11.008 -4.605 11.258 1 92.88 349 ASN B N 1
ATOM 6066 C CA . ASN B 1 349 ? -10.734 -3.223 11.633 1 92.88 349 ASN B CA 1
ATOM 6067 C C . ASN B 1 349 ? -11.484 -2.238 10.734 1 92.88 349 ASN B C 1
ATOM 6069 O O . ASN B 1 349 ? -11.531 -1.041 11.023 1 92.88 349 ASN B O 1
ATOM 6073 N N . HIS B 1 350 ? -12.07 -2.695 9.711 1 95.62 350 HIS B N 1
ATOM 6074 C CA . HIS B 1 350 ? -12.68 -1.777 8.758 1 95.62 350 HIS B CA 1
ATOM 6075 C C . HIS B 1 350 ? -14.047 -2.271 8.305 1 95.62 350 HIS B C 1
ATOM 6077 O O . HIS B 1 350 ? -14.383 -3.445 8.492 1 95.62 350 HIS B O 1
ATOM 6083 N N . THR B 1 351 ? -14.797 -1.359 7.754 1 96.81 351 THR B N 1
ATOM 6084 C CA . THR B 1 351 ? -16.141 -1.644 7.27 1 96.81 351 THR B CA 1
ATOM 6085 C C . THR B 1 351 ? -16.203 -1.528 5.746 1 96.81 351 THR B C 1
ATOM 6087 O O . THR B 1 351 ? -15.32 -0.949 5.125 1 96.81 351 THR B O 1
ATOM 6090 N N . ARG B 1 352 ? -17.281 -2.064 5.203 1 97.75 352 ARG B N 1
ATOM 6091 C CA . ARG B 1 352 ? -17.547 -1.918 3.775 1 97.75 352 ARG B CA 1
ATOM 6092 C C . ARG B 1 352 ? -17.656 -0.448 3.387 1 97.75 352 ARG B C 1
ATOM 6094 O O . ARG B 1 352 ? -17.203 -0.049 2.311 1 97.75 352 ARG B O 1
ATOM 6101 N N . ALA B 1 353 ? -18.188 0.367 4.305 1 97 353 ALA B N 1
ATOM 6102 C CA . ALA B 1 353 ? -18.359 1.794 4.043 1 97 353 ALA B CA 1
ATOM 6103 C C . ALA B 1 353 ? -17 2.482 3.9 1 97 353 ALA B C 1
ATOM 6105 O O . ALA B 1 353 ? -16.797 3.297 2.996 1 97 353 ALA B O 1
ATOM 6106 N N . TYR B 1 354 ? -16.094 2.178 4.773 1 96.31 354 TYR B N 1
ATOM 6107 C CA . TYR B 1 354 ? -14.766 2.773 4.703 1 96.31 354 TYR B CA 1
ATOM 6108 C C . TYR B 1 354 ? -14.031 2.328 3.443 1 96.31 354 TYR B C 1
ATOM 6110 O O . TYR B 1 354 ? -13.406 3.141 2.762 1 96.31 354 TYR B O 1
ATOM 6118 N N . ILE B 1 355 ? -14.148 1.075 3.135 1 97.44 355 ILE B N 1
ATOM 6119 C CA . ILE B 1 355 ? -13.523 0.553 1.926 1 97.44 355 ILE B CA 1
ATOM 6120 C C . ILE B 1 355 ? -14.094 1.263 0.7 1 97.44 355 ILE B C 1
ATOM 6122 O O . ILE B 1 355 ? -13.344 1.669 -0.194 1 97.44 355 ILE B O 1
ATOM 6126 N N . ASN B 1 356 ? -15.391 1.385 0.663 1 97.25 356 ASN B N 1
ATOM 6127 C CA . ASN B 1 356 ? -16.047 2.113 -0.418 1 97.25 356 ASN B CA 1
ATOM 6128 C C . ASN B 1 356 ? -15.492 3.529 -0.555 1 97.25 356 ASN B C 1
ATOM 6130 O O . ASN B 1 356 ? -15.195 3.98 -1.662 1 97.25 356 ASN B O 1
ATOM 6134 N N . HIS B 1 357 ? -15.352 4.152 0.593 1 94.94 357 HIS B N 1
ATOM 6135 C CA . HIS B 1 357 ? -14.805 5.504 0.625 1 94.94 357 HIS B CA 1
ATOM 6136 C C . HIS B 1 357 ? -13.414 5.547 -0.006 1 94.94 357 HIS B C 1
ATOM 6138 O O . HIS B 1 357 ? -13.141 6.398 -0.854 1 94.94 357 HIS B O 1
ATOM 6144 N N . LEU B 1 358 ? -12.578 4.672 0.368 1 95.38 358 LEU B N 1
ATOM 6145 C CA . LEU B 1 358 ? -11.211 4.625 -0.133 1 95.38 358 LEU B CA 1
ATOM 6146 C C . LEU B 1 358 ? -11.195 4.359 -1.634 1 95.38 358 LEU B C 1
ATOM 6148 O O . LEU B 1 358 ? -10.422 4.984 -2.369 1 95.38 358 LEU B O 1
ATOM 6152 N N . LEU B 1 359 ? -12.023 3.463 -2.1 1 96 359 LEU B N 1
ATOM 6153 C CA . LEU B 1 359 ? -12.062 3.09 -3.51 1 96 359 LEU B CA 1
ATOM 6154 C C . LEU B 1 359 ? -12.594 4.238 -4.359 1 96 359 LEU B C 1
ATOM 6156 O O . LEU B 1 359 ? -12.07 4.512 -5.441 1 96 359 LEU B O 1
ATOM 6160 N N . THR B 1 360 ? -13.594 4.871 -3.877 1 93.25 360 THR B N 1
ATOM 6161 C CA . THR B 1 360 ? -14.227 5.934 -4.645 1 93.25 360 THR B CA 1
ATOM 6162 C C . THR B 1 360 ? -13.352 7.188 -4.656 1 93.25 360 THR B C 1
ATOM 6164 O O . THR B 1 360 ? -13.477 8.031 -5.551 1 93.25 360 THR B O 1
ATOM 6167 N N . THR B 1 361 ? -12.508 7.344 -3.639 1 91.56 361 THR B N 1
ATOM 6168 C CA . THR B 1 361 ? -11.586 8.477 -3.605 1 91.56 361 THR B CA 1
ATOM 6169 C C . THR B 1 361 ? -10.234 8.086 -4.203 1 91.56 361 THR B C 1
ATOM 6171 O O . THR B 1 361 ? -9.289 8.883 -4.18 1 91.56 361 THR B O 1
ATOM 6174 N N . SER B 1 362 ? -10.062 6.844 -4.672 1 90.88 362 SER B N 1
ATOM 6175 C CA . SER B 1 362 ? -8.906 6.328 -5.398 1 90.88 362 SER B CA 1
ATOM 6176 C C . SER B 1 362 ? -7.66 6.328 -4.523 1 90.88 362 SER B C 1
ATOM 6178 O O . SER B 1 362 ? -6.582 6.723 -4.973 1 90.88 362 SER B O 1
ATOM 6180 N N . GLU B 1 363 ? -7.91 6.008 -3.311 1 91.25 363 GLU B N 1
ATOM 6181 C CA . GLU B 1 363 ? -6.766 5.848 -2.416 1 91.25 363 GLU B CA 1
ATOM 6182 C C . GLU B 1 363 ? -6.207 4.43 -2.49 1 91.25 363 GLU B C 1
ATOM 6184 O O . GLU B 1 363 ? -6.961 3.455 -2.486 1 91.25 363 GLU B O 1
ATOM 6189 N N . MET B 1 364 ? -4.926 4.352 -2.48 1 91.62 364 MET B N 1
ATOM 6190 C CA . MET B 1 364 ? -4.238 3.076 -2.666 1 91.62 364 MET B CA 1
ATOM 6191 C C . MET B 1 364 ? -4.555 2.115 -1.525 1 91.62 364 MET B C 1
ATOM 6193 O O . MET B 1 364 ? -4.566 0.898 -1.72 1 91.62 364 MET B O 1
ATOM 6197 N N . LEU B 1 365 ? -4.816 2.641 -0.405 1 94 365 LEU B N 1
ATOM 6198 C CA . LEU B 1 365 ? -5.102 1.801 0.752 1 94 365 LEU B CA 1
ATOM 6199 C C . LEU B 1 365 ? -6.309 0.905 0.488 1 94 365 LEU B C 1
ATOM 6201 O O . LEU B 1 365 ? -6.398 -0.198 1.031 1 94 365 LEU B O 1
ATOM 6205 N N . GLY B 1 366 ? -7.285 1.43 -0.322 1 95.81 366 GLY B N 1
ATOM 6206 C CA . GLY B 1 366 ? -8.406 0.586 -0.697 1 95.81 366 GLY B CA 1
ATOM 6207 C C . GLY B 1 366 ? -7.984 -0.733 -1.314 1 95.81 366 GLY B C 1
ATOM 6208 O O . GLY B 1 366 ? -8.469 -1.795 -0.916 1 95.81 366 GLY B O 1
ATOM 6209 N N . SER B 1 367 ? -7.066 -0.688 -2.223 1 95.81 367 SER B N 1
ATOM 6210 C CA . SER B 1 367 ? -6.543 -1.883 -2.879 1 95.81 367 SER B CA 1
ATOM 6211 C C . SER B 1 367 ? -5.762 -2.752 -1.899 1 95.81 367 SER B C 1
ATOM 6213 O O . SER B 1 367 ? -5.828 -3.982 -1.964 1 95.81 367 SER B O 1
ATOM 6215 N N . VAL B 1 368 ? -5.043 -2.111 -1.019 1 95.69 368 VAL B N 1
ATOM 6216 C CA . VAL B 1 368 ? -4.266 -2.848 -0.029 1 95.69 368 VAL B CA 1
ATOM 6217 C C . VAL B 1 368 ? -5.199 -3.654 0.87 1 95.69 368 VAL B C 1
ATOM 6219 O O . VAL B 1 368 ? -4.984 -4.852 1.085 1 95.69 368 VAL B O 1
ATOM 6222 N N . LEU B 1 369 ? -6.23 -3.004 1.37 1 96.69 369 LEU B N 1
ATOM 6223 C CA . LEU B 1 369 ? -7.172 -3.662 2.271 1 96.69 369 LEU B CA 1
ATOM 6224 C C . LEU B 1 369 ? -7.883 -4.812 1.569 1 96.69 369 LEU B C 1
ATOM 6226 O O . LEU B 1 369 ? -8.055 -5.887 2.15 1 96.69 369 LEU B O 1
ATOM 6230 N N . LEU B 1 370 ? -8.242 -4.535 0.313 1 97.88 370 LEU B N 1
ATOM 6231 C CA . LEU B 1 370 ? -8.891 -5.594 -0.45 1 97.88 370 LEU B CA 1
ATOM 6232 C C . LEU B 1 370 ? -7.938 -6.762 -0.679 1 97.88 370 LEU B C 1
ATOM 6234 O O . LEU B 1 370 ? -8.336 -7.926 -0.574 1 97.88 370 LEU B O 1
ATOM 6238 N N . MET B 1 371 ? -6.703 -6.469 -0.987 1 97.62 371 MET B N 1
ATOM 6239 C CA . MET B 1 371 ? -5.719 -7.523 -1.222 1 97.62 371 MET B CA 1
ATOM 6240 C C . MET B 1 371 ? -5.512 -8.359 0.034 1 97.62 371 MET B C 1
ATOM 6242 O O . MET B 1 371 ? -5.406 -9.586 -0.043 1 97.62 371 MET B O 1
ATOM 6246 N N . ILE B 1 372 ? -5.453 -7.738 1.188 1 97.19 372 ILE B N 1
ATOM 6247 C CA . ILE B 1 372 ? -5.316 -8.422 2.469 1 97.19 372 ILE B CA 1
ATOM 6248 C C . ILE B 1 372 ? -6.461 -9.414 2.645 1 97.19 372 ILE B C 1
ATOM 6250 O O . ILE B 1 372 ? -6.23 -10.602 2.908 1 97.19 372 ILE B O 1
ATOM 6254 N N . HIS B 1 373 ? -7.656 -8.969 2.443 1 98.19 373 HIS B N 1
ATOM 6255 C CA . HIS B 1 373 ? -8.836 -9.805 2.633 1 98.19 373 HIS B CA 1
ATOM 6256 C C . HIS B 1 373 ? -8.875 -10.938 1.607 1 98.19 373 HIS B C 1
ATOM 6258 O O . HIS B 1 373 ? -9.078 -12.102 1.967 1 98.19 373 HIS B O 1
ATOM 6264 N N . ASN B 1 374 ? -8.703 -10.539 0.387 1 98.19 374 ASN B N 1
ATOM 6265 C CA . ASN B 1 374 ? -8.844 -11.5 -0.697 1 98.19 374 ASN B CA 1
ATOM 6266 C C . ASN B 1 374 ? -7.816 -12.625 -0.59 1 98.19 374 ASN B C 1
ATOM 6268 O O . ASN B 1 374 ? -8.141 -13.797 -0.786 1 98.19 374 ASN B O 1
ATOM 6272 N N . LEU B 1 375 ? -6.57 -12.273 -0.31 1 98 375 LEU B N 1
ATOM 6273 C CA . LEU B 1 375 ? -5.535 -13.289 -0.165 1 98 375 LEU B CA 1
ATOM 6274 C C . LEU B 1 375 ? -5.812 -14.18 1.042 1 98 375 LEU B C 1
ATOM 6276 O O . LEU B 1 375 ? -5.715 -15.406 0.952 1 98 375 LEU B O 1
ATOM 6280 N N . HIS B 1 376 ? -6.176 -13.57 2.139 1 97.44 376 HIS B N 1
ATOM 6281 C CA . HIS B 1 376 ? -6.523 -14.328 3.336 1 97.44 376 HIS B CA 1
ATOM 6282 C C . HIS B 1 376 ? -7.648 -15.32 3.055 1 97.44 376 HIS B C 1
ATOM 6284 O O . HIS B 1 376 ? -7.535 -16.5 3.381 1 97.44 376 HIS B O 1
ATOM 6290 N N . HIS B 1 377 ? -8.703 -14.805 2.467 1 97.38 377 HIS B N 1
ATOM 6291 C CA . HIS B 1 377 ? -9.883 -15.609 2.178 1 97.38 377 HIS B CA 1
ATOM 6292 C C . HIS B 1 377 ? -9.539 -16.781 1.271 1 97.38 377 HIS B C 1
ATOM 6294 O O . HIS B 1 377 ? -9.984 -17.906 1.512 1 97.38 377 HIS B O 1
ATOM 6300 N N . TYR B 1 378 ? -8.758 -16.531 0.334 1 97.56 378 TYR B N 1
ATOM 6301 C CA . TYR B 1 378 ? -8.383 -17.547 -0.651 1 97.56 378 TYR B CA 1
ATOM 6302 C C . TYR B 1 378 ? -7.5 -18.609 -0.025 1 97.56 378 TYR B C 1
ATOM 6304 O O . TYR B 1 378 ? -7.672 -19.812 -0.295 1 97.56 378 TYR B O 1
ATOM 6312 N N . LEU B 1 379 ? -6.543 -18.219 0.775 1 97.31 379 LEU B N 1
ATOM 6313 C CA . LEU B 1 379 ? -5.688 -19.188 1.464 1 97.31 379 LEU B CA 1
ATOM 6314 C C . LEU B 1 379 ? -6.496 -20.031 2.438 1 97.31 379 LEU B C 1
ATOM 6316 O O . LEU B 1 379 ? -6.254 -21.234 2.568 1 97.31 379 LEU B O 1
ATOM 6320 N N . MET B 1 380 ? -7.465 -19.422 3.076 1 96.81 380 MET B N 1
ATOM 6321 C CA . MET B 1 380 ? -8.336 -20.172 3.977 1 96.81 380 MET B CA 1
ATOM 6322 C C . MET B 1 380 ? -9.195 -21.172 3.203 1 96.81 380 MET B C 1
ATOM 6324 O O . MET B 1 380 ? -9.5 -22.25 3.705 1 96.81 380 MET B O 1
ATOM 6328 N N . PHE B 1 381 ? -9.578 -20.797 2.082 1 97.12 381 PHE B N 1
ATOM 6329 C CA . PHE B 1 381 ? -10.312 -21.688 1.199 1 97.12 381 PHE B CA 1
ATOM 6330 C C . PHE B 1 381 ? -9.5 -22.953 0.913 1 97.12 381 PHE B C 1
ATOM 6332 O O . PHE B 1 381 ? -10.016 -24.062 1.006 1 97.12 381 PHE B O 1
ATOM 6339 N N . PHE B 1 382 ? -8.266 -22.812 0.619 1 97.62 382 PHE B N 1
ATOM 6340 C CA . PHE B 1 382 ? -7.402 -23.953 0.356 1 97.62 382 PHE B CA 1
ATOM 6341 C C . PHE B 1 382 ? -7.238 -24.797 1.609 1 97.62 382 PHE B C 1
ATOM 6343 O O . PHE B 1 382 ? -7.164 -26.031 1.528 1 97.62 382 PHE B O 1
ATOM 6350 N N . GLN B 1 383 ? -7.125 -24.141 2.725 1 96.62 383 GLN B N 1
ATOM 6351 C CA . GLN B 1 383 ? -7.105 -24.891 3.977 1 96.62 383 GLN B CA 1
ATOM 6352 C C . GLN B 1 383 ? -8.391 -25.703 4.152 1 96.62 383 GLN B C 1
ATOM 6354 O O . GLN B 1 383 ? -8.344 -26.859 4.578 1 96.62 383 GLN B O 1
ATOM 6359 N N . ALA B 1 384 ? -9.516 -25.094 3.82 1 96.19 384 ALA B N 1
ATOM 6360 C CA . ALA B 1 384 ? -10.797 -25.781 3.91 1 96.19 384 ALA B CA 1
ATOM 6361 C C . ALA B 1 384 ? -10.844 -26.984 2.979 1 96.19 384 ALA B C 1
ATOM 6363 O O . ALA B 1 384 ? -11.406 -28.031 3.322 1 96.19 384 ALA B O 1
ATOM 6364 N N . ILE B 1 385 ? -10.281 -26.828 1.83 1 96.94 385 ILE B N 1
ATOM 6365 C CA . ILE B 1 385 ? -10.211 -27.938 0.881 1 96.94 385 ILE B CA 1
ATOM 6366 C C . ILE B 1 385 ? -9.453 -29.109 1.506 1 96.94 385 ILE B C 1
ATOM 6368 O O . ILE B 1 385 ? -9.953 -30.234 1.546 1 96.94 385 ILE B O 1
ATOM 6372 N N . ARG B 1 386 ? -8.258 -28.875 2.061 1 96.62 386 ARG B N 1
ATOM 6373 C CA . ARG B 1 386 ? -7.438 -29.922 2.668 1 96.62 386 ARG B CA 1
ATOM 6374 C C . ARG B 1 386 ? -8.164 -30.578 3.844 1 96.62 386 ARG B C 1
ATOM 6376 O O . ARG B 1 386 ? -8.188 -31.797 3.963 1 96.62 386 ARG B O 1
ATOM 6383 N N . ASN B 1 387 ? -8.742 -29.719 4.648 1 95.75 387 ASN B N 1
ATOM 6384 C CA . ASN B 1 387 ? -9.453 -30.219 5.816 1 95.75 387 ASN B CA 1
ATOM 6385 C C . ASN B 1 387 ? -10.641 -31.094 5.41 1 95.75 387 ASN B C 1
ATOM 6387 O O . ASN B 1 387 ? -10.891 -32.125 6.016 1 95.75 387 ASN B O 1
ATOM 6391 N N . SER B 1 388 ? -11.391 -30.625 4.48 1 94.44 388 SER B N 1
ATOM 6392 C CA . SER B 1 388 ? -12.562 -31.375 4.035 1 94.44 388 SER B CA 1
ATOM 6393 C C . SER B 1 388 ? -12.156 -32.719 3.459 1 94.44 388 SER B C 1
ATOM 6395 O O . SER B 1 388 ? -12.852 -33.719 3.672 1 94.44 388 SER B O 1
ATOM 6397 N N . MET B 1 389 ? -11.117 -32.75 2.699 1 95.06 389 MET B N 1
ATOM 6398 C CA . MET B 1 389 ? -10.609 -34 2.146 1 95.06 389 MET B CA 1
ATOM 6399 C C . MET B 1 389 ? -10.172 -34.969 3.258 1 95.06 389 MET B C 1
ATOM 6401 O O . MET B 1 389 ? -10.453 -36.156 3.205 1 95.06 389 MET B O 1
ATOM 6405 N N . ALA B 1 390 ? -9.492 -34.438 4.254 1 94.25 390 ALA B N 1
ATOM 6406 C CA . ALA B 1 390 ? -9.023 -35.219 5.387 1 94.25 390 ALA B CA 1
ATOM 6407 C C . ALA B 1 390 ? -10.188 -35.844 6.145 1 94.25 390 ALA B C 1
ATOM 6409 O O . ALA B 1 390 ? -10.078 -36.938 6.668 1 94.25 390 ALA B O 1
ATOM 6410 N N . LEU B 1 391 ? -11.32 -35.156 6.125 1 93 391 LEU B N 1
ATOM 6411 C CA . LEU B 1 391 ? -12.484 -35.594 6.887 1 93 391 LEU B CA 1
ATOM 6412 C C . LEU B 1 391 ? -13.492 -36.281 5.984 1 93 391 LEU B C 1
ATOM 6414 O O . LEU B 1 391 ? -14.617 -36.594 6.41 1 93 391 LEU B O 1
ATOM 6418 N N . ASN B 1 392 ? -13.211 -36.5 4.797 1 90.94 392 ASN B N 1
ATOM 6419 C CA . ASN B 1 392 ? -14.094 -37.094 3.809 1 90.94 392 ASN B CA 1
ATOM 6420 C C . ASN B 1 392 ? -15.391 -36.312 3.646 1 90.94 392 ASN B C 1
ATOM 6422 O O . ASN B 1 392 ? -16.484 -36.875 3.629 1 90.94 392 ASN B O 1
ATOM 6426 N N . LYS B 1 393 ? -15.195 -35 3.637 1 91.31 393 LYS B N 1
ATOM 6427 C CA . LYS B 1 393 ? -16.328 -34.094 3.488 1 91.31 393 LYS B CA 1
ATOM 6428 C C . LYS B 1 393 ? -16.156 -33.188 2.279 1 91.31 393 LYS B C 1
ATOM 6430 O O . LYS B 1 393 ? -16.609 -32.062 2.287 1 91.31 393 LYS B O 1
ATOM 6435 N N . PHE B 1 394 ? -15.445 -33.625 1.306 1 92.62 394 PHE B N 1
ATOM 6436 C CA . PHE B 1 394 ? -15.141 -32.812 0.14 1 92.62 394 PHE B CA 1
ATOM 6437 C C . PHE B 1 394 ? -16.406 -32.469 -0.628 1 92.62 394 PHE B C 1
ATOM 6439 O O . PHE B 1 394 ? -16.562 -31.344 -1.123 1 92.62 394 PHE B O 1
ATOM 6446 N N . THR B 1 395 ? -17.328 -33.375 -0.686 1 89.12 395 THR B N 1
ATOM 6447 C CA . THR B 1 395 ? -18.578 -33.156 -1.39 1 89.12 395 THR B CA 1
ATOM 6448 C C . THR B 1 395 ? -19.406 -32.062 -0.696 1 89.12 395 THR B C 1
ATOM 6450 O O . THR B 1 395 ? -20.062 -31.266 -1.357 1 89.12 395 THR B O 1
ATOM 6453 N N . ALA B 1 396 ? -19.391 -32.062 0.602 1 89.88 396 ALA B N 1
ATOM 6454 C CA . ALA B 1 396 ? -20.078 -31.047 1.365 1 89.88 396 ALA B CA 1
ATOM 6455 C C . ALA B 1 396 ? -19.516 -29.656 1.071 1 89.88 396 ALA B C 1
ATOM 6457 O O . ALA B 1 396 ? -20.25 -28.688 0.894 1 89.88 396 ALA B O 1
ATOM 6458 N N . LEU B 1 397 ? -18.203 -29.609 1.015 1 92.94 397 LEU B N 1
ATOM 6459 C CA . LEU B 1 397 ? -17.547 -28.344 0.695 1 92.94 397 LEU B CA 1
ATOM 6460 C C . LEU B 1 397 ? -17.938 -27.859 -0.694 1 92.94 397 LEU B C 1
ATOM 6462 O O . LEU B 1 397 ? -18.281 -26.688 -0.875 1 92.94 397 LEU B O 1
ATOM 6466 N N . LYS B 1 398 ? -17.906 -28.75 -1.623 1 90.56 398 LYS B N 1
ATOM 6467 C CA . LYS B 1 398 ? -18.281 -28.406 -2.994 1 90.56 398 LYS B CA 1
ATOM 6468 C C . LYS B 1 398 ? -19.703 -27.844 -3.053 1 90.56 398 LYS B C 1
ATOM 6470 O O . LYS B 1 398 ? -19.953 -26.875 -3.76 1 90.56 398 LYS B O 1
ATOM 6475 N N . THR B 1 399 ? -20.562 -28.406 -2.279 1 87.94 399 THR B N 1
ATOM 6476 C CA . THR B 1 399 ? -21.953 -27.984 -2.266 1 87.94 399 THR B CA 1
ATOM 6477 C C . THR B 1 399 ? -22.094 -26.562 -1.751 1 87.94 399 THR B C 1
ATOM 6479 O O . THR B 1 399 ? -22.797 -25.75 -2.35 1 87.94 399 THR B O 1
ATOM 6482 N N . VAL B 1 400 ? -21.391 -26.266 -0.761 1 88.81 400 VAL B N 1
ATOM 6483 C CA . VAL B 1 400 ? -21.484 -24.953 -0.147 1 88.81 400 VAL B CA 1
ATOM 6484 C C . VAL B 1 400 ? -20.891 -23.891 -1.087 1 88.81 400 VAL B C 1
ATOM 6486 O O . VAL B 1 400 ? -21.469 -22.828 -1.262 1 88.81 400 VAL B O 1
ATOM 6489 N N . VAL B 1 401 ? -19.781 -24.219 -1.687 1 91.31 401 VAL B N 1
ATOM 6490 C CA . VAL B 1 401 ? -19.078 -23.266 -2.52 1 91.31 401 VAL B CA 1
ATOM 6491 C C . VAL B 1 401 ? -19.859 -23.031 -3.812 1 91.31 401 VAL B C 1
ATOM 6493 O O . VAL B 1 401 ? -19.875 -21.906 -4.336 1 91.31 401 VAL B O 1
ATOM 6496 N N . LEU B 1 402 ? -20.531 -24.016 -4.344 1 86.06 402 LEU B N 1
ATOM 6497 C CA . LEU B 1 402 ? -21.203 -23.922 -5.637 1 86.06 402 LEU B CA 1
ATOM 6498 C C . LEU B 1 402 ? -22.609 -23.359 -5.484 1 86.06 402 LEU B C 1
ATOM 6500 O O . LEU B 1 402 ? -23.094 -22.625 -6.352 1 86.06 402 LEU B O 1
ATOM 6504 N N . LEU B 1 403 ? -23.312 -23.734 -4.438 1 76.12 403 LEU B N 1
ATOM 6505 C CA . LEU B 1 403 ? -24.719 -23.375 -4.32 1 76.12 403 LEU B CA 1
ATOM 6506 C C . LEU B 1 403 ? -24.906 -22.219 -3.346 1 76.12 403 LEU B C 1
ATOM 6508 O O . LEU B 1 403 ? -25.938 -21.547 -3.359 1 76.12 403 LEU B O 1
ATOM 6512 N N . GLY B 1 404 ? -23.875 -21.672 -2.854 1 68.56 404 GLY B N 1
ATOM 6513 C CA . GLY B 1 404 ? -24.016 -20.625 -1.861 1 68.56 404 GLY B CA 1
ATOM 6514 C C . GLY B 1 404 ? -24.734 -21.078 -0.604 1 68.56 404 GLY B C 1
ATOM 6515 O O . GLY B 1 404 ? -25.219 -22.203 -0.539 1 68.56 404 GLY B O 1
ATOM 6516 N N . HIS B 1 405 ? -24.469 -20.312 0.629 1 54.03 405 HIS B N 1
ATOM 6517 C CA . HIS B 1 405 ? -25.375 -20.5 1.754 1 54.03 405 HIS B CA 1
ATOM 6518 C C . HIS B 1 405 ? -26.703 -19.766 1.521 1 54.03 405 HIS B C 1
ATOM 6520 O O . HIS B 1 405 ? -26.75 -18.766 0.809 1 54.03 405 HIS B O 1
ATOM 6526 N N . ASN B 1 406 ? -27.781 -20.453 1.5 1 42.38 406 ASN B N 1
ATOM 6527 C CA . ASN B 1 406 ? -29.031 -19.719 1.603 1 42.38 406 ASN B CA 1
ATOM 6528 C C . ASN B 1 406 ? -28.875 -18.469 2.479 1 42.38 406 ASN B C 1
ATOM 6530 O O . ASN B 1 406 ? -29.859 -17.844 2.848 1 42.38 406 ASN B O 1
ATOM 6534 N N . ASP B 1 407 ? -27.922 -18.312 3.176 1 39.16 407 ASP B N 1
ATOM 6535 C CA . ASP B 1 407 ? -27.984 -17.141 4.027 1 39.16 407 ASP B CA 1
ATOM 6536 C C . ASP B 1 407 ? -27.625 -15.875 3.244 1 39.16 407 ASP B C 1
ATOM 6538 O O . ASP B 1 407 ? -26.625 -15.852 2.525 1 39.16 407 ASP B O 1
ATOM 6542 N N . LYS B 1 408 ? -28.484 -15.031 2.826 1 35.06 408 LYS B N 1
ATOM 6543 C CA . LYS B 1 408 ? -28.547 -13.727 2.172 1 35.06 408 LYS B CA 1
ATOM 6544 C C . LYS B 1 408 ? -27.344 -12.875 2.545 1 35.06 408 LYS B C 1
ATOM 6546 O O . LYS B 1 408 ? -27.172 -12.508 3.709 1 35.06 408 LYS B O 1
ATOM 6551 N N . VAL B 1 409 ? -26.141 -12.844 2.045 1 36.06 409 VAL B N 1
ATOM 6552 C CA . VAL B 1 409 ? -25.328 -11.625 2.043 1 36.06 409 VAL B CA 1
ATOM 6553 C C . VAL B 1 409 ? -26.141 -10.461 1.491 1 36.06 409 VAL B C 1
ATOM 6555 O O . VAL B 1 409 ? -26.344 -10.359 0.279 1 36.06 409 VAL B O 1
ATOM 6558 N N . THR B 1 410 ? -27.297 -10.25 1.854 1 30.75 410 THR B N 1
ATOM 6559 C CA . THR B 1 410 ? -28.062 -9.055 1.513 1 30.75 410 THR B CA 1
ATOM 6560 C C . THR B 1 410 ? -27.328 -7.797 1.939 1 30.75 410 THR B C 1
ATOM 6562 O O . THR B 1 410 ? -26.719 -7.758 3.014 1 30.75 410 THR B O 1
#

Sequence (820 aa):
MKIAIENIGKLGSRLGHITLETGIHADRVLQTPLCLLYTKSGCVPHLTYDVLQTVTESHDLSALPLQLNLSSVVESHKAIKAFKKGVASFMGFNNQLTYLTNHDPATKVISGYNGKQGIAVWTKKGKHFVDVSHFMEICESIQPDWIQILSDNDTEADSSNKSVNKKVNRSLQYLDDFLENLNKFENTKHCELFASIEGGFNINERIRSAKETTTRPVAGFVIEGFHNEGTEIEKSKFEDIKNVLVEFMDLIPRDKLRIMHGILLPHQILHLVEKGIDIFDSSYPFYITEKKCGLVFSFDYNHVENDKLNQLKSTQDINTIYEIDFSEKRFSDDFSPIVHNCQCITCKNHTRAYINHLLTTSEMLGSVLLMIHNLHHYLMFFQAIRNSMALNKFTALKTVVLLGHNDKVTMKIAIENIGKLGSRLGHITLETGIHADRVLQTPLCLLYTKSGCVPHLTYDVLQTVTESHDLSALPLQLNLSSVVESHKAIKAFKKGVASFMGFNNQLTYLTNHDPATKVISGYNGKQGIAVWTKKGKHFVDVSHFMEICESIQPDWIQILSDNDTEADSSNKSVNKKVNRSLQYLDDFLENLNKFENTKHCELFASIEGGFNINERIRSAKETTTRPVAGFVIEGFHNEGTEIEKSKFEDIKNVLVEFMDLIPRDKLRIMHGILLPHQILHLVEKGIDIFDSSYPFYITEKKCGLVFSFDYNHVENDKLNQLKSTQDINTIYEIDFSEKRFSDDFSPIVHNCQCITCKNHTRAYINHLLTTSEMLGSVLLMIHNLHHYLMFFQAIRNSMALNKFTALKTVVLLGHNDKVT

Radius of gyration: 30.51 Å; Cα contacts (8 Å, |Δi|>4): 1674; chains: 2; bounding box: 66×87×67 Å

Solvent-accessible surface area (backbone atoms only — not comparable to full-atom values): 42848 Å² total; per-residue (Å²): 107,46,57,45,75,77,42,70,44,97,66,44,21,47,35,30,37,37,38,34,70,60,73,96,53,44,76,39,65,31,59,27,52,29,63,29,40,43,39,57,68,65,34,46,74,61,48,52,71,68,55,46,48,62,51,30,57,95,46,62,60,72,54,38,37,34,34,40,25,42,48,50,37,72,85,44,24,66,40,30,38,71,66,69,65,22,42,39,45,57,61,47,40,73,84,44,44,33,32,38,32,68,60,53,39,68,40,65,56,79,76,90,59,60,53,85,61,31,36,57,38,64,44,94,90,41,82,43,80,42,32,57,67,55,45,51,51,40,42,48,25,26,46,48,48,29,36,45,49,64,59,54,43,84,31,33,81,81,55,49,69,68,57,39,52,52,28,46,50,34,20,52,49,42,44,50,56,46,65,74,48,35,86,79,35,81,58,47,60,77,34,44,39,27,42,63,32,32,25,39,75,42,60,68,46,30,36,49,30,35,60,58,52,64,73,51,99,52,53,26,36,35,54,50,10,61,51,49,39,18,74,47,51,80,67,47,61,64,65,59,52,52,60,50,46,72,70,34,57,83,67,53,60,88,71,42,48,32,30,42,77,32,48,57,52,73,69,53,48,53,53,41,30,31,68,37,41,29,34,37,43,41,35,32,32,50,54,38,20,78,65,48,22,39,66,56,57,53,65,75,40,87,75,67,55,72,68,60,61,67,58,70,76,56,91,79,60,65,69,42,61,53,59,46,60,42,62,45,75,84,26,50,72,32,78,47,39,76,41,87,89,46,82,42,69,41,36,68,52,40,25,35,16,45,43,15,50,23,46,70,68,68,38,63,45,30,47,34,42,29,32,48,38,20,46,36,52,53,54,48,46,42,50,42,50,42,51,23,51,76,66,74,35,46,67,46,32,51,40,28,48,34,55,35,66,88,65,76,88,116,107,46,57,48,74,76,41,71,45,97,68,44,21,46,36,31,37,35,38,34,70,60,72,97,54,45,75,39,65,32,61,27,50,28,62,28,40,42,39,57,69,66,31,45,73,62,47,52,71,69,55,46,49,60,50,30,57,95,45,62,61,72,53,37,36,34,33,40,23,40,50,50,36,71,85,44,25,66,39,31,37,72,66,68,62,23,41,40,46,56,59,48,39,73,84,45,44,33,31,38,32,67,60,54,38,68,42,64,56,81,77,88,59,60,54,86,61,32,38,57,37,63,45,96,90,41,81,43,79,43,31,56,68,56,45,52,50,41,42,48,25,26,46,47,48,28,35,44,50,64,58,54,42,83,31,33,81,82,54,48,70,67,57,36,51,51,29,46,51,36,21,52,48,43,43,51,56,46,64,73,48,36,86,80,35,80,58,48,63,76,33,46,39,26,41,63,33,30,24,40,75,41,60,68,47,29,38,49,30,36,59,58,52,66,72,51,99,52,53,25,36,34,54,49,12,62,49,49,39,18,74,48,53,80,68,50,62,64,64,60,53,51,61,51,46,72,72,34,55,82,66,50,60,86,70,40,48,31,32,41,78,34,47,57,53,72,68,53,49,54,51,41,31,30,68,37,42,30,35,37,43,41,33,33,32,52,54,39,20,77,66,48,22,39,65,56,57,52,65,76,39,86,76,68,56,73,69,61,61,66,58,70,71,58,93,79,60,66,69,40,62,52,59,46,60,40,60,45,74,84,26,48,72,31,78,46,37,76,43,87,88,45,83,42,68,40,37,69,52,40,25,35,17,45,42,14,49,24,45,71,68,68,38,65,45,29,47,32,42,29,31,48,37,21,46,34,53,52,56,49,46,42,50,41,51,42,52,23,53,76,66,73,34,45,69,46,33,51,42,28,48,32,54,32,65,89,66,75,88,116

Nearest PDB structures (foldseek):
  7owz-assembly1_A  TM=9.525E-01  e=9.868E-41  Mus musculus
  7ov9-assembly1_A  TM=9.648E-01  e=5.627E-38  Mus musculus
  7ovo-assembly1_A  TM=9.431E-01  e=5.627E-39  Mus musculus
  8omr-assembly1_B  TM=9.264E-01  e=4.250E-39  Homo sapiens
  4gi4-assembly1_A-2  TM=9.165E-01  e=6.293E-25  Zymomonas mobilis subsp. mobilis ZM4 = ATCC 31821

InterPro domains:
  IPR002616 tRNA-guanine(15) transglycosylase-like [PF01702] (13-400)
  IPR002616 tRNA-guanine(15) transglycosylase-like [TIGR00449] (127-400)
  IPR028592 Queuine tRNA-ribosyltransferase accessory subunit QTRTD1 [MF_03043] (28-400)
  IPR036511 Queuine tRNA-ribosyltransferase-like [G3DSA:3.20.20.105] (1-407)
  IPR036511 Queuine tRNA-ribosyltransferase-like [SSF51713] (11-398)
  IPR050852 Queuine tRNA-ribosyltransferase [PTHR46064] (1-399)